Protein AF-A0A5J4XPC9-F1 (afdb_monomer_lite)

Foldseek 3Di:
DPPPPVVPLLVVLVVPQDQPAPVNVDPPVLVVVLVVLLVDDADDDAPVNLCVLLVDDDQVSLLVLLQCCLNRVLSLLSVLLVLLSPDPSNLSVFPLSVLLSVLSSVLSVLSVPQDRRDGSVSSVVSLVSLVVSLVSCPCNVVSSLVSVVVSQVSSPPPDDLVNVVVVLVSVLVNLLSVVVSNCSSQQSNQSVDPDDPQDRRQKRQWDQLQVLLVVLLVVLQVQLCVPLVHWAAAAEADDRRHTHIGRSVLSSLLSNLVNLVQRVLQCVQCVPPPDDGHYWYWYFDDDPWWTKTAIWHFSQWDDPVCVVVLLDFQDDPDDECVVVPPPDPDPPDDDHSTYSSCRNNSSQSSQPSNPWGWDAAIDHRTTQDDDDDGHGIGIRTGPPDDPPQDFLDDPVCLVCLLLVLLVVLLVLLVVLLVVLVVQDQADPDPQFDDDPNDTDGDDPVVNLVNLLSPLLVVLLVLLLVLLVVLLVVLVVVVVVVLVVVLVVLQCLQCPLVDNDQDWDQDPVRATDGHSNVLSNLLSVLLVLLQVLLSVLLVLQLVLLSVQQSSLLVLCVVPQQSSLLSLLSSLLSSLSNSLSSLSNSLVVSLVVLCVVNVLNLLSSLLSNLSSLLNLLLNLLLQLQLLLLQQLLLVLQQLCCAFPPLNHDRLAQLFLSNSSNLSSCSRFLGSSLSSLLSSLLSLLLSLLLNQCCQWCCNNVVVPLLSCLLSQLLSVLSVLLSVLSCCCNPPPDDRDLVCQLVSLLSSLVSSLVSSLVVLVVSLSRRGRQWTFRRQDPPRPDIAGSVLLSVLLNLLSVLLSVLLVLLLQLQAPVHDLLLVLLVLLVVFQVSSQVSLLVSLLVSLVSSVVSLVVSQVSQCVRRNLSSLSSSLSSLCSNSSSLSSLQSSQSSLVSSLSSCNHSVVDPSSNLSSLSSNLSNLSSNLSSLSSLLSSLLSSLVSLLSLLCVLLVPDPVLQDCPDPLLVLLLVLLLCLLVVLLVLSLVLSVVLSVVSNVQSVCQVVPPPCSSVVRDGTNNVVNSVSSSVSSSVSSVVSSCSLLVVLVVCLAAAASSSLSSNLNNLSVNLSSQLSSLQSSLSSLVNSLSLLQSCPDPSSVVLPHRSGSSNSSSSSSNSSSSSSNRNSNSSSSSSNNSSSSSSSSSSSSSSSRQRRGPNVVVVVVVD

Structure (mmCIF, N/CA/C/O backbone):
data_AF-A0A5J4XPC9-F1
#
_entry.id   AF-A0A5J4XPC9-F1
#
loop_
_atom_site.group_PDB
_atom_site.id
_atom_site.type_symbol
_atom_site.label_atom_id
_atom_site.label_alt_id
_atom_site.label_comp_id
_atom_site.label_asym_id
_atom_site.label_entity_id
_atom_site.label_seq_id
_atom_site.pdbx_PDB_ins_code
_atom_site.Cartn_x
_atom_site.Cartn_y
_atom_site.Cartn_z
_atom_site.occupancy
_atom_site.B_iso_or_equiv
_atom_site.auth_seq_id
_atom_site.auth_comp_id
_atom_site.auth_asym_id
_atom_site.auth_atom_id
_atom_site.pdbx_PDB_model_num
ATOM 1 N N . MET A 1 1 ? 5.469 26.107 -56.206 1.00 30.30 1 MET A N 1
ATOM 2 C CA . MET A 1 1 ? 5.425 25.628 -57.610 1.00 30.30 1 MET A CA 1
ATOM 3 C C . MET A 1 1 ? 6.570 24.671 -57.987 1.00 30.30 1 MET A C 1
ATOM 5 O O . MET A 1 1 ? 6.433 24.021 -59.012 1.00 30.30 1 MET A O 1
ATOM 9 N N . GLY A 1 2 ? 7.633 24.498 -57.180 1.00 29.05 2 GLY A N 1
ATOM 10 C CA . GLY A 1 2 ? 8.793 23.644 -57.525 1.00 29.05 2 GLY A CA 1
ATOM 11 C C . GLY A 1 2 ? 8.614 22.118 -57.419 1.00 29.05 2 GLY A C 1
ATOM 12 O O . GLY A 1 2 ? 9.349 21.379 -58.055 1.00 29.05 2 GLY A O 1
ATOM 13 N N . PHE A 1 3 ? 7.598 21.612 -56.710 1.00 32.50 3 PHE A N 1
ATOM 14 C CA . PHE A 1 3 ? 7.443 20.162 -56.472 1.00 32.50 3 PHE A CA 1
ATOM 15 C C . PHE A 1 3 ? 6.896 19.339 -57.656 1.00 32.50 3 PHE A C 1
ATOM 17 O O . PHE A 1 3 ? 6.858 18.114 -57.583 1.00 32.50 3 PHE A O 1
ATOM 24 N N . ARG A 1 4 ? 6.447 19.972 -58.752 1.00 35.47 4 ARG A N 1
ATOM 25 C CA . ARG A 1 4 ? 5.861 19.252 -59.904 1.00 35.47 4 ARG A CA 1
ATOM 26 C C . ARG A 1 4 ? 6.843 18.966 -61.046 1.00 35.47 4 ARG A C 1
ATOM 28 O O . ARG A 1 4 ? 6.556 18.074 -61.835 1.00 35.47 4 ARG A O 1
ATOM 35 N N . PHE A 1 5 ? 7.991 19.648 -61.116 1.00 38.00 5 PHE A N 1
ATOM 36 C CA . PHE A 1 5 ? 8.981 19.434 -62.186 1.00 38.00 5 PHE A CA 1
ATOM 37 C C . PHE A 1 5 ? 9.989 18.310 -61.874 1.00 38.00 5 PHE A C 1
ATOM 39 O O . PHE A 1 5 ? 10.302 17.526 -62.768 1.00 38.00 5 PHE A O 1
ATOM 46 N N . ALA A 1 6 ? 10.387 18.118 -60.608 1.00 40.66 6 ALA A N 1
ATOM 47 C CA . ALA A 1 6 ? 11.297 17.033 -60.202 1.00 40.66 6 ALA A CA 1
ATOM 48 C C . ALA A 1 6 ? 10.736 15.614 -60.477 1.00 40.66 6 ALA A C 1
ATOM 50 O O . ALA A 1 6 ? 11.480 14.668 -60.718 1.00 40.66 6 ALA A O 1
ATOM 51 N N . SER A 1 7 ? 9.407 15.461 -60.522 1.00 49.84 7 SER A N 1
ATOM 52 C CA . SER A 1 7 ? 8.720 14.171 -60.702 1.00 49.84 7 SER A CA 1
ATOM 53 C C . SER A 1 7 ? 8.913 13.529 -62.086 1.00 49.84 7 SER A C 1
ATOM 55 O O . SER A 1 7 ? 8.777 12.313 -62.201 1.00 49.84 7 SER A O 1
ATOM 57 N N . ALA A 1 8 ? 9.153 14.297 -63.152 1.00 46.81 8 ALA A N 1
ATOM 58 C CA . ALA A 1 8 ? 9.234 13.742 -64.511 1.00 46.81 8 ALA A CA 1
ATOM 59 C C . ALA A 1 8 ? 10.651 13.252 -64.857 1.00 46.81 8 ALA A C 1
ATOM 61 O O . ALA A 1 8 ? 10.808 12.149 -65.379 1.00 46.81 8 ALA A O 1
ATOM 62 N N . VAL A 1 9 ? 11.673 14.028 -64.484 1.00 50.25 9 VAL A N 1
ATOM 63 C CA . VAL A 1 9 ? 13.092 13.707 -64.715 1.00 50.25 9 VAL A CA 1
ATOM 64 C C . VAL A 1 9 ? 13.509 12.483 -63.896 1.00 50.25 9 VAL A C 1
ATOM 66 O O . VAL A 1 9 ? 14.031 11.521 -64.460 1.00 50.25 9 VAL A O 1
ATOM 69 N N . VAL A 1 10 ? 13.150 12.452 -62.605 1.00 50.88 10 VAL A N 1
ATOM 70 C CA . VAL A 1 10 ? 13.416 11.324 -61.692 1.00 50.88 10 VAL A CA 1
ATOM 71 C C . VAL A 1 10 ? 12.740 10.033 -62.170 1.00 50.88 10 VAL A C 1
ATOM 73 O O . VAL A 1 10 ? 13.354 8.969 -62.129 1.00 50.88 10 VAL A O 1
ATOM 76 N N . ARG A 1 11 ? 11.509 10.104 -62.703 1.00 50.91 11 ARG A N 1
ATOM 77 C CA . ARG A 1 11 ? 10.822 8.935 -63.290 1.00 50.91 11 ARG A CA 1
ATOM 78 C C . ARG A 1 11 ? 11.491 8.432 -64.570 1.00 50.91 11 ARG A C 1
ATOM 80 O O . ARG A 1 11 ? 11.499 7.226 -64.787 1.00 50.91 11 ARG A O 1
ATOM 87 N N . SER A 1 12 ? 12.048 9.319 -65.398 1.00 46.34 12 SER A N 1
ATOM 88 C CA . SER A 1 12 ? 12.767 8.911 -66.614 1.00 46.34 12 SER A CA 1
ATOM 89 C C . SER A 1 12 ? 14.125 8.267 -66.298 1.00 46.34 12 SER A C 1
ATOM 91 O O . SER A 1 12 ? 14.454 7.239 -66.885 1.00 46.34 12 SER A O 1
ATOM 93 N N . ALA A 1 13 ? 14.851 8.782 -65.296 1.00 48.72 13 ALA A N 1
ATOM 94 C CA . ALA A 1 13 ? 16.111 8.208 -64.818 1.00 48.72 13 ALA A CA 1
ATOM 95 C C . ALA A 1 13 ? 15.901 6.834 -64.148 1.00 48.72 13 ALA A C 1
ATOM 97 O O . ALA A 1 13 ? 16.634 5.886 -64.423 1.00 48.72 13 ALA A O 1
ATOM 98 N N . LEU A 1 14 ? 14.836 6.687 -63.346 1.00 49.56 14 LEU A N 1
ATOM 99 C CA . LEU A 1 14 ? 14.416 5.404 -62.762 1.00 49.56 14 LEU A CA 1
ATOM 100 C C . LEU A 1 14 ? 13.980 4.375 -63.818 1.00 49.56 14 LEU A C 1
ATOM 102 O O . LEU A 1 14 ? 14.185 3.182 -63.617 1.00 49.56 14 LEU A O 1
ATOM 106 N N . ALA A 1 15 ? 13.390 4.814 -64.935 1.00 46.81 15 ALA A N 1
ATOM 107 C CA . ALA A 1 15 ? 12.977 3.926 -66.024 1.00 46.81 15 ALA A CA 1
ATOM 108 C C . ALA A 1 15 ? 14.149 3.463 -66.915 1.00 46.81 15 ALA A C 1
ATOM 110 O O . ALA A 1 15 ? 14.027 2.437 -67.584 1.00 46.81 15 ALA A O 1
ATOM 111 N N . ALA A 1 16 ? 15.271 4.195 -66.927 1.00 45.06 16 ALA A N 1
ATOM 112 C CA . ALA A 1 16 ? 16.452 3.890 -67.739 1.00 45.06 16 ALA A CA 1
ATOM 113 C C . ALA A 1 16 ? 17.514 3.037 -67.011 1.00 45.06 16 ALA A C 1
ATOM 115 O O . ALA A 1 16 ? 18.307 2.356 -67.665 1.00 45.06 16 ALA A O 1
ATOM 116 N N . ALA A 1 17 ? 17.538 3.030 -65.674 1.00 50.34 17 ALA A N 1
ATOM 117 C CA . ALA A 1 17 ? 18.540 2.299 -64.900 1.00 50.34 17 ALA A CA 1
ATOM 118 C C . ALA A 1 17 ? 18.214 0.794 -64.800 1.00 50.34 17 ALA A C 1
ATOM 120 O O . ALA A 1 17 ? 17.386 0.359 -64.000 1.00 50.34 17 ALA A O 1
ATOM 121 N N . LYS A 1 18 ? 18.910 -0.035 -65.587 1.00 52.62 18 LYS A N 1
ATOM 122 C CA . LYS A 1 18 ? 18.965 -1.492 -65.375 1.00 52.62 18 LYS A CA 1
ATOM 123 C C . LYS A 1 18 ? 19.654 -1.751 -64.024 1.00 52.62 18 LYS A C 1
ATOM 125 O O . LYS A 1 18 ? 20.860 -1.551 -63.914 1.00 52.62 18 LYS A O 1
ATOM 130 N N . GLN A 1 19 ? 18.914 -2.168 -62.995 1.00 58.19 19 GLN A N 1
ATOM 131 C CA . GLN A 1 19 ? 19.521 -2.604 -61.730 1.00 58.19 19 GLN A CA 1
ATOM 132 C C . GLN A 1 19 ? 20.381 -3.848 -61.986 1.00 58.19 19 GLN A C 1
ATOM 134 O O . GLN A 1 19 ? 19.848 -4.898 -62.337 1.00 58.19 19 GLN A O 1
ATOM 139 N N . VAL A 1 20 ? 21.698 -3.722 -61.820 1.00 68.44 20 VAL A N 1
ATOM 140 C CA . VAL A 1 20 ? 22.626 -4.861 -61.809 1.00 68.44 20 VAL A CA 1
ATOM 141 C C . VAL A 1 20 ? 22.590 -5.460 -60.408 1.00 68.44 20 VAL A C 1
ATOM 143 O O . VAL A 1 20 ? 23.193 -4.908 -59.485 1.00 68.44 20 VAL A O 1
ATOM 146 N N . LYS A 1 21 ? 21.851 -6.558 -60.227 1.00 76.75 21 LYS A N 1
ATOM 147 C CA . LYS A 1 21 ? 21.706 -7.194 -58.911 1.00 76.75 21 LYS A CA 1
ATOM 148 C C . LYS A 1 21 ? 22.945 -8.018 -58.583 1.00 76.75 21 LYS A C 1
ATOM 150 O O . LYS A 1 21 ? 23.536 -8.626 -59.472 1.00 76.75 21 LYS A O 1
ATOM 155 N N . LEU A 1 22 ? 23.316 -8.113 -57.307 1.00 80.62 22 LEU A N 1
ATOM 156 C CA . LEU A 1 22 ? 24.416 -8.976 -56.856 1.00 80.62 22 LEU A CA 1
ATOM 157 C C . LEU A 1 22 ? 24.225 -10.444 -57.271 1.00 80.62 22 LEU A C 1
ATOM 159 O O . LEU A 1 22 ? 25.202 -11.130 -57.569 1.00 80.62 22 LEU A O 1
ATOM 163 N N . SER A 1 23 ? 22.971 -10.902 -57.374 1.00 77.56 23 SER A N 1
ATOM 164 C CA . SER A 1 23 ? 22.607 -12.233 -57.884 1.00 77.56 23 SER A CA 1
ATOM 165 C C . SER A 1 23 ? 23.070 -12.507 -59.315 1.00 77.56 23 SER A C 1
ATOM 167 O O . SER A 1 23 ? 23.122 -13.666 -59.719 1.00 77.56 23 SER A O 1
ATOM 169 N N . ASP A 1 24 ? 23.384 -11.462 -60.082 1.00 78.50 24 ASP A N 1
ATOM 170 C CA . ASP A 1 24 ? 23.772 -11.574 -61.486 1.00 78.50 24 ASP A CA 1
ATOM 171 C C . ASP A 1 24 ? 25.291 -11.776 -61.638 1.00 78.50 24 ASP A C 1
ATOM 173 O O . ASP A 1 24 ? 25.742 -12.284 -62.664 1.00 78.50 24 ASP A O 1
ATOM 177 N N . SER A 1 25 ? 26.087 -11.402 -60.625 1.00 74.12 25 SER A N 1
ATOM 178 C CA . SER A 1 25 ? 27.558 -11.441 -60.662 1.00 74.12 25 SER A CA 1
ATOM 179 C C . SER A 1 25 ? 28.198 -12.381 -59.633 1.00 74.12 25 SER A C 1
ATOM 181 O O . SER A 1 25 ? 29.401 -12.626 -59.710 1.00 74.12 25 SER A O 1
ATOM 183 N N . VAL A 1 26 ? 27.431 -12.913 -58.673 1.00 82.88 26 VAL A N 1
ATOM 184 C CA . VAL A 1 26 ? 27.939 -13.704 -57.537 1.00 82.88 26 VAL A CA 1
ATOM 185 C C . VAL A 1 26 ? 27.074 -14.959 -57.307 1.00 82.88 26 VAL A C 1
ATOM 187 O O . VAL A 1 26 ? 25.858 -14.894 -57.495 1.00 82.88 26 VAL A O 1
ATOM 190 N N . PRO A 1 27 ? 27.650 -16.115 -56.897 1.00 86.94 27 PRO A N 1
ATOM 191 C CA . PRO A 1 27 ? 26.878 -17.326 -56.610 1.00 86.94 27 PRO A CA 1
ATOM 192 C C . PRO A 1 27 ? 25.778 -17.104 -55.568 1.00 86.94 27 PRO A C 1
ATOM 194 O O . PRO A 1 27 ? 26.003 -16.462 -54.543 1.00 86.94 27 PRO A O 1
ATOM 197 N N . ARG A 1 28 ? 24.606 -17.706 -55.799 1.00 85.06 28 ARG A N 1
ATOM 198 C CA . ARG A 1 28 ? 23.407 -17.530 -54.962 1.00 85.06 28 ARG A CA 1
ATOM 199 C C . ARG A 1 28 ? 23.635 -17.856 -53.482 1.00 85.06 28 ARG A C 1
ATOM 201 O O . ARG A 1 28 ? 23.145 -17.130 -52.631 1.00 85.06 28 ARG A O 1
ATOM 208 N N . GLU A 1 29 ? 24.433 -18.880 -53.184 1.00 86.38 29 GLU A N 1
ATOM 209 C CA . GLU A 1 29 ? 24.781 -19.259 -51.805 1.00 86.38 29 GLU A CA 1
ATOM 210 C C . GLU A 1 29 ? 25.498 -18.130 -51.048 1.00 86.38 29 GLU A C 1
ATOM 212 O O . GLU A 1 29 ? 25.191 -17.865 -49.889 1.00 86.38 29 GLU A O 1
ATOM 217 N N . LEU A 1 30 ? 26.416 -17.421 -51.715 1.00 88.38 30 LEU A N 1
ATOM 218 C CA . LEU A 1 30 ? 27.144 -16.302 -51.115 1.00 88.38 30 LEU A CA 1
ATOM 219 C C . LEU A 1 30 ? 26.237 -15.074 -50.944 1.00 88.38 30 LEU A C 1
ATOM 221 O O . LEU A 1 30 ? 26.356 -14.357 -49.955 1.00 88.38 30 LEU A O 1
ATOM 225 N N . VAL A 1 31 ? 25.303 -14.852 -51.874 1.00 87.44 31 VAL A N 1
ATOM 226 C CA . VAL A 1 31 ? 24.293 -13.787 -51.764 1.00 87.44 31 VAL A CA 1
ATOM 227 C C . VAL A 1 31 ? 23.387 -14.021 -50.551 1.00 87.44 31 VAL A C 1
ATOM 229 O O . VAL A 1 31 ? 23.186 -13.104 -49.754 1.00 87.44 31 VAL A O 1
ATOM 232 N N . ASP A 1 32 ? 22.900 -15.248 -50.364 1.00 88.81 32 ASP A N 1
ATOM 233 C CA . ASP A 1 32 ? 22.047 -15.609 -49.227 1.00 88.81 32 ASP A CA 1
ATOM 234 C C . ASP A 1 32 ? 22.806 -15.486 -47.880 1.00 88.81 32 ASP A C 1
ATOM 236 O O . ASP A 1 32 ? 22.250 -14.995 -46.891 1.00 88.81 32 ASP A O 1
ATOM 240 N N . ASP A 1 33 ? 24.098 -15.844 -47.826 1.00 90.94 33 ASP A N 1
ATOM 241 C CA . ASP A 1 33 ? 24.944 -15.682 -46.625 1.00 90.94 33 ASP A CA 1
ATOM 242 C C . ASP A 1 33 ? 25.194 -14.202 -46.278 1.00 90.94 33 ASP A C 1
ATOM 244 O O . ASP A 1 33 ? 25.127 -13.803 -45.112 1.00 90.94 33 ASP A O 1
ATOM 248 N N . ILE A 1 34 ? 25.409 -13.352 -47.288 1.00 90.94 34 ILE A N 1
ATOM 249 C CA . ILE A 1 34 ? 25.548 -11.901 -47.102 1.00 90.94 34 ILE A CA 1
ATOM 250 C C . ILE A 1 34 ? 24.258 -11.319 -46.515 1.00 90.94 34 ILE A C 1
ATOM 252 O O . ILE A 1 34 ? 24.297 -10.669 -45.471 1.00 90.94 34 ILE A O 1
ATOM 256 N N . PHE A 1 35 ? 23.100 -11.564 -47.131 1.00 89.69 35 PHE A N 1
ATOM 257 C CA . PHE A 1 35 ? 21.851 -10.960 -46.661 1.00 89.69 35 PHE A CA 1
ATOM 258 C C . PHE A 1 35 ? 21.378 -11.522 -45.317 1.00 89.69 35 PHE A C 1
ATOM 260 O O . PHE A 1 35 ? 20.869 -10.764 -44.491 1.00 89.69 35 PHE A O 1
ATOM 267 N N . SER A 1 36 ? 21.609 -12.807 -45.035 1.00 89.56 36 SER A N 1
ATOM 268 C CA . SER A 1 36 ? 21.339 -13.370 -43.704 1.00 89.56 36 SER A CA 1
ATOM 269 C C . SER A 1 36 ? 22.257 -12.776 -42.627 1.00 89.56 36 SER A C 1
ATOM 271 O O . SER A 1 36 ? 21.800 -12.460 -41.525 1.00 89.56 36 SER A O 1
ATOM 273 N N . SER A 1 37 ? 23.530 -12.529 -42.950 1.00 88.75 37 SER A N 1
ATOM 274 C CA . SER A 1 37 ? 24.474 -11.851 -42.056 1.00 88.75 37 SER A CA 1
ATOM 275 C C . SER A 1 37 ? 24.112 -10.380 -41.824 1.00 88.75 37 SER A C 1
ATOM 277 O O . SER A 1 37 ? 24.285 -9.886 -40.711 1.00 88.75 37 SER A O 1
ATOM 279 N N . ALA A 1 38 ? 23.552 -9.693 -42.826 1.00 88.19 38 ALA A N 1
ATOM 280 C CA . ALA A 1 38 ? 23.110 -8.300 -42.726 1.00 88.19 38 ALA A CA 1
ATOM 281 C C . ALA A 1 38 ? 21.887 -8.096 -41.806 1.00 88.19 38 ALA A C 1
ATOM 283 O O . ALA A 1 38 ? 21.654 -6.989 -41.333 1.00 88.19 38 ALA A O 1
ATOM 284 N N . ILE A 1 39 ? 21.118 -9.145 -41.492 1.00 85.75 39 ILE A N 1
ATOM 285 C CA . ILE A 1 39 ? 19.994 -9.062 -40.535 1.00 85.75 39 ILE A CA 1
ATOM 286 C C . ILE A 1 39 ? 20.499 -9.037 -39.080 1.00 85.75 39 ILE A C 1
ATOM 288 O O . ILE A 1 39 ? 19.806 -8.579 -38.169 1.00 85.75 39 ILE A O 1
ATOM 292 N N . ARG A 1 40 ? 21.726 -9.509 -38.831 1.00 85.56 40 ARG A N 1
ATOM 293 C CA . ARG A 1 40 ? 22.297 -9.577 -37.482 1.00 85.56 40 ARG A CA 1
ATOM 294 C C . ARG A 1 40 ? 22.697 -8.185 -36.993 1.00 85.56 40 ARG A C 1
ATOM 296 O O . ARG A 1 40 ? 23.203 -7.356 -37.749 1.00 85.56 40 ARG A O 1
ATOM 303 N N . LYS A 1 41 ? 22.490 -7.936 -35.698 1.00 82.25 41 LYS A N 1
ATOM 304 C CA . LYS A 1 41 ? 22.864 -6.675 -35.046 1.00 82.25 41 LYS A CA 1
ATOM 305 C C . LYS A 1 41 ? 24.383 -6.599 -34.858 1.00 82.25 41 LYS A C 1
ATOM 307 O O . LYS A 1 41 ? 25.003 -7.588 -34.480 1.00 82.25 41 LYS A O 1
ATOM 312 N N . GLN A 1 42 ? 24.958 -5.424 -35.105 1.00 82.38 42 GLN A N 1
ATOM 313 C CA . GLN A 1 42 ? 26.381 -5.136 -34.888 1.00 82.38 42 GLN A CA 1
ATOM 314 C C . GLN A 1 42 ? 26.673 -4.897 -33.398 1.00 82.38 42 GLN A C 1
ATOM 316 O O . GLN A 1 42 ? 25.841 -4.329 -32.683 1.00 82.38 42 GLN A O 1
ATOM 321 N N . THR A 1 43 ? 27.862 -5.282 -32.938 1.00 83.88 43 THR A N 1
ATOM 322 C CA . THR A 1 43 ? 28.286 -5.132 -31.537 1.00 83.88 43 THR A CA 1
ATOM 323 C C . THR A 1 43 ? 28.952 -3.772 -31.312 1.00 83.88 43 THR A C 1
ATOM 325 O O . THR A 1 43 ? 29.940 -3.449 -31.963 1.00 83.88 43 THR A O 1
ATOM 328 N N . GLY A 1 44 ? 28.457 -2.944 -30.389 1.00 79.00 44 GLY A N 1
ATOM 329 C CA . GLY A 1 44 ? 29.121 -1.680 -30.037 1.00 79.00 44 GLY A CA 1
ATOM 330 C C . GLY A 1 44 ? 30.427 -1.918 -29.268 1.00 79.00 44 GLY A C 1
ATOM 331 O O . GLY A 1 44 ? 30.453 -2.744 -28.363 1.00 79.00 44 GLY A O 1
ATOM 332 N N . VAL A 1 45 ? 31.501 -1.194 -29.606 1.00 77.62 45 VAL A N 1
ATOM 333 C CA . VAL A 1 45 ? 32.798 -1.270 -28.906 1.00 77.62 45 VAL A CA 1
ATOM 334 C C . VAL A 1 45 ? 33.234 0.145 -28.522 1.00 77.62 45 VAL A C 1
ATOM 336 O O . VAL A 1 45 ? 33.386 0.988 -29.404 1.00 77.62 45 VAL A O 1
ATOM 339 N N . SER A 1 46 ? 33.405 0.412 -27.223 1.00 73.75 46 SER A N 1
ATOM 340 C CA . SER A 1 46 ? 33.841 1.720 -26.708 1.00 73.75 46 SER A CA 1
ATOM 341 C C . SER A 1 46 ? 35.363 1.884 -26.758 1.00 73.75 46 SER A C 1
ATOM 343 O O . SER A 1 46 ? 36.100 0.895 -26.756 1.00 73.75 46 SER A O 1
ATOM 345 N N . LEU A 1 47 ? 35.850 3.131 -26.761 1.00 70.56 47 LEU A N 1
ATOM 346 C CA . LEU A 1 47 ? 37.289 3.423 -26.734 1.00 70.56 47 LEU A CA 1
ATOM 347 C C . LEU A 1 47 ? 37.934 2.871 -25.453 1.00 70.56 47 LEU A C 1
ATOM 349 O O . LEU A 1 47 ? 38.985 2.235 -25.520 1.00 70.56 47 LEU A O 1
ATOM 353 N N . ARG A 1 48 ? 37.254 3.012 -24.308 1.00 68.12 48 ARG A N 1
ATOM 354 C CA . ARG A 1 48 ? 37.653 2.373 -23.046 1.00 68.12 48 ARG A CA 1
ATOM 355 C C . ARG A 1 48 ? 37.817 0.857 -23.157 1.00 68.12 48 ARG A C 1
ATOM 357 O O . ARG A 1 48 ? 38.829 0.336 -22.704 1.00 68.12 48 ARG A O 1
ATOM 364 N N . TYR A 1 49 ? 36.877 0.153 -23.792 1.00 74.69 49 TYR A N 1
ATOM 365 C CA . TYR A 1 49 ? 37.008 -1.293 -23.993 1.00 74.69 49 TYR A CA 1
ATOM 366 C C . TYR A 1 49 ? 38.264 -1.632 -24.809 1.00 74.69 49 TYR A C 1
ATOM 368 O O . TYR A 1 49 ? 38.977 -2.574 -24.479 1.00 74.69 49 TYR A O 1
ATOM 376 N N . MET A 1 50 ? 38.579 -0.841 -25.841 1.00 80.06 50 MET A N 1
ATOM 377 C CA . MET A 1 50 ? 39.786 -1.036 -26.655 1.00 80.06 50 MET A CA 1
ATOM 378 C C . MET A 1 50 ? 41.083 -0.765 -25.871 1.00 80.06 50 MET A C 1
ATOM 380 O O . MET A 1 50 ? 42.075 -1.461 -26.097 1.00 80.06 50 MET A O 1
ATOM 384 N N . LEU A 1 51 ? 41.073 0.206 -24.949 1.00 76.62 51 LEU A N 1
ATOM 385 C CA . LEU A 1 51 ? 42.188 0.512 -24.044 1.00 76.62 51 LEU A CA 1
ATOM 386 C C . LEU A 1 51 ? 42.393 -0.591 -23.000 1.00 76.62 51 LEU A C 1
ATOM 388 O O . LEU A 1 51 ? 43.492 -1.130 -22.897 1.00 76.62 51 LEU A O 1
ATOM 392 N N . ASP A 1 52 ? 41.335 -0.964 -22.276 1.00 74.06 52 ASP A N 1
ATOM 393 C CA . ASP A 1 52 ? 41.378 -1.981 -21.217 1.00 74.06 52 ASP A CA 1
ATOM 394 C C . ASP A 1 52 ? 41.789 -3.349 -21.784 1.00 74.06 52 ASP A C 1
ATOM 396 O O . ASP A 1 52 ? 42.584 -4.075 -21.184 1.00 74.06 52 ASP A O 1
ATOM 400 N N . PHE A 1 53 ? 41.296 -3.684 -22.980 1.00 78.12 53 PHE A N 1
ATOM 401 C CA . PHE A 1 53 ? 41.659 -4.913 -23.677 1.00 78.12 53 PHE A CA 1
ATOM 402 C C . PHE A 1 53 ? 43.105 -4.894 -24.198 1.00 78.12 53 PHE A C 1
ATOM 404 O O . PHE A 1 53 ? 43.784 -5.919 -24.161 1.00 78.12 53 PHE A O 1
ATOM 411 N N . GLY A 1 54 ? 43.579 -3.750 -24.701 1.00 71.38 54 GLY A N 1
ATOM 412 C CA . GLY A 1 54 ? 44.888 -3.623 -25.343 1.00 71.38 54 GLY A CA 1
ATOM 413 C C . GLY A 1 54 ? 46.059 -3.310 -24.404 1.00 71.38 54 GLY A C 1
ATOM 414 O O . GLY A 1 54 ? 47.199 -3.396 -24.844 1.00 71.38 54 GLY A O 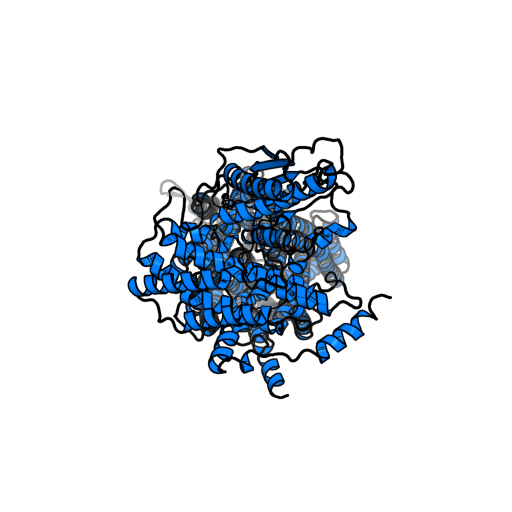1
ATOM 415 N N . ALA A 1 55 ? 45.815 -2.949 -23.139 1.00 71.56 55 ALA A N 1
ATOM 416 C CA . ALA A 1 55 ? 46.845 -2.438 -22.225 1.00 71.56 55 ALA A CA 1
ATOM 417 C C . ALA A 1 55 ? 47.971 -3.429 -21.873 1.00 71.56 55 ALA A C 1
ATOM 419 O O . ALA A 1 55 ? 49.048 -2.996 -21.479 1.00 71.56 55 ALA A O 1
ATOM 420 N N . ASN A 1 56 ? 47.737 -4.741 -21.981 1.00 67.06 56 ASN A N 1
ATOM 421 C CA . ASN A 1 56 ? 48.742 -5.782 -21.733 1.00 67.06 56 ASN A CA 1
ATOM 422 C C . ASN A 1 56 ? 48.464 -6.995 -22.632 1.00 67.06 56 ASN A C 1
ATOM 424 O O . ASN A 1 56 ? 47.922 -7.977 -22.122 1.00 67.06 56 ASN A O 1
ATOM 428 N N . PRO A 1 57 ? 48.789 -6.958 -23.938 1.00 65.56 57 PRO A N 1
ATOM 429 C CA . PRO A 1 57 ? 48.360 -7.978 -24.887 1.00 65.56 57 PRO A CA 1
ATOM 430 C C . PRO A 1 57 ? 49.048 -9.321 -24.602 1.00 65.56 57 PRO A C 1
ATOM 432 O O . PRO A 1 57 ? 50.116 -9.648 -25.119 1.00 65.56 57 PRO A O 1
ATOM 435 N N . ILE A 1 58 ? 48.425 -10.153 -23.769 1.00 77.75 58 ILE A N 1
ATOM 436 C CA . ILE A 1 58 ? 48.836 -11.550 -23.607 1.00 77.75 58 ILE A CA 1
ATOM 437 C C . ILE A 1 58 ? 48.455 -12.274 -24.903 1.00 77.75 58 ILE A C 1
ATOM 439 O O . ILE A 1 58 ? 47.382 -12.031 -25.446 1.00 77.75 58 ILE A O 1
ATOM 443 N N . ARG A 1 59 ? 49.263 -13.233 -25.378 1.00 78.62 59 ARG A N 1
ATOM 444 C CA . ARG A 1 59 ? 48.976 -14.014 -26.609 1.00 78.62 59 ARG A CA 1
ATOM 445 C C . ARG A 1 59 ? 47.526 -14.517 -26.706 1.00 78.62 59 ARG A C 1
ATOM 447 O O . ARG A 1 59 ? 46.914 -14.486 -27.763 1.00 78.62 59 ARG A O 1
ATOM 454 N N . ARG A 1 60 ? 46.938 -14.912 -25.571 1.00 80.88 60 ARG A N 1
ATOM 455 C CA . ARG A 1 60 ? 45.532 -15.331 -25.477 1.00 80.88 60 ARG A CA 1
ATOM 456 C C . ARG A 1 60 ? 44.531 -14.216 -25.816 1.00 80.88 60 ARG A C 1
ATOM 458 O O . ARG A 1 60 ? 43.489 -14.509 -26.386 1.00 80.88 60 ARG A O 1
ATOM 465 N N . GLN A 1 61 ? 44.813 -12.966 -25.460 1.00 82.38 61 GLN A N 1
ATOM 466 C CA . GLN A 1 61 ? 43.961 -11.821 -25.792 1.00 82.38 61 GLN A CA 1
ATOM 467 C C . GLN A 1 61 ? 44.009 -11.498 -27.286 1.00 82.38 61 GLN A C 1
ATOM 469 O O . GLN A 1 61 ? 42.966 -11.222 -27.862 1.00 82.38 61 GLN A O 1
ATOM 474 N N . LEU A 1 62 ? 45.161 -11.622 -27.950 1.00 86.12 62 LEU A N 1
ATOM 475 C CA . LEU A 1 62 ? 45.238 -11.444 -29.408 1.00 86.12 62 LEU A CA 1
ATOM 476 C C . LEU A 1 62 ? 44.355 -12.466 -30.142 1.00 86.12 62 LEU A C 1
ATOM 478 O O . LEU A 1 62 ? 43.555 -12.084 -30.994 1.00 86.12 62 LEU A O 1
ATOM 482 N N . VAL A 1 63 ? 44.367 -13.729 -29.697 1.00 87.88 63 VAL A N 1
ATOM 483 C CA . VAL A 1 63 ? 43.457 -14.772 -30.207 1.00 87.88 63 VAL A CA 1
ATOM 484 C C . VAL A 1 63 ? 41.984 -14.419 -29.959 1.00 87.88 63 VAL A C 1
ATOM 486 O O . VAL A 1 63 ? 41.167 -14.570 -30.862 1.00 87.88 63 VAL A O 1
ATOM 489 N N . LEU A 1 64 ? 41.625 -13.908 -28.774 1.00 86.38 64 LEU A N 1
ATOM 490 C CA . LEU A 1 64 ? 40.249 -13.473 -28.478 1.00 86.38 64 LEU A CA 1
ATOM 491 C C . LEU A 1 64 ? 39.812 -12.285 -29.349 1.00 86.38 64 LEU A C 1
ATOM 493 O O . LEU A 1 64 ? 38.673 -12.243 -29.808 1.00 86.38 64 LEU A O 1
ATOM 497 N N . SER A 1 65 ? 40.719 -11.341 -29.606 1.00 89.38 65 SER A N 1
ATOM 498 C CA . SER A 1 65 ? 40.476 -10.206 -30.500 1.00 89.38 65 SER A CA 1
ATOM 499 C C . SER A 1 65 ? 40.227 -10.681 -31.928 1.00 89.38 65 SER A C 1
ATOM 501 O O . SER A 1 65 ? 39.250 -10.279 -32.556 1.00 89.38 65 SER A O 1
ATOM 503 N N . ALA A 1 66 ? 41.057 -11.605 -32.412 1.00 91.62 66 ALA A N 1
ATOM 504 C CA . ALA A 1 66 ? 40.906 -12.195 -33.729 1.00 91.62 66 ALA A CA 1
ATOM 505 C C . ALA A 1 66 ? 39.599 -12.997 -33.844 1.00 91.62 66 ALA A C 1
ATOM 507 O O . ALA A 1 66 ? 38.879 -12.843 -34.825 1.00 91.62 66 ALA A O 1
ATOM 508 N N . GLN A 1 67 ? 39.226 -13.778 -32.823 1.00 93.00 67 GLN A N 1
ATOM 509 C CA . GLN A 1 67 ? 37.943 -14.494 -32.770 1.00 93.00 67 GLN A CA 1
ATOM 510 C C . GLN A 1 67 ? 36.738 -13.546 -32.777 1.00 93.00 67 GLN A C 1
ATOM 512 O O . GLN A 1 67 ? 35.740 -13.819 -33.446 1.00 93.00 67 GLN A O 1
ATOM 517 N N . PHE A 1 68 ? 36.816 -12.429 -32.053 1.00 92.69 68 PHE A N 1
ATOM 518 C CA . PHE A 1 68 ? 35.785 -11.397 -32.099 1.00 92.69 68 PHE A CA 1
ATOM 519 C C . PHE A 1 68 ? 35.655 -10.822 -33.516 1.00 92.69 68 PHE A C 1
ATOM 521 O O . PHE A 1 68 ? 34.562 -10.822 -34.079 1.00 92.69 68 PHE A O 1
ATOM 528 N N . LEU A 1 69 ? 36.767 -10.408 -34.131 1.00 94.44 69 LEU A N 1
ATOM 529 C CA . LEU A 1 69 ? 36.774 -9.837 -35.480 1.00 94.44 69 LEU A CA 1
ATOM 530 C C . LEU A 1 69 ? 36.339 -10.836 -36.560 1.00 94.44 69 LEU A C 1
ATOM 532 O O . LEU A 1 69 ? 35.633 -10.444 -37.487 1.00 94.44 69 LEU A O 1
ATOM 536 N N . HIS A 1 70 ? 36.696 -12.115 -36.424 1.00 94.94 70 HIS A N 1
ATOM 537 C CA . HIS A 1 70 ? 36.268 -13.201 -37.316 1.00 94.94 70 HIS A CA 1
ATOM 538 C C . HIS A 1 70 ? 34.741 -13.349 -37.355 1.00 94.94 70 HIS A C 1
ATOM 540 O O . HIS A 1 70 ? 34.177 -13.616 -38.412 1.00 94.94 70 HIS A O 1
ATOM 546 N N . ASN A 1 71 ? 34.060 -13.080 -36.237 1.00 92.12 71 ASN A N 1
ATOM 547 C CA . ASN A 1 71 ? 32.599 -13.127 -36.151 1.00 92.12 71 ASN A CA 1
ATOM 548 C C . ASN A 1 71 ? 31.918 -11.789 -36.484 1.00 92.12 71 ASN A C 1
ATOM 550 O O . ASN A 1 71 ? 30.851 -11.772 -37.098 1.00 92.12 71 ASN A O 1
ATOM 554 N N . GLU A 1 72 ? 32.516 -10.671 -36.075 1.00 94.06 72 GLU A N 1
ATOM 555 C CA . GLU A 1 72 ? 31.906 -9.340 -36.157 1.00 94.06 72 GLU A CA 1
ATOM 556 C C . GLU A 1 72 ? 32.094 -8.683 -37.536 1.00 94.06 72 GLU A C 1
ATOM 558 O O . GLU A 1 72 ? 31.171 -8.050 -38.056 1.00 94.06 72 GLU A O 1
ATOM 563 N N . LEU A 1 73 ? 33.270 -8.821 -38.163 1.00 95.19 73 LEU A N 1
ATOM 564 C CA . LEU A 1 73 ? 33.555 -8.163 -39.443 1.00 95.19 73 LEU A CA 1
ATOM 565 C C . LEU A 1 73 ? 32.651 -8.646 -40.588 1.00 95.19 73 LEU A C 1
ATOM 567 O O . LEU A 1 73 ? 32.161 -7.777 -41.312 1.00 95.19 73 LEU A O 1
ATOM 571 N N . PRO A 1 74 ? 32.340 -9.951 -40.753 1.00 95.56 74 PRO A N 1
ATOM 572 C CA . PRO A 1 74 ? 31.399 -10.392 -41.782 1.00 95.56 74 PRO A CA 1
ATOM 573 C C . PRO A 1 74 ? 30.033 -9.711 -41.664 1.00 95.56 74 PRO A C 1
ATOM 575 O O . PRO A 1 74 ? 29.496 -9.252 -42.667 1.00 95.56 74 PRO A O 1
ATOM 578 N N . VAL A 1 75 ? 29.505 -9.551 -40.445 1.00 93.81 75 VAL A N 1
ATOM 579 C CA . VAL A 1 75 ? 28.239 -8.836 -40.212 1.00 93.81 75 VAL A CA 1
ATOM 580 C C . VAL A 1 75 ? 28.362 -7.387 -40.688 1.00 93.81 75 VAL A C 1
ATOM 582 O O . VAL A 1 75 ? 27.555 -6.924 -41.491 1.00 93.81 75 VAL A O 1
ATOM 585 N N . ARG A 1 76 ? 29.408 -6.664 -40.273 1.00 94.38 76 ARG A N 1
ATOM 586 C CA . ARG A 1 76 ? 29.593 -5.254 -40.663 1.00 94.38 76 ARG A CA 1
ATOM 587 C C . ARG A 1 76 ? 29.768 -5.060 -42.168 1.00 94.38 76 ARG A C 1
ATOM 589 O O . ARG A 1 76 ? 29.203 -4.118 -42.722 1.00 94.38 76 ARG A O 1
ATOM 596 N N . LEU A 1 77 ? 30.520 -5.938 -42.832 1.00 95.00 77 LEU A N 1
ATOM 597 C CA . LEU A 1 77 ? 30.710 -5.885 -44.283 1.00 95.00 77 LEU A CA 1
ATOM 598 C C . LEU A 1 77 ? 29.422 -6.252 -45.030 1.00 95.00 77 LEU A C 1
ATOM 600 O O . LEU A 1 77 ? 29.079 -5.568 -45.989 1.00 95.00 77 LEU A O 1
ATOM 604 N N . ALA A 1 78 ? 28.669 -7.251 -44.561 1.00 92.75 78 ALA A N 1
ATOM 605 C CA . ALA A 1 78 ? 27.380 -7.627 -45.138 1.00 92.75 78 ALA A CA 1
ATOM 606 C C . ALA A 1 78 ? 26.371 -6.473 -45.114 1.00 92.75 78 ALA A C 1
ATOM 608 O O . ALA A 1 78 ? 25.724 -6.198 -46.122 1.00 92.75 78 ALA A O 1
ATOM 609 N N . HIS A 1 79 ? 26.307 -5.733 -44.001 1.00 91.50 79 HIS A N 1
ATOM 610 C CA . HIS A 1 79 ? 25.535 -4.490 -43.920 1.00 91.50 79 HIS A CA 1
ATOM 611 C C . HIS A 1 79 ? 25.956 -3.482 -45.003 1.00 91.50 79 HIS A C 1
ATOM 613 O O . HIS A 1 79 ? 25.094 -2.877 -45.626 1.00 91.50 79 HIS A O 1
ATOM 619 N N . ARG A 1 80 ? 27.262 -3.311 -45.280 1.00 93.06 80 ARG A N 1
ATOM 620 C CA . ARG A 1 80 ? 27.725 -2.393 -46.345 1.00 93.06 80 ARG A CA 1
ATOM 621 C C . ARG A 1 80 ? 27.299 -2.859 -47.735 1.00 93.06 80 ARG A C 1
ATOM 623 O O . ARG A 1 80 ? 26.863 -2.038 -48.534 1.00 93.06 80 ARG A O 1
ATOM 630 N N . VAL A 1 81 ? 27.407 -4.158 -48.019 1.00 91.50 81 VAL A N 1
ATOM 631 C CA . VAL A 1 81 ? 26.977 -4.727 -49.306 1.00 91.50 81 VAL A CA 1
ATOM 632 C C . VAL A 1 81 ? 25.473 -4.522 -49.506 1.00 91.50 81 VAL A C 1
ATOM 634 O O . VAL A 1 81 ? 25.063 -4.036 -50.558 1.00 91.50 81 VAL A O 1
ATOM 637 N N . ALA A 1 82 ? 24.665 -4.815 -48.481 1.00 88.31 82 ALA A N 1
ATOM 638 C CA . ALA A 1 82 ? 23.214 -4.649 -48.526 1.00 88.31 82 ALA A CA 1
ATOM 639 C C . ALA A 1 82 ? 22.787 -3.182 -48.706 1.00 88.31 82 ALA A C 1
ATOM 641 O O . ALA A 1 82 ? 21.843 -2.899 -49.442 1.00 88.31 82 ALA A O 1
ATOM 642 N N . GLU A 1 83 ? 23.478 -2.235 -48.069 1.00 87.94 83 GLU A N 1
ATOM 643 C CA . GLU A 1 83 ? 23.190 -0.811 -48.254 1.00 87.94 83 GLU A CA 1
ATOM 644 C C . GLU A 1 83 ? 23.583 -0.318 -49.660 1.00 87.94 83 GLU A C 1
ATOM 646 O O . GLU A 1 83 ? 22.827 0.439 -50.265 1.00 87.94 83 GLU A O 1
ATOM 651 N N . LEU A 1 84 ? 24.719 -0.770 -50.213 1.00 89.50 84 LEU A N 1
ATOM 652 C CA . LEU A 1 84 ? 25.176 -0.398 -51.564 1.00 89.50 84 LEU A CA 1
ATOM 653 C C . LEU A 1 84 ? 24.251 -0.930 -52.675 1.00 89.50 84 LEU A C 1
ATOM 655 O O . LEU A 1 84 ? 24.075 -0.264 -53.695 1.00 89.50 84 LEU A O 1
ATOM 659 N N . GLU A 1 85 ? 23.634 -2.099 -52.477 1.00 84.00 85 GLU A N 1
ATOM 660 C CA . GLU A 1 85 ? 22.632 -2.674 -53.391 1.00 84.00 85 GLU A CA 1
ATOM 661 C C . GLU A 1 85 ? 21.365 -1.812 -53.499 1.00 84.00 85 GLU A C 1
ATOM 663 O O . GLU A 1 85 ? 20.783 -1.672 -54.576 1.00 84.00 85 GLU A O 1
ATOM 668 N N . ASN A 1 86 ? 20.947 -1.212 -52.383 1.00 80.62 86 ASN A N 1
ATOM 669 C CA . ASN A 1 86 ? 19.658 -0.531 -52.252 1.00 80.62 86 ASN A CA 1
ATOM 670 C C . ASN A 1 86 ? 19.745 0.991 -52.450 1.00 80.62 86 ASN A C 1
ATOM 672 O O . ASN A 1 86 ? 18.843 1.728 -52.049 1.00 80.62 86 ASN A O 1
ATOM 676 N N . LEU A 1 87 ? 20.819 1.475 -53.078 1.00 83.44 87 LEU A N 1
ATOM 677 C CA . LEU A 1 87 ? 21.016 2.902 -53.302 1.00 83.44 87 LEU A CA 1
ATOM 678 C C . LEU A 1 87 ? 20.004 3.501 -54.299 1.00 83.44 87 LEU A C 1
ATOM 680 O O . LEU A 1 87 ? 19.787 2.933 -55.376 1.00 83.44 87 LEU A O 1
ATOM 684 N N . PRO A 1 88 ? 19.412 4.671 -53.985 1.00 78.19 88 PRO A N 1
ATOM 685 C CA . PRO A 1 88 ? 18.385 5.292 -54.815 1.00 78.19 88 PRO A CA 1
ATOM 686 C C . PRO A 1 88 ? 18.966 5.947 -56.083 1.00 78.19 88 PRO A C 1
ATOM 688 O O . PRO A 1 88 ? 20.179 6.061 -56.263 1.00 78.19 88 PRO A O 1
ATOM 691 N N . TYR A 1 89 ? 18.078 6.389 -56.982 1.00 78.06 89 TYR A N 1
ATOM 692 C CA . TYR A 1 89 ? 18.402 7.180 -58.186 1.00 78.06 89 TYR A CA 1
ATOM 693 C C . TYR A 1 89 ? 19.350 6.514 -59.197 1.00 78.06 89 TYR A C 1
ATOM 695 O O . TYR A 1 89 ? 19.958 7.192 -60.018 1.00 78.06 89 TYR A O 1
ATOM 703 N N . GLY A 1 90 ? 19.483 5.185 -59.154 1.00 77.44 90 GLY A N 1
ATOM 704 C CA . GLY A 1 90 ? 20.404 4.451 -60.026 1.00 77.44 90 GLY A CA 1
ATOM 705 C C . GLY A 1 90 ? 21.873 4.551 -59.601 1.00 77.44 90 GLY A C 1
ATOM 706 O O . GLY A 1 90 ? 22.743 4.081 -60.331 1.00 77.44 90 GLY A O 1
ATOM 707 N N . LEU A 1 91 ? 22.163 5.111 -58.417 1.00 84.19 91 LEU A N 1
ATOM 708 C CA . LEU A 1 91 ? 23.521 5.192 -57.875 1.00 84.19 91 LEU A CA 1
ATOM 709 C C . LEU A 1 91 ? 24.133 3.798 -57.650 1.00 84.19 91 LEU A C 1
ATOM 711 O O . LEU A 1 91 ? 25.320 3.615 -57.904 1.00 84.19 91 LEU A O 1
ATOM 715 N N . SER A 1 92 ? 23.327 2.805 -57.251 1.00 86.00 92 SER A N 1
ATOM 716 C CA . SER A 1 92 ? 23.762 1.404 -57.085 1.00 86.00 92 SER A CA 1
ATOM 717 C C . SER A 1 92 ? 24.311 0.776 -58.369 1.00 86.00 92 SER A C 1
ATOM 719 O O . SER A 1 92 ? 25.116 -0.147 -58.296 1.00 86.00 92 SER A O 1
ATOM 721 N N . ALA A 1 93 ? 23.910 1.273 -59.543 1.00 83.44 93 ALA A N 1
ATOM 722 C CA . ALA A 1 93 ? 24.333 0.746 -60.838 1.00 83.44 93 ALA A CA 1
ATOM 723 C C . ALA A 1 93 ? 25.591 1.434 -61.402 1.00 83.44 93 ALA A C 1
ATOM 725 O O . ALA A 1 93 ? 26.053 1.061 -62.481 1.00 83.44 93 ALA A O 1
ATOM 726 N N . LYS A 1 94 ? 26.153 2.439 -60.712 1.00 87.06 94 LYS A N 1
ATOM 727 C CA . LYS A 1 94 ? 27.343 3.157 -61.193 1.00 87.06 94 LYS A CA 1
ATOM 728 C C . LYS A 1 94 ? 28.588 2.267 -61.140 1.00 87.06 94 LYS A C 1
ATOM 730 O O . LYS A 1 94 ? 28.804 1.629 -60.107 1.00 87.06 94 LYS A O 1
ATOM 735 N N . PRO A 1 95 ? 29.449 2.251 -62.178 1.00 85.81 95 PRO A N 1
ATOM 736 C CA . PRO A 1 95 ? 30.644 1.398 -62.212 1.00 85.81 95 PRO A CA 1
ATOM 737 C C . PRO A 1 95 ? 31.541 1.532 -60.971 1.00 85.81 95 PRO A C 1
ATOM 739 O O . PRO A 1 95 ? 32.085 0.552 -60.470 1.00 85.81 95 PRO A O 1
ATOM 742 N N . GLN A 1 96 ? 31.656 2.745 -60.435 1.00 90.19 96 GLN A N 1
ATOM 743 C CA . GLN A 1 96 ? 32.446 3.075 -59.253 1.00 90.19 96 GLN A CA 1
ATOM 744 C C . GLN A 1 96 ? 31.810 2.503 -57.976 1.00 90.19 96 GLN A C 1
ATOM 746 O O . GLN A 1 96 ? 32.512 1.969 -57.121 1.00 90.19 96 GLN A O 1
ATOM 751 N N . VAL A 1 97 ? 30.481 2.570 -57.857 1.00 89.38 97 VAL A N 1
ATOM 752 C CA . VAL A 1 97 ? 29.727 2.037 -56.709 1.00 89.38 97 VAL A CA 1
ATOM 753 C C . VAL A 1 97 ? 29.720 0.511 -56.730 1.00 89.38 97 VAL A C 1
ATOM 755 O O . VAL A 1 97 ? 29.949 -0.113 -55.694 1.00 89.38 97 VAL A O 1
ATOM 758 N N . LEU A 1 98 ? 29.568 -0.091 -57.913 1.00 89.25 98 LEU A N 1
ATOM 759 C CA . LEU A 1 98 ? 29.717 -1.533 -58.120 1.00 89.25 98 LEU A CA 1
ATOM 760 C C . LEU A 1 98 ? 31.125 -1.999 -57.730 1.00 89.25 98 LEU A C 1
ATOM 762 O O . LEU A 1 98 ? 31.256 -2.952 -56.973 1.00 89.25 98 LEU A O 1
ATOM 766 N N . ARG A 1 99 ? 32.174 -1.266 -58.124 1.00 90.62 99 ARG A N 1
ATOM 767 C CA . ARG A 1 99 ? 33.555 -1.569 -57.717 1.00 90.62 99 ARG A CA 1
ATOM 768 C C . ARG A 1 99 ? 33.745 -1.538 -56.197 1.00 90.62 99 ARG A C 1
ATOM 770 O O . ARG A 1 99 ? 34.422 -2.403 -55.649 1.00 90.62 99 ARG A O 1
ATOM 777 N N . VAL A 1 100 ? 33.140 -0.568 -55.504 1.00 91.88 100 VAL A N 1
ATOM 778 C CA . VAL A 1 100 ? 33.164 -0.508 -54.031 1.00 91.88 100 VAL A CA 1
ATOM 779 C C . VAL A 1 100 ? 32.411 -1.692 -53.423 1.00 91.88 100 VAL A C 1
ATOM 781 O O . VAL A 1 100 ? 32.925 -2.321 -52.498 1.00 91.88 100 VAL A O 1
ATOM 784 N N . ARG A 1 101 ? 31.227 -2.027 -53.947 1.00 93.19 101 ARG A N 1
ATOM 785 C CA . ARG A 1 101 ? 30.445 -3.198 -53.524 1.00 93.19 101 ARG A CA 1
ATOM 786 C C . ARG A 1 101 ? 31.255 -4.482 -53.682 1.00 93.19 101 ARG A C 1
ATOM 788 O O . ARG A 1 101 ? 31.322 -5.267 -52.741 1.00 93.19 101 ARG A O 1
ATOM 795 N N . ASP A 1 102 ? 31.914 -4.659 -54.821 1.00 91.62 102 ASP A N 1
ATOM 796 C CA . ASP A 1 102 ? 32.688 -5.859 -55.130 1.00 91.62 102 ASP A CA 1
ATOM 797 C C . ASP A 1 102 ? 33.884 -6.014 -54.169 1.00 91.62 102 ASP A C 1
ATOM 799 O O . ASP A 1 102 ? 34.121 -7.110 -53.666 1.00 91.62 102 ASP A O 1
ATOM 803 N N . TRP A 1 103 ? 34.557 -4.924 -53.770 1.00 94.56 103 TRP A N 1
ATOM 804 C CA . TRP A 1 103 ? 35.590 -4.973 -52.721 1.00 94.56 103 TRP A CA 1
ATOM 805 C C . TRP A 1 103 ? 35.068 -5.439 -51.353 1.00 94.56 103 TRP A C 1
ATOM 807 O O . TRP A 1 103 ? 35.766 -6.170 -50.639 1.00 94.56 103 TRP A O 1
ATOM 817 N N . TYR A 1 104 ? 33.855 -5.025 -50.973 1.00 95.38 104 TYR A N 1
ATOM 818 C CA . TYR A 1 104 ? 33.218 -5.477 -49.733 1.00 95.38 104 TYR A CA 1
ATOM 819 C C . TYR A 1 104 ? 32.786 -6.945 -49.817 1.00 95.38 104 TYR A C 1
ATOM 821 O O . TYR A 1 104 ? 32.945 -7.671 -48.836 1.00 95.38 104 TYR A O 1
ATOM 829 N N . VAL A 1 105 ? 32.303 -7.394 -50.979 1.00 94.12 105 VAL A N 1
ATOM 830 C CA . VAL A 1 105 ? 31.942 -8.798 -51.241 1.00 94.12 105 VAL A CA 1
ATOM 831 C C . VAL A 1 105 ? 33.176 -9.698 -51.196 1.00 94.12 105 VAL A C 1
ATOM 833 O O . VAL A 1 105 ? 33.144 -10.727 -50.527 1.00 94.12 105 VAL A O 1
ATOM 836 N N . GLU A 1 106 ? 34.278 -9.301 -51.840 1.00 94.19 106 GLU A N 1
ATOM 837 C CA . GLU A 1 106 ? 35.556 -10.020 -51.770 1.00 94.19 106 GLU A CA 1
ATOM 838 C C . GLU A 1 106 ? 36.047 -10.134 -50.325 1.00 94.19 106 GLU A C 1
ATOM 840 O O . GLU A 1 106 ? 36.378 -11.221 -49.867 1.00 94.19 106 GLU A O 1
ATOM 845 N N . SER A 1 107 ? 36.019 -9.034 -49.566 1.00 96.00 107 SER A N 1
ATOM 846 C CA . SER A 1 107 ? 36.432 -9.043 -48.157 1.00 96.00 107 SER A CA 1
ATOM 847 C C . SER A 1 107 ? 35.516 -9.886 -47.268 1.00 96.00 107 SER A C 1
ATOM 849 O O . SER A 1 107 ? 35.990 -10.525 -46.333 1.00 96.00 107 SER A O 1
ATOM 851 N N . PHE A 1 108 ? 34.208 -9.899 -47.540 1.00 95.69 108 PHE A N 1
ATOM 852 C CA . PHE A 1 108 ? 33.263 -10.766 -46.840 1.00 95.69 108 PHE A CA 1
ATOM 853 C C . PHE A 1 108 ? 33.571 -12.237 -47.126 1.00 95.69 108 PHE A C 1
ATOM 855 O O . PHE A 1 108 ? 33.695 -13.028 -46.193 1.00 95.69 108 PHE A O 1
ATOM 862 N N . LYS A 1 109 ? 33.756 -12.589 -48.402 1.00 94.56 109 LYS A N 1
ATOM 863 C CA . LYS A 1 109 ? 34.102 -13.944 -48.834 1.00 94.56 109 LYS A CA 1
ATOM 864 C C . LYS A 1 109 ? 35.397 -14.424 -48.178 1.00 94.56 109 LYS A C 1
ATOM 866 O O . LYS A 1 109 ? 35.399 -15.482 -47.558 1.00 94.56 109 LYS A O 1
ATOM 871 N N . ASP A 1 110 ? 36.447 -13.609 -48.239 1.00 95.38 110 ASP A N 1
ATOM 872 C CA . ASP A 1 110 ? 37.745 -13.887 -47.626 1.00 95.38 110 ASP A CA 1
ATOM 873 C C . ASP A 1 110 ? 37.624 -14.229 -46.126 1.00 95.38 110 ASP A C 1
ATOM 875 O O . ASP A 1 110 ? 38.243 -15.177 -45.643 1.00 95.38 110 ASP A O 1
ATOM 879 N N . LEU A 1 111 ? 36.804 -13.480 -45.376 1.00 95.38 111 LEU A N 1
ATOM 880 C CA . LEU A 1 111 ? 36.589 -13.724 -43.945 1.00 95.38 111 LEU A CA 1
ATOM 881 C C . LEU A 1 111 ? 35.777 -14.994 -43.671 1.00 95.38 111 LEU A C 1
ATOM 883 O O . LEU A 1 111 ? 36.028 -15.673 -42.677 1.00 95.38 111 LEU A O 1
ATOM 887 N N . ARG A 1 112 ? 34.800 -15.315 -44.527 1.00 93.00 112 ARG A N 1
ATOM 888 C CA . ARG A 1 112 ? 33.953 -16.510 -44.385 1.00 93.00 112 ARG A CA 1
ATOM 889 C C . ARG A 1 112 ? 34.690 -17.795 -44.745 1.00 93.00 112 ARG A C 1
ATOM 891 O O . ARG A 1 112 ? 34.448 -18.821 -44.117 1.00 93.00 112 ARG A O 1
ATOM 898 N N . GLU A 1 113 ? 35.596 -17.733 -45.718 1.00 93.19 113 GLU A N 1
ATOM 899 C CA . GLU A 1 113 ? 36.455 -18.857 -46.107 1.00 93.19 113 GLU A CA 1
ATOM 900 C C . GLU A 1 113 ? 37.595 -19.098 -45.103 1.00 93.19 113 GLU A C 1
ATOM 902 O O . GLU A 1 113 ? 38.164 -20.193 -45.063 1.00 93.19 113 GLU A O 1
ATOM 907 N N . PHE A 1 114 ? 37.913 -18.113 -44.256 1.00 95.00 114 PHE A N 1
ATOM 908 C CA . PHE A 1 114 ? 38.941 -18.260 -43.234 1.00 95.00 114 PHE A CA 1
ATOM 909 C C . PHE A 1 114 ? 38.488 -19.224 -42.115 1.00 95.00 114 PHE A C 1
ATOM 911 O O . PHE A 1 114 ? 37.426 -19.018 -41.516 1.00 95.00 114 PHE A O 1
ATOM 918 N N . PRO A 1 115 ? 39.276 -20.267 -41.781 1.00 91.50 115 PRO A N 1
ATOM 919 C CA . PRO A 1 115 ? 38.898 -21.251 -40.768 1.00 91.50 115 PRO A CA 1
ATOM 920 C C . PRO A 1 115 ? 38.806 -20.639 -39.363 1.00 91.50 115 PRO A C 1
ATOM 922 O O . PRO A 1 115 ? 39.448 -19.640 -39.055 1.00 91.50 115 PRO A O 1
ATOM 925 N N . ALA A 1 116 ? 38.029 -21.266 -38.475 1.00 90.25 116 ALA A N 1
ATOM 926 C CA . ALA A 1 116 ? 37.889 -20.804 -37.094 1.00 90.25 116 ALA A CA 1
ATOM 927 C C . ALA A 1 116 ? 39.249 -20.721 -36.376 1.00 90.25 116 ALA A C 1
ATOM 929 O O . ALA A 1 116 ? 40.011 -21.689 -36.370 1.00 90.25 116 ALA A O 1
ATOM 930 N N . ILE A 1 117 ? 39.502 -19.585 -35.727 1.00 94.00 117 ILE A N 1
ATOM 931 C CA . ILE A 1 117 ? 40.782 -19.240 -35.099 1.00 94.00 117 ILE A CA 1
ATOM 932 C C . ILE A 1 117 ? 40.908 -19.953 -33.752 1.00 94.00 117 ILE A C 1
ATOM 934 O O . ILE A 1 117 ? 40.143 -19.665 -32.827 1.00 94.00 117 ILE A O 1
ATOM 938 N N . LYS A 1 118 ? 41.856 -20.889 -33.623 1.00 89.81 118 LYS A N 1
ATOM 939 C CA . LYS A 1 118 ? 42.014 -21.707 -32.402 1.00 89.81 118 LYS A CA 1
ATOM 940 C C . LYS A 1 118 ? 43.287 -21.407 -31.630 1.00 89.81 118 LYS A C 1
ATOM 942 O O . LYS A 1 118 ? 43.300 -21.544 -30.407 1.00 89.81 118 LYS A O 1
ATOM 947 N N . ASP A 1 119 ? 44.344 -21.024 -32.331 1.00 89.94 119 ASP A N 1
ATOM 948 C CA . ASP A 1 119 ? 45.660 -20.800 -31.752 1.00 89.94 119 ASP A CA 1
ATOM 949 C C . ASP A 1 119 ? 46.346 -19.550 -32.324 1.00 89.94 119 ASP A C 1
ATOM 951 O O . ASP A 1 119 ? 45.790 -18.818 -33.143 1.00 89.94 119 ASP A O 1
ATOM 955 N N . ASN A 1 120 ? 47.567 -19.290 -31.854 1.00 86.50 120 ASN A N 1
ATOM 956 C CA . ASN A 1 120 ? 48.339 -18.110 -32.249 1.00 86.50 120 ASN A CA 1
ATOM 957 C C . ASN A 1 120 ? 48.801 -18.151 -33.721 1.00 86.50 120 ASN A C 1
ATOM 959 O O . ASN A 1 120 ? 49.098 -17.113 -34.296 1.00 86.50 120 ASN A O 1
ATOM 963 N N . ASN A 1 121 ? 48.927 -19.334 -34.330 1.00 90.12 121 ASN A N 1
ATOM 964 C CA . ASN A 1 121 ? 49.344 -19.451 -35.729 1.00 90.12 121 ASN A CA 1
ATOM 965 C C . ASN A 1 121 ? 48.176 -19.135 -36.672 1.00 90.12 121 ASN A C 1
ATOM 967 O O . ASN A 1 121 ? 48.378 -18.513 -37.715 1.00 90.12 121 ASN A O 1
ATOM 971 N N . ASP A 1 122 ? 46.960 -19.536 -36.295 1.00 91.38 122 ASP A N 1
ATOM 972 C CA . ASP A 1 122 ? 45.736 -19.122 -36.983 1.00 91.38 122 ASP A CA 1
ATOM 973 C C . ASP A 1 122 ? 45.505 -17.612 -36.845 1.00 91.38 122 ASP A C 1
ATOM 975 O O . ASP A 1 122 ? 45.170 -16.949 -37.824 1.00 91.38 122 ASP A O 1
ATOM 979 N N . GLU A 1 123 ? 45.734 -17.066 -35.647 1.00 94.00 123 GLU A N 1
ATOM 980 C CA . GLU A 1 123 ? 45.637 -15.633 -35.357 1.00 94.00 123 GLU A CA 1
ATOM 981 C C . GLU A 1 123 ? 46.587 -14.816 -36.251 1.00 94.00 123 GLU A C 1
ATOM 983 O O . GLU A 1 123 ? 46.124 -13.939 -36.974 1.00 94.00 123 GLU A O 1
ATOM 988 N N . GLN A 1 124 ? 47.873 -15.173 -36.333 1.00 91.50 124 GLN A N 1
ATOM 989 C CA . GLN A 1 124 ? 48.840 -14.444 -37.164 1.00 91.50 124 GLN A CA 1
ATOM 990 C C . GLN A 1 124 ? 48.442 -14.410 -38.654 1.00 91.50 124 GLN A C 1
ATOM 992 O O . GLN A 1 124 ? 48.537 -13.368 -39.306 1.00 91.50 124 GLN A O 1
ATOM 997 N N . LYS A 1 125 ? 47.962 -15.540 -39.194 1.00 93.44 125 LYS A N 1
ATOM 998 C CA . LYS A 1 125 ? 47.460 -15.626 -40.579 1.00 93.44 125 LYS A CA 1
ATOM 999 C C . LYS A 1 125 ? 46.198 -14.791 -40.779 1.00 93.44 125 LYS A C 1
ATOM 1001 O O . LYS A 1 125 ? 46.006 -14.211 -41.847 1.00 93.44 125 LYS A O 1
ATOM 1006 N N . PHE A 1 126 ? 45.334 -14.738 -39.768 1.00 96.12 126 PHE A N 1
ATOM 1007 C CA . PHE A 1 126 ? 44.146 -13.897 -39.793 1.00 96.12 126 PHE A CA 1
ATOM 1008 C C . PHE A 1 126 ? 44.523 -12.414 -39.772 1.00 96.12 126 PHE A C 1
ATOM 1010 O O . PHE A 1 126 ? 43.978 -11.631 -40.546 1.00 96.12 126 PHE A O 1
ATOM 1017 N N . THR A 1 127 ? 45.521 -12.029 -38.979 1.00 95.06 127 THR A N 1
ATOM 1018 C CA . THR A 1 127 ? 46.075 -10.672 -38.964 1.00 95.06 127 THR A CA 1
ATOM 1019 C C . THR A 1 127 ? 46.632 -10.262 -40.334 1.00 95.06 127 THR A C 1
ATOM 1021 O O . THR A 1 127 ? 46.389 -9.139 -40.783 1.00 95.06 127 THR A O 1
ATOM 1024 N N . ASP A 1 128 ? 47.300 -11.165 -41.060 1.00 94.31 128 ASP A N 1
ATOM 1025 C CA . ASP A 1 128 ? 47.732 -10.908 -42.443 1.00 94.31 128 ASP A CA 1
ATOM 1026 C C . ASP A 1 128 ? 46.546 -10.700 -43.396 1.00 94.31 128 ASP A C 1
ATOM 1028 O O . ASP A 1 128 ? 46.555 -9.767 -44.206 1.00 94.31 128 ASP A O 1
ATOM 1032 N N . LEU A 1 129 ? 45.477 -11.491 -43.254 1.00 95.56 129 LEU A N 1
ATOM 1033 C CA . LEU A 1 129 ? 44.243 -11.279 -44.011 1.00 95.56 129 LEU A CA 1
ATOM 1034 C C . LEU A 1 129 ? 43.628 -9.899 -43.725 1.00 95.56 129 LEU A C 1
ATOM 1036 O O . LEU A 1 129 ? 43.236 -9.178 -44.647 1.00 95.56 129 LEU A O 1
ATOM 1040 N N . LEU A 1 130 ? 43.585 -9.498 -42.454 1.00 96.06 130 LEU A N 1
ATOM 1041 C CA . LEU A 1 130 ? 43.080 -8.191 -42.044 1.00 96.06 130 LEU A CA 1
ATOM 1042 C C . LEU A 1 130 ? 43.899 -7.038 -42.639 1.00 96.06 130 LEU A C 1
ATOM 1044 O O . LEU A 1 130 ? 43.307 -6.031 -43.036 1.00 96.06 130 LEU A O 1
ATOM 1048 N N . ARG A 1 131 ? 45.227 -7.181 -42.781 1.00 94.62 131 ARG A N 1
ATOM 1049 C CA . ARG A 1 131 ? 46.068 -6.200 -43.496 1.00 94.62 131 ARG A CA 1
ATOM 1050 C C . ARG A 1 131 ? 45.640 -6.063 -44.954 1.00 94.62 131 ARG A C 1
ATOM 1052 O O . ARG A 1 131 ? 45.446 -4.941 -45.428 1.00 94.62 131 ARG A O 1
ATOM 1059 N N . HIS A 1 132 ? 45.423 -7.177 -45.654 1.00 94.50 132 HIS A N 1
ATOM 1060 C CA . HIS A 1 132 ? 44.941 -7.153 -47.038 1.00 94.50 132 HIS A CA 1
ATOM 1061 C C . HIS A 1 132 ? 43.579 -6.453 -47.165 1.00 94.50 132 HIS A C 1
ATOM 1063 O O . HIS A 1 132 ? 43.425 -5.573 -48.015 1.00 94.50 132 HIS A O 1
ATOM 1069 N N . ILE A 1 133 ? 42.626 -6.753 -46.276 1.00 94.19 133 ILE A N 1
ATOM 1070 C CA . ILE A 1 133 ? 41.304 -6.101 -46.248 1.00 94.19 133 ILE A CA 1
ATOM 1071 C C . ILE A 1 133 ? 41.431 -4.596 -45.948 1.00 94.19 133 ILE A C 1
ATOM 1073 O O . ILE A 1 133 ? 40.789 -3.764 -46.599 1.00 94.19 133 ILE A O 1
ATOM 1077 N N . TYR A 1 134 ? 42.286 -4.213 -44.994 1.00 91.69 134 TYR A N 1
ATOM 1078 C CA . TYR A 1 134 ? 42.523 -2.813 -44.632 1.00 91.69 134 TYR A CA 1
ATOM 1079 C C . TYR A 1 134 ? 43.051 -1.982 -45.814 1.00 91.69 134 TYR A C 1
ATOM 1081 O O . TYR A 1 134 ? 42.617 -0.835 -46.002 1.00 91.69 134 TYR A O 1
ATOM 1089 N N . HIS A 1 135 ? 43.945 -2.570 -46.622 1.00 90.06 135 HIS A N 1
ATOM 1090 C CA . HIS A 1 135 ? 44.490 -1.969 -47.842 1.00 90.06 135 HIS A CA 1
ATOM 1091 C C . HIS A 1 135 ? 43.481 -1.944 -48.997 1.00 90.06 135 HIS A C 1
ATOM 1093 O O . HIS A 1 135 ? 43.338 -0.896 -49.630 1.00 90.06 135 HIS A O 1
ATOM 1099 N N . ARG A 1 136 ? 42.726 -3.030 -49.230 1.00 92.12 136 ARG A N 1
ATOM 1100 C CA . ARG A 1 136 ? 41.678 -3.099 -50.271 1.00 92.12 136 ARG A CA 1
ATOM 1101 C C . ARG A 1 136 ? 40.677 -1.949 -50.137 1.00 92.12 136 ARG A C 1
ATOM 1103 O O . ARG A 1 136 ? 40.318 -1.306 -51.117 1.00 92.12 136 ARG A O 1
ATOM 1110 N N . HIS A 1 137 ? 40.287 -1.612 -48.906 1.00 91.62 137 HIS A N 1
ATOM 1111 C CA . HIS A 1 137 ? 39.320 -0.544 -48.633 1.00 91.62 137 HIS A CA 1
ATOM 1112 C C . HIS A 1 137 ? 39.909 0.883 -48.582 1.00 91.62 137 HIS A C 1
ATOM 1114 O O . HIS A 1 137 ? 39.188 1.829 -48.228 1.00 91.62 137 HIS A O 1
ATOM 1120 N N . ARG A 1 138 ? 41.198 1.086 -48.906 1.00 84.75 138 ARG A N 1
ATOM 1121 C CA . ARG A 1 138 ? 41.862 2.406 -48.845 1.00 84.75 138 ARG A CA 1
ATOM 1122 C C . ARG A 1 138 ? 41.172 3.441 -49.739 1.00 84.75 138 ARG A C 1
ATOM 1124 O O . ARG A 1 138 ? 40.897 4.543 -49.271 1.00 84.75 138 ARG A O 1
ATOM 1131 N N . HIS A 1 139 ? 40.809 3.058 -50.963 1.00 84.00 139 HIS A N 1
ATOM 1132 C CA . HIS A 1 139 ? 40.281 3.966 -51.992 1.00 84.00 139 HIS A CA 1
ATOM 1133 C C . HIS A 1 139 ? 38.744 4.051 -52.045 1.00 84.00 139 HIS A C 1
ATOM 1135 O O . HIS A 1 139 ? 38.191 4.612 -52.983 1.00 84.00 139 HIS A O 1
ATOM 1141 N N . VAL A 1 140 ? 38.029 3.550 -51.031 1.00 88.00 140 VAL A N 1
ATOM 1142 C CA . VAL A 1 140 ? 36.551 3.578 -51.008 1.00 88.00 140 VAL A CA 1
ATOM 1143 C C . VAL A 1 140 ? 35.986 5.003 -51.087 1.00 88.00 140 VAL A C 1
ATOM 1145 O O . VAL A 1 140 ? 35.072 5.240 -51.863 1.00 88.00 140 VAL A O 1
ATOM 1148 N N . VAL A 1 141 ? 36.534 5.956 -50.324 1.00 85.81 141 VAL A N 1
ATOM 1149 C CA . VAL A 1 141 ? 36.053 7.354 -50.308 1.00 85.81 141 VAL A CA 1
ATOM 1150 C C . VAL A 1 141 ? 36.194 8.038 -51.681 1.00 85.81 141 VAL A C 1
ATOM 1152 O O . VAL A 1 141 ? 35.179 8.515 -52.185 1.00 85.81 141 VAL A O 1
ATOM 1155 N N . PRO A 1 142 ? 37.383 8.078 -52.325 1.00 81.50 142 PRO A N 1
ATOM 1156 C CA . PRO A 1 142 ? 37.522 8.734 -53.628 1.00 81.50 142 PRO A CA 1
ATOM 1157 C C . PRO A 1 142 ? 36.716 8.037 -54.731 1.00 81.50 142 PRO A C 1
ATOM 1159 O O . PRO A 1 142 ? 36.096 8.711 -55.547 1.00 81.50 142 PRO A O 1
ATOM 1162 N N . VA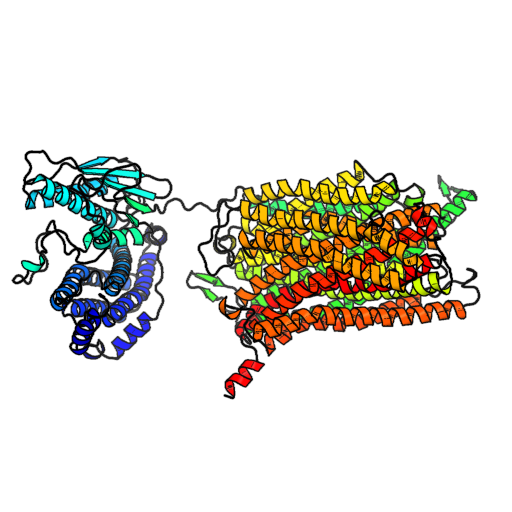L A 1 143 ? 36.643 6.700 -54.734 1.00 84.19 143 VAL A N 1
ATOM 1163 C CA . VAL A 1 143 ? 35.851 5.964 -55.735 1.00 84.19 143 VAL A CA 1
ATOM 1164 C C . VAL A 1 143 ? 34.353 6.207 -55.557 1.00 84.19 143 VAL A C 1
ATOM 1166 O O . VAL A 1 143 ? 33.654 6.465 -56.535 1.00 84.19 143 VAL A O 1
ATOM 1169 N N . MET A 1 144 ? 33.857 6.216 -54.319 1.00 86.94 144 MET A N 1
ATOM 1170 C CA . MET A 1 144 ? 32.462 6.561 -54.050 1.00 86.94 144 MET A CA 1
ATOM 1171 C C . MET A 1 144 ? 32.154 8.011 -54.455 1.00 86.94 144 MET A C 1
ATOM 1173 O O . MET A 1 144 ? 31.111 8.261 -55.055 1.00 86.94 144 MET A O 1
ATOM 1177 N N . ALA A 1 145 ? 33.065 8.957 -54.193 1.00 83.06 145 ALA A N 1
ATOM 1178 C CA . ALA A 1 145 ? 32.910 10.353 -54.606 1.00 83.06 145 ALA A CA 1
ATOM 1179 C C . ALA A 1 145 ? 32.789 10.502 -56.133 1.00 83.06 145 ALA A C 1
ATOM 1181 O O . ALA A 1 145 ? 31.916 11.236 -56.596 1.00 83.06 145 ALA A O 1
ATOM 1182 N N . MET A 1 146 ? 33.584 9.757 -56.912 1.00 82.88 146 MET A N 1
ATOM 1183 C CA . MET A 1 146 ? 33.456 9.713 -58.375 1.00 82.88 146 MET A CA 1
ATOM 1184 C C . MET A 1 146 ? 32.080 9.195 -58.821 1.00 82.88 146 MET A C 1
ATOM 1186 O O . MET A 1 146 ? 31.458 9.796 -59.692 1.00 82.88 146 MET A O 1
ATOM 1190 N N . GLY A 1 147 ? 31.560 8.137 -58.187 1.00 84.25 147 GLY A N 1
ATOM 1191 C CA . GLY A 1 147 ? 30.235 7.592 -58.513 1.00 84.25 147 GLY A CA 1
ATOM 1192 C C . GLY A 1 147 ? 29.085 8.569 -58.238 1.00 84.25 147 GLY A C 1
ATOM 1193 O O . GLY A 1 147 ? 28.176 8.713 -59.056 1.00 84.25 147 GLY A O 1
ATOM 1194 N N . VAL A 1 148 ? 29.134 9.292 -57.112 1.00 83.69 148 VAL A N 1
ATOM 1195 C CA . VAL A 1 148 ? 28.130 10.328 -56.799 1.00 83.69 148 VAL A CA 1
ATOM 1196 C C . VAL A 1 148 ? 28.283 11.536 -57.737 1.00 83.69 148 VAL A C 1
ATOM 1198 O O . VAL A 1 148 ? 27.284 12.143 -58.125 1.00 83.69 148 VAL A O 1
ATOM 1201 N N . ALA A 1 149 ? 29.510 11.881 -58.145 1.00 78.75 149 ALA A N 1
ATOM 1202 C CA . ALA A 1 149 ? 29.757 12.977 -59.080 1.00 78.75 149 ALA A CA 1
ATOM 1203 C C . ALA A 1 149 ? 29.242 12.670 -60.493 1.00 78.75 149 ALA A C 1
ATOM 1205 O O . ALA A 1 149 ? 28.669 13.544 -61.138 1.00 78.75 149 ALA A O 1
ATOM 1206 N N . GLU A 1 150 ? 29.378 11.428 -60.953 1.00 80.44 150 GLU A N 1
ATOM 1207 C CA . GLU A 1 150 ? 28.815 10.976 -62.226 1.00 80.44 150 GLU A CA 1
ATOM 1208 C C . GLU A 1 150 ? 27.282 11.015 -62.211 1.00 80.44 150 GLU A C 1
ATOM 1210 O O . GLU A 1 150 ? 26.668 11.556 -63.129 1.00 80.44 150 GLU A O 1
ATOM 1215 N N . LEU A 1 151 ? 26.652 10.562 -61.119 1.00 81.12 151 LEU A N 1
ATOM 1216 C CA . LEU A 1 151 ? 25.206 10.714 -60.937 1.00 81.12 151 LEU A CA 1
ATOM 1217 C C . LEU A 1 151 ? 24.779 12.191 -60.984 1.00 81.12 151 LEU A C 1
ATOM 1219 O O . LEU A 1 151 ? 23.777 12.532 -61.610 1.00 81.12 151 LEU A O 1
ATOM 1223 N N . LYS A 1 152 ? 25.550 13.084 -60.353 1.00 75.19 152 LYS A N 1
ATOM 1224 C CA . LYS A 1 152 ? 25.301 14.532 -60.391 1.00 75.19 152 LYS A CA 1
ATOM 1225 C C . LYS A 1 152 ? 25.370 15.091 -61.817 1.00 75.19 152 LYS A C 1
ATOM 1227 O O . LYS A 1 152 ? 24.560 15.956 -62.142 1.00 75.19 152 LYS A O 1
ATOM 1232 N N . LYS A 1 153 ? 26.309 14.619 -62.650 1.00 74.69 153 LYS A N 1
ATOM 1233 C CA . LYS A 1 153 ? 26.422 15.013 -64.068 1.00 74.69 153 LYS A CA 1
ATOM 1234 C C . LYS A 1 153 ? 25.197 14.555 -64.874 1.00 74.69 153 LYS A C 1
ATOM 1236 O O . LYS A 1 153 ? 24.682 15.327 -65.670 1.00 74.69 153 LYS A O 1
ATOM 1241 N N . GLU A 1 154 ? 24.674 13.355 -64.627 1.00 74.50 154 GLU A N 1
ATOM 1242 C CA . GLU A 1 154 ? 23.500 12.831 -65.348 1.00 74.50 154 GLU A CA 1
ATOM 1243 C C . GLU A 1 154 ? 22.169 13.506 -64.986 1.00 74.50 154 GLU A C 1
ATOM 1245 O O . GLU A 1 154 ? 21.257 13.562 -65.808 1.00 74.50 154 GLU A O 1
ATOM 1250 N N . LEU A 1 155 ? 22.041 14.044 -63.772 1.00 71.12 155 LEU A N 1
ATOM 1251 C CA . LEU A 1 155 ? 20.817 14.700 -63.293 1.00 71.12 155 LEU A CA 1
ATOM 1252 C C . LEU A 1 155 ? 20.634 16.151 -63.808 1.00 71.12 155 LEU A C 1
ATOM 1254 O O . LEU A 1 155 ? 19.701 16.834 -63.385 1.00 71.12 155 LEU A O 1
ATOM 1258 N N . GLN A 1 156 ? 21.500 16.639 -64.708 1.00 54.53 156 GLN A N 1
ATOM 1259 C CA . GLN A 1 156 ? 21.705 18.062 -65.044 1.00 54.53 156 GLN A CA 1
ATOM 1260 C C . GLN A 1 156 ? 20.573 18.840 -65.756 1.00 54.53 156 GLN A C 1
ATOM 1262 O O . GLN A 1 156 ? 20.796 19.985 -66.143 1.00 54.53 156 GLN A O 1
ATOM 1267 N N . GLU A 1 157 ? 19.334 18.354 -65.825 1.00 50.38 157 GLU A N 1
ATOM 1268 C CA . GLU A 1 157 ? 18.186 19.202 -66.197 1.00 50.38 157 GLU A CA 1
ATOM 1269 C C . GLU A 1 157 ? 17.247 19.433 -64.999 1.00 50.38 157 GLU A C 1
ATOM 1271 O O . GLU A 1 157 ? 16.117 18.953 -64.944 1.00 50.38 157 GLU A O 1
ATOM 1276 N N . GLY A 1 158 ? 17.726 20.215 -64.021 1.00 51.03 158 GLY A N 1
ATOM 1277 C CA . GLY A 1 158 ? 16.854 20.974 -63.113 1.00 51.03 158 GLY A CA 1
ATOM 1278 C C . GLY A 1 158 ? 16.762 20.546 -61.643 1.00 51.03 158 GLY A C 1
ATOM 1279 O O . GLY A 1 158 ? 15.976 21.161 -60.926 1.00 51.03 158 GLY A O 1
ATOM 1280 N N . VAL A 1 159 ? 17.539 19.563 -61.166 1.00 54.94 159 VAL A N 1
ATOM 1281 C CA . VAL A 1 159 ? 17.547 19.147 -59.744 1.00 54.94 159 VAL A CA 1
ATOM 1282 C C . VAL A 1 159 ? 18.947 19.325 -59.150 1.00 54.94 159 VAL A C 1
ATOM 1284 O O . VAL A 1 159 ? 19.915 18.724 -59.611 1.00 54.94 159 VAL A O 1
ATOM 1287 N N . GLY A 1 160 ? 19.079 20.173 -58.128 1.00 57.34 160 GLY A N 1
ATOM 1288 C CA . GLY A 1 160 ? 20.342 20.343 -57.402 1.00 57.34 160 GLY A CA 1
ATOM 1289 C C . GLY A 1 160 ? 20.571 19.198 -56.410 1.00 57.34 160 GLY A C 1
ATOM 1290 O O . GLY A 1 160 ? 19.627 18.746 -55.777 1.00 57.34 160 GLY A O 1
ATOM 1291 N N . LEU A 1 161 ? 21.821 18.763 -56.196 1.00 54.44 161 LEU A N 1
ATOM 1292 C CA . LEU A 1 161 ? 22.151 17.680 -55.241 1.00 54.44 161 LEU A CA 1
ATOM 1293 C C . LEU A 1 161 ? 21.652 17.952 -53.802 1.00 54.44 161 LEU A C 1
ATOM 1295 O O . LEU A 1 161 ? 21.369 17.027 -53.052 1.00 54.44 161 LEU A O 1
ATOM 1299 N N . LEU A 1 162 ? 21.483 19.233 -53.454 1.00 55.47 162 LEU A N 1
ATOM 1300 C CA . LEU A 1 162 ? 20.861 19.722 -52.215 1.00 55.47 162 LEU A CA 1
ATOM 1301 C C . LEU A 1 162 ? 19.419 19.243 -51.998 1.00 55.47 162 LEU A C 1
ATOM 1303 O O . LEU A 1 162 ? 18.911 19.331 -50.884 1.00 55.47 162 LEU A O 1
ATOM 1307 N N . GLU A 1 163 ? 18.766 18.754 -53.048 1.00 58.25 163 GLU A N 1
ATOM 1308 C CA . GLU A 1 163 ? 17.395 18.250 -53.033 1.00 58.25 163 GLU A CA 1
ATOM 1309 C C . GLU A 1 163 ? 17.337 16.712 -52.914 1.00 58.25 163 GLU A C 1
ATOM 1311 O O . GLU A 1 163 ? 16.252 16.142 -53.006 1.00 58.25 163 GLU A O 1
ATOM 1316 N N . LEU A 1 164 ? 18.476 16.034 -52.671 1.00 70.75 164 LEU A N 1
ATOM 1317 C CA . LEU A 1 164 ? 18.590 14.570 -52.526 1.00 70.75 164 LEU A CA 1
ATOM 1318 C C . LEU A 1 164 ? 19.043 14.152 -51.104 1.00 70.75 164 LEU A C 1
ATOM 1320 O O . LEU A 1 164 ? 20.123 13.572 -50.938 1.00 70.75 164 LEU A O 1
ATOM 1324 N N . PRO A 1 165 ? 18.240 14.417 -50.052 1.00 73.06 165 PRO A N 1
ATOM 1325 C CA . PRO A 1 165 ? 18.613 14.154 -48.654 1.00 73.06 165 PRO A CA 1
ATOM 1326 C C . PRO A 1 165 ? 18.928 12.677 -48.369 1.00 73.06 165 PRO A C 1
ATOM 1328 O O . PRO A 1 165 ? 19.756 12.371 -47.514 1.00 73.06 165 PRO A O 1
ATOM 1331 N N . GLU A 1 166 ? 18.321 11.764 -49.123 1.00 77.25 166 GLU A N 1
ATOM 1332 C CA . GLU A 1 166 ? 18.488 10.314 -48.979 1.00 77.25 166 GLU A CA 1
ATOM 1333 C C . GLU A 1 166 ? 19.920 9.855 -49.292 1.00 77.25 166 GLU A C 1
ATOM 1335 O O . GLU A 1 166 ? 20.442 8.967 -48.619 1.00 77.25 166 GLU A O 1
ATOM 1340 N N . ILE A 1 167 ? 20.593 10.491 -50.263 1.00 82.38 167 ILE A N 1
ATOM 1341 C CA . ILE A 1 167 ? 21.991 10.175 -50.592 1.00 82.38 167 ILE A CA 1
ATOM 1342 C C . ILE A 1 167 ? 22.906 10.613 -49.445 1.00 82.38 167 ILE A C 1
ATOM 1344 O O . ILE A 1 167 ? 23.813 9.877 -49.067 1.00 82.38 167 ILE A O 1
ATOM 1348 N N . HIS A 1 168 ? 22.670 11.790 -48.862 1.00 84.06 168 HIS A N 1
ATOM 1349 C CA . HIS A 1 168 ? 23.482 12.294 -47.754 1.00 84.06 168 HIS A CA 1
ATOM 1350 C C . HIS A 1 168 ? 23.298 11.465 -46.479 1.00 84.06 168 HIS A C 1
ATOM 1352 O O . HIS A 1 168 ? 24.290 11.093 -45.856 1.00 84.06 168 HIS A O 1
ATOM 1358 N N . GLN A 1 169 ? 22.058 11.096 -46.143 1.00 82.88 169 GLN A N 1
ATOM 1359 C CA . GLN A 1 169 ? 21.767 10.218 -45.008 1.00 82.88 169 GLN A CA 1
ATOM 1360 C C . GLN A 1 169 ? 22.416 8.837 -45.174 1.00 82.88 169 GLN A C 1
ATOM 1362 O O . GLN A 1 169 ? 22.988 8.306 -44.219 1.00 82.88 169 GLN A O 1
ATOM 1367 N N . PHE A 1 170 ? 22.375 8.273 -46.388 1.00 87.38 170 PHE A N 1
ATOM 1368 C CA . PHE A 1 170 ? 23.102 7.046 -46.699 1.00 87.38 170 PHE A CA 1
ATOM 1369 C C . PHE A 1 170 ? 24.610 7.228 -46.507 1.00 87.38 170 PHE A C 1
ATOM 1371 O O . PHE A 1 170 ? 25.225 6.417 -45.824 1.00 87.38 170 PHE A O 1
ATOM 1378 N N . LEU A 1 171 ? 25.214 8.270 -47.093 1.00 88.00 171 LEU A N 1
ATOM 1379 C CA . LEU A 1 171 ? 26.665 8.468 -47.044 1.00 88.00 171 LEU A CA 1
ATOM 1380 C C . LEU A 1 171 ? 27.153 8.644 -45.601 1.00 88.00 171 LEU A C 1
ATOM 1382 O O . LEU A 1 171 ? 28.193 8.089 -45.248 1.00 88.00 171 LEU A O 1
ATOM 1386 N N . ASP A 1 172 ? 26.380 9.323 -44.751 1.00 88.31 172 ASP A N 1
ATOM 1387 C CA . ASP A 1 172 ? 26.686 9.452 -43.325 1.00 88.31 172 ASP A CA 1
ATOM 1388 C C . ASP A 1 172 ? 26.708 8.096 -42.612 1.00 88.31 172 ASP A C 1
ATOM 1390 O O . ASP A 1 172 ? 27.699 7.755 -41.958 1.00 88.31 172 ASP A O 1
ATOM 1394 N N . GLY A 1 173 ? 25.662 7.280 -42.785 1.00 87.75 173 GLY A N 1
ATOM 1395 C CA . GLY A 1 173 ? 25.622 5.921 -42.238 1.00 87.75 173 GLY A CA 1
ATOM 1396 C C . GLY A 1 173 ? 26.730 5.028 -42.808 1.00 87.75 173 GLY A C 1
ATOM 1397 O O . GLY A 1 173 ? 27.397 4.296 -42.069 1.00 87.75 173 GLY A O 1
ATOM 1398 N N . PHE A 1 174 ? 26.978 5.137 -44.115 1.00 90.38 174 PHE A N 1
ATOM 1399 C CA . PHE A 1 174 ? 28.003 4.407 -44.851 1.00 90.38 174 PHE A CA 1
ATOM 1400 C C . PHE A 1 174 ? 29.404 4.669 -44.289 1.00 90.38 174 PHE A C 1
ATOM 1402 O O . PHE A 1 174 ? 30.118 3.729 -43.918 1.00 90.38 174 PHE A O 1
ATOM 1409 N N . TYR A 1 175 ? 29.787 5.944 -44.179 1.00 91.50 175 TYR A N 1
ATOM 1410 C CA . TYR A 1 175 ? 31.111 6.336 -43.714 1.00 91.50 175 TYR A CA 1
ATOM 1411 C C . TYR A 1 175 ? 31.300 6.160 -42.214 1.00 91.50 175 TYR A C 1
ATOM 1413 O O . TYR A 1 175 ? 32.390 5.754 -41.813 1.00 91.50 175 TYR A O 1
ATOM 1421 N N . LEU A 1 176 ? 30.269 6.366 -41.391 1.00 88.25 176 LEU A N 1
ATOM 1422 C CA . LEU A 1 176 ? 30.369 6.122 -39.952 1.00 88.25 176 LEU A CA 1
ATOM 1423 C C . LEU A 1 176 ? 30.669 4.642 -39.654 1.00 88.25 176 LEU A C 1
ATOM 1425 O O . LEU A 1 176 ? 31.566 4.328 -38.870 1.00 88.25 176 LEU A O 1
ATOM 1429 N N . SER A 1 177 ? 30.000 3.717 -40.348 1.00 88.38 177 SER A N 1
ATOM 1430 C CA . SER A 1 177 ? 30.302 2.285 -40.227 1.00 88.38 177 SER A CA 1
ATOM 1431 C C . SER A 1 177 ? 31.689 1.937 -40.776 1.00 88.38 177 SER A C 1
ATOM 1433 O O . SER A 1 177 ? 32.419 1.155 -40.163 1.00 88.38 177 SER A O 1
ATOM 1435 N N . ARG A 1 178 ? 32.109 2.556 -41.892 1.00 90.25 178 ARG A N 1
ATOM 1436 C CA . ARG A 1 178 ? 33.469 2.389 -42.432 1.00 90.25 178 ARG A CA 1
ATOM 1437 C C . ARG A 1 178 ? 34.531 2.823 -41.423 1.00 90.25 178 ARG A C 1
ATOM 1439 O O . ARG A 1 178 ? 35.531 2.119 -41.281 1.00 90.25 178 ARG A O 1
ATOM 1446 N N . ILE A 1 179 ? 34.333 3.951 -40.739 1.00 90.00 179 ILE A N 1
ATOM 1447 C CA . ILE A 1 179 ? 35.219 4.421 -39.666 1.00 90.00 179 ILE A CA 1
ATOM 1448 C C . ILE A 1 179 ? 35.322 3.336 -38.586 1.00 90.00 179 ILE A C 1
ATOM 1450 O O . ILE A 1 179 ? 36.431 2.919 -38.256 1.00 90.00 179 ILE A O 1
ATOM 1454 N N . GLY A 1 180 ? 34.192 2.778 -38.142 1.00 90.56 180 GLY A N 1
ATOM 1455 C CA . GLY A 1 180 ? 34.183 1.703 -37.147 1.00 90.56 180 GLY A CA 1
ATOM 1456 C C . GLY A 1 180 ? 34.890 0.418 -37.587 1.00 90.56 180 GLY A C 1
ATOM 1457 O O . GLY A 1 180 ? 35.671 -0.144 -36.822 1.00 90.56 180 GLY A O 1
ATOM 1458 N N . ILE A 1 181 ? 34.687 -0.033 -38.829 1.00 92.31 181 ILE A N 1
ATOM 1459 C CA . ILE A 1 181 ? 35.398 -1.198 -39.392 1.00 92.31 181 ILE A CA 1
ATOM 1460 C C . ILE A 1 181 ? 36.913 -0.950 -39.400 1.00 92.31 181 ILE A C 1
ATOM 1462 O O . ILE A 1 181 ? 37.691 -1.822 -39.012 1.00 92.31 181 ILE A O 1
ATOM 1466 N N . ARG A 1 182 ? 37.346 0.246 -39.818 1.00 92.06 182 ARG A N 1
ATOM 1467 C CA . ARG A 1 182 ? 38.772 0.598 -39.881 1.00 92.06 182 ARG A CA 1
ATOM 1468 C C . ARG A 1 182 ? 39.412 0.715 -38.504 1.00 92.06 182 ARG A C 1
ATOM 1470 O O . ARG A 1 182 ? 40.565 0.328 -38.381 1.00 92.06 182 ARG A O 1
ATOM 1477 N N . ILE A 1 183 ? 38.687 1.200 -37.497 1.00 90.88 183 ILE A N 1
ATOM 1478 C CA . ILE A 1 183 ? 39.168 1.276 -36.110 1.00 90.88 183 ILE A CA 1
ATOM 1479 C C . ILE A 1 183 ? 39.372 -0.120 -35.526 1.00 90.88 183 ILE A C 1
ATOM 1481 O O . ILE A 1 183 ? 40.413 -0.390 -34.938 1.00 90.88 183 ILE A O 1
ATOM 1485 N N . LEU A 1 184 ? 38.415 -1.028 -35.729 1.00 92.62 184 LEU A N 1
ATOM 1486 C CA . LEU A 1 184 ? 38.521 -2.406 -35.247 1.00 92.62 184 LEU A CA 1
ATOM 1487 C C . LEU A 1 184 ? 39.706 -3.151 -35.873 1.00 92.62 184 LEU A C 1
ATOM 1489 O O . LEU A 1 184 ? 40.518 -3.740 -35.161 1.00 92.62 184 LEU A O 1
ATOM 1493 N N . ILE A 1 185 ? 39.823 -3.088 -37.203 1.00 93.88 185 ILE A N 1
ATOM 1494 C CA . ILE A 1 185 ? 40.925 -3.723 -37.932 1.00 93.88 185 ILE A CA 1
ATOM 1495 C C . ILE A 1 185 ? 42.259 -3.047 -37.588 1.00 93.88 185 ILE A C 1
ATOM 1497 O O . ILE A 1 185 ? 43.242 -3.726 -37.306 1.00 93.88 185 ILE A O 1
ATOM 1501 N N . GLY A 1 186 ? 42.290 -1.714 -37.585 1.00 91.75 186 GLY A N 1
ATOM 1502 C CA . GLY A 1 186 ? 43.487 -0.922 -37.317 1.00 91.75 186 GLY A CA 1
ATOM 1503 C C . GLY A 1 186 ? 44.036 -1.145 -35.913 1.00 91.75 186 GLY A C 1
ATOM 1504 O O . GLY A 1 186 ? 45.238 -1.344 -35.771 1.00 91.75 186 GLY A O 1
ATOM 1505 N N . GLN A 1 187 ? 43.172 -1.202 -34.894 1.00 90.81 187 GLN A N 1
ATOM 1506 C CA . GLN A 1 187 ? 43.594 -1.495 -33.525 1.00 90.81 187 GLN A CA 1
ATOM 1507 C C . GLN A 1 187 ? 44.212 -2.886 -33.429 1.00 90.81 187 GLN A C 1
ATOM 1509 O O . GLN A 1 187 ? 45.276 -3.038 -32.841 1.00 90.81 187 GLN A O 1
ATOM 1514 N N . HIS A 1 188 ? 43.580 -3.892 -34.033 1.00 91.31 188 HIS A N 1
ATOM 1515 C CA . HIS A 1 188 ? 44.098 -5.255 -34.006 1.00 91.31 188 HIS A CA 1
ATOM 1516 C C . HIS A 1 188 ? 45.446 -5.378 -34.723 1.00 91.31 188 HIS A C 1
ATOM 1518 O O . HIS A 1 188 ? 46.372 -5.969 -34.179 1.00 91.31 188 HIS A O 1
ATOM 1524 N N . ILE A 1 189 ? 45.602 -4.764 -35.901 1.00 92.12 189 ILE A N 1
ATOM 1525 C CA . ILE A 1 189 ? 46.885 -4.748 -36.622 1.00 92.12 189 ILE A CA 1
ATOM 1526 C C . ILE A 1 189 ? 47.961 -4.024 -35.803 1.00 92.12 189 ILE A C 1
ATOM 1528 O O . ILE A 1 189 ? 49.073 -4.533 -35.687 1.00 92.12 189 ILE A O 1
ATOM 1532 N N . ALA A 1 190 ? 47.634 -2.871 -35.212 1.00 89.44 190 ALA A N 1
ATOM 1533 C CA . ALA A 1 190 ? 48.585 -2.064 -34.452 1.00 89.44 190 ALA A CA 1
ATOM 1534 C C . ALA A 1 190 ? 49.068 -2.756 -33.167 1.00 89.44 190 ALA A C 1
ATOM 1536 O O . ALA A 1 190 ? 50.199 -2.535 -32.751 1.00 89.44 190 ALA A O 1
ATOM 1537 N N . LEU A 1 191 ? 48.259 -3.635 -32.564 1.00 88.44 191 LEU A N 1
ATOM 1538 C CA . LEU A 1 191 ? 48.682 -4.471 -31.430 1.00 88.44 191 LEU A CA 1
ATOM 1539 C C . LEU A 1 191 ? 49.740 -5.530 -31.808 1.00 88.44 191 LEU A C 1
ATOM 1541 O O . LEU A 1 191 ? 50.353 -6.111 -30.917 1.00 88.44 191 LEU A O 1
ATOM 1545 N N . HIS A 1 192 ? 49.967 -5.769 -33.105 1.00 87.00 192 HIS A N 1
ATOM 1546 C CA . HIS A 1 192 ? 51.008 -6.664 -33.629 1.00 87.00 192 HIS A CA 1
ATOM 1547 C C . HIS A 1 192 ? 52.245 -5.918 -34.151 1.00 87.00 192 HIS A C 1
ATOM 1549 O O . HIS A 1 192 ? 53.182 -6.545 -34.653 1.00 87.00 192 HIS A O 1
ATOM 1555 N N . GLU A 1 193 ? 52.250 -4.586 -34.078 1.00 84.50 193 GLU A N 1
ATOM 1556 C CA . GLU A 1 193 ? 53.430 -3.767 -34.346 1.00 84.50 193 GLU A CA 1
ATOM 1557 C C . GLU A 1 193 ? 54.308 -3.665 -33.084 1.00 84.50 193 GLU A C 1
ATOM 1559 O O . GLU A 1 193 ? 53.822 -3.904 -31.977 1.00 84.50 193 GLU A O 1
ATOM 1564 N N . PRO A 1 194 ? 55.605 -3.322 -33.211 1.00 78.38 194 PRO A N 1
ATOM 1565 C CA . PRO A 1 194 ? 56.458 -3.083 -32.049 1.00 78.38 194 PRO A CA 1
ATOM 1566 C C . PRO A 1 194 ? 55.839 -2.038 -31.111 1.00 78.38 194 PRO A C 1
ATOM 1568 O O . PRO A 1 194 ? 55.375 -0.996 -31.583 1.00 78.38 194 PRO A O 1
ATOM 1571 N N . GLU A 1 195 ? 55.856 -2.307 -29.801 1.00 70.56 195 GLU A N 1
ATOM 1572 C CA . GLU A 1 195 ? 55.316 -1.395 -28.787 1.00 70.56 195 GLU A CA 1
ATOM 1573 C C . GLU A 1 195 ? 55.931 0.005 -28.931 1.00 70.56 195 GLU A C 1
ATOM 1575 O O . GLU A 1 195 ? 57.152 0.176 -28.973 1.00 70.56 195 GLU A O 1
ATOM 1580 N N . LYS A 1 196 ? 55.060 1.013 -29.025 1.00 79.44 196 LYS A N 1
ATOM 1581 C CA . LYS A 1 196 ? 55.422 2.432 -29.022 1.00 79.44 196 LYS A CA 1
ATOM 1582 C C . LYS A 1 196 ? 55.086 3.004 -27.649 1.00 79.44 196 LYS A C 1
ATOM 1584 O O . LYS A 1 196 ? 53.979 2.800 -27.150 1.00 79.44 196 LYS A O 1
ATOM 1589 N N . ASP A 1 197 ? 56.013 3.751 -27.056 1.00 73.69 197 ASP A N 1
ATOM 1590 C CA . ASP A 1 197 ? 55.794 4.387 -25.755 1.00 73.69 197 ASP A CA 1
ATOM 1591 C C . ASP A 1 197 ? 54.551 5.291 -25.776 1.00 73.69 197 ASP A C 1
ATOM 1593 O O . ASP A 1 197 ? 54.411 6.157 -26.639 1.00 73.69 197 ASP A O 1
ATOM 1597 N N . ASN A 1 198 ? 53.669 5.120 -24.786 1.00 80.75 198 ASN A N 1
ATOM 1598 C CA . ASN A 1 198 ? 52.374 5.809 -24.657 1.00 80.75 198 ASN A CA 1
ATOM 1599 C C . ASN A 1 198 ? 51.338 5.480 -25.752 1.00 80.75 198 ASN A C 1
ATOM 1601 O O . ASN A 1 198 ? 50.426 6.276 -25.983 1.00 80.75 198 ASN A O 1
ATOM 1605 N N . TYR A 1 199 ? 51.432 4.313 -26.394 1.00 86.31 199 TYR A N 1
ATOM 1606 C CA . TYR A 1 199 ? 50.412 3.809 -27.316 1.00 86.31 199 TYR A CA 1
ATOM 1607 C C . TYR A 1 199 ? 49.874 2.446 -26.878 1.00 86.31 199 TYR A C 1
ATOM 1609 O O . TYR A 1 199 ? 50.618 1.577 -26.435 1.00 86.31 199 TYR A O 1
ATOM 1617 N N . ILE A 1 200 ? 48.568 2.253 -27.057 1.00 85.56 200 ILE A N 1
ATOM 1618 C CA . ILE A 1 200 ? 47.895 0.955 -27.003 1.00 85.56 200 ILE A CA 1
ATOM 1619 C C . ILE A 1 200 ? 47.252 0.734 -28.371 1.00 85.56 200 ILE A C 1
ATOM 1621 O O . ILE A 1 200 ? 46.203 1.305 -28.687 1.00 85.56 200 ILE A O 1
ATOM 1625 N N . GLY A 1 201 ? 47.908 -0.068 -29.211 1.00 86.44 201 GLY A N 1
ATOM 1626 C CA . GLY A 1 201 ? 47.548 -0.192 -30.622 1.00 86.44 201 GLY A CA 1
ATOM 1627 C C . GLY A 1 201 ? 47.629 1.165 -31.332 1.00 86.44 201 GLY A C 1
ATOM 1628 O O . GLY A 1 201 ? 48.677 1.807 -31.338 1.00 86.44 201 GLY A O 1
ATOM 1629 N N . MET A 1 202 ? 46.523 1.619 -31.925 1.00 86.75 202 MET A N 1
ATOM 1630 C CA . MET A 1 202 ? 46.442 2.913 -32.622 1.00 86.75 202 MET A CA 1
ATOM 1631 C C . MET A 1 202 ? 46.027 4.087 -31.716 1.00 86.75 202 MET A C 1
ATOM 1633 O O . MET A 1 202 ? 45.926 5.219 -32.193 1.00 86.75 202 MET A O 1
ATOM 1637 N N . ILE A 1 203 ? 45.778 3.837 -30.426 1.00 88.94 203 ILE A N 1
ATOM 1638 C CA . ILE A 1 203 ? 45.332 4.843 -29.456 1.00 88.94 203 ILE A CA 1
ATOM 1639 C C . ILE A 1 203 ? 46.544 5.348 -28.671 1.00 88.94 203 ILE A C 1
ATOM 1641 O O . ILE A 1 203 ? 47.223 4.565 -28.008 1.00 88.94 203 ILE A O 1
ATOM 1645 N N . ALA A 1 204 ? 46.803 6.655 -28.708 1.00 87.44 204 ALA A N 1
ATOM 1646 C CA . ALA A 1 204 ? 47.796 7.284 -27.847 1.00 87.44 204 ALA A CA 1
ATOM 1647 C C . ALA A 1 204 ? 47.173 7.520 -26.468 1.00 87.44 204 ALA A C 1
ATOM 1649 O O . ALA A 1 204 ? 46.186 8.243 -26.354 1.00 87.44 204 ALA A O 1
ATOM 1650 N N . THR A 1 205 ? 47.742 6.932 -25.416 1.00 84.31 205 THR A N 1
ATOM 1651 C CA . THR A 1 205 ? 47.245 7.070 -24.034 1.00 84.31 205 THR A CA 1
ATOM 1652 C C . THR A 1 205 ? 47.494 8.464 -23.463 1.00 84.31 205 THR A C 1
ATOM 1654 O O . THR A 1 205 ? 46.781 8.901 -22.564 1.00 84.31 205 THR A O 1
ATOM 1657 N N . LYS A 1 206 ? 48.484 9.172 -24.015 1.00 84.69 206 LYS A N 1
ATOM 1658 C CA . LYS A 1 206 ? 48.814 10.570 -23.720 1.00 84.69 206 LYS A CA 1
ATOM 1659 C C . LYS A 1 206 ? 48.892 11.381 -25.015 1.00 84.69 206 LYS A C 1
ATOM 1661 O O . LYS A 1 206 ? 49.946 11.905 -25.366 1.00 84.69 206 LYS A O 1
ATOM 1666 N N . CYS A 1 207 ? 47.794 11.443 -25.767 1.00 87.69 207 CYS A N 1
ATOM 1667 C CA . CYS A 1 207 ? 47.712 12.270 -26.969 1.00 87.69 207 CYS A CA 1
ATOM 1668 C C . CYS A 1 207 ? 47.785 13.751 -26.574 1.00 87.69 207 CYS A C 1
ATOM 1670 O O . CYS A 1 207 ? 46.905 14.220 -25.858 1.00 87.69 207 CYS A O 1
ATOM 1672 N N . CYS A 1 208 ? 48.799 14.483 -27.043 1.00 90.00 208 CYS A N 1
ATOM 1673 C CA . CYS A 1 208 ? 48.876 15.941 -26.911 1.00 90.00 208 CYS A CA 1
ATOM 1674 C C . CYS A 1 208 ? 48.144 16.590 -28.099 1.00 90.00 208 CYS A C 1
ATOM 1676 O O . CYS A 1 208 ? 48.658 16.529 -29.222 1.00 90.00 208 CYS A O 1
ATOM 1678 N N . PRO A 1 209 ? 46.957 17.205 -27.911 1.00 89.62 209 PRO A N 1
ATOM 1679 C CA . PRO A 1 209 ? 46.233 17.798 -29.029 1.00 89.62 209 PRO A CA 1
ATOM 1680 C C . PRO A 1 209 ? 47.006 18.960 -29.662 1.00 89.62 209 PRO A C 1
ATOM 1682 O O . PRO A 1 209 ? 47.026 19.064 -30.883 1.00 89.62 209 PRO A O 1
ATOM 1685 N N . SER A 1 210 ? 47.706 19.777 -28.868 1.00 88.19 210 SER A N 1
ATOM 1686 C CA . SER A 1 210 ? 48.511 20.908 -29.358 1.00 88.19 210 SER A CA 1
ATOM 1687 C C . SER A 1 210 ? 49.605 20.471 -30.343 1.00 88.19 210 SER A C 1
ATOM 1689 O O . SER A 1 210 ? 49.826 21.138 -31.352 1.00 88.19 210 SER A O 1
ATOM 1691 N N . GLN A 1 211 ? 50.248 19.324 -30.094 1.00 90.62 211 GLN A N 1
ATOM 1692 C CA . GLN A 1 211 ? 51.248 18.756 -31.001 1.00 90.62 211 GLN A CA 1
ATOM 1693 C C . GLN A 1 211 ? 50.609 18.246 -32.299 1.00 90.62 211 GLN A C 1
ATOM 1695 O O . GLN A 1 211 ? 51.047 18.615 -33.384 1.00 90.62 211 GLN A O 1
ATOM 1700 N N . VAL A 1 212 ? 49.534 17.456 -32.193 1.00 90.81 212 VAL A N 1
ATOM 1701 C CA . VAL A 1 212 ? 48.840 16.882 -33.361 1.00 90.81 212 VAL A CA 1
ATOM 1702 C C . VAL A 1 212 ? 48.247 17.971 -34.263 1.00 90.81 212 VAL A C 1
ATOM 1704 O O . VAL A 1 212 ? 48.273 17.856 -35.488 1.00 90.81 212 VAL A O 1
ATOM 1707 N N . VAL A 1 213 ? 47.731 19.045 -33.661 1.00 90.88 213 VAL A N 1
ATOM 1708 C CA . VAL A 1 213 ? 47.268 20.244 -34.369 1.00 90.88 213 VAL A CA 1
ATOM 1709 C C . VAL A 1 213 ? 48.430 20.931 -35.088 1.00 90.88 213 VAL A C 1
ATOM 1711 O O . VAL A 1 213 ? 48.275 21.311 -36.245 1.00 90.88 213 VAL A O 1
ATOM 1714 N N . GLY A 1 214 ? 49.590 21.061 -34.439 1.00 92.12 214 GLY A N 1
ATOM 1715 C CA . GLY A 1 214 ? 50.799 21.620 -35.049 1.00 92.12 214 GLY A CA 1
ATOM 1716 C C . GLY A 1 214 ? 51.241 20.859 -36.299 1.00 92.12 214 GLY A C 1
ATOM 1717 O O . GLY A 1 214 ? 51.458 21.477 -37.342 1.00 92.12 214 GLY A O 1
ATOM 1718 N N . ASP A 1 215 ? 51.282 19.528 -36.223 1.00 91.75 215 ASP A N 1
ATOM 1719 C CA . ASP A 1 215 ? 51.631 18.665 -37.357 1.00 91.75 215 ASP A CA 1
ATOM 1720 C C . ASP A 1 215 ? 50.636 18.845 -38.521 1.00 91.75 215 ASP A C 1
ATOM 1722 O O . ASP A 1 215 ? 51.029 19.056 -39.669 1.00 91.75 215 ASP A O 1
ATOM 1726 N N . ALA A 1 216 ? 49.331 18.865 -38.221 1.00 90.81 216 ALA A N 1
ATOM 1727 C CA . ALA A 1 216 ? 48.283 19.090 -39.218 1.00 90.81 216 ALA A CA 1
ATOM 1728 C C . ALA A 1 216 ? 48.380 20.472 -39.893 1.00 90.81 216 ALA A C 1
ATOM 1730 O O . ALA A 1 216 ? 48.142 20.596 -41.098 1.00 90.81 216 ALA A O 1
ATOM 1731 N N . VAL A 1 217 ? 48.744 21.513 -39.136 1.00 91.88 217 VAL A N 1
ATOM 1732 C CA . VAL A 1 217 ? 48.965 22.870 -39.657 1.00 91.88 217 VAL A CA 1
ATOM 1733 C C . VAL A 1 217 ? 50.171 22.908 -40.591 1.00 91.88 217 VAL A C 1
ATOM 1735 O O . VAL A 1 217 ? 50.082 23.506 -41.663 1.00 91.88 217 VAL A O 1
ATOM 1738 N N . MET A 1 218 ? 51.285 22.271 -40.218 1.00 91.75 218 MET A N 1
ATOM 1739 C CA . MET A 1 218 ? 52.481 22.205 -41.064 1.00 91.75 218 MET A CA 1
ATOM 1740 C C . MET A 1 218 ? 52.182 21.532 -42.404 1.00 91.75 218 MET A C 1
ATOM 1742 O O . MET A 1 218 ? 52.520 22.080 -43.458 1.00 91.75 218 MET A O 1
ATOM 1746 N N . ASP A 1 219 ? 51.486 20.395 -42.369 1.00 89.94 219 ASP A N 1
ATOM 1747 C CA . ASP A 1 219 ? 51.082 19.671 -43.571 1.00 89.94 219 ASP A CA 1
ATOM 1748 C C . ASP A 1 219 ? 50.171 20.535 -44.455 1.00 89.94 219 ASP A C 1
ATOM 1750 O O . ASP A 1 219 ? 50.433 20.688 -45.650 1.00 89.94 219 ASP A O 1
ATOM 1754 N N . ALA A 1 220 ? 49.144 21.170 -43.882 1.00 88.25 220 ALA A N 1
ATOM 1755 C CA . ALA A 1 220 ? 48.216 22.020 -44.629 1.00 88.25 220 ALA A CA 1
ATOM 1756 C C . ALA A 1 220 ? 48.904 23.259 -45.238 1.00 88.25 220 ALA A C 1
ATOM 1758 O O . ALA A 1 220 ? 48.678 23.574 -46.410 1.00 88.25 220 ALA A O 1
ATOM 1759 N N . ARG A 1 221 ? 49.798 23.929 -44.491 1.00 89.88 221 ARG A N 1
ATOM 1760 C CA . ARG A 1 221 ? 50.589 25.070 -44.994 1.00 89.88 221 ARG A CA 1
ATOM 1761 C C . ARG A 1 221 ? 51.529 24.661 -46.122 1.00 89.88 221 ARG A C 1
ATOM 1763 O O . ARG A 1 221 ? 51.688 25.425 -47.069 1.00 89.88 221 ARG A O 1
ATOM 1770 N N . SER A 1 222 ? 52.124 23.467 -46.054 1.00 87.44 222 SER A N 1
ATOM 1771 C CA . SER A 1 222 ? 53.010 22.965 -47.113 1.00 87.44 222 SER A CA 1
ATOM 1772 C C . SER A 1 222 ? 52.280 22.788 -48.451 1.00 87.44 222 SER A C 1
ATOM 1774 O O . SER A 1 222 ? 52.830 23.107 -49.505 1.00 87.44 222 SER A O 1
ATOM 1776 N N . ILE A 1 223 ? 51.019 22.342 -48.410 1.00 84.69 223 ILE A N 1
ATOM 1777 C CA . ILE A 1 223 ? 50.170 22.204 -49.599 1.00 84.69 223 ILE A CA 1
ATOM 1778 C C . ILE A 1 223 ? 49.747 23.589 -50.101 1.00 84.69 223 ILE A C 1
ATOM 1780 O O . ILE A 1 223 ? 49.832 23.840 -51.298 1.00 84.69 223 ILE A O 1
ATOM 1784 N N . CYS A 1 224 ? 49.378 24.506 -49.198 1.00 83.94 224 CYS A N 1
ATOM 1785 C CA . CYS A 1 224 ? 49.018 25.886 -49.549 1.00 83.94 224 CYS A CA 1
ATOM 1786 C C . CYS A 1 224 ? 50.171 26.615 -50.254 1.00 83.94 224 CYS A C 1
ATOM 1788 O O . CYS A 1 224 ? 49.981 27.143 -51.345 1.00 83.94 224 CYS A O 1
ATOM 1790 N N . MET A 1 225 ? 51.387 26.535 -49.700 1.00 84.38 225 MET A N 1
ATOM 1791 C CA . MET A 1 225 ? 52.602 27.099 -50.303 1.00 84.38 225 MET A CA 1
ATOM 1792 C C . MET A 1 225 ? 52.888 26.536 -51.696 1.00 84.38 225 MET A C 1
ATOM 1794 O O . MET A 1 225 ? 53.397 27.248 -52.556 1.00 84.38 225 MET A O 1
ATOM 1798 N N . ARG A 1 226 ? 52.589 25.254 -51.932 1.00 83.12 226 ARG A N 1
ATOM 1799 C CA . ARG A 1 226 ? 52.796 24.630 -53.243 1.00 83.12 226 ARG A CA 1
ATOM 1800 C C . ARG A 1 226 ? 51.815 25.150 -54.293 1.00 83.12 226 ARG A C 1
ATOM 1802 O O . ARG A 1 226 ? 52.205 25.254 -55.450 1.00 83.12 226 ARG A O 1
ATOM 1809 N N . GLU A 1 227 ? 50.572 25.430 -53.911 1.00 79.12 227 GLU A N 1
ATOM 1810 C CA . GLU A 1 227 ? 49.527 25.852 -54.853 1.00 79.12 227 GLU A CA 1
ATOM 1811 C C . GLU A 1 227 ? 49.488 27.362 -55.082 1.00 79.12 227 GLU A C 1
ATOM 1813 O O . GLU A 1 227 ? 49.384 27.791 -56.226 1.00 79.12 227 GLU A O 1
ATOM 1818 N N . TYR A 1 228 ? 49.636 28.159 -54.026 1.00 77.62 228 TYR A N 1
ATOM 1819 C CA . TYR A 1 228 ? 49.484 29.615 -54.082 1.00 77.62 228 TYR A CA 1
ATOM 1820 C C . TYR A 1 228 ? 50.817 30.376 -53.989 1.00 77.62 228 TYR A C 1
ATOM 1822 O O . TYR A 1 228 ? 50.831 31.601 -53.985 1.00 77.62 228 TYR A O 1
ATOM 1830 N N . ALA A 1 229 ? 51.955 29.672 -53.883 1.00 80.12 229 ALA A N 1
ATOM 1831 C CA . ALA A 1 229 ? 53.292 30.241 -53.638 1.00 80.12 229 ALA A CA 1
ATOM 1832 C C . ALA A 1 229 ? 53.434 31.063 -52.333 1.00 80.12 229 ALA A C 1
ATOM 1834 O O . ALA A 1 229 ? 54.521 31.557 -52.026 1.00 80.12 229 ALA A O 1
ATOM 1835 N N . SER A 1 230 ? 52.365 31.162 -51.543 1.00 82.81 230 SER A N 1
ATOM 1836 C CA . SER A 1 230 ? 52.278 31.798 -50.234 1.00 82.81 230 SER A CA 1
ATOM 1837 C C . SER A 1 230 ? 51.347 30.979 -49.320 1.00 82.81 230 SER A C 1
ATOM 1839 O O . SER A 1 230 ? 50.568 30.135 -49.773 1.00 82.81 230 SER A O 1
ATOM 1841 N N . ALA A 1 231 ? 51.465 31.164 -48.004 1.00 86.00 231 ALA A N 1
ATOM 1842 C CA . ALA A 1 231 ? 50.528 30.595 -47.038 1.00 86.00 231 ALA A CA 1
ATOM 1843 C C . ALA A 1 231 ? 50.436 31.503 -45.804 1.00 86.00 231 ALA A C 1
ATOM 1845 O O . ALA A 1 231 ? 51.486 31.791 -45.210 1.00 86.00 231 ALA A O 1
ATOM 1846 N N . PRO A 1 232 ? 49.219 31.896 -45.380 1.00 87.56 232 PRO A N 1
ATOM 1847 C CA . PRO A 1 232 ? 49.012 32.691 -44.176 1.00 87.56 232 PRO A CA 1
ATOM 1848 C C . PRO A 1 232 ? 49.719 32.111 -42.942 1.00 87.56 232 PRO A C 1
ATOM 1850 O O . PRO A 1 232 ? 49.900 30.893 -42.805 1.00 87.56 232 PRO A O 1
ATOM 1853 N N . GLU A 1 233 ? 50.127 32.994 -42.031 1.00 88.88 233 GLU A N 1
ATOM 1854 C CA . GLU A 1 233 ? 50.610 32.596 -40.708 1.00 88.88 233 GLU A CA 1
ATOM 1855 C C . GLU A 1 233 ? 49.482 31.928 -39.906 1.00 88.88 233 GLU A C 1
ATOM 1857 O O . GLU A 1 233 ? 48.312 32.295 -40.025 1.00 88.88 233 GLU A O 1
ATOM 1862 N N . VAL A 1 234 ? 49.826 30.933 -39.083 1.00 91.19 234 VAL A N 1
ATOM 1863 C CA . VAL A 1 234 ? 48.858 30.200 -38.253 1.00 91.19 234 VAL A CA 1
ATOM 1864 C C . VAL A 1 234 ? 49.352 30.180 -36.812 1.00 91.19 234 VAL A C 1
ATOM 1866 O O . VAL A 1 234 ? 50.360 29.547 -36.501 1.00 91.19 234 VAL A O 1
ATOM 1869 N N . ASN A 1 235 ? 48.621 30.851 -35.925 1.00 91.50 235 ASN A N 1
ATOM 1870 C CA . ASN A 1 235 ? 48.958 30.973 -34.510 1.00 91.50 235 ASN A CA 1
ATOM 1871 C C . ASN A 1 235 ? 48.170 29.953 -33.683 1.00 91.50 235 ASN A C 1
ATOM 1873 O O . ASN A 1 235 ? 46.940 30.012 -33.645 1.00 91.50 235 ASN A O 1
ATOM 1877 N N . ILE A 1 236 ? 48.873 29.053 -32.991 1.00 89.75 236 ILE A N 1
ATOM 1878 C CA . ILE A 1 236 ? 48.281 28.018 -32.131 1.00 89.75 236 ILE A CA 1
ATOM 1879 C C . ILE A 1 236 ? 48.377 28.457 -30.663 1.00 89.75 236 ILE A C 1
ATOM 1881 O O . ILE A 1 236 ? 49.456 28.782 -30.172 1.00 89.75 236 ILE A O 1
ATOM 1885 N N . TYR A 1 237 ? 47.251 28.432 -29.955 1.00 87.12 237 TYR A N 1
ATOM 1886 C CA . TYR A 1 237 ? 47.115 28.765 -28.539 1.00 87.12 237 TYR A CA 1
ATOM 1887 C C . TYR A 1 237 ? 46.559 27.553 -27.787 1.00 87.12 237 TYR A C 1
ATOM 1889 O O . TYR A 1 237 ? 45.469 27.090 -28.100 1.00 87.12 237 TYR A O 1
ATOM 1897 N N . GLY A 1 238 ? 47.273 27.041 -26.792 1.00 83.06 238 GLY A N 1
ATOM 1898 C CA . GLY A 1 238 ? 46.847 25.892 -25.989 1.00 83.06 238 GLY A CA 1
ATOM 1899 C C . GLY A 1 238 ? 47.968 25.430 -25.065 1.00 83.06 238 GLY A C 1
ATOM 1900 O O . GLY A 1 238 ? 49.122 25.816 -25.264 1.00 83.06 238 GLY A O 1
ATOM 1901 N N . ASP A 1 239 ? 47.650 24.630 -24.047 1.00 82.94 239 ASP A N 1
ATOM 1902 C CA . ASP A 1 239 ? 48.675 24.054 -23.171 1.00 82.94 239 ASP A CA 1
ATOM 1903 C C . ASP A 1 239 ? 49.430 22.934 -23.921 1.00 82.94 239 ASP A C 1
ATOM 1905 O O . ASP A 1 239 ? 48.803 21.968 -24.371 1.00 82.94 239 ASP A O 1
ATOM 1909 N N . PRO A 1 240 ? 50.762 23.028 -24.104 1.00 82.62 240 PRO A N 1
ATOM 1910 C CA . PRO A 1 240 ? 51.549 21.960 -24.721 1.00 82.62 240 PRO A CA 1
ATOM 1911 C C . PRO A 1 240 ? 51.691 20.716 -23.827 1.00 82.62 240 PRO A C 1
ATOM 1913 O O . PRO A 1 240 ? 52.058 19.655 -24.329 1.00 82.62 240 PRO A O 1
ATOM 1916 N N . ASN A 1 241 ? 51.411 20.822 -22.523 1.00 83.00 241 ASN A N 1
ATOM 1917 C CA . ASN A 1 241 ? 51.525 19.715 -21.569 1.00 83.00 241 ASN A CA 1
ATOM 1918 C C . ASN A 1 241 ? 50.215 18.942 -21.372 1.00 83.00 241 ASN A C 1
ATOM 1920 O O . ASN A 1 241 ? 50.230 17.860 -20.781 1.00 83.00 241 ASN A O 1
ATOM 1924 N N . PHE A 1 242 ? 49.092 19.478 -21.853 1.00 85.25 242 PHE A N 1
ATOM 1925 C CA . PHE A 1 242 ? 47.802 18.812 -21.759 1.00 85.25 242 PHE A CA 1
ATOM 1926 C C . PHE A 1 242 ? 47.780 17.554 -22.638 1.00 85.25 242 PHE A C 1
ATOM 1928 O O . PHE A 1 242 ? 48.138 17.587 -23.819 1.00 85.25 242 PHE A O 1
ATOM 1935 N N . THR A 1 243 ? 47.361 16.426 -22.059 1.00 85.19 243 THR A N 1
ATOM 1936 C CA . THR A 1 243 ? 47.286 15.138 -22.760 1.00 85.19 243 THR A CA 1
ATOM 1937 C C . THR A 1 243 ? 46.038 14.359 -22.367 1.00 85.19 243 THR A C 1
ATOM 1939 O O . THR A 1 243 ? 45.600 14.421 -21.222 1.00 85.19 243 THR A O 1
ATOM 1942 N N . PHE A 1 244 ? 45.489 13.584 -23.304 1.00 83.25 244 PHE A N 1
ATOM 1943 C CA . PHE A 1 244 ? 44.337 12.711 -23.066 1.00 83.25 244 PHE A CA 1
ATOM 1944 C C . PHE A 1 244 ? 44.392 11.455 -23.955 1.00 83.25 244 PHE A C 1
ATOM 1946 O O . PHE A 1 244 ? 45.077 11.471 -24.979 1.00 83.25 244 PHE A O 1
ATOM 1953 N N . PRO A 1 245 ? 43.699 10.356 -23.613 1.00 83.25 245 PRO A N 1
ATOM 1954 C CA . PRO A 1 245 ? 43.641 9.182 -24.479 1.00 83.25 245 PRO A CA 1
ATOM 1955 C C . PRO A 1 245 ? 42.819 9.448 -25.751 1.00 83.25 245 PRO A C 1
ATOM 1957 O O . PRO A 1 245 ? 41.622 9.717 -25.671 1.00 83.25 245 PRO A O 1
ATOM 1960 N N . TYR A 1 246 ? 43.433 9.350 -26.935 1.00 87.88 246 TYR A N 1
ATOM 1961 C CA . TYR A 1 246 ? 42.731 9.524 -28.217 1.00 87.88 246 TYR A CA 1
ATOM 1962 C C . TYR A 1 246 ? 43.470 8.875 -29.392 1.00 87.88 246 TYR A C 1
ATOM 1964 O O . TYR A 1 246 ? 44.596 8.405 -29.246 1.00 87.88 246 TYR A O 1
ATOM 1972 N N . VAL A 1 247 ? 42.847 8.856 -30.575 1.00 89.00 247 VAL A N 1
ATOM 1973 C CA . VAL A 1 247 ? 43.458 8.385 -31.830 1.00 89.00 247 VAL A CA 1
ATOM 1974 C C . VAL A 1 247 ? 44.087 9.579 -32.573 1.00 89.00 247 VAL A C 1
ATOM 1976 O O . VAL A 1 247 ? 43.345 10.360 -33.180 1.00 89.00 247 VAL A O 1
ATOM 1979 N N . PRO A 1 248 ? 45.429 9.741 -32.589 1.00 89.62 248 PRO A N 1
ATOM 1980 C CA . PRO A 1 248 ? 46.069 10.938 -33.151 1.00 89.62 248 PRO A CA 1
ATOM 1981 C C . PRO A 1 248 ? 45.774 11.152 -34.637 1.00 89.62 248 PRO A C 1
ATOM 1983 O O . PRO A 1 248 ? 45.567 12.279 -35.070 1.00 89.62 248 PRO A O 1
ATOM 1986 N N . SER A 1 249 ? 45.678 10.074 -35.421 1.00 87.31 249 SER A N 1
ATOM 1987 C CA . SER A 1 249 ? 45.399 10.158 -36.861 1.00 87.31 249 SER A CA 1
ATOM 1988 C C . SER A 1 249 ? 44.003 10.702 -37.182 1.00 87.31 249 SER A C 1
ATOM 1990 O O . SER A 1 249 ? 43.825 11.351 -38.210 1.00 87.31 249 SER A O 1
ATOM 1992 N N . HIS A 1 250 ? 43.010 10.486 -36.311 1.00 88.88 250 HIS A N 1
ATOM 1993 C CA . HIS A 1 250 ? 41.677 11.075 -36.483 1.00 88.88 250 HIS A CA 1
ATOM 1994 C C . HIS A 1 250 ? 41.701 12.570 -36.186 1.00 88.88 250 HIS A C 1
ATOM 1996 O O . HIS A 1 250 ? 41.139 13.362 -36.940 1.00 88.88 250 HIS A O 1
ATOM 2002 N N . LEU A 1 251 ? 42.374 12.946 -35.097 1.00 88.12 251 LEU A N 1
ATOM 2003 C CA . LEU A 1 251 ? 42.526 14.336 -34.694 1.00 88.12 251 LEU A CA 1
ATOM 2004 C C . LEU A 1 251 ? 43.292 15.152 -35.742 1.00 88.12 251 LEU A C 1
ATOM 2006 O O . LEU A 1 251 ? 42.857 16.247 -36.106 1.00 88.12 251 LEU A O 1
ATOM 2010 N N . HIS A 1 252 ? 44.383 14.586 -36.266 1.00 90.75 252 HIS A N 1
ATOM 2011 C CA . HIS A 1 252 ? 45.144 15.145 -37.382 1.00 90.75 252 HIS A CA 1
ATOM 2012 C C . HIS A 1 252 ? 44.249 15.342 -38.603 1.00 90.75 252 HIS A C 1
ATOM 2014 O O . HIS A 1 252 ? 44.141 16.464 -39.077 1.00 90.75 252 HIS A O 1
ATOM 2020 N N . HIS A 1 253 ? 43.521 14.311 -39.048 1.00 86.56 253 HIS A N 1
ATOM 2021 C CA . HIS A 1 253 ? 42.661 14.407 -40.232 1.00 86.56 253 HIS A CA 1
ATOM 2022 C C . HIS A 1 253 ? 41.587 15.500 -40.112 1.00 86.56 253 HIS A C 1
ATOM 2024 O O . HIS A 1 253 ? 41.398 16.281 -41.044 1.00 86.56 253 HIS A O 1
ATOM 2030 N N . MET A 1 254 ? 40.895 15.582 -38.969 1.00 88.06 254 MET A N 1
ATOM 2031 C CA . MET A 1 254 ? 39.880 16.618 -38.737 1.00 88.06 254 MET A CA 1
ATOM 2032 C C . MET A 1 254 ? 40.491 18.021 -38.758 1.00 88.06 254 MET A C 1
ATOM 2034 O O . MET A 1 254 ? 39.963 18.912 -39.418 1.00 88.06 254 MET A O 1
ATOM 2038 N N . THR A 1 255 ? 41.616 18.207 -38.067 1.00 87.94 255 THR A N 1
ATOM 2039 C CA . THR A 1 255 ? 42.279 19.513 -37.966 1.00 87.94 255 THR A CA 1
ATOM 2040 C C . THR A 1 255 ? 42.882 19.930 -39.305 1.00 87.94 255 THR A C 1
ATOM 2042 O O . THR A 1 255 ? 42.712 21.070 -39.726 1.00 87.94 255 THR A O 1
ATOM 2045 N N . PHE A 1 256 ? 43.528 19.000 -40.007 1.00 88.00 256 PHE A N 1
ATOM 2046 C CA . PHE A 1 256 ? 44.114 19.202 -41.328 1.00 88.00 256 PHE A CA 1
ATOM 2047 C C . PHE A 1 256 ? 43.066 19.694 -42.330 1.00 88.00 256 PHE A C 1
ATOM 2049 O O . PHE A 1 256 ? 43.292 20.693 -43.007 1.00 88.00 256 PHE A O 1
ATOM 2056 N N . GLU A 1 257 ? 41.892 19.056 -42.393 1.00 85.19 257 GLU A N 1
ATOM 2057 C CA . GLU A 1 257 ? 40.820 19.487 -43.295 1.00 85.19 257 GLU A CA 1
ATOM 2058 C C . GLU A 1 257 ? 40.258 20.869 -42.926 1.00 85.19 257 GLU A C 1
ATOM 2060 O O . GLU A 1 257 ? 39.986 21.668 -43.824 1.00 85.19 257 GLU A O 1
ATOM 2065 N N . LEU A 1 258 ? 40.111 21.189 -41.635 1.00 85.31 258 LEU A N 1
ATOM 2066 C CA . LEU A 1 258 ? 39.651 22.512 -41.191 1.00 85.31 258 LEU A CA 1
ATOM 2067 C C . LEU A 1 258 ? 40.653 23.612 -41.560 1.00 85.31 258 LEU A C 1
ATOM 2069 O O . LEU A 1 258 ? 40.286 24.588 -42.211 1.00 85.31 258 LEU A O 1
ATOM 2073 N N . VAL A 1 259 ? 41.928 23.420 -41.216 1.00 87.94 259 VAL A N 1
ATOM 2074 C CA . VAL A 1 259 ? 42.999 24.394 -41.476 1.00 87.94 259 VAL A CA 1
ATOM 2075 C C . VAL A 1 259 ? 43.225 24.585 -42.968 1.00 87.94 259 VAL A C 1
ATOM 2077 O O . VAL A 1 259 ? 43.376 25.715 -43.420 1.00 87.94 259 VAL A O 1
ATOM 2080 N N . LYS A 1 260 ? 43.194 23.504 -43.753 1.00 85.50 260 LYS A N 1
ATOM 2081 C CA . LYS A 1 260 ? 43.305 23.571 -45.213 1.00 85.50 260 LYS A CA 1
ATOM 2082 C C . LYS A 1 260 ? 42.203 24.444 -45.829 1.00 85.50 260 LYS A C 1
ATOM 2084 O O . LYS A 1 260 ? 42.494 25.238 -46.719 1.00 85.50 260 LYS A O 1
ATOM 2089 N N . ASN A 1 261 ? 40.961 24.342 -45.341 1.00 83.56 261 ASN A N 1
ATOM 2090 C CA . ASN A 1 261 ? 39.858 25.191 -45.812 1.00 83.56 261 ASN A CA 1
ATOM 2091 C C . ASN A 1 261 ? 40.037 26.663 -45.406 1.00 83.56 261 ASN A C 1
ATOM 2093 O O . ASN A 1 261 ? 39.806 27.536 -46.241 1.00 83.56 261 ASN A O 1
ATOM 2097 N N . SER A 1 262 ? 40.477 26.939 -44.174 1.00 85.69 262 SER A N 1
ATOM 2098 C CA . SER A 1 262 ? 40.740 28.309 -43.706 1.00 85.69 262 SER A CA 1
ATOM 2099 C C . SER A 1 262 ? 41.917 28.966 -44.437 1.00 85.69 262 SER A C 1
ATOM 2101 O O . SER A 1 262 ? 41.809 30.120 -44.839 1.00 85.69 262 SER A O 1
ATOM 2103 N N . LEU A 1 263 ? 43.014 28.233 -44.676 1.00 86.56 263 LEU A N 1
ATOM 2104 C CA . LEU A 1 263 ? 44.164 28.715 -45.457 1.00 86.56 263 LEU A CA 1
ATOM 2105 C C . LEU A 1 263 ? 43.740 29.129 -46.864 1.00 86.56 263 LEU A C 1
ATOM 2107 O O . LEU A 1 263 ? 44.066 30.232 -47.294 1.00 86.56 263 LEU A O 1
ATOM 2111 N N . ARG A 1 264 ? 42.958 28.281 -47.543 1.00 84.88 264 ARG A N 1
ATOM 2112 C CA . ARG A 1 264 ? 42.419 28.596 -48.868 1.00 84.88 264 ARG A CA 1
ATOM 2113 C C . ARG A 1 264 ? 41.525 29.835 -48.835 1.00 84.88 264 ARG A C 1
ATOM 2115 O O . ARG A 1 264 ? 41.700 30.717 -49.657 1.00 84.88 264 ARG A O 1
ATOM 2122 N N . ALA A 1 265 ? 40.589 29.916 -47.887 1.00 82.25 265 ALA A N 1
ATOM 2123 C CA . ALA A 1 265 ? 39.642 31.029 -47.810 1.00 82.25 265 ALA A CA 1
ATOM 2124 C C . ALA A 1 265 ? 40.332 32.383 -47.578 1.00 82.25 265 ALA A C 1
ATOM 2126 O O . ALA A 1 265 ? 39.950 33.382 -48.183 1.00 82.25 265 ALA A O 1
ATOM 2127 N N . VAL A 1 266 ? 41.357 32.422 -46.720 1.00 85.25 266 VAL A N 1
ATOM 2128 C CA . VAL A 1 266 ? 42.172 33.629 -46.527 1.00 85.25 266 VAL A CA 1
ATOM 2129 C C . VAL A 1 266 ? 42.968 33.932 -47.790 1.00 85.25 266 VAL A C 1
ATOM 2131 O O . VAL A 1 266 ? 42.964 35.072 -48.234 1.00 85.25 266 VAL A O 1
ATOM 2134 N N . ASN A 1 267 ? 43.598 32.938 -48.415 1.00 86.12 267 ASN A N 1
ATOM 2135 C CA . ASN A 1 267 ? 44.385 33.203 -49.612 1.00 86.12 267 ASN A CA 1
ATOM 2136 C C .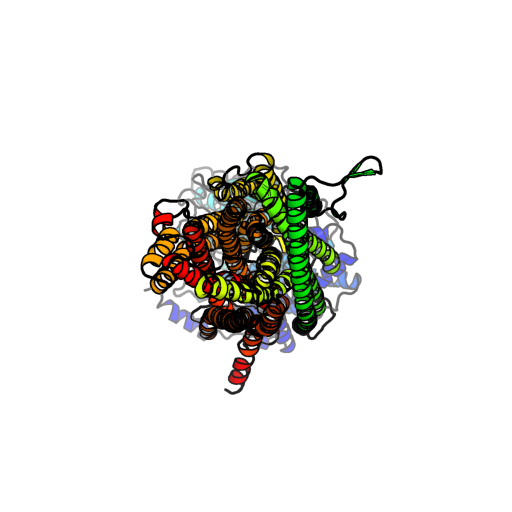 ASN A 1 267 ? 43.515 33.708 -50.773 1.00 86.12 267 ASN A C 1
ATOM 2138 O O . ASN A 1 267 ? 43.799 34.768 -51.305 1.00 86.12 267 ASN A O 1
ATOM 2142 N N . ASP A 1 268 ? 42.397 33.041 -51.076 1.00 81.69 268 ASP A N 1
ATOM 2143 C CA . ASP A 1 268 ? 41.458 33.436 -52.138 1.00 81.69 268 ASP A CA 1
ATOM 2144 C C . ASP A 1 268 ? 40.906 34.866 -51.948 1.00 81.69 268 ASP A C 1
ATOM 2146 O O . ASP A 1 268 ? 40.603 35.550 -52.923 1.00 81.69 268 ASP A O 1
ATOM 2150 N N . LYS A 1 269 ? 40.745 35.336 -50.701 1.00 82.12 269 LYS A N 1
ATOM 2151 C CA . LYS A 1 269 ? 40.246 36.691 -50.410 1.00 82.12 269 LYS A CA 1
ATOM 2152 C C . LYS A 1 269 ? 41.312 37.774 -50.596 1.00 82.12 269 LYS A C 1
ATOM 2154 O O . LYS A 1 269 ? 40.960 38.890 -50.975 1.00 82.12 269 LYS A O 1
ATOM 2159 N N . TYR A 1 270 ? 42.567 37.465 -50.279 1.00 81.50 270 TYR A N 1
ATOM 2160 C CA . TYR A 1 270 ? 43.665 38.436 -50.261 1.00 81.50 270 TYR A CA 1
ATOM 2161 C C . TYR A 1 270 ? 44.606 38.318 -51.475 1.00 81.50 270 TYR A C 1
ATOM 2163 O O . TYR A 1 270 ? 45.486 39.160 -51.616 1.00 81.50 270 TYR A O 1
ATOM 2171 N N . ASP A 1 271 ? 44.394 37.340 -52.368 1.00 75.62 271 ASP A N 1
ATOM 2172 C CA . ASP A 1 271 ? 45.223 37.070 -53.560 1.00 75.62 271 ASP A CA 1
ATOM 2173 C C . ASP A 1 271 ? 45.381 38.302 -54.472 1.00 75.62 271 ASP A C 1
ATOM 2175 O O . ASP A 1 271 ? 46.475 38.602 -54.943 1.00 75.62 271 ASP A O 1
ATOM 2179 N N . ASP A 1 272 ? 44.293 39.062 -54.650 1.00 67.12 272 ASP A N 1
ATOM 2180 C CA . ASP A 1 272 ? 44.226 40.275 -55.481 1.00 67.12 272 ASP A CA 1
ATOM 2181 C C . ASP A 1 272 ? 44.302 41.588 -54.662 1.00 67.12 272 ASP A C 1
ATOM 2183 O O . ASP A 1 272 ? 44.019 42.671 -55.186 1.00 67.12 272 ASP A O 1
ATOM 2187 N N . SER A 1 273 ? 44.627 41.522 -53.365 1.00 69.88 273 SER A N 1
ATOM 2188 C CA . SER A 1 273 ? 44.656 42.692 -52.471 1.00 69.88 273 SER A CA 1
ATOM 2189 C C . SER A 1 273 ? 46.083 43.158 -52.158 1.00 69.88 273 SER A C 1
ATOM 2191 O O . SER A 1 273 ? 46.987 42.341 -52.025 1.00 69.88 273 SER A O 1
ATOM 2193 N N . ASP A 1 274 ? 46.279 44.468 -51.973 1.00 71.56 274 ASP A N 1
ATOM 2194 C CA . ASP A 1 274 ? 47.559 45.036 -51.504 1.00 71.56 274 ASP A CA 1
ATOM 2195 C C . ASP A 1 274 ? 47.795 44.814 -49.986 1.00 71.56 274 ASP A C 1
ATOM 2197 O O . ASP A 1 274 ? 48.839 45.204 -49.456 1.00 71.56 274 ASP A O 1
ATOM 2201 N N . ASP A 1 275 ? 46.830 44.216 -49.275 1.00 74.81 275 ASP A N 1
ATOM 2202 C CA . ASP A 1 275 ? 46.866 43.983 -47.828 1.00 74.81 275 ASP A CA 1
ATOM 2203 C C . ASP A 1 275 ? 47.528 42.631 -47.491 1.00 74.81 275 ASP A C 1
ATOM 2205 O O . ASP A 1 275 ? 47.245 41.608 -48.115 1.00 74.81 275 ASP A O 1
ATOM 2209 N N . GLU A 1 276 ? 48.380 42.589 -46.457 1.00 77.50 276 GLU A N 1
ATOM 2210 C CA . GLU A 1 276 ? 48.938 41.321 -45.962 1.00 77.50 276 GLU A CA 1
ATOM 2211 C C . GLU A 1 276 ? 47.833 40.433 -45.348 1.00 77.50 276 GLU A C 1
ATOM 2213 O O . GLU A 1 276 ? 47.025 40.922 -44.548 1.00 77.50 276 GLU A O 1
ATOM 2218 N N . PRO A 1 277 ? 47.800 39.120 -45.659 1.00 82.56 277 PRO A N 1
ATOM 2219 C CA . PRO A 1 277 ? 46.761 38.231 -45.159 1.00 82.56 277 PRO A CA 1
ATOM 2220 C C . PRO A 1 277 ? 46.853 38.076 -43.629 1.00 82.56 277 PRO A C 1
ATOM 2222 O O . PRO A 1 277 ? 47.933 37.785 -43.099 1.00 82.56 277 PRO A O 1
ATOM 2225 N N . PRO A 1 278 ? 45.735 38.216 -42.891 1.00 84.19 278 PRO A N 1
ATOM 2226 C CA . PRO A 1 278 ? 45.728 38.092 -41.438 1.00 84.19 278 PRO A CA 1
ATOM 2227 C C . PRO A 1 278 ? 46.038 36.653 -40.988 1.00 84.19 278 PRO A C 1
ATOM 2229 O O . PRO A 1 278 ? 45.689 35.690 -41.681 1.00 84.19 278 PRO A O 1
ATOM 2232 N N . PRO A 1 279 ? 46.665 36.469 -39.809 1.00 87.44 279 PRO A N 1
ATOM 2233 C CA . PRO A 1 279 ? 46.996 35.142 -39.314 1.00 87.44 279 PRO A CA 1
ATOM 2234 C C . PRO A 1 279 ? 45.741 34.371 -38.888 1.00 87.44 279 PRO A C 1
ATOM 2236 O O . PRO A 1 279 ? 44.877 34.896 -38.183 1.00 87.44 279 PRO A O 1
ATOM 2239 N N . ILE A 1 280 ? 45.686 33.085 -39.231 1.00 88.62 280 ILE A N 1
ATOM 2240 C CA . ILE A 1 280 ? 44.636 32.169 -38.771 1.00 88.62 280 ILE A CA 1
ATOM 2241 C C . ILE A 1 280 ? 44.906 31.814 -37.309 1.00 88.62 280 ILE A C 1
ATOM 2243 O O . ILE A 1 280 ? 46.025 31.459 -36.931 1.00 88.62 280 ILE A O 1
ATOM 2247 N N . ARG A 1 281 ? 43.877 31.890 -36.466 1.00 87.06 281 ARG A N 1
ATOM 2248 C CA . ARG A 1 281 ? 43.971 31.607 -35.031 1.00 87.06 281 ARG A CA 1
ATOM 2249 C C . ARG A 1 281 ? 43.409 30.227 -34.711 1.00 87.06 281 ARG A C 1
ATOM 2251 O O . ARG A 1 281 ? 42.250 29.946 -34.990 1.00 87.06 281 ARG A O 1
ATOM 2258 N N . LEU A 1 282 ? 44.207 29.401 -34.046 1.00 86.62 282 LEU A N 1
ATOM 2259 C CA . LEU A 1 282 ? 43.833 28.080 -33.551 1.00 86.62 282 LEU A CA 1
ATOM 2260 C C . LEU A 1 282 ? 43.894 28.061 -32.026 1.00 86.62 282 LEU A C 1
ATOM 2262 O O . LEU A 1 282 ? 44.937 28.361 -31.458 1.00 86.62 282 LEU A O 1
ATOM 2266 N N . VAL A 1 283 ? 42.800 27.708 -31.354 1.00 85.38 283 VAL A N 1
ATOM 2267 C CA . VAL A 1 283 ? 42.739 27.607 -29.889 1.00 85.38 283 VAL A CA 1
ATOM 2268 C C . VAL A 1 283 ? 42.390 26.180 -29.491 1.00 85.38 283 VAL A C 1
ATOM 2270 O O . VAL A 1 283 ? 41.329 25.685 -29.853 1.00 85.38 283 VAL A O 1
ATOM 2273 N N . VAL A 1 284 ? 43.263 25.534 -28.727 1.00 86.00 284 VAL A N 1
ATOM 2274 C CA . VAL A 1 284 ? 43.024 24.248 -28.072 1.00 86.00 284 VAL A CA 1
ATOM 2275 C C . VAL A 1 284 ? 42.713 24.537 -26.606 1.00 86.00 284 VAL A C 1
ATOM 2277 O O . VAL A 1 284 ? 43.587 24.970 -25.856 1.00 86.00 284 VAL A O 1
ATOM 2280 N N . ALA A 1 285 ? 41.459 24.334 -26.212 1.00 81.56 285 ALA A N 1
ATOM 2281 C CA . ALA A 1 285 ? 40.975 24.553 -24.856 1.00 81.56 285 ALA A CA 1
ATOM 2282 C C . ALA A 1 285 ? 40.576 23.225 -24.204 1.00 81.56 285 ALA A C 1
ATOM 2284 O O . ALA A 1 285 ? 39.814 22.445 -24.779 1.00 81.56 285 ALA A O 1
ATOM 2285 N N . GLU A 1 286 ? 41.085 22.997 -22.998 1.00 80.75 286 GLU A N 1
ATOM 2286 C CA . GLU A 1 286 ? 40.660 21.921 -22.105 1.00 80.75 286 GLU A CA 1
ATOM 2287 C C . GLU A 1 286 ? 39.408 22.371 -21.339 1.00 80.75 286 GLU A C 1
ATOM 2289 O O . GLU A 1 286 ? 39.414 23.417 -20.686 1.00 80.75 286 GLU A O 1
ATOM 2294 N N . GLY A 1 287 ? 38.326 21.604 -21.450 1.00 66.38 287 GLY A N 1
ATOM 2295 C CA . GLY A 1 287 ? 37.133 21.709 -20.617 1.00 66.38 287 GLY A CA 1
ATOM 2296 C C . GLY A 1 287 ? 37.003 20.496 -19.693 1.00 66.38 287 GLY A C 1
ATOM 2297 O O . GLY A 1 287 ? 37.692 19.495 -19.861 1.00 66.38 287 GLY A O 1
ATOM 2298 N N . GLU A 1 288 ? 36.096 20.570 -18.715 1.00 59.03 288 GLU A N 1
ATOM 2299 C CA . GLU A 1 288 ? 35.863 19.465 -17.766 1.00 59.03 288 GLU A CA 1
ATOM 2300 C C . GLU A 1 288 ? 35.254 18.215 -18.436 1.00 59.03 288 GLU A C 1
ATOM 2302 O O . GLU A 1 288 ? 35.469 17.099 -17.970 1.00 59.03 288 GLU A O 1
ATOM 2307 N N . GLU A 1 289 ? 34.513 18.390 -19.539 1.00 52.94 289 GLU A N 1
ATOM 2308 C CA . GLU A 1 289 ? 33.799 17.309 -20.244 1.00 52.94 289 GLU A CA 1
ATOM 2309 C C . GLU A 1 289 ? 34.262 17.103 -21.700 1.00 52.94 289 GLU A C 1
ATOM 2311 O O . GLU A 1 289 ? 34.085 16.024 -22.281 1.00 52.94 289 GLU A O 1
ATOM 2316 N N . ASP A 1 290 ? 34.837 18.133 -22.322 1.00 69.94 290 ASP A N 1
ATOM 2317 C CA . ASP A 1 290 ? 35.266 18.123 -23.714 1.00 69.94 290 ASP A CA 1
ATOM 2318 C C . ASP A 1 290 ? 36.560 18.917 -23.935 1.00 69.94 290 ASP A C 1
ATOM 2320 O O . ASP A 1 290 ? 36.951 19.789 -23.167 1.00 69.94 290 ASP A O 1
ATOM 2324 N N . ILE A 1 291 ? 37.249 18.581 -25.020 1.00 79.75 291 ILE A N 1
ATOM 2325 C CA . ILE A 1 291 ? 38.329 19.372 -25.593 1.00 79.75 291 ILE A CA 1
ATOM 2326 C C . ILE A 1 291 ? 37.741 20.123 -26.765 1.00 79.75 291 ILE A C 1
ATOM 2328 O O . ILE A 1 291 ? 37.139 19.537 -27.668 1.00 79.75 291 ILE A O 1
ATOM 2332 N N . THR A 1 292 ? 37.963 21.425 -26.773 1.00 82.56 292 THR A N 1
ATOM 2333 C CA . THR A 1 292 ? 37.529 22.287 -27.857 1.00 82.56 292 THR A CA 1
ATOM 2334 C C . THR A 1 292 ? 38.734 22.716 -28.679 1.00 82.56 292 THR A C 1
ATOM 2336 O O . THR A 1 292 ? 39.642 23.364 -28.166 1.00 82.56 292 THR A O 1
ATOM 2339 N N . ILE A 1 293 ? 38.725 22.390 -29.972 1.00 84.12 293 ILE A N 1
ATOM 2340 C CA . ILE A 1 293 ? 39.653 22.953 -30.954 1.00 84.12 293 ILE A CA 1
ATOM 2341 C C . ILE A 1 293 ? 38.876 23.964 -31.786 1.00 84.12 293 ILE A C 1
ATOM 2343 O O . ILE A 1 293 ? 37.981 23.603 -32.554 1.00 84.12 293 ILE A O 1
ATOM 2347 N N . LYS A 1 294 ? 39.214 25.238 -31.604 1.00 83.12 294 LYS A N 1
ATOM 2348 C CA . LYS A 1 294 ? 38.621 26.360 -32.321 1.00 83.12 294 LYS A CA 1
ATOM 2349 C C . LYS A 1 294 ? 39.556 26.853 -33.420 1.00 83.12 294 LYS A C 1
ATOM 2351 O O . LYS A 1 294 ? 40.723 27.109 -33.146 1.00 83.12 294 LYS A O 1
ATOM 2356 N N . VAL A 1 295 ? 39.037 27.013 -34.636 1.00 84.12 295 VAL A N 1
ATOM 2357 C CA . VAL A 1 295 ? 39.746 27.607 -35.787 1.00 84.12 295 VAL A CA 1
ATOM 2358 C C . VAL A 1 295 ? 39.061 28.925 -36.148 1.00 84.12 295 VAL A C 1
ATOM 2360 O O . VAL A 1 295 ? 37.843 28.980 -36.256 1.00 84.12 295 VAL A O 1
ATOM 2363 N N . SER A 1 296 ? 39.810 30.006 -36.318 1.00 83.06 296 SER A N 1
ATOM 2364 C CA . SER A 1 296 ? 39.262 31.320 -36.662 1.00 83.06 296 SER A CA 1
ATOM 2365 C C . SER A 1 296 ? 40.069 31.942 -37.791 1.00 83.06 296 SER A C 1
ATOM 2367 O O . SER A 1 296 ? 41.285 32.093 -37.670 1.00 83.06 296 SER A O 1
ATOM 2369 N N . ASP A 1 297 ? 39.382 32.306 -38.872 1.00 84.38 297 ASP A N 1
ATOM 2370 C CA . ASP A 1 297 ? 39.955 32.949 -40.050 1.00 84.38 297 ASP A CA 1
ATOM 2371 C C . ASP A 1 297 ? 39.150 34.182 -40.483 1.00 84.38 297 ASP A C 1
ATOM 2373 O O . ASP A 1 297 ? 37.972 34.339 -40.147 1.00 84.38 297 ASP A O 1
ATOM 2377 N N . GLU A 1 298 ? 39.803 35.050 -41.256 1.00 84.88 298 GLU A N 1
ATOM 2378 C CA . GLU A 1 298 ? 39.203 36.248 -41.849 1.00 84.88 298 GLU A CA 1
ATOM 2379 C C . GLU A 1 298 ? 39.061 36.106 -43.375 1.00 84.88 298 GLU A C 1
ATOM 2381 O O . GLU A 1 298 ? 39.209 37.073 -44.122 1.00 84.88 298 GLU A O 1
ATOM 2386 N N . GLY A 1 299 ? 38.763 34.895 -43.863 1.00 78.94 299 GLY A N 1
ATOM 2387 C CA . GLY A 1 299 ? 38.658 34.552 -45.286 1.00 78.94 299 GLY A CA 1
ATOM 2388 C C . GLY A 1 299 ? 37.354 34.976 -45.974 1.00 78.94 299 GLY A C 1
ATOM 2389 O O . GLY A 1 299 ? 36.960 34.387 -46.974 1.00 78.94 299 GLY A O 1
ATOM 2390 N N . GLY A 1 300 ? 36.625 35.961 -45.435 1.00 75.38 300 GLY A N 1
ATOM 2391 C CA . GLY A 1 300 ? 35.412 36.527 -46.053 1.00 75.38 300 GLY A CA 1
ATOM 2392 C C . GLY A 1 300 ? 34.096 35.866 -45.642 1.00 75.38 300 GLY A C 1
ATOM 2393 O O . GLY A 1 300 ? 33.042 36.477 -45.799 1.00 75.38 300 GLY A O 1
ATOM 2394 N N . GLY A 1 301 ? 34.148 34.675 -45.043 1.00 76.81 301 GLY A N 1
ATOM 2395 C CA . GLY A 1 301 ? 32.988 33.995 -44.471 1.00 76.81 301 GLY A CA 1
ATOM 2396 C C . GLY A 1 301 ? 32.046 33.377 -45.515 1.00 76.81 301 GLY A C 1
ATOM 2397 O O . GLY A 1 301 ? 31.959 33.770 -46.672 1.00 76.81 301 GLY A O 1
ATOM 2398 N N . ILE A 1 302 ? 31.308 32.365 -45.083 1.00 81.38 302 ILE A N 1
ATOM 2399 C CA . ILE A 1 302 ? 30.252 31.658 -45.811 1.00 81.38 302 ILE A CA 1
ATOM 2400 C C . ILE A 1 302 ? 28.906 32.403 -45.661 1.00 81.38 302 ILE A C 1
ATOM 2402 O O . ILE A 1 302 ? 28.459 32.621 -44.526 1.00 81.38 302 ILE A O 1
ATOM 2406 N N . PRO A 1 303 ? 28.200 32.715 -46.766 1.00 77.62 303 PRO A N 1
ATOM 2407 C CA . PRO A 1 303 ? 26.843 33.257 -46.736 1.00 77.62 303 PRO A CA 1
ATOM 2408 C C . PRO A 1 303 ? 25.848 32.376 -45.980 1.00 77.62 303 PRO A C 1
ATOM 2410 O O . PRO A 1 303 ? 25.930 31.144 -46.022 1.00 77.62 303 PRO A O 1
ATOM 2413 N N . ARG A 1 304 ? 24.816 32.976 -45.370 1.00 74.50 304 ARG A N 1
ATOM 2414 C CA . ARG A 1 304 ? 23.777 32.213 -44.634 1.00 74.50 304 ARG A CA 1
ATOM 2415 C C . ARG A 1 304 ? 23.079 31.156 -45.495 1.00 74.50 304 ARG A C 1
ATOM 2417 O O . ARG A 1 304 ? 22.719 30.092 -45.000 1.00 74.50 304 ARG A O 1
ATOM 2424 N N . SER A 1 305 ? 22.916 31.429 -46.789 1.00 72.75 305 SER A N 1
ATOM 2425 C CA . SER A 1 305 ? 22.352 30.489 -47.766 1.00 72.75 305 SER A CA 1
ATOM 2426 C C . SER A 1 305 ? 23.297 29.326 -48.113 1.00 72.75 305 SER A C 1
ATOM 2428 O O . SER A 1 305 ? 22.842 28.300 -48.621 1.00 72.75 305 SER A O 1
ATOM 2430 N N . GLY A 1 306 ? 24.599 29.473 -47.848 1.00 71.50 306 GLY A N 1
ATOM 2431 C CA . GLY A 1 306 ? 25.645 28.474 -48.070 1.00 71.50 306 GLY A CA 1
ATOM 2432 C C . GLY A 1 306 ? 25.917 27.568 -46.867 1.00 71.50 306 GLY A C 1
ATOM 2433 O O . GLY A 1 306 ? 26.350 26.437 -47.061 1.00 71.50 306 GLY A O 1
ATOM 2434 N N . LEU A 1 307 ? 25.613 28.012 -45.641 1.00 74.00 307 LEU A N 1
ATOM 2435 C CA . LEU A 1 307 ? 25.910 27.271 -44.404 1.00 74.00 307 LEU A CA 1
ATOM 2436 C C . LEU A 1 307 ? 25.307 25.855 -44.336 1.00 74.00 307 LEU A C 1
ATOM 2438 O O . LEU A 1 307 ? 26.027 24.934 -43.967 1.00 74.00 307 LEU A O 1
ATOM 2442 N N . PRO A 1 308 ? 24.043 25.601 -44.725 1.00 75.19 308 PRO A N 1
ATOM 2443 C CA . PRO A 1 308 ? 23.523 24.231 -44.752 1.00 75.19 308 PRO A CA 1
ATOM 2444 C C . PRO A 1 308 ? 24.221 23.343 -45.793 1.00 75.19 308 PRO A C 1
ATOM 2446 O O . PRO A 1 308 ? 24.252 22.124 -45.648 1.00 75.19 308 PRO A O 1
ATOM 2449 N N . LYS A 1 309 ? 24.793 23.950 -46.842 1.00 76.81 309 LYS A N 1
ATOM 2450 C CA . LYS A 1 309 ? 25.371 23.248 -47.994 1.00 76.81 309 LYS A CA 1
ATOM 2451 C C . LYS A 1 309 ? 26.753 22.667 -47.695 1.00 76.81 309 LYS A C 1
ATOM 2453 O O . LYS A 1 309 ? 27.122 21.667 -48.295 1.00 76.81 309 LYS A O 1
ATOM 2458 N N . ILE A 1 310 ? 27.494 23.224 -46.736 1.00 80.00 310 ILE A N 1
ATOM 2459 C CA . ILE A 1 310 ? 28.850 22.754 -46.384 1.00 80.00 310 ILE A CA 1
ATOM 2460 C C . ILE A 1 310 ? 28.874 21.334 -45.805 1.00 80.00 310 ILE A C 1
ATOM 2462 O O . ILE A 1 310 ? 29.901 20.663 -45.844 1.00 80.00 310 ILE A O 1
ATOM 2466 N N . TRP A 1 311 ? 27.734 20.873 -45.286 1.00 83.50 311 TRP A N 1
ATOM 2467 C CA . TRP A 1 311 ? 27.553 19.516 -44.773 1.00 83.50 311 TRP A CA 1
ATOM 2468 C C . TRP A 1 311 ? 27.104 18.524 -45.848 1.00 83.50 311 TRP A C 1
ATOM 2470 O O . TRP A 1 311 ? 26.967 17.338 -45.564 1.00 83.50 311 TRP A O 1
ATOM 2480 N N . THR A 1 312 ? 26.872 18.992 -47.075 1.00 81.81 312 THR A N 1
ATOM 2481 C CA . THR A 1 312 ? 26.489 18.134 -48.196 1.00 81.81 312 THR A CA 1
ATOM 2482 C C . THR A 1 312 ? 27.723 17.646 -48.945 1.00 81.81 312 THR A C 1
ATOM 2484 O O . THR A 1 312 ? 28.654 18.401 -49.218 1.00 81.81 312 THR A O 1
ATOM 2487 N N . TYR A 1 313 ? 27.730 16.361 -49.287 1.00 83.56 313 TYR A N 1
ATOM 2488 C CA . TYR A 1 313 ? 28.788 15.754 -50.093 1.00 83.56 313 TYR A CA 1
ATOM 2489 C C . TYR A 1 313 ? 28.801 16.343 -51.516 1.00 83.56 313 TYR A C 1
ATOM 2491 O O . TYR A 1 313 ? 27.740 16.620 -52.074 1.00 83.56 313 TYR A O 1
ATOM 2499 N N . LEU A 1 314 ? 29.988 16.508 -52.115 1.00 73.69 314 LEU A N 1
ATOM 2500 C CA . LEU A 1 314 ? 30.216 17.169 -53.421 1.00 73.69 314 LEU A CA 1
ATOM 2501 C C . LEU A 1 314 ? 29.901 18.673 -53.471 1.00 73.69 314 LEU A C 1
ATOM 2503 O O . LEU A 1 314 ? 29.835 19.253 -54.564 1.00 73.69 314 LEU A O 1
ATOM 2507 N N . TYR A 1 315 ? 29.709 19.314 -52.319 1.00 74.81 315 TYR A N 1
ATOM 2508 C CA . TYR A 1 315 ? 29.693 20.768 -52.227 1.00 74.81 315 TYR A CA 1
ATOM 2509 C C . TYR A 1 315 ? 31.116 21.286 -52.001 1.00 74.81 315 TYR A C 1
ATOM 2511 O O . TYR A 1 315 ? 31.774 20.944 -51.021 1.00 74.81 315 TYR A O 1
ATOM 2519 N N . SER A 1 316 ? 31.598 22.112 -52.925 1.00 70.44 316 SER A N 1
ATOM 2520 C CA . SER A 1 316 ? 32.873 22.822 -52.832 1.00 70.44 316 SER A CA 1
ATOM 2521 C C . SER A 1 316 ? 32.704 24.194 -53.474 1.00 70.44 316 SER A C 1
ATOM 2523 O O . SER A 1 316 ? 31.988 24.327 -54.467 1.00 70.44 316 SER A O 1
ATOM 2525 N N . THR A 1 317 ? 33.349 25.206 -52.901 1.00 64.38 317 THR A N 1
ATOM 2526 C CA . THR A 1 317 ? 33.452 26.552 -53.484 1.00 64.38 317 THR A CA 1
ATOM 2527 C C . THR A 1 317 ? 34.636 26.684 -54.446 1.00 64.38 317 THR A C 1
ATOM 2529 O O . THR A 1 317 ? 34.729 27.688 -55.139 1.00 64.38 317 THR A O 1
ATOM 2532 N N . ALA A 1 318 ? 35.510 25.674 -54.513 1.00 61.50 318 ALA A N 1
ATOM 2533 C CA . ALA A 1 318 ? 36.631 25.601 -55.448 1.00 61.50 318 ALA A CA 1
ATOM 2534 C C . ALA A 1 318 ? 36.311 24.706 -56.655 1.00 61.50 318 ALA A C 1
ATOM 2536 O O . ALA A 1 318 ? 35.470 23.804 -56.552 1.00 61.50 318 ALA A O 1
ATOM 2537 N N . LEU A 1 319 ? 37.019 24.941 -57.768 1.00 56.91 319 LEU A N 1
ATOM 2538 C CA . LEU A 1 319 ? 36.974 24.109 -58.976 1.00 56.91 319 LEU A CA 1
ATOM 2539 C C . LEU A 1 319 ? 37.237 22.637 -58.619 1.00 56.91 319 LEU A C 1
ATOM 2541 O O . LEU A 1 319 ? 38.075 22.326 -57.772 1.00 56.91 319 LEU A O 1
ATOM 2545 N N . SER A 1 320 ? 36.457 21.729 -59.208 1.00 54.03 320 SER A N 1
ATOM 2546 C CA . SER A 1 320 ? 36.549 20.308 -58.882 1.00 54.03 320 SER A CA 1
ATOM 2547 C C . SER A 1 320 ? 37.750 19.684 -59.601 1.00 54.03 320 SER A C 1
ATOM 2549 O O . SER A 1 320 ? 37.825 19.805 -60.819 1.00 54.03 320 SER A O 1
ATOM 2551 N N . PRO A 1 321 ? 38.617 18.912 -58.916 1.00 54.53 321 PRO A N 1
ATOM 2552 C CA . PRO A 1 321 ? 39.689 18.147 -59.571 1.00 54.53 321 PRO A CA 1
ATOM 2553 C C . PRO A 1 321 ? 39.183 17.111 -60.592 1.00 54.53 321 PRO A C 1
ATOM 2555 O O . PRO A 1 321 ? 39.965 16.512 -61.321 1.00 54.53 321 PRO A O 1
ATOM 2558 N N . LEU A 1 322 ? 37.869 16.856 -60.618 1.00 52.19 322 LEU A N 1
ATOM 2559 C CA . LEU A 1 322 ? 37.212 15.916 -61.524 1.00 52.19 322 LEU A CA 1
ATOM 2560 C C . LEU A 1 322 ? 37.139 16.407 -62.975 1.00 52.19 322 LEU A C 1
ATOM 2562 O O . LEU A 1 322 ? 36.811 15.600 -63.842 1.00 52.19 322 LEU A O 1
ATOM 2566 N N . ASP A 1 323 ? 37.418 17.687 -63.234 1.00 50.50 323 ASP A N 1
ATOM 2567 C CA . ASP A 1 323 ? 37.462 18.226 -64.597 1.00 50.50 323 ASP A CA 1
ATOM 2568 C C . ASP A 1 323 ? 38.833 17.995 -65.275 1.00 50.50 323 ASP A C 1
ATOM 2570 O O . ASP A 1 323 ? 38.909 18.037 -66.499 1.00 50.50 323 ASP A O 1
ATOM 2574 N N . ASP A 1 324 ? 39.879 17.634 -64.510 1.00 45.75 324 ASP A N 1
ATOM 2575 C CA . ASP A 1 324 ? 41.240 17.352 -65.012 1.00 45.75 324 ASP A CA 1
ATOM 2576 C C . ASP A 1 324 ? 41.617 15.848 -65.010 1.00 45.75 324 ASP A C 1
ATOM 2578 O O . ASP A 1 324 ? 42.668 15.461 -65.523 1.00 45.75 324 ASP A O 1
ATOM 2582 N N . MET A 1 325 ? 40.777 14.968 -64.447 1.00 46.72 325 MET A N 1
ATOM 2583 C CA . MET A 1 325 ? 41.032 13.516 -64.328 1.00 46.72 325 MET A CA 1
ATOM 2584 C C . MET A 1 325 ? 40.459 12.673 -65.487 1.00 46.72 325 MET A C 1
ATOM 2586 O O . MET A 1 325 ? 40.108 11.510 -65.289 1.00 46.72 325 MET A O 1
ATOM 2590 N N . GLU A 1 326 ? 40.349 13.213 -66.703 1.00 41.81 326 GLU A N 1
ATOM 2591 C CA . GLU A 1 326 ? 39.906 12.407 -67.856 1.00 41.81 326 GLU A CA 1
ATOM 2592 C C . GLU A 1 326 ? 41.010 11.520 -68.470 1.00 41.81 326 GLU A C 1
ATOM 2594 O O . GLU A 1 326 ? 40.674 10.664 -69.283 1.00 41.81 326 GLU A O 1
ATOM 2599 N N . ASP A 1 327 ? 42.289 11.624 -68.061 1.00 37.38 327 ASP A N 1
ATOM 2600 C CA . ASP A 1 327 ? 43.376 10.956 -68.814 1.00 37.38 327 ASP A CA 1
ATOM 2601 C C . ASP A 1 327 ? 44.497 10.262 -68.004 1.00 37.38 327 ASP A C 1
ATOM 2603 O O . ASP A 1 327 ? 45.536 9.897 -68.555 1.00 37.38 327 ASP A O 1
ATOM 2607 N N . SER A 1 328 ? 44.328 10.008 -66.701 1.00 35.56 328 SER A N 1
ATOM 2608 C CA . SER A 1 328 ? 45.312 9.222 -65.934 1.00 35.56 328 SER A CA 1
ATOM 2609 C C . SER A 1 328 ? 44.649 8.172 -65.042 1.00 35.56 328 SER A C 1
ATOM 2611 O O . SER A 1 328 ? 44.029 8.455 -64.024 1.00 35.56 328 SER A O 1
ATOM 2613 N N . GLY A 1 329 ? 44.793 6.902 -65.426 1.00 37.97 329 GLY A N 1
ATOM 2614 C CA . GLY A 1 329 ? 44.286 5.739 -64.687 1.00 37.97 329 GLY A CA 1
ATOM 2615 C C . GLY A 1 329 ? 45.008 5.438 -63.365 1.00 37.97 329 GLY A C 1
ATOM 2616 O O . GLY A 1 329 ? 44.997 4.285 -62.938 1.00 37.97 329 GLY A O 1
ATOM 2617 N N . ASP A 1 330 ? 45.628 6.435 -62.729 1.00 34.59 330 ASP A N 1
ATOM 2618 C CA . ASP A 1 330 ? 46.390 6.298 -61.488 1.00 34.59 330 ASP A CA 1
ATOM 2619 C C . ASP A 1 330 ? 45.739 7.136 -60.375 1.00 34.59 330 ASP A C 1
ATOM 2621 O O . ASP A 1 330 ? 45.698 8.363 -60.421 1.00 34.59 330 ASP A O 1
ATOM 2625 N N . ALA A 1 331 ? 45.206 6.467 -59.350 1.00 38.50 331 ALA A N 1
ATOM 2626 C CA . ALA A 1 331 ? 44.475 7.096 -58.243 1.00 38.50 331 ALA A CA 1
ATOM 2627 C C . ALA A 1 331 ? 45.386 7.748 -57.176 1.00 38.50 331 ALA A C 1
ATOM 2629 O O . ALA A 1 331 ? 44.901 8.092 -56.096 1.00 38.50 331 ALA A O 1
ATOM 2630 N N . ASP A 1 332 ? 46.684 7.888 -57.460 1.00 37.88 332 ASP A N 1
ATOM 2631 C CA . ASP A 1 332 ? 47.724 8.394 -56.546 1.00 37.88 332 ASP A CA 1
ATOM 2632 C C . ASP A 1 332 ? 48.216 9.803 -56.949 1.00 37.88 332 ASP A C 1
ATOM 2634 O O . ASP A 1 332 ? 49.372 10.175 -56.742 1.00 37.88 332 ASP A O 1
ATOM 2638 N N . GLY A 1 333 ? 47.328 10.607 -57.547 1.00 41.34 333 GLY A N 1
ATOM 2639 C CA . GLY A 1 333 ? 47.604 12.007 -57.876 1.00 41.34 333 GLY A CA 1
ATOM 2640 C C . GLY A 1 333 ? 47.980 12.852 -56.643 1.00 41.34 333 GLY A C 1
ATOM 2641 O O . GLY A 1 333 ? 47.566 12.538 -55.521 1.00 41.34 333 GLY A O 1
ATOM 2642 N N . PRO A 1 334 ? 48.766 13.934 -56.820 1.00 40.94 334 PRO A N 1
ATOM 2643 C CA . PRO A 1 334 ? 49.215 14.781 -55.717 1.00 40.94 334 PRO A CA 1
ATOM 2644 C C . PRO A 1 334 ? 48.025 15.367 -54.944 1.00 40.94 334 PRO A C 1
ATOM 2646 O O . PRO A 1 334 ? 47.024 15.767 -55.533 1.00 40.94 334 PRO A O 1
ATOM 2649 N N . ALA A 1 335 ? 48.132 15.429 -53.612 1.00 47.31 335 ALA A N 1
ATOM 2650 C CA . ALA A 1 335 ? 47.103 16.020 -52.758 1.00 47.31 335 ALA A CA 1
ATOM 2651 C C . ALA A 1 335 ? 46.850 17.488 -53.151 1.00 47.31 335 ALA A C 1
ATOM 2653 O O . ALA A 1 335 ? 47.751 18.319 -53.021 1.00 47.31 335 ALA A O 1
ATOM 2654 N N . VAL A 1 336 ? 45.638 17.783 -53.622 1.00 52.25 336 VAL A N 1
ATOM 2655 C CA . VAL A 1 336 ? 45.187 19.125 -54.029 1.00 52.25 336 VAL A CA 1
ATOM 2656 C C . VAL A 1 336 ? 44.559 19.853 -52.825 1.00 52.25 336 VAL A C 1
ATOM 2658 O O . VAL A 1 336 ? 43.924 19.206 -51.981 1.00 52.25 336 VAL A O 1
ATOM 2661 N N . LEU A 1 337 ? 44.703 21.179 -52.710 1.00 50.34 337 LEU A N 1
ATOM 2662 C CA . LEU A 1 337 ? 44.166 21.991 -51.605 1.00 50.34 337 LEU A CA 1
ATOM 2663 C C . LEU A 1 337 ? 42.625 21.994 -51.607 1.00 50.34 337 LEU A C 1
ATOM 2665 O O . LEU A 1 337 ? 41.996 22.072 -50.549 1.00 50.34 337 LEU A O 1
ATOM 2669 N N . ALA A 1 338 ? 42.005 21.811 -52.779 1.00 54.97 338 ALA A N 1
ATOM 2670 C CA . ALA A 1 338 ? 40.567 21.615 -52.957 1.00 54.97 338 ALA A CA 1
ATOM 2671 C C . ALA A 1 338 ? 40.204 20.133 -53.194 1.00 54.97 338 ALA A C 1
ATOM 2673 O O . ALA A 1 338 ? 40.620 19.516 -54.169 1.00 54.97 338 ALA A O 1
ATOM 2674 N N . GLY A 1 339 ? 39.399 19.548 -52.297 1.00 60.19 339 GLY A N 1
ATOM 2675 C CA . GLY A 1 339 ? 38.941 18.153 -52.396 1.00 60.19 339 GLY A CA 1
ATOM 2676 C C . GLY A 1 339 ? 37.595 17.971 -53.114 1.00 60.19 339 GLY A C 1
ATOM 2677 O O . GLY A 1 339 ? 36.944 18.927 -53.524 1.00 60.19 339 GLY A O 1
ATOM 2678 N N . TYR A 1 340 ? 37.103 16.728 -53.160 1.00 65.88 340 TYR A N 1
ATOM 2679 C CA . TYR A 1 340 ? 35.806 16.337 -53.744 1.00 65.88 340 TYR A CA 1
ATOM 2680 C C . TYR A 1 340 ? 34.559 16.892 -53.018 1.00 65.88 340 TYR A C 1
ATOM 2682 O O . TYR A 1 340 ? 33.459 16.419 -53.263 1.00 65.88 340 TYR A O 1
ATOM 2690 N N . GLY A 1 341 ? 34.684 17.820 -52.063 1.00 73.31 341 GLY A N 1
ATOM 2691 C CA . GLY A 1 341 ? 33.564 18.238 -51.202 1.00 73.31 341 GLY A CA 1
ATOM 2692 C C . GLY A 1 341 ? 33.138 17.177 -50.174 1.00 73.31 341 GLY A C 1
ATOM 2693 O O . GLY A 1 341 ? 31.962 17.075 -49.845 1.00 73.31 341 GLY A O 1
ATOM 2694 N N . TYR A 1 342 ? 34.080 16.343 -49.711 1.00 83.06 342 TYR A N 1
ATOM 2695 C CA . TYR A 1 342 ? 33.865 15.299 -48.686 1.00 83.06 342 TYR A CA 1
ATOM 2696 C C . TYR A 1 342 ? 34.535 15.615 -47.340 1.00 83.06 342 TYR A C 1
ATOM 2698 O O . TYR A 1 342 ? 34.200 14.979 -46.346 1.00 83.06 342 TYR A O 1
ATOM 2706 N N . GLY A 1 343 ? 35.464 16.578 -47.301 1.00 81.88 343 GLY A N 1
ATOM 2707 C CA . GLY A 1 343 ? 36.301 16.863 -46.129 1.00 81.88 343 GLY A CA 1
ATOM 2708 C C . GLY A 1 343 ? 35.486 17.201 -44.881 1.00 81.88 343 GLY A C 1
ATOM 2709 O O . GLY A 1 343 ? 35.485 16.430 -43.929 1.00 81.88 343 GLY A O 1
ATOM 2710 N N . LEU A 1 344 ? 34.720 18.300 -44.908 1.00 83.44 344 LEU A N 1
ATOM 2711 C CA . LEU A 1 344 ? 33.947 18.760 -43.744 1.00 83.44 344 LEU A CA 1
ATOM 2712 C C . LEU A 1 344 ? 32.884 17.751 -43.255 1.00 83.44 344 LEU A C 1
ATOM 2714 O O . LEU A 1 344 ? 32.847 17.495 -42.047 1.00 83.44 344 LEU A O 1
ATOM 2718 N N . PRO A 1 345 ? 32.053 17.130 -44.125 1.00 86.00 345 PRO A N 1
ATOM 2719 C CA . PRO A 1 345 ? 31.126 16.083 -43.691 1.00 86.00 345 PRO A CA 1
ATOM 2720 C C . PRO A 1 345 ? 31.839 14.904 -43.017 1.00 86.00 345 PRO A C 1
ATOM 2722 O O . PRO A 1 345 ? 31.418 14.451 -41.953 1.00 86.00 345 PRO A O 1
ATOM 2725 N N . LEU A 1 346 ? 32.965 14.445 -43.577 1.00 86.62 346 LEU A N 1
ATOM 2726 C CA . LEU A 1 346 ? 33.705 13.310 -43.033 1.00 86.62 346 LEU A CA 1
ATOM 2727 C C . LEU A 1 346 ? 34.391 13.654 -41.702 1.00 86.62 346 LEU A C 1
ATOM 2729 O O . LEU A 1 346 ? 34.321 12.857 -40.766 1.00 86.62 346 LEU A O 1
ATOM 2733 N N . SER A 1 347 ? 34.984 14.846 -41.571 1.00 87.31 347 SER A N 1
ATOM 2734 C CA . SER A 1 347 ? 35.547 15.333 -40.304 1.00 87.31 347 SER A CA 1
ATOM 2735 C C . SER A 1 347 ? 34.491 15.370 -39.195 1.00 87.31 347 SER A C 1
ATOM 2737 O O . SER A 1 347 ? 34.768 14.970 -38.065 1.00 87.31 347 SER A O 1
ATOM 2739 N N . ARG A 1 348 ? 33.247 15.754 -39.514 1.00 85.94 348 ARG A N 1
ATOM 2740 C CA . ARG A 1 348 ? 32.132 15.716 -38.556 1.00 85.94 348 ARG A CA 1
ATOM 2741 C C . ARG A 1 348 ? 31.784 14.295 -38.110 1.00 85.94 348 ARG A C 1
ATOM 2743 O O . ARG A 1 348 ? 31.497 14.083 -36.933 1.00 85.94 348 ARG A O 1
ATOM 2750 N N . LEU A 1 349 ? 31.821 13.314 -39.012 1.00 87.12 349 LEU A N 1
ATOM 2751 C CA . LEU A 1 349 ? 31.592 11.908 -38.653 1.00 87.12 349 LEU A CA 1
ATOM 2752 C C . LEU A 1 349 ? 32.713 11.344 -37.774 1.00 87.12 349 LEU A C 1
ATOM 2754 O O . LEU A 1 349 ? 32.420 10.617 -36.828 1.00 87.12 349 LEU A O 1
ATOM 2758 N N . TYR A 1 350 ? 33.973 11.706 -38.038 1.00 86.38 350 TYR A N 1
ATOM 2759 C CA . TYR A 1 350 ? 35.099 11.346 -37.169 1.00 86.38 350 TYR A CA 1
ATOM 2760 C C . TYR A 1 350 ? 34.931 11.901 -35.747 1.00 86.38 350 TYR A C 1
ATOM 2762 O O . TYR A 1 350 ? 35.172 11.168 -34.788 1.00 86.38 350 TYR A O 1
ATOM 2770 N N . ALA A 1 351 ? 34.447 13.141 -35.601 1.00 83.12 351 ALA A N 1
ATOM 2771 C CA . ALA A 1 351 ? 34.139 13.726 -34.295 1.00 83.12 351 ALA A CA 1
ATOM 2772 C C . ALA A 1 351 ? 33.000 12.970 -33.585 1.00 83.12 351 ALA A C 1
ATOM 2774 O O . ALA A 1 351 ? 33.121 12.590 -32.419 1.00 83.12 351 ALA A O 1
ATOM 2775 N N . ARG A 1 352 ? 31.912 12.686 -34.312 1.00 83.12 352 ARG A N 1
ATOM 2776 C CA . ARG A 1 352 ? 30.720 11.998 -33.788 1.00 83.12 352 ARG A CA 1
ATOM 2777 C C . ARG A 1 352 ? 30.951 10.543 -33.413 1.00 83.12 352 ARG A C 1
ATOM 2779 O O . ARG A 1 352 ? 30.259 10.043 -32.531 1.00 83.12 352 ARG A O 1
ATOM 2786 N N . TYR A 1 353 ? 31.913 9.867 -34.043 1.00 83.12 353 TYR A N 1
ATOM 2787 C CA . TYR A 1 353 ? 32.194 8.456 -33.773 1.00 83.12 353 TYR A CA 1
ATOM 2788 C C . TYR A 1 353 ? 32.518 8.189 -32.290 1.00 83.12 353 TYR A C 1
ATOM 2790 O O . TYR A 1 353 ? 32.087 7.175 -31.750 1.00 83.12 353 TYR A O 1
ATOM 2798 N N . PHE A 1 354 ? 33.203 9.122 -31.618 1.00 76.12 354 PHE A N 1
ATOM 2799 C CA . PHE A 1 354 ? 33.475 9.072 -30.173 1.00 76.12 354 PHE A CA 1
ATOM 2800 C C . PHE A 1 354 ? 32.639 10.086 -29.366 1.00 76.12 354 PHE A C 1
ATOM 2802 O O . PHE A 1 354 ? 33.042 10.519 -28.291 1.00 76.12 354 PHE A O 1
ATOM 2809 N N . GLY A 1 355 ? 31.465 10.482 -29.874 1.00 71.31 355 GLY A N 1
ATOM 2810 C CA . GLY A 1 355 ? 30.508 11.319 -29.140 1.00 71.31 355 GLY A CA 1
ATOM 2811 C C . GLY A 1 355 ? 30.803 12.825 -29.115 1.00 71.31 355 GLY A C 1
ATOM 2812 O O . GLY A 1 355 ? 30.207 13.527 -28.301 1.00 71.31 355 GLY A O 1
ATOM 2813 N N . GLY A 1 356 ? 31.698 13.323 -29.975 1.00 79.50 356 GLY A N 1
ATOM 2814 C CA . GLY A 1 356 ? 31.911 14.755 -30.226 1.00 79.50 356 GLY A CA 1
ATOM 2815 C C . GLY A 1 356 ? 31.010 15.326 -31.334 1.00 79.50 356 GLY A C 1
ATOM 2816 O O . GLY A 1 356 ? 30.148 14.633 -31.874 1.00 79.50 356 GLY A O 1
ATOM 2817 N N . ASP A 1 357 ? 31.221 16.587 -31.718 1.00 81.38 357 ASP A N 1
ATOM 2818 C CA . ASP A 1 357 ? 30.596 17.194 -32.908 1.00 81.38 357 ASP A CA 1
ATOM 2819 C C . ASP A 1 357 ? 31.492 18.292 -33.501 1.00 81.38 357 ASP A C 1
ATOM 2821 O O . ASP A 1 357 ? 32.406 18.802 -32.849 1.00 81.38 357 ASP A O 1
ATOM 2825 N N . LEU A 1 358 ? 31.211 18.665 -34.750 1.00 81.06 358 LEU A N 1
ATOM 2826 C CA . LEU A 1 358 ? 31.851 19.785 -35.434 1.00 81.06 358 LEU A CA 1
ATOM 2827 C C . LEU A 1 358 ? 30.801 20.852 -35.751 1.00 81.06 358 LEU A C 1
ATOM 2829 O O . LEU A 1 358 ? 29.822 20.578 -36.450 1.00 81.06 358 LEU A O 1
ATOM 2833 N N . GLN A 1 359 ? 31.019 22.067 -35.252 1.00 76.62 359 GLN A N 1
ATOM 2834 C CA . GLN A 1 359 ? 30.149 23.221 -35.483 1.00 76.62 359 GLN A CA 1
ATOM 2835 C C . GLN A 1 359 ? 30.867 24.281 -36.316 1.00 76.62 359 GLN A C 1
ATOM 2837 O O . GLN A 1 359 ? 32.078 24.436 -36.201 1.00 76.62 359 GLN A O 1
ATOM 2842 N N . ILE A 1 360 ? 30.112 24.988 -37.163 1.00 75.75 360 ILE A N 1
ATOM 2843 C CA . ILE A 1 360 ? 30.608 26.061 -38.033 1.00 75.75 360 ILE A CA 1
ATOM 2844 C C . ILE A 1 360 ? 29.714 27.281 -37.830 1.00 75.75 360 ILE A C 1
ATOM 2846 O O . ILE A 1 360 ? 28.506 27.201 -38.063 1.00 75.75 360 ILE A O 1
ATOM 2850 N N . ILE A 1 361 ? 30.314 28.405 -37.445 1.00 73.00 361 ILE A N 1
ATOM 2851 C CA . ILE A 1 361 ? 29.673 29.722 -37.472 1.00 73.00 361 ILE A CA 1
ATOM 2852 C C . ILE A 1 361 ? 30.429 30.579 -38.472 1.00 73.00 361 ILE A C 1
ATOM 2854 O O . ILE A 1 361 ? 31.646 30.490 -38.592 1.00 73.00 361 ILE A O 1
ATOM 2858 N N . SER A 1 362 ? 29.688 31.380 -39.227 1.00 76.44 362 SER A N 1
ATOM 2859 C CA . SER A 1 362 ? 30.239 32.195 -40.291 1.00 76.44 362 SER A CA 1
ATOM 2860 C C . SER A 1 362 ? 29.629 33.589 -40.297 1.00 76.44 362 SER A C 1
ATOM 2862 O O . SER A 1 362 ? 28.413 33.738 -40.141 1.00 76.44 362 SER A O 1
ATOM 2864 N N . MET A 1 363 ? 30.468 34.588 -40.559 1.00 73.81 363 MET A N 1
ATOM 2865 C CA . MET A 1 363 ? 30.084 35.972 -40.783 1.00 73.81 363 MET A CA 1
ATOM 2866 C C . MET A 1 363 ? 30.445 36.423 -42.195 1.00 73.81 363 MET A C 1
ATOM 2868 O O . MET A 1 363 ? 31.564 36.836 -42.495 1.00 73.81 363 MET A O 1
ATOM 2872 N N . GLU A 1 364 ? 29.438 36.356 -43.063 1.00 77.19 364 GLU A N 1
ATOM 2873 C CA . GLU A 1 364 ? 29.507 36.802 -44.453 1.00 77.19 364 GLU A CA 1
ATOM 2874 C C . GLU A 1 364 ? 30.069 38.230 -44.572 1.00 77.19 364 GLU A C 1
ATOM 2876 O O . GLU A 1 364 ? 29.589 39.157 -43.920 1.00 77.19 364 GLU A O 1
ATOM 2881 N N . GLY A 1 365 ? 31.091 38.391 -45.412 1.00 68.38 365 GLY A N 1
ATOM 2882 C CA . GLY A 1 365 ? 31.817 39.640 -45.648 1.00 68.38 365 GLY A CA 1
ATOM 2883 C C . GLY A 1 365 ? 33.058 39.839 -44.772 1.00 68.38 365 GLY A C 1
ATOM 2884 O O . GLY A 1 365 ? 33.897 40.668 -45.114 1.00 68.38 365 GLY A O 1
ATOM 2885 N N . TYR A 1 366 ? 33.218 39.085 -43.681 1.00 72.62 366 TYR A N 1
ATOM 2886 C CA . TYR A 1 366 ? 34.377 39.202 -42.791 1.00 72.62 366 TYR A CA 1
ATOM 2887 C C . TYR A 1 366 ? 35.224 37.932 -42.816 1.00 72.62 366 TYR A C 1
ATOM 2889 O O . TYR A 1 366 ? 36.368 37.944 -43.266 1.00 72.62 366 TYR A O 1
ATOM 2897 N N . GLY A 1 367 ? 34.634 36.816 -42.414 1.00 66.12 367 GLY A N 1
ATOM 2898 C CA . GLY A 1 367 ? 35.341 35.595 -42.061 1.00 66.12 367 GLY A CA 1
ATOM 2899 C C . GLY A 1 367 ? 34.438 34.740 -41.196 1.00 66.12 367 GLY A C 1
ATOM 2900 O O . GLY A 1 367 ? 33.224 34.925 -41.155 1.00 66.12 367 GLY A O 1
ATOM 2901 N N . THR A 1 368 ? 35.007 33.825 -40.442 1.00 60.91 368 THR A N 1
ATOM 2902 C CA . THR A 1 368 ? 34.245 33.030 -39.470 1.00 60.91 368 THR A CA 1
ATOM 2903 C C . THR A 1 368 ? 34.444 33.526 -38.048 1.00 60.91 368 THR A C 1
ATOM 2905 O O . THR A 1 368 ? 34.622 32.733 -37.127 1.00 60.91 368 THR A O 1
ATOM 2908 N N . ASP A 1 369 ? 34.421 34.849 -37.885 1.00 46.97 369 ASP A N 1
ATOM 2909 C CA . ASP A 1 369 ? 34.554 35.528 -36.600 1.00 46.97 369 ASP A CA 1
ATOM 2910 C C . ASP A 1 369 ? 33.727 36.826 -36.602 1.00 46.97 369 ASP A C 1
ATOM 2912 O O . ASP A 1 369 ? 34.026 37.754 -37.349 1.00 46.97 369 ASP A O 1
ATOM 2916 N N . ALA A 1 370 ? 32.660 36.880 -35.802 1.00 30.97 370 ALA A N 1
ATOM 2917 C CA . ALA A 1 370 ? 32.464 37.995 -34.874 1.00 30.97 370 ALA A CA 1
ATOM 2918 C C . ALA A 1 370 ? 31.381 37.660 -33.830 1.00 30.97 370 ALA A C 1
ATOM 2920 O O . ALA A 1 370 ? 30.262 37.248 -34.138 1.00 30.97 370 ALA A O 1
ATOM 2921 N N . THR A 1 371 ? 31.707 38.020 -32.588 1.00 28.75 371 THR A N 1
ATOM 2922 C CA . THR A 1 371 ? 30.887 38.090 -31.361 1.00 28.75 371 THR A CA 1
ATOM 2923 C C . THR A 1 371 ? 30.899 36.873 -30.428 1.00 28.75 371 THR A C 1
ATOM 2925 O O . THR A 1 371 ? 31.077 35.735 -30.829 1.00 28.75 371 THR A O 1
ATOM 2928 N N . GLN A 1 372 ? 30.767 37.169 -29.126 1.00 31.91 372 GLN A N 1
ATOM 2929 C CA . GLN A 1 372 ? 30.820 36.257 -27.976 1.00 31.91 372 GLN A CA 1
ATOM 2930 C C . GLN A 1 372 ? 29.768 35.126 -28.052 1.00 31.91 372 GLN A C 1
ATOM 2932 O O . GLN A 1 372 ? 28.757 35.199 -27.362 1.00 31.91 372 GLN A O 1
ATOM 2937 N N . GLN A 1 373 ? 29.986 34.093 -28.872 1.00 28.03 373 GLN A N 1
ATOM 2938 C CA . GLN A 1 373 ? 29.355 32.758 -28.840 1.00 28.03 373 GLN A CA 1
ATOM 2939 C C . GLN A 1 373 ? 30.054 31.841 -29.881 1.00 28.03 373 GLN A C 1
ATOM 2941 O O . GLN A 1 373 ? 30.665 32.360 -30.803 1.00 28.03 373 GLN A O 1
ATOM 2946 N N . PRO A 1 374 ? 30.088 30.501 -29.713 1.00 35.59 374 PRO A N 1
ATOM 2947 C CA . PRO A 1 374 ? 31.233 29.692 -30.172 1.00 35.59 374 PRO A CA 1
ATOM 2948 C C . PRO A 1 374 ? 31.273 29.361 -31.679 1.00 35.59 374 PRO A C 1
ATOM 2950 O O . PRO A 1 374 ? 30.410 28.634 -32.158 1.00 35.59 374 PRO A O 1
ATOM 2953 N N . ASP A 1 375 ? 32.334 29.840 -32.354 1.00 44.12 375 ASP A N 1
ATOM 2954 C CA . ASP A 1 375 ? 32.668 29.744 -33.797 1.00 44.12 375 ASP A CA 1
ATOM 2955 C C . ASP A 1 375 ? 33.049 28.333 -34.301 1.00 44.12 375 ASP A C 1
ATOM 2957 O O . ASP A 1 375 ? 32.527 27.374 -33.746 1.00 44.12 375 ASP A O 1
ATOM 2961 N N . TYR A 1 376 ? 33.891 28.136 -35.344 1.00 43.59 376 TYR A N 1
ATOM 2962 C CA . TYR A 1 376 ? 34.313 26.773 -35.748 1.00 43.59 376 TYR A CA 1
ATOM 2963 C C . TYR A 1 376 ? 34.820 26.016 -34.526 1.00 43.59 376 TYR A C 1
ATOM 2965 O O . TYR A 1 376 ? 35.907 26.297 -34.034 1.00 43.59 376 TYR A O 1
ATOM 2973 N N . THR A 1 377 ? 34.031 25.080 -34.025 1.00 50.94 377 THR A N 1
ATOM 2974 C CA . THR A 1 377 ? 34.290 24.437 -32.743 1.00 50.94 377 THR A CA 1
ATOM 2975 C C . THR A 1 377 ? 34.234 22.949 -33.004 1.00 50.94 377 THR A C 1
ATOM 2977 O O . THR A 1 377 ? 33.156 22.365 -33.146 1.00 50.94 377 THR A O 1
ATOM 2980 N N . LEU A 1 378 ? 35.410 22.337 -33.114 1.00 43.84 378 LEU A N 1
ATOM 2981 C CA . LEU A 1 378 ? 35.536 20.896 -33.002 1.00 43.84 378 LEU A CA 1
ATOM 2982 C C . LEU A 1 378 ? 35.490 20.569 -31.511 1.00 43.84 378 LEU A C 1
ATOM 2984 O O . LEU A 1 378 ? 36.439 20.860 -30.784 1.00 43.84 378 LEU A O 1
ATOM 2988 N N . ARG A 1 379 ? 34.375 19.994 -31.058 1.00 49.09 379 ARG A N 1
ATOM 2989 C CA . ARG A 1 379 ? 34.239 19.479 -29.695 1.00 49.09 379 ARG A CA 1
ATOM 2990 C C . ARG A 1 379 ? 34.542 17.996 -29.705 1.00 49.09 379 ARG A C 1
ATOM 2992 O O . ARG A 1 379 ? 33.823 17.211 -30.324 1.00 49.09 379 ARG A O 1
ATOM 2999 N N . ILE A 1 380 ? 35.604 17.616 -29.017 1.00 51.03 380 ILE A N 1
ATOM 3000 C CA . ILE A 1 380 ? 36.007 16.231 -28.817 1.00 51.03 380 ILE A CA 1
ATOM 3001 C C . ILE A 1 380 ? 35.683 15.893 -27.375 1.00 51.03 380 ILE A C 1
ATOM 3003 O O . ILE A 1 380 ? 36.301 16.428 -26.463 1.00 51.03 380 ILE A O 1
ATOM 3007 N N . LYS A 1 381 ? 34.714 15.009 -27.154 1.00 44.47 381 LYS A N 1
ATOM 3008 C CA . LYS A 1 381 ? 34.376 14.578 -25.799 1.00 44.47 381 LYS A CA 1
ATOM 3009 C C . LYS A 1 381 ? 35.566 13.836 -25.180 1.00 44.47 381 LYS A C 1
ATOM 3011 O O . LYS A 1 381 ? 36.120 12.935 -25.813 1.00 44.47 381 LYS A O 1
ATOM 3016 N N . MET A 1 382 ? 35.958 14.197 -23.958 1.00 37.31 382 MET A N 1
ATOM 3017 C CA . MET A 1 382 ? 36.959 13.434 -23.211 1.00 37.31 382 MET A CA 1
ATOM 3018 C C . MET A 1 382 ? 36.284 12.201 -22.604 1.00 37.31 382 MET A C 1
ATOM 3020 O O . MET A 1 382 ? 35.457 12.319 -21.705 1.00 37.31 382 MET A O 1
ATOM 3024 N N . GLU A 1 383 ? 36.657 10.990 -23.026 1.00 41.00 383 GLU A N 1
ATOM 3025 C CA . GLU A 1 383 ? 36.390 9.783 -22.225 1.00 41.00 383 GLU A CA 1
ATOM 3026 C C . GLU A 1 383 ? 37.420 9.686 -21.081 1.00 41.00 383 GLU A C 1
ATOM 3028 O O . GLU A 1 383 ? 38.240 8.775 -21.038 1.00 41.00 383 GLU A O 1
ATOM 3033 N N . ALA A 1 384 ? 37.416 10.654 -20.157 1.00 32.47 384 ALA A N 1
ATOM 3034 C CA . ALA A 1 384 ? 38.183 10.573 -18.908 1.00 32.47 384 ALA A CA 1
ATOM 3035 C C . ALA A 1 384 ? 37.658 11.515 -17.809 1.00 32.47 384 ALA A C 1
ATOM 3037 O O . ALA A 1 384 ? 38.415 12.250 -17.198 1.00 32.47 384 ALA A O 1
ATOM 3038 N N . HIS A 1 385 ? 36.358 11.459 -17.546 1.00 29.22 385 HIS A N 1
ATOM 3039 C CA . HIS A 1 385 ? 35.788 11.376 -16.202 1.00 29.22 385 HIS A CA 1
ATOM 3040 C C . HIS A 1 385 ? 34.313 11.030 -16.411 1.00 29.22 385 HIS A C 1
ATOM 3042 O O . HIS A 1 385 ? 33.455 11.898 -16.531 1.00 29.22 385 HIS A O 1
ATOM 3048 N N . LEU A 1 386 ? 33.994 9.726 -16.459 1.00 33.03 386 LEU A N 1
ATOM 3049 C CA . LEU A 1 386 ? 32.685 9.335 -15.947 1.00 33.03 386 LEU A CA 1
ATOM 3050 C C . LEU A 1 386 ? 32.603 10.004 -14.578 1.00 33.03 386 LEU A C 1
ATOM 3052 O O . LEU A 1 386 ? 33.517 9.815 -13.766 1.00 33.03 386 LEU A O 1
ATOM 3056 N N . HIS A 1 387 ? 31.531 10.757 -14.325 1.00 33.53 387 HIS A N 1
ATOM 3057 C CA . HIS A 1 387 ? 31.017 10.823 -12.975 1.00 33.53 387 HIS A CA 1
ATOM 3058 C C . HIS A 1 387 ? 30.996 9.376 -12.506 1.00 33.53 387 HIS A C 1
ATOM 3060 O O . HIS A 1 387 ? 30.150 8.573 -12.888 1.00 33.53 387 HIS A O 1
ATOM 3066 N N . SER A 1 388 ? 31.986 9.019 -11.704 1.00 33.88 388 SER A N 1
ATOM 3067 C CA . SER A 1 388 ? 31.767 8.064 -10.659 1.00 33.88 388 SER A CA 1
ATOM 3068 C C . SER A 1 388 ? 30.408 8.429 -10.086 1.00 33.88 388 SER A C 1
ATOM 3070 O O . SER A 1 388 ? 30.231 9.564 -9.625 1.00 33.88 388 SER A O 1
ATOM 3072 N N . VAL A 1 389 ? 29.438 7.530 -10.210 1.00 49.16 389 VAL A N 1
ATOM 3073 C CA . VAL A 1 389 ? 28.135 7.659 -9.568 1.00 49.16 389 VAL A CA 1
ATOM 3074 C C . VAL A 1 389 ? 28.403 7.516 -8.068 1.00 49.16 389 VAL A C 1
ATOM 3076 O O . VAL A 1 389 ? 28.194 6.482 -7.443 1.00 49.16 389 VAL A O 1
ATOM 3079 N N . HIS A 1 390 ? 29.055 8.535 -7.512 1.00 52.97 390 HIS A N 1
ATOM 3080 C CA . HIS A 1 390 ? 29.526 8.608 -6.151 1.00 52.97 390 HIS A CA 1
ATOM 3081 C C . HIS A 1 390 ? 28.393 9.233 -5.365 1.00 52.97 390 HIS A C 1
ATOM 3083 O O . HIS A 1 390 ? 28.110 10.427 -5.449 1.00 52.97 390 HIS A O 1
ATOM 3089 N N . THR A 1 391 ? 27.720 8.381 -4.607 1.00 74.19 391 THR A N 1
ATOM 3090 C CA . THR A 1 391 ? 26.901 8.807 -3.485 1.00 74.19 391 THR A CA 1
ATOM 3091 C C . THR A 1 391 ? 27.825 9.351 -2.398 1.00 74.19 391 THR A C 1
ATOM 3093 O O . THR A 1 391 ? 28.929 8.840 -2.201 1.00 74.19 391 THR A O 1
ATOM 3096 N N . VAL A 1 392 ? 27.384 10.369 -1.659 1.00 84.88 392 VAL A N 1
ATOM 3097 C CA . VAL A 1 392 ? 28.151 10.897 -0.514 1.00 84.88 392 VAL A CA 1
ATOM 3098 C C . VAL A 1 392 ? 28.311 9.818 0.560 1.00 84.88 392 VAL A C 1
ATOM 3100 O O . VAL A 1 392 ? 29.348 9.721 1.214 1.00 84.88 392 VAL A O 1
ATOM 3103 N N . PHE A 1 393 ? 27.289 8.977 0.741 1.00 86.56 393 PHE A N 1
ATOM 3104 C CA . PHE A 1 393 ? 27.371 7.835 1.640 1.00 86.56 393 PHE A CA 1
ATOM 3105 C C . PHE A 1 393 ? 28.231 6.705 1.059 1.00 86.56 393 PHE A C 1
ATOM 3107 O O . PHE A 1 393 ? 27.985 6.271 -0.069 1.00 86.56 393 PHE A O 1
ATOM 3114 N N . PRO A 1 394 ? 29.182 6.154 1.839 1.00 87.12 394 PRO A N 1
ATOM 3115 C CA . PRO A 1 394 ? 29.853 4.913 1.481 1.00 87.12 394 PRO A CA 1
ATOM 3116 C C . PRO A 1 394 ? 28.909 3.716 1.666 1.00 87.12 394 PRO A C 1
ATOM 3118 O O . PRO A 1 394 ? 27.986 3.753 2.481 1.00 87.12 394 PRO A O 1
ATOM 3121 N N . SER A 1 395 ? 29.192 2.602 0.986 1.00 85.69 395 SER A N 1
ATOM 3122 C CA . SER A 1 395 ? 28.406 1.352 1.055 1.00 85.69 395 SER A CA 1
ATOM 3123 C C . SER A 1 395 ? 28.263 0.759 2.466 1.00 85.69 395 SER A C 1
ATOM 3125 O O . SER A 1 395 ? 27.315 0.016 2.742 1.00 85.69 395 SER A O 1
ATOM 3127 N N . ALA A 1 396 ? 29.162 1.117 3.386 1.00 88.25 396 ALA A N 1
ATOM 3128 C CA . ALA A 1 396 ? 29.073 0.751 4.795 1.00 88.25 396 ALA A CA 1
ATOM 3129 C C . ALA A 1 396 ? 27.861 1.384 5.503 1.00 88.25 396 ALA A C 1
ATOM 3131 O O . ALA A 1 396 ? 27.273 0.743 6.371 1.00 88.25 396 ALA A O 1
ATOM 3132 N N . VAL A 1 397 ? 27.451 2.603 5.122 1.00 91.81 397 VAL A N 1
ATOM 3133 C CA . VAL A 1 397 ? 26.340 3.318 5.773 1.00 91.81 397 VAL A CA 1
ATOM 3134 C C . VAL A 1 397 ? 25.022 2.550 5.673 1.00 91.81 397 VAL A C 1
ATOM 3136 O O . VAL A 1 397 ? 24.497 2.216 6.730 1.00 91.81 397 VAL A O 1
ATOM 3139 N N . PRO A 1 398 ? 24.480 2.199 4.487 1.00 91.25 398 PRO A N 1
ATOM 3140 C CA . PRO A 1 398 ? 23.228 1.442 4.419 1.00 91.25 398 PRO A CA 1
ATOM 3141 C C . PRO A 1 398 ? 23.343 0.065 5.078 1.00 91.25 398 PRO A C 1
ATOM 3143 O O . PRO A 1 398 ? 22.420 -0.365 5.764 1.00 91.25 398 PRO A O 1
ATOM 3146 N N . THR A 1 399 ? 24.500 -0.592 4.955 1.00 92.56 399 THR A N 1
ATOM 3147 C CA . THR A 1 399 ? 24.745 -1.919 5.544 1.00 92.56 399 THR A CA 1
ATOM 3148 C C . THR A 1 399 ? 24.696 -1.912 7.077 1.00 92.56 399 THR A C 1
ATOM 3150 O O . THR A 1 399 ? 24.376 -2.933 7.677 1.00 92.56 399 THR A O 1
ATOM 3153 N N . ILE A 1 400 ? 24.989 -0.774 7.716 1.00 94.56 400 ILE A N 1
ATOM 3154 C CA . ILE A 1 400 ? 24.956 -0.616 9.177 1.00 94.56 400 ILE A CA 1
ATOM 3155 C C . ILE A 1 400 ? 23.657 0.062 9.624 1.00 94.56 400 ILE A C 1
ATOM 3157 O O . ILE A 1 400 ? 22.975 -0.446 10.509 1.00 94.56 400 ILE A O 1
ATOM 3161 N N . LEU A 1 401 ? 23.299 1.197 9.020 1.00 96.38 401 LEU A N 1
ATOM 3162 C CA . LEU A 1 401 ? 22.192 2.043 9.463 1.00 96.38 401 LEU A CA 1
ATOM 3163 C C . LEU A 1 401 ? 20.846 1.318 9.390 1.00 96.38 401 LEU A C 1
ATOM 3165 O O . LEU A 1 401 ? 20.072 1.409 10.334 1.00 96.38 401 LEU A O 1
ATOM 3169 N N . ILE A 1 402 ? 20.579 0.570 8.315 1.00 97.69 402 ILE A N 1
ATOM 3170 C CA . ILE A 1 402 ? 19.302 -0.137 8.134 1.00 97.69 402 ILE A CA 1
ATOM 3171 C C . ILE A 1 402 ? 19.062 -1.168 9.253 1.00 97.69 402 ILE A C 1
ATOM 3173 O O . ILE A 1 402 ? 18.068 -1.031 9.974 1.00 97.69 402 ILE A O 1
ATOM 3177 N N . PRO A 1 403 ? 19.942 -2.172 9.468 1.00 97.44 403 PRO A N 1
ATOM 3178 C CA . PRO A 1 403 ? 19.722 -3.152 10.528 1.00 97.44 403 PRO A CA 1
ATOM 3179 C C . PRO A 1 403 ? 19.825 -2.536 11.927 1.00 97.44 403 PRO A C 1
ATOM 3181 O O . PRO A 1 403 ? 19.087 -2.954 12.815 1.00 97.44 403 PRO A O 1
ATOM 3184 N N . VAL A 1 404 ? 20.680 -1.527 12.147 1.00 97.81 404 VAL A N 1
ATOM 3185 C CA . VAL A 1 404 ? 20.767 -0.843 13.449 1.00 97.81 404 VAL A CA 1
ATOM 3186 C C . VAL A 1 404 ? 19.469 -0.105 13.768 1.00 97.81 404 VAL A C 1
ATOM 3188 O O . VAL A 1 404 ? 18.948 -0.283 14.865 1.00 97.81 404 VAL A O 1
ATOM 3191 N N . SER A 1 405 ? 18.903 0.663 12.832 1.00 97.81 405 SER A N 1
ATOM 3192 C CA . SER A 1 405 ? 17.605 1.321 13.028 1.00 97.81 405 SER A CA 1
ATOM 3193 C C . SER A 1 405 ? 16.496 0.309 13.310 1.00 97.81 405 SER A C 1
ATOM 3195 O O . SER A 1 405 ? 15.698 0.516 14.223 1.00 97.81 405 SER A O 1
ATOM 3197 N N . ALA A 1 406 ? 16.466 -0.811 12.585 1.00 97.62 406 ALA A N 1
ATOM 3198 C CA . ALA A 1 406 ? 15.481 -1.865 12.804 1.00 97.62 406 ALA A CA 1
ATOM 3199 C C . ALA A 1 406 ? 15.611 -2.521 14.194 1.00 97.62 406 ALA A C 1
ATOM 3201 O O . ALA A 1 406 ? 14.619 -2.682 14.904 1.00 97.62 406 ALA A O 1
ATOM 3202 N N . LEU A 1 407 ? 16.835 -2.842 14.627 1.00 97.88 407 LEU A N 1
ATOM 3203 C CA . LEU A 1 407 ? 17.095 -3.397 15.959 1.00 97.88 407 LEU A CA 1
ATOM 3204 C C . LEU A 1 407 ? 16.797 -2.389 17.075 1.00 97.88 407 LEU A C 1
ATOM 3206 O O . LEU A 1 407 ? 16.247 -2.774 18.105 1.00 97.88 407 LEU A O 1
ATOM 3210 N N . LEU A 1 408 ? 17.109 -1.105 16.869 1.00 97.62 408 LEU A N 1
ATOM 3211 C CA . LEU A 1 408 ? 16.742 -0.028 17.790 1.00 97.62 408 LEU A CA 1
ATOM 3212 C C . LEU A 1 408 ? 15.222 0.112 17.910 1.00 97.62 408 LEU A C 1
ATOM 3214 O O . LEU A 1 408 ? 14.728 0.270 19.021 1.00 97.62 408 LEU A O 1
ATOM 3218 N N . SER A 1 409 ? 14.486 -0.009 16.802 1.00 97.44 409 SER A N 1
AT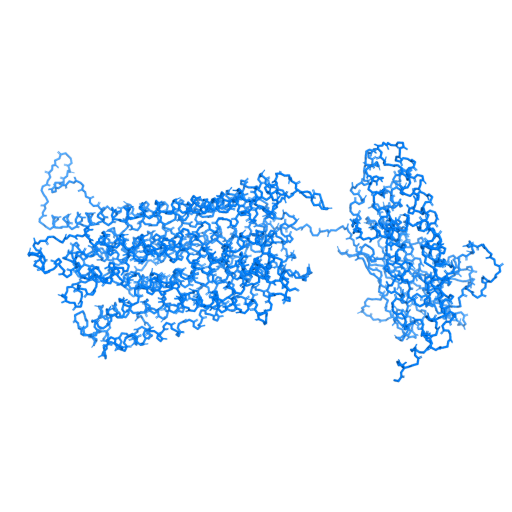OM 3219 C CA . SER A 1 409 ? 13.019 -0.047 16.787 1.00 97.44 409 SER A CA 1
ATOM 3220 C C . SER A 1 409 ? 12.486 -1.161 17.686 1.00 97.44 409 SER A C 1
ATOM 3222 O O . SER A 1 409 ? 11.694 -0.916 18.594 1.00 97.44 409 SER A O 1
ATOM 3224 N N . ILE A 1 410 ? 12.984 -2.387 17.493 1.00 97.19 410 ILE A N 1
ATOM 3225 C CA . ILE A 1 410 ? 12.564 -3.557 18.273 1.00 97.19 410 ILE A CA 1
ATOM 3226 C C . ILE A 1 410 ? 12.924 -3.380 19.754 1.00 97.19 410 ILE A C 1
ATOM 3228 O O . ILE A 1 410 ? 12.084 -3.598 20.625 1.00 97.19 410 ILE A O 1
ATOM 3232 N N . ALA A 1 411 ? 14.147 -2.934 20.053 1.00 97.62 411 ALA A N 1
ATOM 3233 C CA . ALA A 1 411 ? 14.592 -2.679 21.420 1.00 97.62 411 ALA A CA 1
ATOM 3234 C C . ALA A 1 411 ? 13.752 -1.592 22.109 1.00 97.62 411 ALA A C 1
ATOM 3236 O O . ALA A 1 411 ? 13.398 -1.738 23.279 1.00 97.62 411 ALA A O 1
ATOM 3237 N N . PHE A 1 412 ? 13.395 -0.527 21.388 1.00 97.31 412 PHE A N 1
ATOM 3238 C CA . PHE A 1 412 ? 12.542 0.541 21.898 1.00 97.31 412 PHE A CA 1
ATOM 3239 C C . PHE A 1 412 ? 11.112 0.052 22.155 1.00 97.31 412 PHE A C 1
ATOM 3241 O O . PHE A 1 412 ? 10.565 0.325 23.222 1.00 97.31 412 PHE A O 1
ATOM 3248 N N . GLY A 1 413 ? 10.541 -0.749 21.250 1.00 96.81 413 GLY A N 1
ATOM 3249 C CA . GLY A 1 413 ? 9.256 -1.418 21.466 1.00 96.81 413 GLY A CA 1
ATOM 3250 C C . GLY A 1 413 ? 9.267 -2.310 22.713 1.00 96.81 413 GLY A C 1
ATOM 3251 O O . GLY A 1 413 ? 8.397 -2.190 23.571 1.00 96.81 413 GLY A O 1
ATOM 3252 N N . ILE A 1 414 ? 10.299 -3.138 22.896 1.00 96.44 414 ILE A N 1
ATOM 3253 C CA . ILE A 1 414 ? 10.452 -3.970 24.104 1.00 96.44 414 ILE A CA 1
ATOM 3254 C C . ILE A 1 414 ? 10.592 -3.104 25.366 1.00 96.44 414 ILE A C 1
ATOM 3256 O O . ILE A 1 414 ? 10.005 -3.420 26.402 1.00 96.44 414 ILE A O 1
ATOM 3260 N N . TRP A 1 415 ? 11.334 -1.997 25.296 1.00 96.38 415 TRP A N 1
ATOM 3261 C CA . TRP A 1 415 ? 11.471 -1.062 26.414 1.00 96.38 415 TRP A CA 1
ATOM 3262 C C . TRP A 1 415 ? 10.132 -0.412 26.794 1.00 96.38 415 TRP A C 1
ATOM 3264 O O . TRP A 1 415 ? 9.803 -0.339 27.980 1.00 96.38 415 TRP A O 1
ATOM 3274 N N . LEU A 1 416 ? 9.327 0.005 25.814 1.00 95.94 416 LEU A N 1
ATOM 3275 C CA . LEU A 1 416 ? 7.978 0.525 26.049 1.00 95.94 416 LEU A CA 1
ATOM 3276 C C . LEU A 1 416 ? 7.070 -0.535 26.680 1.00 95.94 416 LEU A C 1
ATOM 3278 O O . LEU A 1 416 ? 6.381 -0.242 27.658 1.00 95.94 416 LEU A O 1
ATOM 3282 N N . TRP A 1 417 ? 7.126 -1.778 26.199 1.00 96.56 417 TRP A N 1
ATOM 3283 C CA . TRP A 1 417 ? 6.372 -2.882 26.791 1.00 96.56 417 TRP A CA 1
ATOM 3284 C C . TRP A 1 417 ? 6.784 -3.140 28.245 1.00 96.56 417 TRP A C 1
ATOM 3286 O O . TRP A 1 417 ? 5.929 -3.263 29.124 1.00 96.56 417 TRP A O 1
ATOM 3296 N N . TYR A 1 418 ? 8.087 -3.116 28.539 1.00 95.94 418 TYR A N 1
ATOM 3297 C CA . TYR A 1 418 ? 8.593 -3.209 29.908 1.00 95.94 418 TYR A CA 1
ATOM 3298 C C . TYR A 1 418 ? 8.045 -2.080 30.798 1.00 95.94 418 TYR A C 1
ATOM 3300 O O . TYR A 1 418 ? 7.635 -2.332 31.932 1.00 95.94 418 TYR A O 1
ATOM 3308 N N . ARG A 1 419 ? 7.949 -0.846 30.287 1.00 93.88 419 ARG A N 1
ATOM 3309 C CA . ARG A 1 419 ? 7.337 0.281 31.016 1.00 93.88 419 ARG A CA 1
ATOM 3310 C C . ARG A 1 419 ? 5.853 0.051 31.302 1.00 93.88 419 ARG A C 1
ATOM 3312 O O . ARG A 1 419 ? 5.409 0.385 32.396 1.00 93.88 419 ARG A O 1
ATOM 3319 N N . VAL A 1 420 ? 5.107 -0.541 30.371 1.00 95.12 420 VAL A N 1
ATOM 3320 C CA . VAL A 1 420 ? 3.699 -0.928 30.577 1.00 95.12 420 VAL A CA 1
ATOM 3321 C C . VAL A 1 420 ? 3.588 -2.077 31.592 1.00 95.12 420 VAL A C 1
ATOM 3323 O O . VAL A 1 420 ? 2.686 -2.081 32.424 1.00 95.12 420 VAL A O 1
ATOM 3326 N N . SER A 1 421 ? 4.551 -3.007 31.623 1.00 94.12 421 SER A N 1
ATOM 3327 C CA . SER A 1 421 ? 4.585 -4.131 32.581 1.00 94.12 421 SER A CA 1
ATOM 3328 C C . SER A 1 421 ? 4.778 -3.738 34.052 1.00 94.12 421 SER A C 1
ATOM 3330 O O . SER A 1 421 ? 4.539 -4.551 34.954 1.00 94.12 421 SER A O 1
ATOM 3332 N N . ALA A 1 422 ? 5.192 -2.493 34.305 1.00 91.88 422 ALA A N 1
ATOM 3333 C CA . ALA A 1 422 ? 5.245 -1.932 35.649 1.00 91.88 422 ALA A CA 1
ATOM 3334 C C . ALA A 1 422 ? 3.842 -1.795 36.271 1.00 91.88 422 ALA A C 1
ATOM 3336 O O . ALA A 1 422 ? 3.720 -1.839 37.494 1.00 91.88 422 ALA A O 1
ATOM 3337 N N . ILE A 1 423 ? 2.795 -1.685 35.444 1.00 91.50 423 ILE A N 1
ATOM 3338 C CA . ILE A 1 423 ? 1.396 -1.701 35.879 1.00 91.50 423 ILE A CA 1
ATOM 3339 C C . ILE A 1 423 ? 1.006 -3.162 36.134 1.00 91.50 423 ILE A C 1
ATOM 3341 O O . ILE A 1 423 ? 0.980 -3.991 35.215 1.00 91.50 423 ILE A O 1
ATOM 3345 N N . LYS A 1 424 ? 0.764 -3.493 37.405 1.00 89.00 424 LYS A N 1
ATOM 3346 C CA . LYS A 1 424 ? 0.373 -4.838 37.839 1.00 89.00 424 LYS A CA 1
ATOM 3347 C C . LYS A 1 424 ? -1.135 -5.023 37.694 1.00 89.00 424 LYS A C 1
ATOM 3349 O O . LYS A 1 424 ? -1.899 -4.144 38.071 1.00 89.00 424 LYS A O 1
ATOM 3354 N N . VAL A 1 425 ? -1.522 -6.173 37.147 1.00 82.44 425 VAL A N 1
ATOM 3355 C CA . VAL A 1 425 ? -2.909 -6.622 36.999 1.00 82.44 425 VAL A CA 1
ATOM 3356 C C . VAL A 1 425 ? -2.998 -7.933 37.777 1.00 82.44 425 VAL A C 1
ATOM 3358 O O . VAL A 1 425 ? -2.325 -8.892 37.405 1.00 82.44 425 VAL A O 1
ATOM 3361 N N . GLY A 1 426 ? -3.721 -7.923 38.900 1.00 69.00 426 GLY A N 1
ATOM 3362 C CA . GLY A 1 426 ? -3.861 -9.059 39.820 1.00 69.00 426 GLY A CA 1
ATOM 3363 C C . GLY A 1 426 ? -2.655 -9.329 40.740 1.00 69.00 426 GLY A C 1
ATOM 3364 O O . GLY A 1 426 ? -1.494 -9.201 40.351 1.00 69.00 426 GLY A O 1
ATOM 3365 N N . ASN A 1 427 ? -2.945 -9.749 41.975 1.00 50.88 427 ASN A N 1
ATOM 3366 C CA . ASN A 1 427 ? -2.012 -10.410 42.892 1.00 50.88 427 ASN A CA 1
ATOM 3367 C C . ASN A 1 427 ? -2.614 -11.781 43.215 1.00 50.88 427 ASN A C 1
ATOM 3369 O O . ASN A 1 427 ? -3.733 -11.854 43.707 1.00 50.88 427 ASN A O 1
ATOM 3373 N N . GLY A 1 428 ? -1.886 -12.871 42.974 1.00 44.38 428 GLY A N 1
ATOM 3374 C CA . GLY A 1 428 ? -2.379 -14.241 43.171 1.00 44.38 428 GLY A CA 1
ATOM 3375 C C . GLY A 1 428 ? -2.653 -14.672 44.622 1.00 44.38 428 GLY A C 1
ATOM 3376 O O . GLY A 1 428 ? -2.547 -15.862 44.908 1.00 44.38 428 GLY A O 1
ATOM 3377 N N . HIS A 1 429 ? -2.970 -13.765 45.552 1.00 40.44 429 HIS A N 1
ATOM 3378 C CA . HIS A 1 429 ? -3.294 -14.079 46.946 1.00 40.44 429 HIS A CA 1
ATOM 3379 C C . HIS A 1 429 ? -4.584 -13.383 47.385 1.00 40.44 429 HIS A C 1
ATOM 3381 O O . HIS A 1 429 ? -4.630 -12.174 47.588 1.00 40.44 429 HIS A O 1
ATOM 3387 N N . HIS A 1 430 ? -5.634 -14.187 47.558 1.00 41.94 430 HIS A N 1
ATOM 3388 C CA . HIS A 1 430 ? -6.899 -13.766 48.144 1.00 41.94 430 HIS A CA 1
ATOM 3389 C C . HIS A 1 430 ? -6.701 -13.224 49.566 1.00 41.94 430 HIS A C 1
ATOM 3391 O O . HIS A 1 430 ? -6.356 -13.975 50.476 1.00 41.94 430 HIS A O 1
ATOM 3397 N N . GLY A 1 431 ? -6.999 -11.938 49.764 1.00 46.47 431 GLY A N 1
ATOM 3398 C CA . GLY A 1 431 ? -7.387 -11.375 51.063 1.00 46.47 431 GLY A CA 1
ATOM 3399 C C . GLY A 1 431 ? -6.311 -11.323 52.151 1.00 46.47 431 GLY A C 1
ATOM 3400 O O . GLY A 1 431 ? -6.651 -11.043 53.301 1.00 46.47 431 GLY A O 1
ATOM 3401 N N . LEU A 1 432 ? -5.048 -11.609 51.819 1.00 42.41 432 LEU A N 1
ATOM 3402 C CA . LEU A 1 432 ? -3.955 -11.721 52.783 1.00 42.41 432 LEU A CA 1
ATOM 3403 C C . LEU A 1 432 ? -2.738 -10.937 52.291 1.00 42.41 432 LEU A C 1
ATOM 3405 O O . LEU A 1 432 ? -2.111 -11.273 51.287 1.00 42.41 432 LEU A O 1
ATOM 3409 N N . ARG A 1 433 ? -2.380 -9.885 53.030 1.00 41.59 433 ARG A N 1
ATOM 3410 C CA . ARG A 1 433 ? -1.134 -9.141 52.817 1.00 41.59 433 ARG A CA 1
ATOM 3411 C C . ARG A 1 433 ? -0.012 -9.829 53.595 1.00 41.59 433 ARG A C 1
ATOM 3413 O O . ARG A 1 433 ? -0.067 -9.876 54.821 1.00 41.59 433 ARG A O 1
ATOM 3420 N N . THR A 1 434 ? 1.002 -10.352 52.904 1.00 40.31 434 THR A N 1
ATOM 3421 C CA . THR A 1 434 ? 2.206 -10.929 53.532 1.00 40.31 434 THR A CA 1
ATOM 3422 C C . THR A 1 434 ? 3.254 -9.855 53.811 1.00 40.31 434 THR A C 1
ATOM 3424 O O . THR A 1 434 ? 3.902 -9.357 52.894 1.00 40.31 434 THR A O 1
ATOM 3427 N N . GLU A 1 435 ? 3.476 -9.543 55.087 1.00 40.94 435 GLU A N 1
ATOM 3428 C CA . GLU A 1 435 ? 4.601 -8.724 55.557 1.00 40.94 435 GLU A CA 1
ATOM 3429 C C . GLU A 1 435 ? 5.409 -9.531 56.583 1.00 40.94 435 GLU A C 1
ATOM 3431 O O . GLU A 1 435 ? 4.856 -10.054 57.550 1.00 40.94 435 GLU A O 1
ATOM 3436 N N . ASN A 1 436 ? 6.722 -9.680 56.369 1.00 39.03 436 ASN A N 1
ATOM 3437 C CA . ASN A 1 436 ? 7.624 -10.443 57.250 1.00 39.03 436 ASN A CA 1
ATOM 3438 C C . ASN A 1 436 ? 7.146 -11.878 57.587 1.00 39.03 436 ASN A C 1
ATOM 3440 O O . ASN A 1 436 ? 7.337 -12.356 58.705 1.00 39.03 436 ASN A O 1
ATOM 3444 N N . GLY A 1 437 ? 6.516 -12.573 56.632 1.00 42.72 437 GLY A N 1
ATOM 3445 C CA . GLY A 1 437 ? 6.038 -13.950 56.819 1.00 42.72 437 GLY A CA 1
ATOM 3446 C C . GLY A 1 437 ? 4.772 -14.086 57.676 1.00 42.72 437 GLY A C 1
ATOM 3447 O O . GLY A 1 437 ? 4.477 -15.186 58.137 1.00 42.72 437 GLY A O 1
ATOM 3448 N N . ARG A 1 438 ? 4.028 -12.994 57.904 1.00 37.88 438 ARG A N 1
ATOM 3449 C CA . ARG A 1 438 ? 2.699 -13.006 58.532 1.00 37.88 438 ARG A CA 1
ATOM 3450 C C . ARG A 1 438 ? 1.651 -12.447 57.578 1.00 37.88 438 ARG A C 1
ATOM 3452 O O . ARG A 1 438 ? 1.899 -11.448 56.908 1.00 37.88 438 ARG A O 1
ATOM 3459 N N . GLU A 1 439 ? 0.503 -13.110 57.540 1.00 44.00 439 GLU A N 1
ATOM 3460 C CA . GLU A 1 439 ? -0.656 -12.723 56.742 1.00 44.00 439 GLU A CA 1
ATOM 3461 C C . GLU A 1 439 ? -1.594 -11.812 57.551 1.00 44.00 439 GLU A C 1
ATOM 3463 O O . GLU A 1 439 ? -1.934 -12.119 58.696 1.00 44.00 439 GLU A O 1
ATOM 3468 N N . TYR A 1 440 ? -2.008 -10.693 56.953 1.00 51.88 440 TYR A N 1
ATOM 3469 C CA . TYR A 1 440 ? -2.938 -9.719 57.533 1.00 51.88 440 TYR A CA 1
ATOM 3470 C C . TYR A 1 440 ? -4.234 -9.642 56.715 1.00 51.88 440 TYR A C 1
ATOM 3472 O O . TYR A 1 440 ? -4.178 -9.652 55.486 1.00 51.88 440 TYR A O 1
ATOM 3480 N N . LEU A 1 441 ? -5.379 -9.523 57.401 1.00 47.62 441 LEU A N 1
ATOM 3481 C CA . LEU A 1 441 ? -6.691 -9.264 56.795 1.00 47.62 441 LEU A CA 1
ATOM 3482 C C . LEU A 1 441 ? -6.778 -7.805 56.320 1.00 47.62 441 LEU A C 1
ATOM 3484 O O . LEU A 1 441 ? -6.432 -6.894 57.071 1.00 47.62 441 LEU A O 1
ATOM 3488 N N . LEU A 1 442 ? -7.244 -7.602 55.088 1.00 52.81 442 LEU A N 1
ATOM 3489 C CA . LEU A 1 442 ? -7.437 -6.282 54.478 1.00 52.81 442 LEU A CA 1
ATOM 3490 C C . LEU A 1 442 ? -8.703 -5.584 55.011 1.00 52.81 442 LEU A C 1
ATOM 3492 O O . LEU A 1 442 ? -9.701 -6.243 55.309 1.00 52.81 442 LEU A O 1
ATOM 3496 N N . GLU A 1 443 ? -8.661 -4.252 55.114 1.00 52.56 443 GLU A N 1
ATOM 3497 C CA . GLU A 1 443 ? -9.817 -3.400 55.449 1.00 52.56 443 GLU A CA 1
ATOM 3498 C C . GLU A 1 443 ? -10.878 -3.423 54.319 1.00 52.56 443 GLU A C 1
ATOM 3500 O O . GLU A 1 443 ? -10.544 -3.694 53.166 1.00 52.56 443 GLU A O 1
ATOM 3505 N N . GLU A 1 444 ? -12.160 -3.151 54.618 1.00 50.88 444 GLU A N 1
ATOM 3506 C CA . GLU A 1 444 ? -13.279 -3.291 53.654 1.00 50.88 444 GLU A CA 1
ATOM 3507 C C . GLU A 1 444 ? -13.115 -2.458 52.365 1.00 50.88 444 GLU A C 1
ATOM 3509 O O . GLU A 1 444 ? -13.407 -2.968 51.284 1.00 50.88 444 GLU A O 1
ATOM 3514 N N . GLU A 1 445 ? -12.588 -1.228 52.440 1.00 52.56 445 GLU A N 1
ATOM 3515 C CA . GLU A 1 445 ? -12.287 -0.401 51.252 1.00 52.56 445 GLU A CA 1
ATOM 3516 C C . GLU A 1 445 ? -11.179 -1.014 50.378 1.00 52.56 445 GLU A C 1
ATOM 3518 O O . GLU A 1 445 ? -11.306 -1.065 49.155 1.00 52.56 445 GLU A O 1
ATOM 3523 N N . GLN A 1 446 ? -10.117 -1.548 50.992 1.00 54.28 446 GLN A N 1
ATOM 3524 C CA . GLN A 1 446 ? -9.018 -2.208 50.272 1.00 54.28 446 GLN A CA 1
ATOM 3525 C C . GLN A 1 446 ? -9.461 -3.534 49.646 1.00 54.28 446 GLN A C 1
ATOM 3527 O O . GLN A 1 446 ? -9.001 -3.902 48.568 1.00 54.28 446 GLN A O 1
ATOM 3532 N N . ARG A 1 447 ? -10.394 -4.236 50.296 1.00 56.47 447 ARG A N 1
ATOM 3533 C CA . ARG A 1 447 ? -10.975 -5.482 49.792 1.00 56.47 447 ARG A CA 1
ATOM 3534 C C . ARG A 1 447 ? -11.815 -5.260 48.530 1.00 56.47 447 ARG A C 1
ATOM 3536 O O . ARG A 1 447 ? -11.719 -6.062 47.606 1.00 56.47 447 ARG A O 1
ATOM 3543 N N . GLY A 1 448 ? -12.580 -4.166 48.468 1.00 61.81 448 GLY A N 1
ATOM 3544 C CA . GLY A 1 448 ? -13.328 -3.775 47.268 1.00 61.81 448 GLY A CA 1
ATOM 3545 C C . GLY A 1 448 ? -12.422 -3.382 46.094 1.00 61.81 448 GLY A C 1
ATOM 3546 O O . GLY A 1 448 ? -12.687 -3.763 44.954 1.00 61.81 448 GLY A O 1
ATOM 3547 N N . GLU A 1 449 ? -11.313 -2.681 46.355 1.00 66.56 449 GLU A N 1
ATOM 3548 C CA . GLU A 1 449 ? -10.334 -2.352 45.308 1.00 66.56 449 GLU A CA 1
ATOM 3549 C C . GLU A 1 449 ? -9.610 -3.590 44.755 1.00 66.56 449 GLU A C 1
ATOM 3551 O O . GLU A 1 449 ? -9.416 -3.683 43.539 1.00 66.56 449 GLU A O 1
ATOM 3556 N N . ASP A 1 450 ? -9.240 -4.545 45.613 1.00 74.50 450 ASP A N 1
ATOM 3557 C CA . ASP A 1 450 ? -8.606 -5.800 45.190 1.00 74.50 450 ASP A CA 1
ATOM 3558 C C . ASP A 1 450 ? -9.566 -6.687 44.375 1.00 74.50 450 ASP A C 1
ATOM 3560 O O . ASP A 1 450 ? -9.144 -7.323 43.406 1.00 74.50 450 ASP A O 1
ATOM 3564 N N . GLU A 1 451 ? -10.866 -6.686 44.697 1.00 81.75 451 GLU A N 1
ATOM 3565 C CA . GLU A 1 451 ? -11.894 -7.380 43.908 1.00 81.75 451 GLU A CA 1
ATOM 3566 C C . GLU A 1 451 ? -12.058 -6.779 42.502 1.00 81.75 451 GLU A C 1
ATOM 3568 O O . GLU A 1 451 ? -12.122 -7.530 41.527 1.00 81.75 451 GLU A O 1
ATOM 3573 N N . ILE A 1 452 ? -12.059 -5.447 42.362 1.00 85.25 452 ILE A N 1
ATOM 3574 C CA . ILE A 1 452 ? -12.125 -4.773 41.051 1.00 85.25 452 ILE A CA 1
ATOM 3575 C C . ILE A 1 452 ? -10.888 -5.098 40.205 1.00 85.25 452 ILE A C 1
ATOM 3577 O O . ILE A 1 452 ? -11.007 -5.402 39.017 1.00 85.25 452 ILE A O 1
ATOM 3581 N N . VAL A 1 453 ? -9.696 -5.056 40.809 1.00 87.38 453 VAL A N 1
ATOM 3582 C CA . VAL A 1 453 ? -8.439 -5.377 40.114 1.00 87.38 453 VAL A CA 1
ATOM 3583 C C . VAL A 1 453 ? -8.429 -6.830 39.643 1.00 87.38 453 VAL A C 1
ATOM 3585 O O . VAL A 1 453 ? -8.005 -7.094 38.517 1.00 87.38 453 VAL A O 1
ATOM 3588 N N . GLN A 1 454 ? -8.912 -7.763 40.467 1.00 88.81 454 GLN A N 1
ATOM 3589 C CA . GLN A 1 454 ? -9.014 -9.167 40.080 1.00 88.81 454 GLN A CA 1
ATOM 3590 C C . GLN A 1 454 ? -10.056 -9.376 38.977 1.00 88.81 454 GLN A C 1
ATOM 3592 O O . GLN A 1 454 ? -9.782 -10.075 38.009 1.00 88.81 454 GLN A O 1
ATOM 3597 N N . LYS A 1 455 ? -11.216 -8.716 39.057 1.00 89.62 455 LYS A N 1
ATOM 3598 C CA . LYS A 1 455 ? -12.254 -8.808 38.023 1.00 89.62 455 LYS A CA 1
ATOM 3599 C C . LYS A 1 455 ? -11.766 -8.283 36.670 1.00 89.62 455 LYS A C 1
ATOM 3601 O O . LYS A 1 455 ? -12.019 -8.911 35.647 1.00 89.62 455 LYS A O 1
ATOM 3606 N N . ALA A 1 456 ? -11.025 -7.173 36.660 1.00 91.75 456 ALA A N 1
ATOM 3607 C CA . ALA A 1 456 ? -10.383 -6.661 35.450 1.00 91.75 456 ALA A CA 1
ATOM 3608 C C . ALA A 1 456 ? -9.341 -7.645 34.879 1.00 91.75 456 ALA A C 1
ATOM 3610 O O . ALA A 1 456 ? -9.227 -7.768 33.661 1.00 91.75 456 ALA A O 1
ATOM 3611 N N . ALA A 1 457 ? -8.612 -8.366 35.742 1.00 91.31 457 ALA A N 1
ATOM 3612 C CA . ALA A 1 457 ? -7.678 -9.416 35.331 1.00 91.31 457 ALA A CA 1
ATOM 3613 C C . ALA A 1 457 ? -8.404 -10.605 34.680 1.00 91.31 457 ALA A C 1
ATOM 3615 O O . ALA A 1 457 ? -8.034 -11.027 33.589 1.00 91.31 457 ALA A O 1
ATOM 3616 N N . ASP A 1 458 ? -9.477 -11.089 35.308 1.00 90.12 458 ASP A N 1
ATOM 3617 C CA . ASP A 1 458 ? -10.265 -12.216 34.802 1.00 90.12 458 ASP A CA 1
ATOM 3618 C C . ASP A 1 458 ? -10.899 -11.891 33.432 1.00 90.12 458 ASP A C 1
ATOM 3620 O O . ASP A 1 458 ? -10.939 -12.738 32.537 1.00 90.12 458 ASP A O 1
ATOM 3624 N N . LEU A 1 459 ? -11.368 -10.650 33.242 1.00 92.75 459 LEU A N 1
ATOM 3625 C CA . LEU A 1 459 ? -11.892 -10.165 31.958 1.00 92.75 459 LEU A CA 1
ATOM 3626 C C . LEU A 1 459 ? -10.796 -10.067 30.892 1.00 92.75 459 LEU A C 1
ATOM 3628 O O . LEU A 1 459 ? -11.001 -10.506 29.761 1.00 92.75 459 LEU A O 1
ATOM 3632 N N . GLN A 1 460 ? -9.623 -9.541 31.254 1.00 94.81 460 GLN A N 1
ATOM 3633 C CA . GLN A 1 460 ? -8.458 -9.525 30.369 1.00 94.81 460 GLN A CA 1
ATOM 3634 C C . GLN A 1 460 ? -8.085 -10.937 29.907 1.00 94.81 460 GLN A C 1
ATOM 3636 O O . GLN A 1 460 ? -7.824 -11.134 28.720 1.00 94.81 460 GLN A O 1
ATOM 3641 N N . ASP A 1 461 ? -8.079 -11.915 30.813 1.00 92.25 461 ASP A N 1
ATOM 3642 C CA . ASP A 1 461 ? -7.767 -13.305 30.481 1.00 92.25 461 ASP A CA 1
ATOM 3643 C C . ASP A 1 461 ? -8.814 -13.906 29.532 1.00 92.25 461 ASP A C 1
ATOM 3645 O O . ASP A 1 461 ? -8.439 -14.534 28.539 1.00 92.25 461 ASP A O 1
ATOM 3649 N N . ALA A 1 462 ? -10.106 -13.641 29.757 1.00 90.50 462 ALA A N 1
ATOM 3650 C CA . ALA A 1 462 ? -11.181 -14.089 28.869 1.00 90.50 462 ALA A CA 1
ATOM 3651 C C . ALA A 1 462 ? -11.054 -13.505 27.448 1.00 90.50 462 ALA A C 1
ATOM 3653 O O . ALA A 1 462 ? -11.151 -14.239 26.460 1.00 90.50 462 ALA A O 1
ATOM 3654 N N . ILE A 1 463 ? -10.783 -12.199 27.337 1.00 94.44 463 ILE A N 1
ATOM 3655 C CA . ILE A 1 463 ? -10.571 -11.523 26.048 1.00 94.44 463 ILE A CA 1
ATOM 3656 C C . ILE A 1 463 ? -9.303 -12.064 25.366 1.00 94.44 463 ILE A C 1
ATOM 3658 O O . ILE A 1 463 ? -9.307 -12.388 24.178 1.00 94.44 463 ILE A O 1
ATOM 3662 N N . SER A 1 464 ? -8.214 -12.226 26.120 1.00 93.94 464 SER A N 1
ATOM 3663 C CA . SER A 1 464 ? -6.936 -12.751 25.625 1.00 93.94 464 SER A CA 1
ATOM 3664 C C . SER A 1 464 ? -7.058 -14.183 25.095 1.00 93.94 464 SER A C 1
ATOM 3666 O O . SER A 1 464 ? -6.515 -14.500 24.028 1.00 93.94 464 SER A O 1
ATOM 3668 N N . GLU A 1 465 ? -7.785 -15.054 25.801 1.00 90.31 465 GLU A N 1
ATOM 3669 C CA . GLU A 1 465 ? -8.044 -16.431 25.377 1.00 90.31 465 GLU A CA 1
ATOM 3670 C C . GLU A 1 465 ? -8.902 -16.466 24.106 1.00 90.31 465 GLU A C 1
ATOM 3672 O O . GLU A 1 465 ? -8.531 -17.146 23.143 1.00 90.31 465 GLU A O 1
ATOM 3677 N N . GLY A 1 466 ? -9.983 -15.678 24.059 1.00 91.12 466 GLY A N 1
ATOM 3678 C CA . GLY A 1 466 ? -10.851 -15.554 22.887 1.00 91.12 466 GLY A CA 1
ATOM 3679 C C . GLY A 1 466 ? -10.093 -15.085 21.643 1.00 91.12 466 GLY A C 1
ATOM 3680 O O . GLY A 1 466 ? -10.104 -15.768 20.615 1.00 91.12 466 GLY A O 1
ATOM 3681 N N . ALA A 1 467 ? -9.350 -13.981 21.757 1.00 94.19 467 ALA A N 1
ATOM 3682 C CA . ALA A 1 467 ? -8.573 -13.415 20.653 1.00 94.19 467 ALA A CA 1
ATOM 3683 C C . ALA A 1 467 ? -7.480 -14.376 20.165 1.00 94.19 467 ALA A C 1
ATOM 3685 O O . ALA A 1 467 ? -7.281 -14.567 18.963 1.00 94.19 467 ALA A O 1
ATOM 3686 N N . THR A 1 468 ? -6.789 -15.042 21.095 1.00 92.94 468 THR A N 1
ATOM 3687 C CA . THR A 1 468 ? -5.754 -16.027 20.752 1.00 92.94 468 THR A CA 1
ATOM 3688 C C . THR A 1 468 ? -6.353 -17.251 20.056 1.00 92.94 468 THR A C 1
ATOM 3690 O O . THR A 1 468 ? -5.788 -17.730 19.072 1.00 92.94 468 THR A O 1
ATOM 3693 N N . SER A 1 469 ? -7.490 -17.758 20.537 1.00 91.06 469 SER A N 1
ATOM 3694 C CA . SER A 1 469 ? -8.178 -18.919 19.960 1.00 91.06 469 SER A CA 1
ATOM 3695 C C . SER A 1 469 ? -8.664 -18.647 18.533 1.00 91.06 469 SER A C 1
ATOM 3697 O O . SER A 1 469 ? -8.443 -19.468 17.631 1.00 91.06 469 SER A O 1
ATOM 3699 N N . PHE A 1 470 ? -9.251 -17.466 18.308 1.00 93.50 470 PHE A N 1
ATOM 3700 C CA . PHE A 1 470 ? -9.683 -17.029 16.985 1.00 93.50 470 PHE A CA 1
ATOM 3701 C C . PHE A 1 470 ? -8.505 -16.943 16.009 1.00 93.50 470 PHE A C 1
ATOM 3703 O O . PHE A 1 470 ? -8.513 -17.648 14.998 1.00 93.50 470 PHE A O 1
ATOM 3710 N N . LEU A 1 471 ? -7.450 -16.181 16.337 1.00 93.50 471 LEU A N 1
ATOM 3711 C CA . LEU A 1 471 ? -6.305 -16.006 15.434 1.00 93.50 471 LEU A CA 1
ATOM 3712 C C . LEU A 1 471 ? -5.579 -17.322 15.144 1.00 93.50 471 LEU A C 1
ATOM 3714 O O . LEU A 1 471 ? -5.195 -17.572 14.008 1.00 93.50 471 LEU A O 1
ATOM 3718 N N . ILE A 1 472 ? -5.425 -18.217 16.127 1.00 92.25 472 ILE A N 1
ATOM 3719 C CA . ILE A 1 472 ? -4.851 -19.550 15.872 1.00 92.25 472 ILE A CA 1
ATOM 3720 C C . ILE A 1 472 ? -5.694 -20.320 14.850 1.00 92.25 472 ILE A C 1
ATOM 3722 O O . ILE A 1 472 ? -5.149 -21.061 14.030 1.00 92.25 472 ILE A O 1
ATOM 3726 N N . THR A 1 473 ? -7.018 -20.188 14.911 1.00 92.44 473 THR A N 1
ATOM 3727 C CA . THR A 1 473 ? -7.918 -20.869 13.981 1.00 92.44 473 THR A CA 1
ATOM 3728 C C . THR A 1 473 ? -7.854 -20.233 12.598 1.00 92.44 473 THR A C 1
ATOM 3730 O O . THR A 1 473 ? -7.624 -20.951 11.628 1.00 92.44 473 THR A O 1
ATOM 3733 N N . GLU A 1 474 ? -7.955 -18.909 12.502 1.00 94.25 474 GLU A N 1
ATOM 3734 C CA . GLU A 1 474 ? -7.801 -18.157 11.254 1.00 94.25 474 GLU A CA 1
ATOM 3735 C C . GLU A 1 474 ? -6.461 -18.477 10.567 1.00 94.25 474 GLU A C 1
ATOM 3737 O O . GLU A 1 474 ? -6.422 -18.858 9.394 1.00 94.25 474 GLU A O 1
ATOM 3742 N N . TYR A 1 475 ? -5.360 -18.466 11.322 1.00 93.81 475 TYR A N 1
ATOM 3743 C CA . TYR A 1 475 ? -4.020 -18.731 10.797 1.00 93.81 475 TYR A CA 1
ATOM 3744 C C . TYR A 1 475 ? -3.818 -20.178 10.341 1.00 93.81 475 TYR A C 1
ATOM 3746 O O . TYR A 1 475 ? -2.989 -20.429 9.466 1.00 93.81 475 TYR A O 1
ATOM 3754 N N . LYS A 1 476 ? -4.593 -21.148 10.849 1.00 94.12 476 LYS A N 1
ATOM 3755 C CA . LYS A 1 476 ? -4.597 -22.512 10.288 1.00 94.12 476 LYS A CA 1
ATOM 3756 C C . LYS A 1 476 ? -5.173 -22.532 8.873 1.00 94.12 476 LYS A C 1
ATOM 3758 O O . LYS A 1 476 ? -4.587 -23.178 8.005 1.00 94.12 476 LYS A O 1
ATOM 3763 N N . TYR A 1 477 ? -6.276 -21.820 8.625 1.00 93.25 477 TYR A N 1
ATOM 3764 C CA . TYR A 1 477 ? -6.846 -21.694 7.276 1.00 93.25 477 TYR A CA 1
ATOM 3765 C C . TYR A 1 477 ? -5.888 -20.949 6.346 1.00 93.25 477 TYR A C 1
ATOM 3767 O O . TYR A 1 477 ? -5.624 -21.412 5.235 1.00 93.25 477 TYR A O 1
ATOM 3775 N N . MET A 1 478 ? -5.292 -19.857 6.829 1.00 92.31 478 MET A N 1
ATOM 3776 C CA . MET A 1 478 ? -4.270 -19.130 6.078 1.00 92.31 478 MET A CA 1
ATOM 3777 C C . MET A 1 478 ? -3.052 -20.003 5.765 1.00 92.31 478 MET A C 1
ATOM 3779 O O . MET A 1 478 ? -2.547 -19.941 4.654 1.00 92.31 478 MET A O 1
ATOM 3783 N N . GLY A 1 479 ? -2.608 -20.870 6.682 1.00 94.31 479 GLY A N 1
ATOM 3784 C CA . GLY A 1 479 ? -1.499 -21.796 6.436 1.00 94.31 479 GLY A CA 1
ATOM 3785 C C . GLY A 1 479 ? -1.773 -22.772 5.284 1.00 94.31 479 GLY A C 1
ATOM 3786 O O . GLY A 1 479 ? -0.885 -23.035 4.471 1.00 94.31 479 GLY A O 1
ATOM 3787 N N . VAL A 1 480 ? -3.012 -23.264 5.161 1.00 95.06 480 VAL A N 1
ATOM 3788 C CA . VAL A 1 480 ? -3.436 -24.088 4.013 1.00 95.06 480 VAL A CA 1
ATOM 3789 C C . VAL A 1 480 ? -3.424 -23.266 2.725 1.00 95.06 480 VAL A C 1
ATOM 3791 O O . VAL A 1 480 ? -2.864 -23.705 1.721 1.00 95.06 480 VAL A O 1
ATOM 3794 N N . PHE A 1 481 ? -3.987 -22.057 2.755 1.00 94.81 481 PHE A N 1
ATOM 3795 C CA . PHE A 1 481 ? -3.967 -21.137 1.617 1.00 94.81 481 PHE A CA 1
ATOM 3796 C C . PHE A 1 481 ? -2.534 -20.801 1.171 1.00 94.81 481 PHE A C 1
ATOM 3798 O O . PHE A 1 481 ? -2.229 -20.889 -0.016 1.00 94.81 481 PHE A O 1
ATOM 3805 N N . MET A 1 482 ? -1.633 -20.499 2.108 1.00 95.62 482 MET A N 1
ATOM 3806 C CA . MET A 1 482 ? -0.224 -20.211 1.837 1.00 95.62 482 MET A CA 1
ATOM 3807 C C . MET A 1 482 ? 0.455 -21.373 1.115 1.00 95.62 482 MET A C 1
ATOM 3809 O O . MET A 1 482 ? 1.192 -21.142 0.158 1.00 95.62 482 MET A O 1
ATOM 3813 N N . ALA A 1 483 ? 0.203 -22.615 1.542 1.00 96.25 483 ALA A N 1
ATOM 3814 C CA . ALA A 1 483 ? 0.759 -23.799 0.889 1.00 96.25 483 ALA A CA 1
ATOM 3815 C C . ALA A 1 483 ? 0.246 -23.954 -0.553 1.00 96.25 483 ALA A C 1
ATOM 3817 O O . ALA A 1 483 ? 1.036 -24.222 -1.459 1.00 96.25 483 ALA A O 1
ATOM 3818 N N . LEU A 1 484 ? -1.055 -23.735 -0.779 1.00 95.56 484 LEU A N 1
ATOM 3819 C CA . LEU A 1 484 ? -1.658 -23.791 -2.114 1.00 95.56 484 LEU A CA 1
ATOM 3820 C C . LEU A 1 484 ? -1.113 -22.686 -3.028 1.00 95.56 484 LEU A C 1
ATOM 3822 O O . LEU A 1 484 ? -0.630 -22.981 -4.121 1.00 95.56 484 LEU A O 1
ATOM 3826 N N . MET A 1 485 ? -1.116 -21.434 -2.566 1.00 94.81 485 MET A N 1
ATOM 3827 C CA . MET A 1 485 ? -0.603 -20.298 -3.337 1.00 94.81 485 MET A CA 1
ATOM 3828 C C . MET A 1 485 ? 0.894 -20.397 -3.604 1.00 94.81 485 MET A C 1
ATOM 3830 O O . MET A 1 485 ? 1.325 -20.055 -4.697 1.00 94.81 485 MET A O 1
ATOM 3834 N N . SER A 1 486 ? 1.686 -20.932 -2.672 1.00 97.00 486 SER A N 1
ATOM 3835 C CA . SER A 1 486 ? 3.108 -21.207 -2.923 1.00 97.00 486 SER A CA 1
ATOM 3836 C C . SER A 1 486 ? 3.297 -22.163 -4.100 1.00 97.00 486 SER A C 1
ATOM 3838 O O . SER A 1 486 ? 4.168 -21.948 -4.937 1.00 97.00 486 SER A O 1
ATOM 3840 N N . GLY A 1 487 ? 2.452 -23.196 -4.194 1.00 96.19 487 GLY A N 1
ATOM 3841 C CA . GLY A 1 487 ? 2.442 -24.106 -5.337 1.00 96.19 487 GLY A CA 1
ATOM 3842 C C . GLY A 1 487 ? 2.081 -23.397 -6.644 1.00 96.19 487 GLY A C 1
ATOM 3843 O O . GLY A 1 487 ? 2.756 -23.604 -7.650 1.00 96.19 487 GLY A O 1
ATOM 3844 N N . VAL A 1 488 ? 1.066 -22.526 -6.622 1.00 95.19 488 VAL A N 1
ATOM 3845 C CA . VAL A 1 488 ? 0.654 -21.726 -7.789 1.00 95.19 488 VAL A CA 1
ATOM 3846 C C . VAL A 1 488 ? 1.775 -20.785 -8.235 1.00 95.19 488 VAL A C 1
ATOM 3848 O O . VAL A 1 488 ? 2.159 -20.821 -9.401 1.00 95.19 488 VAL A O 1
ATOM 3851 N N . ILE A 1 489 ? 2.348 -19.999 -7.319 1.00 96.25 489 ILE A N 1
ATOM 3852 C CA . ILE A 1 489 ? 3.449 -19.066 -7.604 1.00 96.25 489 ILE A CA 1
ATOM 3853 C C . ILE A 1 489 ? 4.638 -19.817 -8.198 1.00 96.25 489 ILE A C 1
ATOM 3855 O O . ILE A 1 489 ? 5.117 -19.463 -9.274 1.00 96.25 489 ILE A O 1
ATOM 3859 N N . PHE A 1 490 ? 5.073 -20.895 -7.543 1.00 96.75 490 PHE A N 1
ATOM 3860 C CA . PHE A 1 490 ? 6.201 -21.684 -8.017 1.00 96.75 490 PHE A CA 1
ATOM 3861 C C . PHE A 1 490 ? 5.964 -22.230 -9.428 1.00 96.75 490 PHE A C 1
ATOM 3863 O O . PHE A 1 490 ? 6.827 -22.075 -10.291 1.00 96.75 490 PHE A O 1
ATOM 3870 N N . VAL A 1 491 ? 4.805 -22.847 -9.683 1.00 95.56 491 VAL A N 1
ATOM 3871 C CA . VAL A 1 491 ? 4.499 -23.471 -10.978 1.00 95.56 491 VAL A CA 1
ATOM 3872 C C . VAL A 1 491 ? 4.363 -22.428 -12.083 1.00 95.56 491 VAL A C 1
ATOM 3874 O O . VAL A 1 491 ? 5.003 -22.575 -13.123 1.00 95.56 491 VAL A O 1
ATOM 3877 N N . LEU A 1 492 ? 3.565 -21.377 -11.874 1.00 94.56 492 LEU A N 1
ATOM 3878 C CA . LEU A 1 492 ? 3.308 -20.379 -12.913 1.00 94.56 492 LEU A CA 1
ATOM 3879 C C . LEU A 1 492 ? 4.589 -19.626 -13.284 1.00 94.56 492 LEU A C 1
ATOM 3881 O O . LEU A 1 492 ? 4.896 -19.502 -14.469 1.00 94.56 492 LEU A O 1
ATOM 3885 N N . LEU A 1 493 ? 5.393 -19.208 -12.304 1.00 93.69 493 LEU A N 1
ATOM 3886 C CA . LEU A 1 493 ? 6.639 -18.492 -12.588 1.00 93.69 493 LEU A CA 1
ATOM 3887 C C . LEU A 1 493 ? 7.729 -19.395 -13.167 1.00 93.69 493 LEU A C 1
ATOM 3889 O O . LEU A 1 493 ? 8.416 -18.989 -14.096 1.00 93.69 493 LEU A O 1
ATOM 3893 N N . SER A 1 494 ? 7.855 -20.638 -12.696 1.00 93.69 494 SER A N 1
ATOM 3894 C CA . SER A 1 494 ? 8.870 -21.560 -13.232 1.00 93.69 494 SER A CA 1
ATOM 3895 C C . SER A 1 494 ? 8.543 -22.065 -14.641 1.00 93.69 494 SER A C 1
ATOM 3897 O O . SER A 1 494 ? 9.426 -22.565 -15.330 1.00 93.69 494 SER A O 1
ATOM 3899 N N . SER A 1 495 ? 7.285 -21.965 -15.080 1.00 92.31 495 SER A N 1
ATOM 3900 C CA . SER A 1 495 ? 6.859 -22.461 -16.395 1.00 92.31 495 SER A CA 1
ATOM 3901 C C . SER A 1 495 ? 7.311 -21.595 -17.577 1.00 92.31 495 SER A C 1
ATOM 3903 O O . SER A 1 495 ? 7.271 -22.070 -18.708 1.00 92.31 495 SER A O 1
ATOM 3905 N N . GLN A 1 496 ? 7.760 -20.356 -17.336 1.00 86.38 496 GLN A N 1
ATOM 3906 C CA . GLN A 1 496 ? 8.058 -19.347 -18.370 1.00 86.38 496 GLN A CA 1
ATOM 3907 C C . GLN A 1 496 ? 9.047 -19.823 -19.444 1.00 86.38 496 GLN A C 1
ATOM 3909 O O . GLN A 1 496 ? 8.888 -19.492 -20.615 1.00 86.38 496 GLN A O 1
ATOM 3914 N N . ASP A 1 497 ? 10.046 -20.611 -19.051 1.00 84.88 497 ASP A N 1
ATOM 3915 C CA . ASP A 1 497 ? 11.074 -21.182 -19.925 1.00 84.88 497 ASP A CA 1
ATOM 3916 C C . ASP A 1 497 ? 10.987 -22.719 -20.007 1.00 84.88 497 ASP A C 1
ATOM 3918 O O . ASP A 1 497 ? 11.959 -23.395 -20.349 1.00 84.88 497 ASP A O 1
ATOM 3922 N N . GLY A 1 498 ? 9.821 -23.290 -19.676 1.00 83.75 498 GLY A N 1
ATOM 3923 C CA . GLY A 1 498 ? 9.615 -24.737 -19.649 1.00 83.75 498 GLY A CA 1
ATOM 3924 C C . GLY A 1 498 ? 10.334 -25.447 -18.497 1.00 83.75 498 GLY A C 1
ATOM 3925 O O . GLY A 1 498 ? 10.695 -26.614 -18.646 1.00 83.75 498 GLY A O 1
ATOM 3926 N N . PHE A 1 499 ? 10.516 -24.776 -17.351 1.00 89.62 499 PHE A N 1
ATOM 3927 C CA . PHE A 1 499 ? 11.261 -25.272 -16.184 1.00 89.62 499 PHE A CA 1
ATOM 3928 C C . PHE A 1 499 ? 12.754 -25.493 -16.467 1.00 89.62 499 PHE A C 1
ATOM 3930 O O . PHE A 1 499 ? 13.367 -26.433 -15.938 1.00 89.62 499 PHE A O 1
ATOM 3937 N N . SER A 1 500 ? 13.348 -24.630 -17.295 1.00 86.81 500 SER A N 1
ATOM 3938 C CA . SER A 1 500 ? 14.778 -24.686 -17.584 1.00 86.81 500 SER A CA 1
ATOM 3939 C C . SER A 1 500 ? 15.602 -24.407 -16.324 1.00 86.81 500 SER A C 1
ATOM 3941 O O . SER A 1 500 ? 15.197 -23.683 -15.414 1.00 86.81 500 SER A O 1
ATOM 3943 N N . ARG A 1 501 ? 16.787 -25.020 -16.251 1.00 85.81 501 ARG A N 1
ATOM 3944 C CA . ARG A 1 501 ? 17.772 -24.793 -15.177 1.00 85.81 501 ARG A CA 1
ATOM 3945 C C . ARG A 1 501 ? 19.018 -24.069 -15.672 1.00 85.81 501 ARG A C 1
ATOM 3947 O O . ARG A 1 501 ? 19.932 -23.825 -14.883 1.00 85.81 501 ARG A O 1
ATOM 3954 N N . ASP A 1 502 ? 19.060 -23.759 -16.960 1.00 83.56 502 ASP A N 1
ATOM 3955 C CA . ASP A 1 502 ? 20.234 -23.199 -17.600 1.00 83.56 502 ASP A CA 1
ATOM 3956 C C . ASP A 1 502 ? 20.253 -21.682 -17.430 1.00 83.56 502 ASP A C 1
ATOM 3958 O O . ASP A 1 502 ? 19.285 -20.987 -17.730 1.00 83.56 502 ASP A O 1
ATOM 3962 N N . TRP A 1 503 ? 21.377 -21.168 -16.938 1.00 81.81 503 TRP A N 1
ATOM 3963 C CA . TRP A 1 503 ? 21.600 -19.731 -16.822 1.00 81.81 503 TRP A CA 1
ATOM 3964 C C . TRP A 1 503 ? 21.754 -19.121 -18.211 1.00 81.81 503 TRP A C 1
ATOM 3966 O O . TRP A 1 503 ? 22.561 -19.593 -19.017 1.00 81.81 503 TRP A O 1
ATOM 3976 N N . ILE A 1 504 ? 21.017 -18.045 -18.469 1.00 74.88 504 ILE A N 1
ATOM 3977 C CA . ILE A 1 504 ? 21.063 -17.339 -19.747 1.00 74.88 504 ILE A CA 1
ATOM 3978 C C . ILE A 1 504 ? 22.125 -16.249 -19.638 1.00 74.88 504 ILE A C 1
ATOM 3980 O O . ILE A 1 504 ? 22.153 -15.497 -18.668 1.00 74.88 504 ILE A O 1
ATOM 3984 N N . VAL A 1 505 ? 23.025 -16.169 -20.615 1.00 72.31 505 VAL A N 1
ATOM 3985 C CA . VAL A 1 505 ? 24.009 -15.083 -20.695 1.00 72.31 505 VAL A CA 1
ATOM 3986 C C . VAL A 1 505 ? 23.552 -14.118 -21.775 1.00 72.31 505 VAL A C 1
ATOM 3988 O O . VAL A 1 505 ? 23.366 -14.528 -22.922 1.00 72.31 505 VAL A O 1
ATOM 3991 N N . ASP A 1 506 ? 23.335 -12.856 -21.412 1.00 60.28 506 ASP A N 1
ATOM 3992 C CA . ASP A 1 506 ? 22.925 -11.838 -22.376 1.00 60.28 506 ASP A CA 1
ATOM 3993 C C . ASP A 1 506 ? 24.082 -11.406 -23.296 1.00 60.28 506 ASP A C 1
ATOM 3995 O O . ASP A 1 506 ? 25.246 -11.773 -23.119 1.00 60.28 506 ASP A O 1
ATOM 3999 N N . SER A 1 507 ? 23.765 -10.588 -24.304 1.00 40.94 507 SER A N 1
ATOM 4000 C CA . SER A 1 507 ? 24.742 -10.060 -25.267 1.00 40.94 507 SER A CA 1
ATOM 4001 C C . SER A 1 507 ? 25.838 -9.177 -24.648 1.00 40.94 507 SER A C 1
ATOM 4003 O O . SER A 1 507 ? 26.777 -8.812 -25.351 1.00 40.94 507 SER A O 1
ATOM 4005 N N . GLN A 1 508 ? 25.709 -8.798 -23.372 1.00 44.88 508 GLN A N 1
ATOM 4006 C CA . GLN A 1 508 ? 26.678 -8.004 -22.612 1.00 44.88 508 GLN A CA 1
ATOM 4007 C C . GLN A 1 508 ? 27.515 -8.871 -21.653 1.00 44.88 508 GLN A C 1
ATOM 4009 O O . GLN A 1 508 ? 28.424 -8.361 -21.004 1.00 44.88 508 GLN A O 1
ATOM 4014 N N . GLY A 1 509 ? 27.270 -10.186 -21.609 1.00 53.25 509 GLY A N 1
ATOM 4015 C CA . GLY A 1 509 ? 27.991 -11.128 -20.758 1.00 53.25 509 GLY A CA 1
ATOM 4016 C C . GLY A 1 509 ? 27.415 -11.268 -19.347 1.00 53.25 509 GLY A C 1
ATOM 4017 O O . GLY A 1 509 ? 28.011 -11.981 -18.535 1.00 53.25 509 GLY A O 1
ATOM 4018 N N . HIS A 1 510 ? 26.273 -10.642 -19.041 1.00 64.81 510 HIS A N 1
ATOM 4019 C CA . HIS A 1 510 ? 25.625 -10.787 -17.740 1.00 64.81 510 HIS A CA 1
ATOM 4020 C C . HIS A 1 510 ? 24.856 -12.105 -17.667 1.00 64.81 510 HIS A C 1
ATOM 4022 O O . HIS A 1 510 ? 24.180 -12.509 -18.615 1.00 64.81 510 HIS A O 1
ATOM 4028 N N . ARG A 1 511 ? 24.973 -12.787 -16.526 1.00 75.25 511 ARG A N 1
ATOM 4029 C CA . ARG A 1 511 ? 24.240 -14.020 -16.229 1.00 75.25 511 ARG A CA 1
ATOM 4030 C C . ARG A 1 511 ? 22.884 -13.668 -15.632 1.00 75.25 511 ARG A C 1
ATOM 4032 O O . ARG A 1 511 ? 22.851 -13.042 -14.583 1.00 75.25 511 ARG A O 1
ATOM 4039 N N . HIS A 1 512 ? 21.815 -14.137 -16.259 1.00 80.00 512 HIS A N 1
ATOM 4040 C CA . HIS A 1 512 ? 20.436 -14.027 -15.788 1.00 80.00 512 HIS A CA 1
ATOM 4041 C C . HIS A 1 512 ? 19.990 -15.357 -15.188 1.00 80.00 512 HIS A C 1
ATOM 4043 O O . HIS A 1 512 ? 20.264 -16.427 -15.754 1.00 80.00 512 HIS A O 1
ATOM 4049 N N . ALA A 1 513 ? 19.334 -15.293 -14.032 1.00 83.19 513 ALA A N 1
ATOM 4050 C CA . ALA A 1 513 ? 18.816 -16.475 -13.360 1.00 83.19 513 ALA A CA 1
ATOM 4051 C C . ALA A 1 513 ? 17.705 -17.142 -14.199 1.00 83.19 513 ALA A C 1
ATOM 4053 O O . ALA A 1 513 ? 16.875 -16.444 -14.783 1.00 83.19 513 ALA A O 1
ATOM 4054 N N . PRO A 1 514 ? 17.653 -18.488 -14.269 1.00 87.44 514 PRO A N 1
ATOM 4055 C CA . PRO A 1 514 ? 16.569 -19.174 -14.968 1.00 87.44 514 PRO A CA 1
ATOM 4056 C C . PRO A 1 514 ? 15.229 -18.976 -14.250 1.00 87.44 514 PRO A C 1
ATOM 4058 O O . PRO A 1 514 ? 15.195 -18.749 -13.034 1.00 87.44 514 PRO A O 1
ATOM 4061 N N . ALA A 1 515 ? 14.111 -19.145 -14.962 1.00 87.69 515 ALA A N 1
ATOM 4062 C CA . ALA A 1 515 ? 12.787 -18.846 -14.412 1.00 87.69 515 ALA A CA 1
ATOM 4063 C C . ALA A 1 515 ? 12.444 -19.700 -13.180 1.00 87.69 515 ALA A C 1
ATOM 4065 O O . ALA A 1 515 ? 11.752 -19.237 -12.276 1.00 87.69 515 ALA A O 1
ATOM 4066 N N . ILE A 1 516 ? 12.989 -20.919 -13.077 1.00 92.19 516 ILE A N 1
ATOM 4067 C CA . ILE A 1 516 ? 12.830 -21.771 -11.888 1.00 92.19 516 ILE A CA 1
ATOM 4068 C C . ILE A 1 516 ? 13.446 -21.160 -10.618 1.00 92.19 516 ILE A C 1
ATOM 4070 O O . ILE A 1 516 ? 12.936 -21.380 -9.518 1.00 92.19 516 ILE A O 1
ATOM 4074 N N . TYR A 1 517 ? 14.528 -20.381 -10.747 1.00 90.88 517 TYR A N 1
ATOM 4075 C CA . TYR A 1 517 ? 15.108 -19.650 -9.621 1.00 90.88 517 TYR A CA 1
ATOM 4076 C C . TYR A 1 517 ? 14.195 -18.490 -9.243 1.00 90.88 517 TYR A C 1
ATOM 4078 O O . TYR A 1 517 ? 13.821 -18.393 -8.078 1.00 90.88 517 TYR A O 1
ATOM 4086 N N . ASN A 1 518 ? 13.748 -17.680 -10.205 1.00 88.62 518 ASN A N 1
ATOM 4087 C CA . ASN A 1 518 ? 12.779 -16.619 -9.922 1.00 88.62 518 ASN A CA 1
ATOM 4088 C C . ASN A 1 518 ? 11.510 -17.183 -9.268 1.00 88.62 518 ASN A C 1
ATOM 4090 O O . ASN A 1 518 ? 11.102 -16.698 -8.219 1.00 88.62 518 ASN A O 1
ATOM 4094 N N . GLY A 1 519 ? 10.950 -18.283 -9.775 1.00 93.94 519 GLY A N 1
ATOM 4095 C CA . GLY A 1 519 ? 9.795 -18.948 -9.168 1.00 93.94 519 GLY A CA 1
ATOM 4096 C C . GLY A 1 519 ? 10.048 -19.444 -7.741 1.00 93.94 519 GLY A C 1
ATOM 4097 O O . GLY A 1 519 ? 9.223 -19.216 -6.852 1.00 93.94 519 GLY A O 1
ATOM 4098 N N . ALA A 1 520 ? 11.193 -20.080 -7.479 1.00 95.81 520 ALA A N 1
ATOM 4099 C CA . ALA A 1 520 ? 11.549 -20.552 -6.140 1.00 95.81 520 ALA A CA 1
ATOM 4100 C C . ALA A 1 520 ? 11.762 -19.398 -5.148 1.00 95.81 520 ALA A C 1
ATOM 4102 O O . ALA A 1 520 ? 11.224 -19.423 -4.040 1.00 95.81 520 ALA A O 1
ATOM 4103 N N . PHE A 1 521 ? 12.522 -18.375 -5.540 1.00 96.56 521 PHE A N 1
ATOM 4104 C CA . PHE A 1 521 ? 12.847 -17.242 -4.679 1.00 96.56 521 PHE A CA 1
ATOM 4105 C C . PHE A 1 521 ? 11.634 -16.320 -4.472 1.00 96.56 521 PHE A C 1
ATOM 4107 O O . PHE A 1 521 ? 11.389 -15.926 -3.337 1.00 96.56 521 PHE A O 1
ATOM 4114 N N . SER A 1 522 ? 10.781 -16.098 -5.478 1.00 96.94 522 SER A N 1
ATOM 4115 C CA . SER A 1 522 ? 9.483 -15.425 -5.291 1.00 96.94 522 SER A CA 1
ATOM 4116 C C . SER A 1 522 ? 8.581 -16.169 -4.307 1.00 96.94 522 SER A C 1
ATOM 4118 O O . SER A 1 522 ? 7.928 -15.546 -3.472 1.00 96.94 522 SER A O 1
ATOM 4120 N N . THR A 1 523 ? 8.576 -17.506 -4.344 1.00 98.00 523 THR A N 1
ATOM 4121 C CA . THR A 1 523 ? 7.800 -18.331 -3.401 1.00 98.00 523 THR A CA 1
ATOM 4122 C C . THR A 1 523 ? 8.337 -18.221 -1.970 1.00 98.00 523 THR A C 1
ATOM 4124 O O . THR A 1 523 ? 7.568 -18.107 -1.016 1.00 98.00 523 THR A O 1
ATOM 4127 N N . ILE A 1 524 ? 9.663 -18.216 -1.798 1.00 97.94 524 ILE A N 1
ATOM 4128 C CA . ILE A 1 524 ? 10.288 -18.010 -0.484 1.00 97.94 524 ILE A CA 1
ATOM 4129 C C . ILE A 1 524 ? 9.983 -16.599 0.032 1.00 97.94 524 ILE A C 1
ATOM 4131 O O . ILE A 1 524 ? 9.607 -16.453 1.194 1.00 97.94 524 ILE A O 1
ATOM 4135 N N . ALA A 1 525 ? 10.104 -15.572 -0.812 1.00 98.06 525 ALA A N 1
ATOM 4136 C CA . ALA A 1 525 ? 9.772 -14.197 -0.457 1.00 98.06 525 ALA A CA 1
ATOM 4137 C C . ALA A 1 525 ? 8.293 -14.062 -0.061 1.00 98.06 525 ALA A C 1
ATOM 4139 O O . ALA A 1 525 ? 8.001 -13.454 0.966 1.00 98.06 525 ALA A O 1
ATOM 4140 N N . PHE A 1 526 ? 7.378 -14.709 -0.794 1.00 98.50 526 PHE A N 1
ATOM 4141 C CA . PHE A 1 526 ? 5.957 -14.815 -0.446 1.00 98.50 526 PHE A CA 1
ATOM 4142 C C . PHE A 1 526 ? 5.736 -15.408 0.944 1.00 98.50 526 PHE A C 1
ATOM 4144 O O . PHE A 1 526 ? 5.053 -14.803 1.769 1.00 98.50 526 PHE A O 1
ATOM 4151 N N . LEU A 1 527 ? 6.356 -16.549 1.252 1.00 98.31 527 LEU A N 1
ATOM 4152 C CA . LEU A 1 527 ? 6.237 -17.164 2.574 1.00 98.31 527 LEU A CA 1
ATOM 4153 C C . LEU A 1 527 ? 6.816 -16.270 3.678 1.00 98.31 527 LEU A C 1
ATOM 4155 O O . LEU A 1 527 ? 6.213 -16.153 4.743 1.00 98.31 527 LEU A O 1
ATOM 4159 N N . LEU A 1 528 ? 7.950 -15.607 3.431 1.00 98.06 528 LEU A N 1
ATOM 4160 C CA . LEU A 1 528 ? 8.546 -14.662 4.379 1.00 98.06 528 LEU A CA 1
ATOM 4161 C C . LEU A 1 528 ? 7.634 -13.457 4.627 1.00 98.06 528 LEU A C 1
ATOM 4163 O O . LEU A 1 528 ? 7.448 -13.067 5.779 1.00 98.06 528 LEU A O 1
ATOM 4167 N N . GLY A 1 529 ? 7.029 -12.901 3.576 1.00 97.94 529 GLY A N 1
ATOM 4168 C CA . GLY A 1 529 ? 6.057 -11.815 3.681 1.00 97.94 529 GLY A CA 1
ATOM 4169 C C . GLY A 1 529 ? 4.829 -12.242 4.474 1.00 97.94 529 GLY A C 1
ATOM 4170 O O . GLY A 1 529 ? 4.449 -11.583 5.438 1.00 97.94 529 GLY A O 1
ATOM 4171 N N . ALA A 1 530 ? 4.268 -13.404 4.143 1.00 97.94 530 ALA A N 1
ATOM 4172 C CA . ALA A 1 530 ? 3.103 -13.962 4.816 1.00 97.94 530 ALA A CA 1
ATOM 4173 C C . ALA A 1 530 ? 3.357 -14.228 6.310 1.00 97.94 530 ALA A C 1
ATOM 4175 O O . ALA A 1 530 ? 2.582 -13.789 7.157 1.00 97.94 530 ALA A O 1
ATOM 4176 N N . VAL A 1 531 ? 4.475 -14.872 6.663 1.00 97.75 531 VAL A N 1
ATOM 4177 C CA . VAL A 1 531 ? 4.849 -15.119 8.068 1.00 97.75 531 VAL A CA 1
ATOM 4178 C C . VAL A 1 531 ? 5.095 -13.809 8.813 1.00 97.75 531 VAL A C 1
ATOM 4180 O O . VAL A 1 531 ? 4.703 -13.683 9.972 1.00 97.75 531 VAL A O 1
ATOM 4183 N N . THR A 1 532 ? 5.705 -12.818 8.159 1.00 97.75 532 THR A N 1
ATOM 4184 C CA . THR A 1 532 ? 5.919 -11.501 8.770 1.00 97.75 532 THR A CA 1
ATOM 4185 C C . THR A 1 532 ? 4.593 -10.776 9.000 1.00 97.75 532 THR A C 1
ATOM 4187 O O . THR A 1 532 ? 4.426 -10.169 10.051 1.00 97.75 532 THR A O 1
ATOM 4190 N N . SER A 1 533 ? 3.623 -10.901 8.091 1.00 97.38 533 SER A N 1
ATOM 4191 C CA . SER A 1 533 ? 2.262 -10.360 8.239 1.00 97.38 533 SER A CA 1
ATOM 4192 C C . SER A 1 533 ? 1.487 -11.018 9.387 1.00 97.38 533 SER A C 1
ATOM 4194 O O . SER A 1 533 ? 0.909 -10.328 10.225 1.00 97.38 533 SER A O 1
ATOM 4196 N N . ILE A 1 534 ? 1.575 -12.349 9.509 1.00 97.00 534 ILE A N 1
ATOM 4197 C CA . ILE A 1 534 ? 1.027 -13.108 10.646 1.00 97.00 534 ILE A CA 1
ATOM 4198 C C . ILE A 1 534 ? 1.657 -12.635 11.963 1.00 97.00 534 ILE A C 1
ATOM 4200 O O . ILE A 1 534 ? 0.951 -12.347 12.928 1.00 97.00 534 ILE A O 1
ATOM 4204 N N . ALA A 1 535 ? 2.988 -12.528 12.014 1.00 96.00 535 ALA A N 1
ATOM 4205 C CA . ALA A 1 535 ? 3.702 -12.070 13.205 1.00 96.00 535 ALA A CA 1
ATOM 4206 C C . ALA A 1 535 ? 3.318 -10.630 13.580 1.00 96.00 535 ALA A C 1
ATOM 4208 O O . ALA A 1 535 ? 3.116 -10.327 14.753 1.00 96.00 535 ALA A O 1
ATOM 4209 N N . SER A 1 536 ? 3.176 -9.766 12.577 1.00 95.12 536 SER A N 1
ATOM 4210 C CA . SER A 1 536 ? 2.736 -8.379 12.697 1.00 95.12 536 SER A CA 1
ATOM 4211 C C . SER A 1 536 ? 1.366 -8.256 13.373 1.00 95.12 536 SER A C 1
ATOM 4213 O O . SER A 1 536 ? 1.246 -7.563 14.386 1.00 95.12 536 SER A O 1
ATOM 4215 N N . GLY A 1 537 ? 0.358 -8.986 12.883 1.00 95.00 537 GLY A N 1
ATOM 4216 C CA . GLY A 1 537 ? -0.971 -9.006 13.499 1.00 95.00 537 GLY A CA 1
ATOM 4217 C C . GLY A 1 537 ? -0.971 -9.644 14.893 1.00 95.00 537 GLY A C 1
ATOM 4218 O O . GLY A 1 537 ? -1.538 -9.096 15.837 1.00 95.00 537 GLY A O 1
ATOM 4219 N N . PHE A 1 538 ? -0.263 -10.764 15.061 1.00 95.62 538 PHE A N 1
ATOM 4220 C CA . PHE A 1 538 ? -0.205 -11.486 16.332 1.00 95.62 538 PHE A CA 1
ATOM 4221 C C . PHE A 1 538 ? 0.469 -10.684 17.452 1.00 95.62 538 PHE A C 1
ATOM 4223 O O . PHE A 1 538 ? -0.043 -10.643 18.570 1.00 95.62 538 PHE A O 1
ATOM 4230 N N . PHE A 1 539 ? 1.611 -10.040 17.182 1.00 94.75 539 PHE A N 1
ATOM 4231 C CA . PHE A 1 539 ? 2.292 -9.212 18.181 1.00 94.75 539 PHE A CA 1
ATOM 4232 C C . PHE A 1 539 ? 1.476 -7.975 18.546 1.00 94.75 539 PHE A C 1
ATOM 4234 O O . PHE A 1 539 ? 1.434 -7.634 19.728 1.00 94.75 539 PHE A O 1
ATOM 4241 N N . GLY A 1 540 ? 0.797 -7.358 17.571 1.00 95.81 540 GLY A N 1
ATOM 4242 C CA . GLY A 1 540 ? -0.172 -6.291 17.818 1.00 95.81 540 GLY A CA 1
ATOM 4243 C C . GLY A 1 540 ? -1.268 -6.742 18.783 1.00 95.81 540 GLY A C 1
ATOM 4244 O O . GLY A 1 540 ? -1.444 -6.137 19.839 1.00 95.81 540 GLY A O 1
ATOM 4245 N N . MET A 1 541 ? -1.935 -7.862 18.481 1.00 96.81 541 MET A N 1
ATOM 4246 C CA . MET A 1 541 ? -2.988 -8.409 19.343 1.00 96.81 541 MET A CA 1
ATOM 4247 C C . MET A 1 541 ? -2.461 -8.680 20.751 1.00 96.81 541 MET A C 1
ATOM 4249 O O . MET A 1 541 ? -3.071 -8.259 21.729 1.00 96.81 541 MET A O 1
ATOM 4253 N N . LYS A 1 542 ? -1.287 -9.318 20.873 1.00 97.19 542 LYS A N 1
ATOM 4254 C CA . LYS A 1 542 ? -0.700 -9.651 22.177 1.00 97.19 542 LYS A CA 1
ATOM 4255 C C . LYS A 1 542 ? -0.412 -8.431 23.040 1.00 97.19 542 LYS A C 1
ATOM 4257 O O . LYS A 1 542 ? -0.602 -8.524 24.251 1.00 97.19 542 LYS A O 1
ATOM 4262 N N . ILE A 1 543 ? 0.045 -7.316 22.467 1.00 97.75 543 ILE A N 1
ATOM 4263 C CA . ILE A 1 543 ? 0.227 -6.096 23.259 1.00 97.75 543 ILE A CA 1
ATOM 4264 C C . ILE A 1 543 ? -1.109 -5.429 23.595 1.00 97.75 543 ILE A C 1
ATOM 4266 O O . ILE A 1 543 ? -1.258 -4.950 24.717 1.00 97.75 543 ILE A O 1
ATOM 4270 N N . ALA A 1 544 ? -2.084 -5.439 22.684 1.00 97.56 544 ALA A N 1
ATOM 4271 C CA . ALA A 1 544 ? -3.385 -4.819 22.915 1.00 97.56 544 ALA A CA 1
ATOM 4272 C C . ALA A 1 544 ? -4.160 -5.512 24.049 1.00 97.56 544 ALA A C 1
ATOM 4274 O O . ALA A 1 544 ? -4.476 -4.868 25.054 1.00 97.56 544 ALA A O 1
ATOM 4275 N N . VAL A 1 545 ? -4.303 -6.843 23.985 1.00 96.88 545 VAL A N 1
ATOM 4276 C CA . VAL A 1 545 ? -4.932 -7.631 25.063 1.00 96.88 545 VAL A CA 1
ATOM 4277 C C . VAL A 1 545 ? -4.132 -7.596 26.361 1.00 96.88 545 VAL A C 1
ATOM 4279 O O . VAL A 1 545 ? -4.668 -7.898 27.414 1.00 96.88 545 VAL A O 1
ATOM 4282 N N . TYR A 1 546 ? -2.841 -7.259 26.321 1.00 97.25 546 TYR A N 1
ATOM 4283 C CA . TYR A 1 546 ? -2.031 -7.066 27.524 1.00 97.25 546 TYR A CA 1
ATOM 4284 C C . TYR A 1 546 ? -2.245 -5.674 28.140 1.00 97.25 546 TYR A C 1
ATOM 4286 O O . TYR A 1 546 ? -2.154 -5.501 29.359 1.00 97.25 546 TYR A O 1
ATOM 4294 N N . ALA A 1 547 ? -2.509 -4.661 27.322 1.00 97.62 547 ALA A N 1
ATOM 4295 C CA . ALA A 1 547 ? -2.595 -3.269 27.743 1.00 97.62 547 ALA A CA 1
ATOM 4296 C C . ALA A 1 547 ? -4.008 -2.807 28.117 1.00 97.62 547 ALA A C 1
ATOM 4298 O O . ALA A 1 547 ? -4.126 -1.844 28.874 1.00 97.62 547 ALA A O 1
ATOM 4299 N N . ASN A 1 548 ? -5.057 -3.478 27.642 1.00 96.75 548 ASN A N 1
ATOM 4300 C CA . ASN A 1 548 ? -6.454 -3.104 27.882 1.00 96.75 548 ASN A CA 1
ATOM 4301 C C . ASN A 1 548 ? -6.806 -2.929 29.377 1.00 96.75 548 ASN A C 1
ATOM 4303 O O . ASN A 1 548 ? -7.059 -1.808 29.821 1.00 96.75 548 ASN A O 1
ATOM 4307 N N . ALA A 1 549 ? -6.708 -3.977 30.204 1.00 96.56 549 ALA A N 1
ATOM 4308 C CA . ALA A 1 549 ? -6.997 -3.880 31.639 1.00 96.56 549 ALA A CA 1
ATOM 4309 C C . ALA A 1 549 ? -6.038 -2.929 32.365 1.00 96.56 549 ALA A C 1
ATOM 4311 O O . ALA A 1 549 ? -6.427 -2.250 33.311 1.00 96.56 549 ALA A O 1
ATOM 4312 N N . ARG A 1 550 ? -4.780 -2.826 31.915 1.00 97.38 550 ARG A N 1
ATOM 4313 C CA . ARG A 1 550 ? -3.811 -1.870 32.482 1.00 97.38 550 ARG A CA 1
ATOM 4314 C C . ARG A 1 550 ? -4.257 -0.433 32.251 1.00 97.38 550 ARG A C 1
ATOM 4316 O O . ARG A 1 550 ? -4.143 0.385 33.157 1.00 97.38 550 ARG A O 1
ATOM 4323 N N . THR A 1 551 ? -4.794 -0.147 31.073 1.00 97.44 551 THR A N 1
ATOM 4324 C CA . THR A 1 551 ? -5.338 1.165 30.721 1.00 97.44 551 THR A CA 1
ATOM 4325 C C . THR A 1 551 ? -6.574 1.477 31.567 1.00 97.44 551 THR A C 1
ATOM 4327 O O . THR A 1 551 ? -6.634 2.559 32.149 1.00 97.44 551 THR A O 1
ATOM 4330 N N . ALA A 1 552 ? -7.487 0.514 31.746 1.00 96.31 552 ALA A N 1
ATOM 4331 C CA . ALA A 1 552 ? -8.658 0.663 32.619 1.00 96.31 552 ALA A CA 1
ATOM 4332 C C . ALA A 1 552 ? -8.262 0.940 34.084 1.00 96.31 552 ALA A C 1
ATOM 4334 O O . ALA A 1 552 ? -8.783 1.846 34.735 1.00 96.31 552 ALA A O 1
ATOM 4335 N N . LEU A 1 553 ? -7.270 0.213 34.608 1.00 95.19 553 LEU A N 1
ATOM 4336 C CA . LEU A 1 553 ? -6.758 0.425 35.964 1.00 95.19 553 LEU A CA 1
ATOM 4337 C C . LEU A 1 553 ? -6.050 1.776 36.123 1.00 95.19 553 LEU A C 1
ATOM 4339 O O . LEU A 1 553 ? -6.219 2.437 37.148 1.00 95.19 553 LEU A O 1
ATOM 4343 N N . GLU A 1 554 ? -5.283 2.219 35.127 1.00 95.69 554 GLU A N 1
ATOM 4344 C CA . GLU A 1 554 ? -4.645 3.538 35.155 1.00 95.69 554 GLU A CA 1
ATOM 4345 C C . GLU A 1 554 ? -5.659 4.683 35.024 1.00 95.69 554 GLU A C 1
ATOM 4347 O O . GLU A 1 554 ? -5.419 5.757 35.580 1.00 95.69 554 GLU A O 1
ATOM 4352 N N . ALA A 1 555 ? -6.818 4.460 34.395 1.00 95.50 555 ALA A N 1
ATOM 4353 C CA . ALA A 1 555 ? -7.889 5.455 34.319 1.00 95.50 555 ALA A CA 1
ATOM 4354 C C . ALA A 1 555 ? -8.424 5.855 35.702 1.00 95.50 555 ALA A C 1
ATOM 4356 O O . ALA A 1 555 ? -8.859 6.996 35.871 1.00 95.50 555 ALA A O 1
ATOM 4357 N N . ARG A 1 556 ? -8.261 5.013 36.738 1.00 93.00 556 ARG A N 1
ATOM 4358 C CA . ARG A 1 556 ? -8.526 5.373 38.150 1.00 93.00 556 ARG A CA 1
ATOM 4359 C C . ARG A 1 556 ? -7.687 6.555 38.630 1.00 93.00 556 ARG A C 1
ATOM 4361 O O . ARG A 1 556 ? -8.159 7.364 39.424 1.00 93.00 556 ARG A O 1
ATOM 4368 N N . LYS A 1 557 ? -6.467 6.698 38.106 1.00 92.06 557 LYS A N 1
ATOM 4369 C CA . LYS A 1 557 ? -5.518 7.767 38.455 1.00 92.06 557 LYS A CA 1
ATOM 4370 C C . LYS A 1 557 ? -5.703 9.036 37.612 1.00 92.06 557 LYS A C 1
ATOM 4372 O O . LYS A 1 557 ? -5.072 10.049 37.905 1.00 92.06 557 LYS A O 1
ATOM 4377 N N . GLY A 1 558 ? -6.547 8.990 36.579 1.00 92.06 558 GLY A N 1
ATOM 4378 C CA . GLY A 1 558 ? -6.877 10.112 35.696 1.00 92.06 558 GLY A CA 1
ATOM 4379 C C . GLY A 1 558 ? -6.575 9.839 34.218 1.00 92.06 558 GLY A C 1
ATOM 4380 O O . GLY A 1 558 ? -6.130 8.756 33.845 1.00 92.06 558 GLY A O 1
ATOM 4381 N N . ILE A 1 559 ? -6.790 10.853 33.373 1.00 92.88 559 ILE A N 1
ATOM 4382 C CA . ILE A 1 559 ? -6.601 10.761 31.913 1.00 92.88 559 ILE A CA 1
ATOM 4383 C C . ILE A 1 559 ? -5.136 10.541 31.534 1.00 92.88 559 ILE A C 1
ATOM 4385 O O . ILE A 1 559 ? -4.845 9.684 30.706 1.00 92.88 559 ILE A O 1
ATOM 4389 N N . ALA A 1 560 ? -4.204 11.287 32.138 1.00 92.00 560 ALA A N 1
ATOM 4390 C CA . ALA A 1 560 ? -2.803 11.229 31.721 1.00 92.00 560 ALA A CA 1
ATOM 4391 C C . ALA A 1 560 ? -2.186 9.827 31.882 1.00 92.00 560 ALA A C 1
ATOM 4393 O O . ALA A 1 560 ? -1.570 9.353 30.928 1.00 92.00 560 ALA A O 1
ATOM 4394 N N . PRO A 1 561 ? -2.347 9.120 33.020 1.00 93.69 561 PRO A N 1
ATOM 4395 C CA . PRO A 1 561 ? -1.817 7.764 33.163 1.00 93.69 561 PRO A CA 1
ATOM 4396 C C . PRO A 1 561 ? -2.456 6.752 32.199 1.00 93.69 561 PRO A C 1
ATOM 4398 O O . PRO A 1 561 ? -1.730 5.952 31.605 1.00 93.69 561 PRO A O 1
ATOM 4401 N N . ALA A 1 562 ? -3.774 6.826 31.981 1.00 95.12 562 ALA A N 1
ATOM 4402 C CA . ALA A 1 562 ? -4.481 5.957 31.036 1.00 95.12 562 ALA A CA 1
ATOM 4403 C C . ALA A 1 562 ? -4.029 6.190 29.589 1.00 95.12 562 ALA A C 1
ATOM 4405 O O . ALA A 1 562 ? -3.592 5.252 28.922 1.00 95.12 562 ALA A O 1
ATOM 4406 N N . PHE A 1 563 ? -4.011 7.450 29.141 1.00 95.19 563 PHE A N 1
ATOM 4407 C CA . PHE A 1 563 ? -3.500 7.842 27.826 1.00 95.19 563 PHE A CA 1
ATOM 4408 C C . PHE A 1 563 ? -2.075 7.330 27.604 1.00 95.19 563 PHE A C 1
ATOM 4410 O O . PHE A 1 563 ? -1.756 6.754 26.568 1.00 95.19 563 PHE A O 1
ATOM 4417 N N . MET A 1 564 ? -1.214 7.494 28.607 1.00 93.38 564 MET A N 1
ATOM 4418 C CA . MET A 1 564 ? 0.173 7.047 28.556 1.00 93.38 564 MET A CA 1
ATOM 4419 C C . MET A 1 564 ? 0.318 5.529 28.463 1.00 93.38 564 MET A C 1
ATOM 4421 O O . MET A 1 564 ? 1.243 5.055 27.802 1.00 93.38 564 MET A O 1
ATOM 4425 N N . CYS A 1 565 ? -0.552 4.768 29.127 1.00 95.75 565 CYS A N 1
ATOM 4426 C CA . CYS A 1 565 ? -0.576 3.313 29.026 1.00 95.75 565 CYS A CA 1
ATOM 4427 C C . CYS A 1 565 ? -0.980 2.874 27.613 1.00 95.75 565 CYS A C 1
ATOM 4429 O O . CYS A 1 565 ? -0.224 2.143 26.964 1.00 95.75 565 CYS A O 1
ATOM 4431 N N . ALA A 1 566 ? -2.103 3.391 27.112 1.00 96.56 566 ALA A N 1
ATOM 4432 C CA . ALA A 1 566 ? -2.625 3.055 25.794 1.00 96.56 566 ALA A CA 1
ATOM 4433 C C . ALA A 1 566 ? -1.663 3.481 24.672 1.00 96.56 566 ALA A C 1
ATOM 4435 O O . ALA A 1 566 ? -1.287 2.662 23.838 1.00 96.56 566 ALA A O 1
ATOM 4436 N N . PHE A 1 567 ? -1.158 4.720 24.695 1.00 96.25 567 PHE A N 1
ATOM 4437 C CA . PHE A 1 567 ? -0.275 5.239 23.645 1.00 96.25 567 PHE A CA 1
ATOM 4438 C C . PHE A 1 567 ? 1.082 4.526 23.617 1.00 96.25 567 PHE A C 1
ATOM 4440 O O . PHE A 1 567 ? 1.579 4.181 22.545 1.00 96.25 567 PHE A O 1
ATOM 4447 N N . ARG A 1 568 ? 1.687 4.241 24.784 1.00 96.31 568 ARG A N 1
ATOM 4448 C CA . ARG A 1 568 ? 2.925 3.440 24.831 1.00 96.31 568 ARG A CA 1
ATOM 4449 C C . ARG A 1 568 ? 2.695 2.046 24.259 1.00 96.31 568 ARG A C 1
ATOM 4451 O O . ARG A 1 568 ? 3.566 1.549 23.557 1.00 96.31 568 ARG A O 1
ATOM 4458 N N . SER A 1 569 ? 1.546 1.441 24.539 1.00 97.38 569 SER A N 1
ATOM 4459 C CA . SER A 1 569 ? 1.192 0.106 24.051 1.00 97.38 569 SER A CA 1
ATOM 4460 C C . SER A 1 569 ? 0.939 0.092 22.541 1.00 97.38 569 SER A C 1
ATOM 4462 O O . SER A 1 569 ? 1.467 -0.778 21.853 1.00 97.38 569 SER A O 1
ATOM 4464 N N . GLY A 1 570 ? 0.260 1.105 21.997 1.00 96.88 570 GLY A N 1
ATOM 4465 C CA . GLY A 1 570 ? 0.162 1.295 20.549 1.00 96.88 570 GLY A CA 1
ATOM 4466 C C . GLY A 1 570 ? 1.539 1.489 19.901 1.00 96.88 570 GLY A C 1
ATOM 4467 O O . GLY A 1 570 ? 1.854 0.879 18.880 1.00 96.88 570 GLY A O 1
ATOM 4468 N N . ALA A 1 571 ? 2.425 2.266 20.531 1.00 97.25 571 ALA A N 1
ATOM 4469 C CA . ALA A 1 571 ? 3.791 2.448 20.047 1.00 97.25 571 ALA A CA 1
ATOM 4470 C C . ALA A 1 571 ? 4.606 1.141 20.040 1.00 97.25 571 ALA A C 1
ATOM 4472 O O . ALA A 1 571 ? 5.364 0.916 19.099 1.00 97.25 571 ALA A O 1
ATOM 4473 N N . VAL A 1 572 ? 4.426 0.238 21.015 1.00 97.94 572 VAL A N 1
ATOM 4474 C CA . VAL A 1 572 ? 5.042 -1.105 20.973 1.00 97.94 572 VAL A CA 1
ATOM 4475 C C . VAL A 1 572 ? 4.692 -1.809 19.661 1.00 97.94 572 VAL A C 1
ATOM 4477 O O . VAL A 1 572 ? 5.600 -2.282 18.978 1.00 97.94 572 VAL A O 1
ATOM 4480 N N . MET A 1 573 ? 3.411 -1.830 19.277 1.00 96.38 573 MET A N 1
ATOM 4481 C CA . MET A 1 573 ? 2.978 -2.409 18.003 1.00 96.38 573 MET A CA 1
ATOM 4482 C C . MET A 1 573 ? 3.664 -1.708 16.825 1.00 96.38 573 MET A C 1
ATOM 4484 O O . MET A 1 573 ? 4.322 -2.372 16.026 1.00 96.38 573 MET A O 1
ATOM 4488 N N . GLY A 1 574 ? 3.600 -0.376 16.751 1.00 95.81 574 GLY A N 1
ATOM 4489 C CA . GLY A 1 574 ? 4.165 0.393 15.637 1.00 95.81 574 GLY A CA 1
ATOM 4490 C C . GLY A 1 574 ? 5.675 0.222 15.423 1.00 95.81 574 GLY A C 1
ATOM 4491 O O . GLY A 1 574 ? 6.138 0.134 14.281 1.00 95.81 574 GLY A O 1
ATOM 4492 N N . PHE A 1 575 ? 6.462 0.142 16.499 1.00 97.88 575 PHE A N 1
ATOM 4493 C CA . PHE A 1 575 ? 7.913 -0.055 16.406 1.00 97.88 575 PHE A CA 1
ATOM 4494 C C . PHE A 1 575 ? 8.305 -1.512 16.139 1.00 97.88 575 PHE A C 1
ATOM 4496 O O . PHE A 1 575 ? 9.254 -1.750 15.384 1.00 97.88 575 PHE A O 1
ATOM 4503 N N . LEU A 1 576 ? 7.593 -2.491 16.711 1.00 96.88 576 LEU A N 1
ATOM 4504 C CA . LEU A 1 576 ? 7.840 -3.905 16.414 1.00 96.88 576 LEU A CA 1
ATOM 4505 C C . LEU A 1 576 ? 7.514 -4.224 14.950 1.00 96.88 576 LEU A C 1
ATOM 4507 O O . LEU A 1 576 ? 8.322 -4.872 14.288 1.00 96.88 576 LEU A O 1
ATOM 4511 N N . LEU A 1 577 ? 6.392 -3.718 14.429 1.00 96.12 577 LEU A N 1
ATOM 4512 C CA . LEU A 1 577 ? 5.954 -3.938 13.047 1.00 96.12 577 LEU A CA 1
ATOM 4513 C C . LEU A 1 577 ? 6.958 -3.369 12.036 1.00 96.12 577 LEU A C 1
ATOM 4515 O O . LEU A 1 577 ? 7.481 -4.097 11.193 1.00 96.12 577 LEU A O 1
ATOM 4519 N N . ALA A 1 578 ? 7.274 -2.074 12.156 1.00 95.69 578 ALA A N 1
ATOM 4520 C CA . ALA A 1 578 ? 8.175 -1.388 11.231 1.00 95.69 578 ALA A CA 1
ATOM 4521 C C . ALA A 1 578 ? 9.610 -1.926 11.326 1.00 95.69 578 ALA A C 1
ATOM 4523 O O . ALA A 1 578 ? 10.264 -2.148 10.306 1.00 95.69 578 ALA A O 1
ATOM 4524 N N . GLY A 1 579 ? 10.090 -2.184 12.548 1.00 96.75 579 GLY A N 1
ATOM 4525 C CA . GLY A 1 579 ? 11.418 -2.745 12.786 1.00 96.75 579 GLY A CA 1
ATOM 4526 C C . GLY A 1 579 ? 11.563 -4.151 12.209 1.00 96.75 579 GLY A C 1
ATOM 4527 O O . GLY A 1 579 ? 12.518 -4.421 11.484 1.00 96.75 579 GLY A O 1
ATOM 4528 N N . ASN A 1 580 ? 10.599 -5.035 12.480 1.00 97.06 580 ASN A N 1
ATOM 4529 C CA . ASN A 1 580 ? 10.624 -6.401 11.964 1.00 97.06 580 ASN A CA 1
ATOM 4530 C C . ASN A 1 580 ? 10.474 -6.428 10.436 1.00 97.06 580 ASN A C 1
ATOM 4532 O O . ASN A 1 580 ? 11.271 -7.068 9.753 1.00 97.06 580 ASN A O 1
ATOM 4536 N N . GLY A 1 581 ? 9.521 -5.667 9.888 1.00 96.38 581 GLY A N 1
ATOM 4537 C CA . GLY A 1 581 ? 9.296 -5.585 8.446 1.00 96.38 581 GLY A CA 1
ATOM 4538 C C . GLY A 1 581 ? 10.530 -5.109 7.675 1.00 96.38 581 GLY A C 1
ATOM 4539 O O . GLY A 1 581 ? 10.868 -5.698 6.645 1.00 96.38 581 GLY A O 1
ATOM 4540 N N . LEU A 1 582 ? 11.233 -4.092 8.193 1.00 97.75 582 LEU A N 1
ATOM 4541 C CA . LEU A 1 582 ? 12.475 -3.576 7.609 1.00 97.75 582 LEU A CA 1
ATOM 4542 C C . LEU A 1 582 ? 13.638 -4.572 7.740 1.00 97.75 582 LEU A C 1
ATOM 4544 O O . LEU A 1 582 ? 14.408 -4.753 6.796 1.00 97.75 582 LEU A O 1
ATOM 4548 N N . LEU A 1 583 ? 13.775 -5.227 8.897 1.00 97.75 583 LEU A N 1
ATOM 4549 C CA . LEU A 1 583 ? 14.853 -6.186 9.133 1.00 97.75 583 LEU A CA 1
ATOM 4550 C C . LEU A 1 583 ? 14.721 -7.410 8.222 1.00 97.75 583 LEU A C 1
ATOM 4552 O O . LEU A 1 583 ? 15.704 -7.817 7.603 1.00 97.75 583 LEU A O 1
ATOM 4556 N N . VAL A 1 584 ? 13.517 -7.977 8.114 1.00 98.06 584 VAL A N 1
ATOM 4557 C CA . VAL A 1 584 ? 13.265 -9.171 7.298 1.00 98.06 584 VAL A CA 1
ATOM 4558 C C . VAL A 1 584 ? 13.536 -8.885 5.823 1.00 98.06 584 VAL A C 1
ATOM 4560 O O . VAL 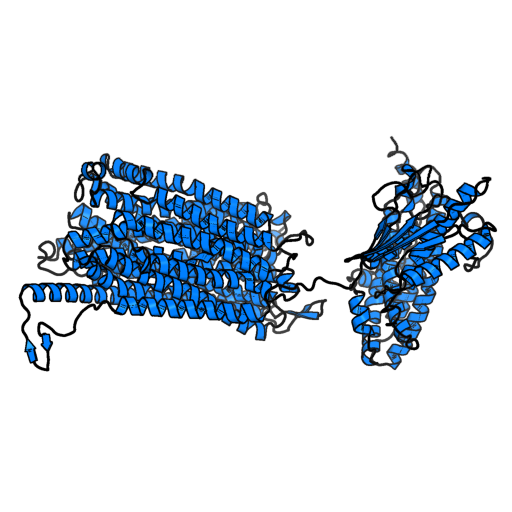A 1 584 ? 14.278 -9.646 5.195 1.00 98.06 584 VAL A O 1
ATOM 4563 N N . VAL A 1 585 ? 13.025 -7.779 5.266 1.00 97.12 585 VAL A N 1
ATOM 4564 C CA . VAL A 1 585 ? 13.270 -7.455 3.848 1.00 97.12 585 VAL A CA 1
ATOM 4565 C C . VAL A 1 585 ? 14.756 -7.195 3.580 1.00 97.12 585 VAL A C 1
ATOM 4567 O O . VAL A 1 585 ? 15.302 -7.707 2.604 1.00 97.12 585 VAL A O 1
ATOM 4570 N N . PHE A 1 586 ? 15.455 -6.498 4.484 1.00 97.38 586 PHE A N 1
ATOM 4571 C CA . PHE A 1 586 ? 16.892 -6.250 4.357 1.00 97.38 586 PHE A CA 1
ATOM 4572 C C . PHE A 1 586 ? 17.710 -7.549 4.377 1.00 97.38 586 PHE A C 1
ATOM 4574 O O . PHE A 1 586 ? 18.547 -7.771 3.500 1.00 97.38 586 PHE A O 1
ATOM 4581 N N . LEU A 1 587 ? 17.456 -8.436 5.344 1.00 96.88 587 LEU A N 1
ATOM 4582 C CA . LEU A 1 587 ? 18.145 -9.726 5.435 1.00 96.88 587 LEU A CA 1
ATOM 4583 C C . LEU A 1 587 ? 17.853 -10.615 4.222 1.00 96.88 587 LEU A C 1
ATOM 4585 O O . LEU A 1 587 ? 18.757 -11.303 3.743 1.00 96.88 587 LEU A O 1
ATOM 4589 N N . THR A 1 588 ? 16.629 -10.563 3.693 1.00 96.81 588 THR A N 1
ATOM 4590 C CA . THR A 1 588 ? 16.237 -11.307 2.488 1.00 96.81 588 THR A CA 1
ATOM 4591 C C . THR A 1 588 ? 17.007 -10.810 1.266 1.00 96.81 588 THR A C 1
ATOM 4593 O O . THR A 1 588 ? 17.621 -11.619 0.573 1.00 96.81 588 THR A O 1
ATOM 4596 N N . ILE A 1 589 ? 17.093 -9.490 1.057 1.00 96.12 589 ILE A N 1
ATOM 4597 C CA . ILE A 1 589 ? 17.904 -8.887 -0.016 1.00 96.12 589 ILE A CA 1
ATOM 4598 C C . ILE A 1 589 ? 19.372 -9.317 0.109 1.00 96.12 589 ILE A C 1
ATOM 4600 O O . ILE A 1 589 ? 19.985 -9.748 -0.868 1.00 96.12 589 ILE A O 1
ATOM 4604 N N . MET A 1 590 ? 19.940 -9.262 1.319 1.00 94.81 590 MET A N 1
ATOM 4605 C CA . MET A 1 590 ? 21.331 -9.661 1.562 1.00 94.81 590 MET A CA 1
ATOM 4606 C C . MET A 1 590 ? 21.580 -11.153 1.309 1.00 94.81 590 MET A C 1
ATOM 4608 O O . MET A 1 590 ? 22.661 -11.526 0.849 1.00 94.81 590 MET A O 1
ATOM 4612 N N . ALA A 1 591 ? 20.603 -12.014 1.600 1.00 95.94 591 ALA A N 1
ATOM 4613 C CA . ALA A 1 591 ? 20.676 -13.438 1.298 1.00 95.94 591 ALA A CA 1
ATOM 4614 C C . ALA A 1 591 ? 20.569 -13.698 -0.212 1.00 95.94 591 ALA A C 1
ATOM 4616 O O . ALA A 1 591 ? 21.383 -14.443 -0.758 1.00 95.94 591 ALA A O 1
ATOM 4617 N N . TYR A 1 592 ? 19.622 -13.051 -0.895 1.00 95.44 592 TYR A N 1
ATOM 4618 C CA . TYR A 1 592 ? 19.365 -13.260 -2.322 1.00 95.44 592 TYR A CA 1
ATOM 4619 C C . TYR A 1 592 ? 20.518 -12.734 -3.175 1.00 95.44 592 TYR A C 1
ATOM 4621 O O . TYR A 1 592 ? 20.924 -13.397 -4.127 1.00 95.44 592 TYR A O 1
ATOM 4629 N N . LYS A 1 593 ? 21.151 -11.627 -2.770 1.00 92.19 593 LYS A N 1
ATOM 4630 C CA . LYS A 1 593 ? 22.350 -11.089 -3.428 1.00 92.19 593 LYS A CA 1
ATOM 4631 C C . LYS A 1 593 ? 23.490 -12.106 -3.534 1.00 92.19 593 LYS A C 1
ATOM 4633 O O . LYS A 1 593 ? 24.236 -12.080 -4.505 1.00 92.19 593 LYS A O 1
ATOM 4638 N N . LYS A 1 594 ? 23.620 -13.038 -2.580 1.00 91.75 594 LYS A N 1
ATOM 4639 C CA . LYS A 1 594 ? 24.639 -14.106 -2.643 1.00 91.75 594 LYS A CA 1
ATOM 4640 C C . LYS A 1 594 ? 24.361 -15.146 -3.731 1.00 91.75 594 LYS A C 1
ATOM 4642 O O . LYS A 1 594 ? 25.287 -15.848 -4.122 1.00 91.75 594 LYS A O 1
ATOM 4647 N N . VAL A 1 595 ? 23.108 -15.271 -4.167 1.00 90.69 595 VAL A N 1
ATOM 4648 C CA . VAL A 1 595 ? 22.670 -16.252 -5.168 1.00 90.69 595 VAL A CA 1
ATOM 4649 C C . VAL A 1 595 ? 22.573 -15.613 -6.550 1.00 90.69 595 VAL A C 1
ATOM 4651 O O . VAL A 1 595 ? 23.137 -16.149 -7.497 1.00 90.69 595 VAL A O 1
ATOM 4654 N N . PHE A 1 596 ? 21.903 -14.463 -6.653 1.00 89.44 596 PHE A N 1
ATOM 4655 C CA . PHE A 1 596 ? 21.700 -13.741 -7.912 1.00 89.44 596 PHE A CA 1
ATOM 4656 C C . PHE A 1 596 ? 22.947 -12.970 -8.380 1.00 89.44 596 PHE A C 1
ATOM 4658 O O . PHE A 1 596 ? 23.106 -12.722 -9.571 1.00 89.44 596 PHE A O 1
ATOM 4665 N N . GLY A 1 597 ? 23.870 -12.623 -7.474 1.00 87.88 597 GLY A N 1
ATOM 4666 C CA . GLY A 1 597 ? 25.102 -11.913 -7.823 1.00 87.88 597 GLY A CA 1
ATOM 4667 C C . GLY A 1 597 ? 24.819 -10.543 -8.443 1.00 87.88 597 GLY A C 1
ATOM 4668 O O . GLY A 1 597 ? 24.293 -9.654 -7.768 1.00 87.88 597 GLY A O 1
ATOM 4669 N N . ASP A 1 598 ? 25.175 -10.394 -9.718 1.00 86.44 598 ASP A N 1
ATOM 4670 C CA . ASP A 1 598 ? 24.998 -9.161 -10.493 1.00 86.44 598 ASP A CA 1
ATOM 4671 C C . ASP A 1 598 ? 23.630 -9.092 -11.203 1.00 86.44 598 ASP A C 1
ATOM 4673 O O . ASP A 1 598 ? 23.285 -8.054 -11.765 1.00 86.44 598 ASP A O 1
ATOM 4677 N N . ASP A 1 599 ? 22.804 -10.143 -11.132 1.00 88.44 599 ASP A N 1
ATOM 4678 C CA . ASP A 1 599 ? 21.420 -10.125 -11.628 1.00 88.44 599 ASP A CA 1
ATOM 4679 C C . ASP A 1 599 ? 20.484 -9.422 -10.631 1.00 88.44 599 ASP A C 1
ATOM 4681 O O . ASP A 1 599 ? 19.708 -10.035 -9.893 1.00 88.44 599 ASP A O 1
ATOM 4685 N N . TRP A 1 600 ? 20.604 -8.096 -10.547 1.00 89.75 600 TRP A N 1
ATOM 4686 C CA . TRP A 1 600 ? 19.787 -7.302 -9.628 1.00 89.75 600 TRP A CA 1
ATOM 4687 C C . TRP A 1 600 ? 18.330 -7.232 -10.075 1.00 89.75 600 TRP A C 1
ATOM 4689 O O . TRP A 1 600 ? 17.449 -7.143 -9.223 1.00 89.75 600 TRP A O 1
ATOM 4699 N N . HIS A 1 601 ? 18.063 -7.319 -11.378 1.00 88.25 601 HIS A N 1
ATOM 4700 C CA . HIS A 1 601 ? 16.698 -7.346 -11.882 1.00 88.25 601 HIS A CA 1
ATOM 4701 C C . HIS A 1 601 ? 15.948 -8.582 -11.371 1.00 88.25 601 HIS A C 1
ATOM 4703 O O . HIS A 1 601 ? 14.946 -8.419 -10.674 1.00 88.25 601 HIS A O 1
ATOM 4709 N N . GLY A 1 602 ? 16.487 -9.788 -11.595 1.00 89.50 602 GLY A N 1
ATOM 4710 C CA . GLY A 1 602 ? 15.891 -11.032 -11.099 1.00 89.50 602 GLY A CA 1
ATOM 4711 C C . GLY A 1 602 ? 15.804 -11.082 -9.570 1.00 89.50 602 GLY A C 1
ATOM 4712 O O . GLY A 1 602 ? 14.797 -11.521 -9.013 1.00 89.50 602 GLY A O 1
ATOM 4713 N N . LEU A 1 603 ? 16.807 -10.541 -8.865 1.00 94.00 603 LEU A N 1
ATOM 4714 C CA . LEU A 1 603 ? 16.780 -10.427 -7.404 1.00 94.00 603 LEU A CA 1
ATOM 4715 C C . LEU A 1 603 ? 15.580 -9.611 -6.916 1.00 94.00 603 LEU A C 1
ATOM 4717 O O . LEU A 1 603 ? 14.835 -10.071 -6.046 1.00 94.00 603 LEU A O 1
ATOM 4721 N N . TYR A 1 604 ? 15.424 -8.380 -7.411 1.00 93.62 604 TYR A N 1
ATOM 4722 C CA . TYR A 1 604 ? 14.385 -7.474 -6.921 1.00 93.62 604 TYR A CA 1
ATOM 4723 C C . TYR A 1 604 ? 13.001 -7.841 -7.458 1.00 93.62 604 TYR A C 1
ATOM 4725 O O . TYR A 1 604 ? 12.021 -7.617 -6.750 1.00 93.62 604 TYR A O 1
ATOM 4733 N N . GLU A 1 605 ? 12.920 -8.484 -8.626 1.00 92.00 605 GLU A N 1
ATOM 4734 C CA . GLU A 1 605 ? 11.713 -9.164 -9.098 1.00 92.00 605 GLU A CA 1
ATOM 4735 C C . GLU A 1 605 ? 11.296 -10.264 -8.113 1.00 92.00 605 GLU A C 1
ATOM 4737 O O . GLU A 1 605 ? 10.160 -10.256 -7.645 1.00 92.00 605 GLU A O 1
ATOM 4742 N N . ALA A 1 606 ? 12.212 -11.139 -7.685 1.00 94.88 606 ALA A N 1
ATOM 4743 C CA . ALA A 1 606 ? 11.898 -12.185 -6.712 1.00 94.88 606 ALA A CA 1
ATOM 4744 C C . ALA A 1 606 ? 11.474 -11.629 -5.339 1.00 94.88 606 ALA A C 1
ATOM 4746 O O . ALA A 1 606 ? 10.593 -12.177 -4.674 1.00 94.88 606 ALA A O 1
ATOM 4747 N N . ILE A 1 607 ? 12.059 -10.505 -4.912 1.00 96.38 607 ILE A N 1
ATOM 4748 C CA . ILE A 1 607 ? 11.687 -9.824 -3.661 1.00 96.38 607 ILE A CA 1
ATOM 4749 C C . ILE A 1 607 ? 10.243 -9.306 -3.684 1.00 96.38 607 ILE A C 1
ATOM 4751 O O . ILE A 1 607 ? 9.637 -9.224 -2.616 1.00 96.38 607 ILE A O 1
ATOM 4755 N N . THR A 1 608 ? 9.645 -9.021 -4.849 1.00 95.00 608 THR A N 1
ATOM 4756 C CA . THR A 1 608 ? 8.240 -8.563 -4.921 1.00 95.00 608 THR A CA 1
ATOM 4757 C C . THR A 1 608 ? 7.247 -9.553 -4.307 1.00 95.00 608 THR A C 1
ATOM 4759 O O . THR A 1 608 ? 6.222 -9.131 -3.764 1.00 95.00 608 THR A O 1
ATOM 4762 N N . GLY A 1 609 ? 7.598 -10.846 -4.258 1.00 97.00 609 GLY A N 1
ATOM 4763 C CA . GLY A 1 609 ? 6.837 -11.863 -3.534 1.00 97.00 609 GLY A CA 1
ATOM 4764 C C . GLY A 1 609 ? 6.616 -11.518 -2.055 1.00 97.00 609 GLY A C 1
ATOM 4765 O O . GLY A 1 609 ? 5.577 -11.862 -1.502 1.00 97.00 609 GLY A O 1
ATOM 4766 N N . TYR A 1 610 ? 7.526 -10.774 -1.417 1.00 98.12 610 TYR A N 1
ATOM 4767 C CA . TYR A 1 610 ? 7.393 -10.332 -0.025 1.00 98.12 610 TYR A CA 1
ATOM 4768 C C . TYR A 1 610 ? 6.168 -9.434 0.199 1.00 98.12 610 TYR A C 1
ATOM 4770 O O . TYR A 1 610 ? 5.421 -9.643 1.156 1.00 98.12 610 TYR A O 1
ATOM 4778 N N . GLY A 1 611 ? 5.926 -8.480 -0.708 1.00 96.62 611 GLY A N 1
ATOM 4779 C CA . GLY A 1 611 ? 4.720 -7.647 -0.692 1.00 96.62 611 GLY A CA 1
ATOM 4780 C C . GLY A 1 611 ? 3.454 -8.476 -0.914 1.00 96.62 611 GLY A C 1
ATOM 4781 O O . GLY A 1 611 ? 2.538 -8.424 -0.094 1.00 96.62 611 GLY A O 1
ATOM 4782 N N . LEU A 1 612 ? 3.467 -9.338 -1.942 1.00 97.62 612 LEU A N 1
ATOM 4783 C CA . LEU A 1 612 ? 2.358 -10.247 -2.262 1.00 97.62 612 LEU A CA 1
ATOM 4784 C C . LEU A 1 612 ? 1.956 -11.110 -1.058 1.00 97.62 612 LEU A C 1
ATOM 4786 O O . LEU A 1 612 ? 0.775 -11.203 -0.723 1.00 97.62 612 LEU A O 1
ATOM 4790 N N . GLY A 1 613 ? 2.929 -11.721 -0.377 1.00 97.50 613 GLY A N 1
ATOM 4791 C CA . GLY A 1 613 ? 2.680 -12.526 0.818 1.00 97.50 613 GLY A CA 1
ATOM 4792 C C . GLY A 1 613 ? 2.107 -11.708 1.968 1.00 97.50 613 GLY A C 1
ATOM 4793 O O . GLY A 1 613 ? 1.172 -12.150 2.636 1.00 97.50 613 GLY A O 1
ATOM 4794 N N . GLY A 1 614 ? 2.630 -10.495 2.167 1.00 96.69 614 GLY A N 1
ATOM 4795 C CA . GLY A 1 614 ? 2.163 -9.589 3.206 1.00 96.69 614 GLY A CA 1
ATOM 4796 C C . GLY A 1 614 ? 0.686 -9.237 3.069 1.00 96.69 614 GLY A C 1
ATOM 4797 O O . GLY A 1 614 ? -0.086 -9.430 4.015 1.00 96.69 614 GLY A O 1
ATOM 4798 N N . SER A 1 615 ? 0.285 -8.791 1.879 1.00 96.75 615 SER A N 1
ATOM 4799 C CA . SER A 1 615 ? -1.086 -8.363 1.607 1.00 96.75 615 SER A CA 1
ATOM 4800 C C . SER A 1 615 ? -2.071 -9.504 1.382 1.00 96.75 615 SER A C 1
ATOM 4802 O O . SER A 1 615 ? -3.239 -9.349 1.732 1.00 96.75 615 SER A O 1
ATOM 4804 N N . SER A 1 616 ? -1.614 -10.674 0.922 1.00 96.69 616 SER A N 1
ATOM 4805 C CA . SER A 1 616 ? -2.466 -11.871 0.851 1.00 96.69 616 SER A CA 1
ATOM 4806 C C . SER A 1 616 ? -2.993 -12.262 2.234 1.00 96.69 616 SER A C 1
ATOM 4808 O O . SER A 1 616 ? -4.184 -12.503 2.403 1.00 96.69 616 SER A O 1
ATOM 4810 N N . ILE A 1 617 ? -2.119 -12.284 3.245 1.00 96.00 617 ILE A N 1
ATOM 4811 C CA . ILE A 1 617 ? -2.516 -12.564 4.633 1.00 96.00 617 ILE A CA 1
ATOM 4812 C C . ILE A 1 617 ? -3.354 -11.429 5.208 1.00 96.00 617 ILE A C 1
ATOM 4814 O O . ILE A 1 617 ? -4.362 -11.686 5.865 1.00 96.00 617 ILE A O 1
ATOM 4818 N N . ALA A 1 618 ? -2.971 -10.182 4.932 1.00 96.62 618 ALA A N 1
ATOM 4819 C CA . ALA A 1 618 ? -3.717 -9.028 5.407 1.00 96.62 618 ALA A CA 1
ATOM 4820 C C . ALA A 1 618 ? -5.173 -9.037 4.928 1.00 96.62 618 ALA A C 1
ATOM 4822 O O . ALA A 1 618 ? -6.056 -8.679 5.700 1.00 96.62 618 ALA A O 1
ATOM 4823 N N . LEU A 1 619 ? -5.438 -9.481 3.692 1.00 97.25 619 LEU A N 1
ATOM 4824 C CA . LEU A 1 619 ? -6.797 -9.557 3.156 1.00 97.25 619 LEU A CA 1
ATOM 4825 C C . LEU A 1 619 ? -7.681 -10.458 4.018 1.00 97.25 619 LEU A C 1
ATOM 4827 O O . LEU A 1 619 ? -8.750 -10.040 4.457 1.00 97.25 619 LEU A O 1
ATOM 4831 N N . PHE A 1 620 ? -7.223 -11.682 4.283 1.00 95.69 620 PHE A N 1
ATOM 4832 C CA . PHE A 1 620 ? -7.980 -12.616 5.110 1.00 95.69 620 PHE A CA 1
ATOM 4833 C C . PHE A 1 620 ? -8.085 -12.129 6.555 1.00 95.69 620 PHE A C 1
ATOM 4835 O O . PHE A 1 620 ? -9.162 -12.242 7.119 1.00 95.69 620 PHE A O 1
ATOM 4842 N N . GLY A 1 621 ? -7.034 -11.526 7.121 1.00 95.12 621 GLY A N 1
ATOM 4843 C CA . GLY A 1 621 ? -7.065 -11.020 8.497 1.00 95.12 621 GLY A CA 1
ATOM 4844 C C . GLY A 1 621 ? -8.012 -9.831 8.673 1.00 95.12 621 GLY A C 1
ATOM 4845 O O . GLY A 1 621 ? -8.738 -9.752 9.660 1.00 95.12 621 GLY A O 1
ATOM 4846 N N . ARG A 1 622 ? -8.063 -8.911 7.700 1.00 96.06 622 ARG A N 1
ATOM 4847 C CA . ARG A 1 622 ? -8.957 -7.744 7.754 1.00 96.06 622 ARG A CA 1
ATOM 4848 C C . ARG A 1 622 ? -10.412 -8.126 7.489 1.00 96.06 622 ARG A C 1
ATOM 4850 O O . ARG A 1 622 ? -11.298 -7.621 8.166 1.00 96.06 622 ARG A O 1
ATOM 4857 N N . VAL A 1 623 ? -10.666 -9.046 6.555 1.00 97.19 623 VAL A N 1
ATOM 4858 C CA . VAL A 1 623 ? -12.026 -9.529 6.267 1.00 97.19 623 VAL A CA 1
ATOM 4859 C C . VAL A 1 623 ? -12.525 -10.475 7.360 1.00 97.19 623 VAL A C 1
ATOM 4861 O O . VAL A 1 623 ? -13.634 -10.294 7.851 1.00 97.19 623 VAL A O 1
ATOM 4864 N N . GLY A 1 624 ? -11.730 -11.471 7.750 1.00 96.00 624 GLY A N 1
ATOM 4865 C CA . GLY A 1 624 ? -12.069 -12.449 8.784 1.00 96.00 624 GLY A CA 1
ATOM 4866 C C . GLY A 1 624 ? -12.259 -11.784 10.142 1.00 96.00 624 GLY A C 1
ATOM 4867 O O . GLY A 1 624 ? -13.351 -11.853 10.709 1.00 96.00 624 GLY A O 1
ATOM 4868 N N . GLY A 1 625 ? -11.241 -11.061 10.612 1.00 95.19 625 GLY A N 1
ATOM 4869 C CA . GLY A 1 625 ? -11.318 -10.259 11.831 1.00 95.19 625 GLY A CA 1
ATOM 4870 C C . GLY A 1 625 ? -12.439 -9.217 11.788 1.00 95.19 625 GLY A C 1
ATOM 4871 O O . GLY A 1 625 ? -13.187 -9.110 12.753 1.00 95.19 625 GLY A O 1
ATOM 4872 N N . GLY A 1 626 ? -12.625 -8.524 10.656 1.00 96.06 626 GLY A N 1
ATOM 4873 C CA . GLY A 1 626 ? -13.693 -7.536 10.451 1.00 96.06 626 GLY A CA 1
ATOM 4874 C C . GLY A 1 626 ? -15.103 -8.123 10.570 1.00 96.06 626 GLY A C 1
ATOM 4875 O O . GLY A 1 626 ? -15.944 -7.583 11.287 1.00 96.06 626 GLY A O 1
ATOM 4876 N N . ILE A 1 627 ? -15.357 -9.270 9.924 1.00 97.75 627 ILE A N 1
ATOM 4877 C CA . ILE A 1 627 ? -16.643 -9.977 10.037 1.00 97.75 627 ILE A CA 1
ATOM 4878 C C . ILE A 1 627 ? -16.872 -10.450 11.471 1.00 97.75 627 ILE A C 1
ATOM 4880 O O . ILE A 1 627 ? -18.000 -10.385 11.954 1.00 97.75 627 ILE A O 1
ATOM 4884 N N . TYR A 1 628 ? -15.823 -10.931 12.144 1.00 97.31 628 TYR A N 1
ATOM 4885 C CA . TYR A 1 628 ? -15.919 -11.377 13.528 1.00 97.31 628 TYR A CA 1
ATOM 4886 C C . TYR A 1 628 ? -16.344 -10.227 14.447 1.00 97.31 628 TYR A C 1
ATOM 4888 O O . TYR A 1 628 ? -17.342 -10.369 15.155 1.00 97.31 628 TYR A O 1
ATOM 4896 N N . THR A 1 629 ? -15.607 -9.108 14.416 1.00 95.19 629 THR A N 1
ATOM 4897 C CA . THR A 1 629 ? -15.834 -7.977 15.328 1.00 95.19 629 THR A CA 1
ATOM 4898 C C . THR A 1 629 ? -17.193 -7.337 15.083 1.00 95.19 629 THR A C 1
ATOM 4900 O O . THR A 1 629 ? -18.051 -7.353 15.960 1.00 95.19 629 THR A O 1
ATOM 4903 N N . LYS A 1 630 ? -17.489 -6.935 13.843 1.00 95.69 630 LYS A N 1
ATOM 4904 C CA . LYS A 1 630 ? -18.718 -6.184 13.562 1.00 95.69 630 LYS A CA 1
ATOM 4905 C C . LYS A 1 630 ? -19.993 -7.028 13.644 1.00 95.69 630 LYS A C 1
ATOM 4907 O O . LYS A 1 630 ? -21.084 -6.484 13.767 1.00 95.69 630 LYS A O 1
ATOM 4912 N N . ALA A 1 631 ? -19.894 -8.359 13.594 1.00 95.12 631 ALA A N 1
ATOM 4913 C CA . ALA A 1 631 ? -21.034 -9.219 13.912 1.00 95.12 631 ALA A CA 1
ATOM 4914 C C . ALA A 1 631 ? -21.376 -9.209 15.409 1.00 95.12 631 ALA A C 1
ATOM 4916 O O . ALA A 1 631 ? -22.553 -9.314 15.760 1.00 95.12 631 ALA A O 1
ATOM 4917 N N . ALA A 1 632 ? -20.357 -9.137 16.270 1.00 95.50 632 ALA A N 1
ATOM 4918 C CA . ALA A 1 632 ? -20.526 -9.066 17.713 1.00 95.50 632 ALA A CA 1
ATOM 4919 C C . ALA A 1 632 ? -20.999 -7.674 18.144 1.00 95.50 632 ALA A C 1
ATOM 4921 O O . ALA A 1 632 ? -22.029 -7.600 18.808 1.00 95.50 632 ALA A O 1
ATOM 4922 N N . ASP A 1 633 ? -20.328 -6.627 17.665 1.00 94.44 633 ASP A N 1
ATOM 4923 C CA . ASP A 1 633 ? -20.608 -5.206 17.912 1.00 94.44 633 ASP A CA 1
ATOM 4924 C C . ASP A 1 633 ? -22.077 -4.849 17.605 1.00 94.44 633 ASP A C 1
ATOM 4926 O O . ASP A 1 633 ? -22.893 -4.626 18.501 1.00 94.44 633 ASP A O 1
ATOM 4930 N N . VAL A 1 634 ? -22.505 -5.021 16.345 1.00 95.75 634 VAL A N 1
ATOM 4931 C CA . VAL A 1 634 ? -23.894 -4.756 15.919 1.00 95.75 634 VAL A CA 1
ATOM 4932 C C . VAL A 1 634 ? -24.911 -5.586 16.713 1.00 95.75 634 VAL A C 1
ATOM 4934 O O . VAL A 1 634 ? -26.015 -5.124 17.011 1.00 95.75 634 VAL A O 1
ATOM 4937 N N . GLY A 1 635 ? -24.572 -6.831 17.059 1.00 95.00 635 GLY A N 1
ATOM 4938 C CA . GLY A 1 635 ? -25.439 -7.687 17.865 1.00 95.00 635 GLY A CA 1
ATOM 4939 C C . GLY A 1 635 ? -25.581 -7.210 19.310 1.00 95.00 635 GLY A C 1
ATOM 4940 O O . GLY A 1 635 ? -26.688 -7.242 19.861 1.00 95.00 635 GLY A O 1
ATOM 4941 N N . ALA A 1 636 ? -24.474 -6.769 19.908 1.00 95.25 636 ALA A N 1
ATOM 4942 C CA . ALA A 1 636 ? -24.409 -6.256 21.265 1.00 95.25 636 ALA A CA 1
ATOM 4943 C C . ALA A 1 636 ? -25.164 -4.928 21.379 1.00 95.25 636 ALA A C 1
ATOM 4945 O O . ALA A 1 636 ? -26.057 -4.817 22.226 1.00 95.25 636 ALA A O 1
ATOM 4946 N N . ASP A 1 637 ? -24.882 -3.980 20.487 1.00 94.56 637 ASP A N 1
ATOM 4947 C CA . ASP A 1 637 ? -25.398 -2.614 20.548 1.00 94.56 637 ASP A CA 1
ATOM 4948 C C . ASP A 1 637 ? -26.886 -2.526 20.206 1.00 94.56 637 ASP A C 1
ATOM 4950 O O . ASP A 1 637 ? -27.654 -1.870 20.920 1.00 94.56 637 ASP A O 1
ATOM 4954 N N . LEU A 1 638 ? -27.353 -3.249 19.180 1.00 94.69 638 LEU A N 1
ATOM 4955 C CA . LEU A 1 638 ? -28.775 -3.236 18.829 1.00 94.69 638 LEU A CA 1
ATOM 4956 C C . LEU A 1 638 ? -29.641 -3.811 19.953 1.00 94.69 638 LEU A C 1
ATOM 4958 O O . LEU A 1 638 ? -30.630 -3.198 20.357 1.00 94.69 638 LEU A O 1
ATOM 4962 N N . VAL A 1 639 ? -29.293 -4.979 20.496 1.00 96.44 639 VAL A N 1
ATOM 4963 C CA . VAL A 1 639 ? -30.141 -5.588 21.529 1.00 96.44 639 VAL A CA 1
ATOM 4964 C C . VAL A 1 639 ? -29.939 -4.905 22.878 1.00 96.44 639 VAL A C 1
ATOM 4966 O O . VAL A 1 639 ? -30.917 -4.647 23.578 1.00 96.44 639 VAL A O 1
ATOM 4969 N N . GLY A 1 640 ? -28.701 -4.576 23.242 1.00 94.44 640 GLY A N 1
ATOM 4970 C CA . GLY A 1 640 ? -28.389 -3.910 24.501 1.00 94.44 640 GLY A CA 1
ATOM 4971 C C . GLY A 1 640 ? -28.996 -2.510 24.574 1.00 94.44 640 GLY A C 1
ATOM 4972 O O . GLY A 1 640 ? -29.891 -2.258 25.385 1.00 94.44 640 GLY A O 1
ATOM 4973 N N . LYS A 1 641 ? -28.562 -1.613 23.686 1.00 92.75 641 LYS A N 1
ATOM 4974 C CA . LYS A 1 641 ? -28.844 -0.173 23.786 1.00 92.75 641 LYS A CA 1
ATOM 4975 C C . LYS A 1 641 ? -30.219 0.199 23.233 1.00 92.75 641 LYS A C 1
ATOM 4977 O O . LYS A 1 641 ? -30.900 1.044 23.809 1.00 92.75 641 LYS A O 1
ATOM 4982 N N . ILE A 1 642 ? -30.665 -0.422 22.135 1.00 93.31 642 ILE A N 1
ATOM 4983 C CA . ILE A 1 642 ? -31.957 -0.070 21.511 1.00 93.31 642 ILE A CA 1
ATOM 4984 C C . ILE A 1 642 ? -33.127 -0.814 22.159 1.00 93.31 642 ILE A C 1
ATOM 4986 O O . ILE A 1 642 ? -34.144 -0.192 22.487 1.00 93.31 642 ILE A O 1
ATOM 4990 N N . GLU A 1 643 ? -33.013 -2.137 22.319 1.00 95.06 643 GLU A N 1
ATOM 4991 C CA . GLU A 1 643 ? -34.138 -2.984 22.745 1.00 95.06 643 GLU A CA 1
ATOM 4992 C C . GLU A 1 643 ? -34.269 -3.138 24.258 1.00 95.06 643 GLU A C 1
ATOM 4994 O O . GLU A 1 643 ? -35.392 -3.251 24.760 1.00 95.06 643 GLU A O 1
ATOM 4999 N N . LYS A 1 644 ? -33.143 -3.219 24.976 1.00 93.88 644 LYS A N 1
ATOM 5000 C CA . LYS A 1 644 ? -33.116 -3.498 26.419 1.00 93.88 644 LYS A CA 1
ATOM 5001 C C . LYS A 1 644 ? -32.771 -2.298 27.287 1.00 93.88 644 LYS A C 1
ATOM 5003 O O . LYS A 1 644 ? -33.004 -2.389 28.489 1.00 93.88 644 LYS A O 1
ATOM 5008 N N . ASP A 1 645 ? -32.306 -1.204 26.687 1.00 91.88 645 ASP A N 1
ATOM 5009 C CA . ASP A 1 645 ? -31.944 0.038 27.380 1.00 91.88 645 ASP A CA 1
ATOM 5010 C C . ASP A 1 645 ? -30.924 -0.209 28.510 1.00 91.88 645 ASP A C 1
ATOM 5012 O O . ASP A 1 645 ? -31.030 0.324 29.614 1.00 91.88 645 ASP A O 1
ATOM 5016 N N . ILE A 1 646 ? -29.957 -1.093 28.241 1.00 93.62 646 ILE A N 1
ATOM 5017 C CA . ILE A 1 646 ? -28.800 -1.333 29.110 1.00 93.62 646 ILE A CA 1
ATOM 5018 C C . ILE A 1 646 ? -27.572 -0.591 28.557 1.00 93.62 646 ILE A C 1
ATOM 5020 O O . ILE A 1 646 ? -27.534 -0.319 27.352 1.00 93.62 646 ILE A O 1
ATOM 5024 N N . PRO A 1 647 ? -26.585 -0.247 29.406 1.00 92.50 647 PRO A N 1
ATOM 5025 C CA . PRO A 1 647 ? -25.339 0.374 28.960 1.00 92.50 647 PRO A CA 1
ATOM 5026 C C . PRO A 1 647 ? -24.614 -0.416 27.856 1.00 92.50 647 PRO A C 1
ATOM 5028 O O . PRO A 1 647 ? -24.748 -1.637 27.750 1.00 92.50 647 PRO A O 1
ATOM 5031 N N . GLU A 1 648 ? -23.830 0.301 27.047 1.00 91.00 648 GLU A N 1
ATOM 5032 C CA . GLU A 1 648 ? -22.800 -0.287 26.173 1.00 91.00 648 GLU A CA 1
ATOM 5033 C C . GLU A 1 648 ? -21.814 -1.092 27.028 1.00 91.00 648 GLU A C 1
ATOM 5035 O O . GLU A 1 648 ? -21.528 -0.679 28.146 1.00 91.00 648 GLU A O 1
ATOM 5040 N N . ASP A 1 649 ? -21.338 -2.238 26.537 1.00 93.81 649 ASP A N 1
ATOM 5041 C CA . ASP A 1 649 ? -20.456 -3.164 27.271 1.00 93.81 649 ASP A CA 1
ATOM 5042 C C . ASP A 1 649 ? -21.003 -3.751 28.587 1.00 93.81 649 ASP A C 1
ATOM 5044 O O . ASP A 1 649 ? -20.254 -4.316 29.392 1.00 93.81 649 ASP A O 1
ATOM 5048 N N . ASP A 1 650 ? -22.315 -3.683 28.828 1.00 94.44 650 ASP A N 1
ATOM 5049 C CA . ASP A 1 650 ? -22.888 -4.216 30.063 1.00 94.44 650 ASP A CA 1
ATOM 5050 C C . ASP A 1 650 ? -22.606 -5.730 30.217 1.00 94.44 650 ASP A C 1
ATOM 5052 O O . ASP A 1 650 ? -22.876 -6.521 29.302 1.00 94.44 650 ASP A O 1
ATOM 5056 N N . PRO A 1 651 ? -22.127 -6.193 31.389 1.00 92.50 651 PRO A N 1
ATOM 5057 C CA . PRO A 1 651 ? -21.745 -7.590 31.590 1.00 92.50 651 PRO A CA 1
ATOM 5058 C C . PRO A 1 651 ? -22.918 -8.577 31.477 1.00 92.50 651 PRO A C 1
ATOM 5060 O O . PRO A 1 651 ? -22.682 -9.779 31.368 1.00 92.50 651 PRO A O 1
ATOM 5063 N N . ARG A 1 652 ? -24.177 -8.121 31.505 1.00 93.81 652 ARG A N 1
ATOM 5064 C CA . ARG A 1 652 ? -25.368 -8.958 31.276 1.00 93.81 652 ARG A CA 1
ATOM 5065 C C . ARG A 1 652 ? -25.532 -9.339 29.807 1.00 93.81 652 ARG A C 1
ATOM 5067 O O . ARG A 1 652 ? -26.214 -10.320 29.515 1.00 93.81 652 ARG A O 1
ATOM 5074 N N . ASN A 1 653 ? -24.944 -8.580 28.888 1.00 96.25 653 ASN A N 1
ATOM 5075 C CA . ASN A 1 653 ? -25.050 -8.840 27.463 1.00 96.25 653 ASN A CA 1
ATOM 5076 C C . ASN A 1 653 ? -24.067 -9.954 27.044 1.00 96.25 653 ASN A C 1
ATOM 5078 O O . ASN A 1 653 ? -22.862 -9.803 27.215 1.00 96.25 653 ASN A O 1
ATOM 5082 N N . PRO A 1 654 ? -24.539 -11.087 26.491 1.00 94.38 654 PRO A N 1
ATOM 5083 C CA . PRO A 1 654 ? -23.674 -12.200 26.101 1.00 94.38 654 PRO A CA 1
ATOM 5084 C C . PRO A 1 654 ? -22.732 -11.896 24.928 1.00 94.38 654 PRO A C 1
ATOM 5086 O O . PRO A 1 654 ? -21.838 -12.701 24.671 1.00 94.38 654 PRO A O 1
ATOM 5089 N N . ALA A 1 655 ? -22.926 -10.802 24.189 1.00 96.31 655 ALA A N 1
ATOM 5090 C CA . ALA A 1 655 ? -22.094 -10.473 23.033 1.00 96.31 655 ALA A CA 1
ATOM 5091 C C . ALA A 1 655 ? -20.848 -9.633 23.378 1.00 96.31 655 ALA A C 1
ATOM 5093 O O . ALA A 1 655 ? -19.910 -9.628 22.590 1.00 96.31 655 ALA A O 1
ATOM 5094 N N . THR A 1 656 ? -20.770 -9.017 24.562 1.00 95.00 656 THR A N 1
ATOM 5095 C CA . THR A 1 656 ? -19.718 -8.032 24.906 1.00 95.00 656 THR A CA 1
ATOM 5096 C C . THR A 1 656 ? -18.308 -8.612 24.951 1.00 95.00 656 THR A C 1
ATOM 5098 O O . THR A 1 656 ? -17.353 -7.980 24.514 1.00 95.00 656 THR A O 1
ATOM 5101 N N . ILE A 1 657 ? -18.149 -9.864 25.390 1.00 94.25 657 ILE A N 1
ATOM 5102 C CA . ILE A 1 657 ? -16.849 -10.549 25.299 1.00 94.25 657 ILE A CA 1
ATOM 5103 C C . ILE A 1 657 ? -16.455 -10.792 23.839 1.00 94.25 657 ILE A C 1
ATOM 5105 O O . ILE A 1 657 ? -15.285 -10.656 23.497 1.00 94.25 657 ILE A O 1
ATOM 5109 N N . ALA A 1 658 ? -17.402 -11.166 22.973 1.00 95.19 658 ALA A N 1
ATOM 5110 C CA . ALA A 1 658 ? -17.104 -11.372 21.558 1.00 95.19 658 ALA A CA 1
ATOM 5111 C C . ALA A 1 658 ? -16.741 -10.048 20.872 1.00 95.19 658 ALA A C 1
ATOM 5113 O O . ALA A 1 658 ? -15.846 -10.046 20.036 1.00 95.19 658 ALA A O 1
ATOM 5114 N N . ASP A 1 659 ? -17.384 -8.959 21.277 1.00 95.81 659 ASP A N 1
ATOM 5115 C CA . ASP A 1 659 ? -17.127 -7.601 20.810 1.00 95.81 659 ASP A CA 1
ATOM 5116 C C . ASP A 1 659 ? -15.710 -7.135 21.174 1.00 95.81 659 ASP A C 1
ATOM 5118 O O . ASP A 1 659 ? -14.858 -6.980 20.305 1.00 95.81 659 ASP A O 1
ATOM 5122 N N . ASN A 1 660 ? -15.368 -7.168 22.467 1.00 96.00 660 ASN A N 1
ATOM 5123 C CA . ASN A 1 660 ? -14.034 -6.787 22.942 1.00 96.00 660 ASN A CA 1
ATOM 5124 C C . ASN A 1 660 ? -12.922 -7.712 22.392 1.00 96.00 660 ASN A C 1
ATOM 5126 O O . ASN A 1 660 ? -11.783 -7.290 22.176 1.00 96.00 660 ASN A O 1
ATOM 5130 N N . VAL A 1 661 ? -13.207 -9.000 22.152 1.00 97.06 661 VAL A N 1
ATOM 5131 C CA . VAL A 1 661 ? -12.290 -9.890 21.410 1.00 97.06 661 VAL A CA 1
ATOM 5132 C C . VAL A 1 661 ? -12.121 -9.409 19.967 1.00 97.06 661 VAL A C 1
ATOM 5134 O O . VAL A 1 661 ? -11.010 -9.446 19.433 1.00 97.06 661 VAL A O 1
ATOM 5137 N N . GLY A 1 662 ? -13.214 -8.962 19.358 1.00 94.69 662 GLY A N 1
ATOM 5138 C CA . GLY A 1 662 ? -13.308 -8.396 18.024 1.00 94.69 662 GLY A CA 1
ATOM 5139 C C . GLY A 1 662 ? -12.308 -7.280 17.763 1.00 94.69 662 GLY A C 1
ATOM 5140 O O . GLY A 1 662 ? -11.545 -7.387 16.802 1.00 94.69 662 GLY A O 1
ATOM 5141 N N . ASP A 1 663 ? -12.232 -6.278 18.631 1.00 95.19 663 ASP A N 1
ATOM 5142 C CA . ASP A 1 663 ? -11.333 -5.121 18.452 1.00 95.19 663 ASP A CA 1
ATOM 5143 C C . ASP A 1 663 ? -9.867 -5.553 18.335 1.00 95.19 663 ASP A C 1
ATOM 5145 O O . ASP A 1 663 ? -9.071 -5.025 17.556 1.00 95.19 663 ASP A O 1
ATOM 5149 N N . ASN A 1 664 ? -9.500 -6.604 19.067 1.00 96.81 664 ASN A N 1
ATOM 5150 C CA . ASN A 1 664 ? -8.146 -7.139 19.064 1.00 96.81 664 ASN A CA 1
ATOM 5151 C C . ASN A 1 664 ? -7.834 -7.976 17.809 1.00 96.81 664 ASN A C 1
ATOM 5153 O O . ASN A 1 664 ? -6.688 -7.997 17.346 1.00 96.81 664 ASN A O 1
ATOM 5157 N N . VAL A 1 665 ? -8.817 -8.687 17.250 1.00 95.25 665 VAL A N 1
ATOM 5158 C CA . VAL A 1 665 ? -8.607 -9.564 16.082 1.00 95.25 665 VAL A CA 1
ATOM 5159 C C . VAL A 1 665 ? -8.835 -8.844 14.751 1.00 95.25 665 VAL A C 1
ATOM 5161 O O . VAL A 1 665 ? -8.125 -9.107 13.784 1.00 95.25 665 VAL A O 1
ATOM 5164 N N . GLY A 1 666 ? -9.770 -7.899 14.699 1.00 92.12 666 GLY A N 1
ATOM 5165 C CA . GLY A 1 666 ? -10.045 -7.064 13.534 1.00 92.12 666 GLY A CA 1
ATOM 5166 C C . GLY A 1 666 ? -9.179 -5.811 13.519 1.00 92.12 666 GLY A C 1
ATOM 5167 O O . GLY A 1 666 ? -8.319 -5.657 12.642 1.00 92.12 666 GLY A O 1
ATOM 5168 N N . ASP A 1 667 ? -9.385 -4.936 14.502 1.00 93.31 667 ASP A N 1
ATOM 5169 C CA . ASP A 1 667 ? -8.871 -3.559 14.502 1.00 93.31 667 ASP A CA 1
ATOM 5170 C C . ASP A 1 667 ? -7.433 -3.413 14.968 1.00 93.31 667 ASP A C 1
ATOM 5172 O O . ASP A 1 667 ? -6.780 -2.420 14.657 1.00 93.31 667 ASP A O 1
ATOM 5176 N N . ILE A 1 668 ? -6.884 -4.461 15.575 1.00 95.75 668 ILE A N 1
ATOM 5177 C CA . ILE A 1 668 ? -5.454 -4.576 15.846 1.00 95.75 668 ILE A CA 1
ATOM 5178 C C . ILE A 1 668 ? -4.784 -5.570 14.897 1.00 95.75 668 ILE A C 1
ATOM 5180 O O . ILE A 1 668 ? -3.915 -5.173 14.119 1.00 95.75 668 ILE A O 1
ATOM 5184 N N . ALA A 1 669 ? -5.145 -6.859 14.932 1.00 96.69 669 ALA A N 1
ATOM 5185 C CA . ALA A 1 669 ? -4.397 -7.863 14.171 1.00 96.69 669 ALA A CA 1
ATOM 5186 C C . ALA A 1 669 ? -4.539 -7.676 12.651 1.00 96.69 669 ALA A C 1
ATOM 5188 O O . ALA A 1 669 ? -3.530 -7.642 11.939 1.00 96.69 669 ALA A O 1
ATOM 5189 N N . GLY A 1 670 ? -5.771 -7.495 12.162 1.00 94.81 670 GLY A N 1
ATOM 5190 C CA . GLY A 1 670 ? -6.040 -7.205 10.754 1.00 94.81 670 GLY A CA 1
ATOM 5191 C C . GLY A 1 670 ? -5.403 -5.890 10.295 1.00 94.81 670 GLY A C 1
ATOM 5192 O O . GLY A 1 670 ? -4.751 -5.858 9.252 1.00 94.81 670 GLY A O 1
ATOM 5193 N N . MET A 1 671 ? -5.531 -4.819 11.086 1.00 94.94 671 MET A N 1
ATOM 5194 C CA . MET A 1 671 ? -4.919 -3.511 10.795 1.00 94.94 671 MET A CA 1
ATOM 5195 C C . MET A 1 671 ? -3.383 -3.576 10.740 1.00 94.94 671 MET A C 1
ATOM 5197 O O . MET A 1 671 ? -2.765 -3.039 9.818 1.00 94.94 671 MET A O 1
ATOM 5201 N N . GLY A 1 672 ? -2.753 -4.290 11.676 1.00 94.06 672 GLY A N 1
ATOM 5202 C CA . GLY A 1 672 ? -1.304 -4.483 11.691 1.00 94.06 672 GLY A CA 1
ATOM 5203 C C . GLY A 1 672 ? -0.798 -5.223 10.453 1.00 94.06 672 GLY A C 1
ATOM 5204 O O . GLY A 1 672 ? 0.198 -4.816 9.852 1.00 94.06 672 GLY A O 1
ATOM 5205 N N . ALA A 1 673 ? -1.497 -6.281 10.038 1.00 95.50 673 ALA A N 1
ATOM 5206 C CA . ALA A 1 673 ? -1.186 -7.006 8.807 1.00 95.50 673 ALA A CA 1
ATOM 5207 C C . ALA A 1 673 ? -1.371 -6.122 7.556 1.00 95.50 673 ALA A C 1
ATOM 5209 O O . ALA A 1 673 ? -0.524 -6.128 6.660 1.00 95.50 673 ALA A O 1
ATOM 5210 N N . ASP A 1 674 ? -2.438 -5.320 7.516 1.00 94.94 674 ASP A N 1
ATOM 5211 C CA . ASP A 1 674 ? -2.753 -4.390 6.425 1.00 94.94 674 ASP A CA 1
ATOM 5212 C C . ASP A 1 674 ? -1.637 -3.362 6.189 1.00 94.94 674 ASP A C 1
ATOM 5214 O O . ASP A 1 674 ? -1.082 -3.262 5.086 1.00 94.94 674 ASP A O 1
ATOM 5218 N N . LEU A 1 675 ? -1.246 -2.650 7.246 1.00 93.94 675 LEU A N 1
ATOM 5219 C CA . LEU A 1 675 ? -0.210 -1.625 7.169 1.00 93.94 675 LEU A CA 1
ATOM 5220 C C . LEU A 1 675 ? 1.191 -2.210 6.942 1.00 93.94 675 LEU A C 1
ATOM 5222 O O . LEU A 1 675 ? 2.006 -1.585 6.256 1.00 93.94 675 LEU A O 1
ATOM 5226 N N . PHE A 1 676 ? 1.464 -3.425 7.432 1.00 96.06 676 PHE A N 1
ATOM 5227 C CA . PHE A 1 676 ? 2.658 -4.170 7.030 1.00 96.06 676 PHE A CA 1
ATOM 5228 C C . PHE A 1 676 ? 2.663 -4.446 5.519 1.00 96.06 676 PHE A C 1
ATOM 5230 O O . PHE A 1 676 ? 3.679 -4.207 4.864 1.00 96.06 676 PHE A O 1
ATOM 5237 N N . GLY A 1 677 ? 1.538 -4.897 4.956 1.00 95.12 677 GLY A N 1
ATOM 5238 C CA . GLY A 1 677 ? 1.386 -5.108 3.517 1.00 95.12 677 GLY A CA 1
ATOM 5239 C C . GLY A 1 677 ? 1.678 -3.836 2.715 1.00 95.12 677 GLY A C 1
ATOM 5240 O O . GLY A 1 677 ? 2.518 -3.857 1.817 1.00 95.12 677 GLY A O 1
ATOM 5241 N N . SER A 1 678 ? 1.095 -2.696 3.112 1.00 94.38 678 SER A N 1
ATOM 5242 C CA . SER A 1 678 ? 1.368 -1.395 2.471 1.00 94.38 678 SER A CA 1
ATOM 5243 C C . SER A 1 678 ? 2.854 -1.017 2.507 1.00 94.38 678 SER A C 1
ATOM 5245 O O . SER A 1 678 ? 3.400 -0.532 1.513 1.00 94.38 678 SER A O 1
ATOM 5247 N N . PHE A 1 679 ? 3.526 -1.250 3.639 1.00 95.38 679 PHE A N 1
ATOM 5248 C CA . PHE A 1 679 ? 4.961 -1.004 3.798 1.00 95.38 679 PHE A CA 1
ATOM 5249 C C . PHE A 1 679 ? 5.813 -1.902 2.890 1.00 95.38 679 PHE A C 1
ATOM 5251 O O . PHE A 1 679 ? 6.713 -1.416 2.193 1.00 95.38 679 PHE A O 1
ATOM 5258 N N . ALA A 1 680 ? 5.526 -3.206 2.902 1.00 96.44 680 ALA A N 1
ATOM 5259 C CA . ALA A 1 680 ? 6.242 -4.210 2.131 1.00 96.44 680 ALA A CA 1
ATOM 5260 C C . ALA A 1 680 ? 6.100 -3.952 0.627 1.00 96.44 680 ALA A C 1
ATOM 5262 O O . ALA A 1 680 ? 7.109 -3.883 -0.073 1.00 96.44 680 ALA A O 1
ATOM 5263 N N . GLU A 1 681 ? 4.879 -3.730 0.140 1.00 95.56 681 GLU A N 1
ATOM 5264 C CA . GLU A 1 681 ? 4.621 -3.446 -1.271 1.00 95.56 681 GLU A CA 1
ATOM 5265 C C . GLU A 1 681 ? 5.231 -2.120 -1.720 1.00 95.56 681 GLU A C 1
ATOM 5267 O O . GLU A 1 681 ? 5.869 -2.086 -2.767 1.00 95.56 681 GLU A O 1
ATOM 5272 N N . SER A 1 682 ? 5.126 -1.046 -0.926 1.00 94.62 682 SER A N 1
ATOM 5273 C CA . SER A 1 682 ? 5.716 0.255 -1.293 1.00 94.62 682 SER A CA 1
ATOM 5274 C C . SER A 1 682 ? 7.234 0.162 -1.438 1.00 94.62 682 SER A C 1
ATOM 5276 O O . SER A 1 682 ? 7.821 0.725 -2.365 1.00 94.62 682 SER A O 1
ATOM 5278 N N . THR A 1 683 ? 7.874 -0.598 -0.547 1.00 95.88 683 THR A N 1
ATOM 5279 C CA . THR A 1 683 ? 9.315 -0.845 -0.597 1.00 95.88 683 THR A CA 1
ATOM 5280 C C . THR A 1 683 ? 9.676 -1.734 -1.790 1.00 95.88 683 THR A C 1
ATOM 5282 O O . THR A 1 683 ? 10.587 -1.395 -2.542 1.00 95.88 683 THR A O 1
ATOM 5285 N N . CYS A 1 684 ? 8.953 -2.835 -2.015 1.00 94.56 684 CYS A N 1
ATOM 5286 C CA . CYS A 1 684 ? 9.212 -3.746 -3.134 1.00 94.56 684 CYS A CA 1
ATOM 5287 C C . CYS A 1 684 ? 8.979 -3.078 -4.494 1.00 94.56 684 CYS A C 1
ATOM 5289 O O . CYS A 1 684 ? 9.799 -3.247 -5.391 1.00 94.56 684 CYS A O 1
ATOM 5291 N N . ALA A 1 685 ? 7.918 -2.277 -4.632 1.00 92.62 685 ALA A N 1
ATOM 5292 C CA . ALA A 1 685 ? 7.625 -1.507 -5.835 1.00 92.62 685 ALA A CA 1
ATOM 5293 C C . ALA A 1 685 ? 8.782 -0.558 -6.166 1.00 92.62 685 ALA A C 1
ATOM 5295 O O . ALA A 1 685 ? 9.279 -0.557 -7.289 1.00 92.62 685 ALA A O 1
ATOM 5296 N N . ALA A 1 686 ? 9.273 0.199 -5.179 1.00 93.62 686 ALA A N 1
ATOM 5297 C CA . ALA A 1 686 ? 10.403 1.095 -5.389 1.00 93.62 686 ALA A CA 1
ATOM 5298 C C . ALA A 1 686 ? 11.677 0.334 -5.800 1.00 93.62 686 ALA A C 1
ATOM 5300 O O . ALA A 1 686 ? 12.383 0.795 -6.692 1.00 93.62 686 ALA A O 1
ATOM 5301 N N . LEU A 1 687 ? 11.942 -0.832 -5.197 1.00 94.12 687 LEU A N 1
ATOM 5302 C CA . LEU A 1 687 ? 13.114 -1.666 -5.489 1.00 94.12 687 LEU A CA 1
ATOM 5303 C C . LEU A 1 687 ? 13.080 -2.302 -6.883 1.00 94.12 687 LEU A C 1
ATOM 5305 O O . LEU A 1 687 ? 14.076 -2.247 -7.602 1.00 94.12 687 LEU A O 1
ATOM 5309 N N . VAL A 1 688 ? 11.957 -2.908 -7.282 1.00 90.69 688 VAL A N 1
ATOM 5310 C CA . VAL A 1 688 ? 11.844 -3.534 -8.610 1.00 90.69 688 VAL A CA 1
ATOM 5311 C C . VAL A 1 688 ? 11.923 -2.473 -9.704 1.00 90.69 688 VAL A C 1
ATOM 5313 O O . VAL A 1 688 ? 12.615 -2.663 -10.703 1.00 90.69 688 VAL A O 1
ATOM 5316 N N . ILE A 1 689 ? 11.325 -1.304 -9.467 1.00 87.75 689 ILE A N 1
ATOM 5317 C CA . ILE A 1 689 ? 11.386 -0.173 -10.388 1.00 87.75 689 ILE A CA 1
ATOM 5318 C C . ILE A 1 689 ? 12.814 0.387 -10.498 1.00 87.75 689 ILE A C 1
ATOM 5320 O O . ILE A 1 689 ? 13.308 0.623 -11.599 1.00 87.75 689 ILE A O 1
ATOM 5324 N N . SER A 1 690 ? 13.523 0.593 -9.386 1.00 88.25 690 SER A N 1
ATOM 5325 C CA . SER A 1 690 ? 14.901 1.090 -9.461 1.00 88.25 690 SER A CA 1
ATOM 5326 C C . SER A 1 690 ? 15.877 0.055 -10.027 1.00 88.25 690 SER A C 1
ATOM 5328 O O . SER A 1 690 ? 16.879 0.453 -10.623 1.00 88.25 690 SER A O 1
ATOM 5330 N N . SER A 1 691 ? 15.577 -1.246 -9.927 1.00 88.25 691 SER A N 1
ATOM 5331 C CA . SER A 1 691 ? 16.444 -2.323 -10.432 1.00 88.25 691 SER A CA 1
ATOM 5332 C C . SER A 1 691 ? 16.676 -2.279 -11.946 1.00 88.25 691 SER A C 1
ATOM 5334 O O . SER A 1 691 ? 17.729 -2.703 -12.412 1.00 88.25 691 SER A O 1
ATOM 5336 N N . VAL A 1 692 ? 15.724 -1.725 -12.703 1.00 81.94 692 VAL A N 1
ATOM 5337 C CA . VAL A 1 692 ? 15.814 -1.569 -14.166 1.00 81.94 692 VAL A CA 1
ATOM 5338 C C . VAL A 1 692 ? 16.307 -0.183 -14.600 1.00 81.94 692 VAL A C 1
ATOM 5340 O O . VAL A 1 692 ? 16.471 0.070 -15.792 1.00 81.94 692 VAL A O 1
ATOM 5343 N N . SER A 1 693 ? 16.545 0.722 -13.645 1.00 81.75 693 SER A N 1
ATOM 5344 C CA . SER A 1 693 ? 17.142 2.043 -13.886 1.00 81.75 693 SER A CA 1
ATOM 5345 C C . SER A 1 693 ? 18.672 1.983 -13.850 1.00 81.75 693 SER A C 1
ATOM 5347 O O . SER A 1 693 ? 19.233 0.951 -13.473 1.00 81.75 693 SER A O 1
ATOM 5349 N N . THR A 1 694 ? 19.366 3.094 -14.139 1.00 80.44 694 THR A N 1
ATOM 5350 C CA . THR A 1 694 ? 20.838 3.122 -14.020 1.00 80.44 694 THR A CA 1
ATOM 5351 C C . THR A 1 694 ? 21.331 2.772 -12.619 1.00 80.44 694 THR A C 1
ATOM 5353 O O . THR A 1 694 ? 22.415 2.219 -12.476 1.00 80.44 694 THR A O 1
ATOM 5356 N N . LEU A 1 695 ? 20.515 2.999 -11.581 1.00 84.62 695 LEU A N 1
ATOM 5357 C CA . LEU A 1 695 ? 20.839 2.601 -10.209 1.00 84.62 695 LEU A CA 1
ATOM 5358 C C . LEU A 1 695 ? 21.034 1.082 -10.074 1.00 84.62 695 LEU A C 1
ATOM 5360 O O . LEU A 1 695 ? 21.908 0.637 -9.330 1.00 84.62 695 LEU A O 1
ATOM 5364 N N . GLY A 1 696 ? 20.220 0.300 -10.786 1.00 83.56 696 GLY A N 1
ATOM 5365 C CA . GLY A 1 696 ? 20.287 -1.154 -10.790 1.00 83.56 696 GLY A CA 1
ATOM 5366 C C . GLY A 1 696 ? 21.265 -1.703 -11.823 1.00 83.56 696 GLY A C 1
ATOM 5367 O O . GLY A 1 696 ? 22.068 -2.568 -11.484 1.00 83.56 696 GLY A O 1
ATOM 5368 N N . THR A 1 697 ? 21.259 -1.167 -13.049 1.00 81.19 697 THR A N 1
ATOM 5369 C CA . THR A 1 697 ? 22.118 -1.663 -14.140 1.00 81.19 697 THR A CA 1
ATOM 5370 C C . THR A 1 697 ? 23.598 -1.331 -13.953 1.00 81.19 697 THR A C 1
ATOM 5372 O O . THR A 1 697 ? 24.439 -2.041 -14.489 1.00 81.19 697 THR A O 1
ATOM 5375 N N . GLU A 1 698 ? 23.926 -0.262 -13.217 1.00 81.44 698 GLU A N 1
ATOM 5376 C CA . GLU A 1 698 ? 25.307 0.086 -12.831 1.00 81.44 698 GLU A CA 1
ATOM 5377 C C . GLU A 1 698 ? 25.659 -0.377 -11.405 1.00 81.44 698 GLU A C 1
ATOM 5379 O O . GLU A 1 698 ? 26.695 -0.002 -10.853 1.00 81.44 698 GLU A O 1
ATOM 5384 N N . HIS A 1 699 ? 24.786 -1.175 -10.782 1.00 86.06 699 HIS A N 1
ATOM 5385 C CA . HIS A 1 699 ? 25.000 -1.786 -9.468 1.00 86.06 699 HIS A CA 1
ATOM 5386 C C . HIS A 1 699 ? 25.335 -0.775 -8.350 1.00 86.06 699 HIS A C 1
ATOM 5388 O O . HIS A 1 699 ? 26.156 -1.031 -7.458 1.00 86.06 699 HIS A O 1
ATOM 5394 N N . VAL A 1 700 ? 24.653 0.377 -8.340 1.00 87.50 700 VAL A N 1
ATOM 5395 C CA . VAL A 1 700 ? 24.846 1.457 -7.355 1.00 87.50 700 VAL A CA 1
ATOM 5396 C C . VAL A 1 700 ? 24.128 1.112 -6.047 1.00 87.50 700 VAL A C 1
ATOM 5398 O O . VAL A 1 700 ? 23.024 1.571 -5.752 1.00 87.50 700 VAL A O 1
ATOM 5401 N N . TYR A 1 701 ? 24.776 0.284 -5.225 1.00 89.62 701 TYR A N 1
ATOM 5402 C CA . TYR A 1 701 ? 24.171 -0.325 -4.032 1.00 89.62 701 TYR A CA 1
ATOM 5403 C C . TYR A 1 701 ? 23.535 0.679 -3.059 1.00 89.62 701 TYR A C 1
ATOM 5405 O O . TYR A 1 701 ? 22.437 0.445 -2.560 1.00 89.62 701 TYR A O 1
ATOM 5413 N N . VAL A 1 702 ? 24.203 1.805 -2.792 1.00 91.50 702 VAL A N 1
ATOM 5414 C CA . VAL A 1 702 ? 23.708 2.814 -1.839 1.00 91.50 702 VAL A CA 1
ATOM 5415 C C . VAL A 1 702 ? 22.387 3.422 -2.313 1.00 91.50 702 VAL A C 1
ATOM 5417 O O . VAL A 1 702 ? 21.453 3.535 -1.519 1.00 91.50 702 VAL A O 1
ATOM 5420 N N . ALA A 1 703 ? 22.291 3.739 -3.604 1.00 90.94 703 ALA A N 1
ATOM 5421 C CA . ALA A 1 703 ? 21.089 4.300 -4.206 1.00 90.94 703 ALA A CA 1
ATOM 5422 C C . ALA A 1 703 ? 19.959 3.265 -4.302 1.00 90.94 703 ALA A C 1
ATOM 5424 O O . ALA A 1 703 ? 18.803 3.598 -4.057 1.00 90.94 703 ALA A O 1
ATOM 5425 N N . MET A 1 704 ? 20.281 1.990 -4.553 1.00 92.06 704 MET A N 1
ATOM 5426 C CA . MET A 1 704 ? 19.292 0.906 -4.490 1.00 92.06 704 MET A CA 1
ATOM 5427 C C . MET A 1 704 ? 18.707 0.709 -3.089 1.00 92.06 704 MET A C 1
ATOM 5429 O O . MET A 1 704 ? 17.537 0.363 -2.951 1.00 92.06 704 MET A O 1
ATOM 5433 N N . CYS A 1 705 ? 19.478 0.983 -2.035 1.00 94.75 705 CYS A N 1
ATOM 5434 C CA . CYS A 1 705 ? 18.987 0.967 -0.657 1.00 94.75 705 CYS A CA 1
ATOM 5435 C C . CYS A 1 705 ? 18.165 2.209 -0.266 1.00 94.75 705 CYS A C 1
ATOM 5437 O O . CYS A 1 705 ? 17.718 2.276 0.879 1.00 94.75 705 CYS A O 1
ATOM 5439 N N . TYR A 1 706 ? 17.949 3.180 -1.163 1.00 96.00 706 TYR A N 1
ATOM 5440 C CA . TYR A 1 706 ? 17.241 4.427 -0.853 1.00 96.00 706 TYR A CA 1
ATOM 5441 C C . TYR A 1 706 ? 15.864 4.211 -0.192 1.00 96.00 706 TYR A C 1
ATOM 5443 O O . TYR A 1 706 ? 15.654 4.787 0.877 1.00 96.00 706 TYR A O 1
ATOM 5451 N N . PRO A 1 707 ? 14.968 3.334 -0.696 1.00 96.50 707 PRO A N 1
ATOM 5452 C CA . PRO A 1 707 ? 13.701 3.038 -0.021 1.00 96.50 707 PRO A CA 1
ATOM 5453 C C . PRO A 1 707 ? 13.887 2.572 1.435 1.00 96.50 707 PRO A C 1
ATOM 5455 O O . PRO A 1 707 ? 13.277 3.110 2.356 1.00 96.50 707 PRO A O 1
ATOM 5458 N N . LEU A 1 708 ? 14.811 1.638 1.680 1.00 97.69 708 LEU A N 1
ATOM 5459 C CA . LEU A 1 708 ? 15.069 1.114 3.025 1.00 97.69 708 LEU A CA 1
ATOM 5460 C C . LEU A 1 708 ? 15.679 2.176 3.951 1.00 97.69 708 LEU A C 1
ATOM 5462 O O . LEU A 1 708 ? 15.391 2.185 5.146 1.00 97.69 708 LEU A O 1
ATOM 5466 N N . LEU A 1 709 ? 16.514 3.072 3.417 1.00 97.62 709 LEU A N 1
ATOM 5467 C CA . LEU A 1 709 ? 17.098 4.184 4.170 1.00 97.62 709 LEU A CA 1
ATOM 5468 C C . LEU A 1 709 ? 16.039 5.199 4.609 1.00 97.62 709 LEU A C 1
ATOM 5470 O O . LEU A 1 709 ? 16.105 5.683 5.739 1.00 97.62 709 LEU A O 1
ATOM 5474 N N . ILE A 1 710 ? 15.054 5.490 3.754 1.00 97.88 710 ILE A N 1
ATOM 5475 C CA . ILE A 1 710 ? 13.920 6.356 4.103 1.00 97.88 710 ILE A CA 1
ATOM 5476 C C . ILE A 1 710 ? 13.156 5.767 5.292 1.00 97.88 710 ILE A C 1
ATOM 5478 O O . ILE A 1 710 ? 12.945 6.461 6.286 1.00 97.88 710 ILE A O 1
ATOM 5482 N N . SER A 1 711 ? 12.837 4.471 5.259 1.00 97.50 711 SER A N 1
ATOM 5483 C CA . SER A 1 711 ? 12.191 3.788 6.386 1.00 97.50 711 SER A CA 1
ATOM 5484 C C . SER A 1 711 ? 13.074 3.740 7.639 1.00 97.50 711 SER A C 1
ATOM 5486 O O . SER A 1 711 ? 12.593 3.991 8.743 1.00 97.50 711 SER A O 1
ATOM 5488 N N . ALA A 1 712 ? 14.375 3.470 7.487 1.00 97.88 712 ALA A N 1
ATOM 5489 C CA . ALA A 1 712 ? 15.322 3.406 8.600 1.00 97.88 712 ALA A CA 1
ATOM 5490 C C . ALA A 1 712 ? 15.440 4.742 9.346 1.00 97.88 712 ALA A C 1
ATOM 5492 O O . ALA A 1 712 ? 15.524 4.759 10.573 1.00 97.88 712 ALA A O 1
ATOM 5493 N N . VAL A 1 713 ? 15.444 5.860 8.618 1.00 97.12 713 VAL A N 1
ATOM 5494 C CA . VAL A 1 713 ? 15.466 7.206 9.203 1.00 97.12 713 VAL A CA 1
ATOM 5495 C C . VAL A 1 713 ? 14.090 7.599 9.743 1.00 97.12 713 VAL A C 1
ATOM 5497 O O . VAL A 1 713 ? 14.012 8.207 10.810 1.00 97.12 713 VAL A O 1
ATOM 5500 N N . GLY A 1 714 ? 13.012 7.189 9.072 1.00 97.56 714 GLY A N 1
ATOM 5501 C CA . GLY A 1 714 ? 11.637 7.347 9.544 1.00 97.56 714 GLY A CA 1
ATOM 5502 C C . GLY A 1 714 ? 11.412 6.754 10.937 1.00 97.56 714 GLY A C 1
ATOM 5503 O O . GLY A 1 714 ? 10.906 7.438 11.823 1.00 97.56 714 GLY A O 1
ATOM 5504 N N . ILE A 1 715 ? 11.909 5.537 11.184 1.00 97.75 715 ILE A N 1
ATOM 5505 C CA . ILE A 1 715 ? 11.888 4.889 12.508 1.00 97.75 715 ILE A CA 1
ATOM 5506 C C . ILE A 1 715 ? 12.569 5.759 13.576 1.00 97.75 715 ILE A C 1
ATOM 5508 O O . ILE A 1 715 ? 12.021 5.947 14.664 1.00 97.75 715 ILE A O 1
ATOM 5512 N N . LEU A 1 716 ? 13.748 6.318 13.281 1.00 96.94 716 LEU A N 1
ATOM 5513 C CA . LEU A 1 716 ? 14.478 7.170 14.229 1.00 96.94 716 LEU A CA 1
ATOM 5514 C C . LEU A 1 716 ? 13.709 8.465 14.531 1.00 96.94 716 LEU A C 1
ATOM 5516 O O . LEU A 1 716 ? 13.646 8.898 15.683 1.00 96.94 716 LEU A O 1
ATOM 5520 N N . VAL A 1 717 ? 13.083 9.059 13.513 1.00 97.62 717 VAL A N 1
ATOM 5521 C CA . VAL A 1 717 ? 12.216 10.234 13.670 1.00 97.62 717 VAL A CA 1
ATOM 5522 C C . VAL A 1 717 ? 10.989 9.904 14.523 1.00 97.62 717 VAL A C 1
ATOM 5524 O O . VAL A 1 717 ? 10.651 10.666 15.433 1.00 97.62 717 VAL A O 1
ATOM 5527 N N . CYS A 1 718 ? 10.341 8.765 14.279 1.00 97.69 718 CYS A N 1
ATOM 5528 C CA . CYS A 1 718 ? 9.209 8.298 15.074 1.00 97.69 718 CYS A CA 1
ATOM 5529 C C . CYS A 1 718 ? 9.599 8.059 16.534 1.00 97.69 718 CYS A C 1
ATOM 5531 O O . CYS A 1 718 ? 8.821 8.400 17.425 1.00 97.69 718 CYS A O 1
ATOM 5533 N N . LEU A 1 719 ? 10.797 7.525 16.802 1.00 95.81 719 LEU A N 1
ATOM 5534 C CA . LEU A 1 719 ? 11.305 7.326 18.164 1.00 95.81 719 LEU A CA 1
ATOM 5535 C C . LEU A 1 719 ? 11.381 8.664 18.906 1.00 95.81 719 LEU A C 1
ATOM 5537 O O . LEU A 1 719 ? 10.807 8.804 19.985 1.00 95.81 719 LEU A O 1
ATOM 5541 N N . ILE A 1 720 ? 12.014 9.671 18.297 1.00 94.25 720 ILE A N 1
ATOM 5542 C CA . ILE A 1 720 ? 12.104 11.024 18.869 1.00 94.25 720 ILE A CA 1
ATOM 5543 C C . ILE A 1 720 ? 10.704 11.621 19.069 1.00 94.25 720 ILE A C 1
ATOM 5545 O O . ILE A 1 720 ? 10.420 12.197 20.118 1.00 94.25 720 ILE A O 1
ATOM 5549 N N . THR A 1 721 ? 9.816 11.453 18.089 1.00 95.50 721 THR A N 1
ATOM 5550 C CA . THR A 1 721 ? 8.444 11.981 18.137 1.00 95.50 721 THR A CA 1
ATOM 5551 C C . THR A 1 721 ? 7.635 11.368 19.283 1.00 95.50 721 THR A C 1
ATOM 5553 O O . THR A 1 721 ? 6.973 12.095 20.027 1.00 95.50 721 THR A O 1
ATOM 5556 N N . THR A 1 722 ? 7.770 10.054 19.483 1.00 93.69 722 THR A N 1
ATOM 5557 C CA . THR A 1 722 ? 7.094 9.303 20.549 1.00 93.69 722 THR A CA 1
ATOM 5558 C C . THR A 1 722 ? 7.522 9.809 21.923 1.00 93.69 722 THR A C 1
ATOM 5560 O O . THR A 1 722 ? 6.660 10.095 22.749 1.00 93.69 722 THR A O 1
ATOM 5563 N N . LEU A 1 723 ? 8.829 10.020 22.144 1.00 88.31 723 LEU A N 1
ATOM 5564 C CA . LEU A 1 723 ? 9.362 10.555 23.409 1.00 88.31 723 LEU A CA 1
ATOM 5565 C C . LEU A 1 723 ? 8.786 11.937 23.764 1.00 88.31 723 LEU A C 1
ATOM 5567 O O . LEU A 1 723 ? 8.613 12.263 24.941 1.00 88.31 723 LEU A O 1
ATOM 5571 N N . ILE A 1 724 ? 8.446 12.754 22.760 1.00 81.88 724 ILE A N 1
ATOM 5572 C CA . ILE A 1 724 ? 7.811 14.058 22.985 1.00 81.88 724 ILE A CA 1
ATOM 5573 C C . ILE A 1 724 ? 6.388 13.887 23.543 1.00 81.88 724 ILE A C 1
ATOM 5575 O O . ILE A 1 724 ? 6.044 14.573 24.510 1.00 81.88 724 ILE A O 1
ATOM 5579 N N . ALA A 1 725 ? 5.578 12.978 22.983 1.00 70.00 725 ALA A N 1
ATOM 5580 C CA . ALA A 1 725 ? 4.235 12.688 23.506 1.00 70.00 725 ALA A CA 1
ATOM 5581 C C . ALA A 1 725 ? 4.274 11.987 24.864 1.00 70.00 725 ALA A C 1
ATOM 5583 O O . ALA A 1 725 ? 3.443 12.280 25.720 1.00 70.00 725 ALA A O 1
ATOM 5584 N N . THR A 1 726 ? 5.221 11.069 25.069 1.00 70.62 726 THR A N 1
ATOM 5585 C CA . THR A 1 726 ? 5.240 10.240 26.274 1.00 70.62 726 THR A CA 1
ATOM 5586 C C . THR A 1 726 ? 5.827 10.943 27.491 1.00 70.62 726 THR A C 1
ATOM 5588 O O . THR A 1 726 ? 5.333 10.760 28.602 1.00 70.62 726 THR A O 1
ATOM 5591 N N . ASP A 1 727 ? 6.895 11.722 27.323 1.00 75.88 727 ASP A N 1
ATOM 5592 C CA . ASP A 1 727 ? 7.693 12.177 28.467 1.00 75.88 727 ASP A CA 1
ATOM 5593 C C . ASP A 1 727 ? 7.727 13.706 28.616 1.00 75.88 727 ASP A C 1
ATOM 5595 O O . ASP A 1 727 ? 7.885 14.200 29.733 1.00 75.88 727 ASP A O 1
ATOM 5599 N N . LEU A 1 728 ? 7.527 14.474 27.536 1.00 75.62 728 LEU A N 1
ATOM 5600 C CA . LEU A 1 728 ? 7.597 15.943 27.583 1.00 75.62 728 LEU A CA 1
ATOM 5601 C C . LEU A 1 728 ? 6.225 16.618 27.703 1.00 75.62 728 LEU A C 1
ATOM 5603 O O . LEU A 1 728 ? 6.079 17.565 28.480 1.00 75.62 728 LEU A O 1
ATOM 5607 N N . LYS A 1 729 ? 5.231 16.175 26.922 1.00 80.19 729 LYS A N 1
ATOM 5608 C CA . LYS A 1 729 ? 3.893 16.794 26.866 1.00 80.19 729 LYS A CA 1
ATOM 5609 C C . LYS A 1 729 ? 2.765 15.751 26.741 1.00 80.19 729 LYS A C 1
ATOM 5611 O O . LYS A 1 729 ? 2.100 15.719 25.708 1.00 80.19 729 LYS A O 1
ATOM 5616 N N . PRO A 1 730 ? 2.535 14.914 27.771 1.00 81.19 730 PRO A N 1
ATOM 5617 C CA . PRO A 1 730 ? 1.394 14.001 27.782 1.00 81.19 730 PRO A CA 1
ATOM 5618 C C . PRO A 1 730 ? 0.072 14.769 27.917 1.00 81.19 730 PRO A C 1
ATOM 5620 O O . PRO A 1 730 ? 0.037 15.815 28.571 1.00 81.19 730 PRO A O 1
ATOM 5623 N N . ALA A 1 731 ? -1.011 14.224 27.353 1.00 84.75 731 ALA A N 1
ATOM 5624 C CA . ALA A 1 731 ? -2.358 14.773 27.509 1.00 84.75 731 ALA A CA 1
ATOM 5625 C C . ALA A 1 731 ? -2.780 14.728 28.986 1.00 84.75 731 ALA A C 1
ATOM 5627 O O . ALA A 1 731 ? -2.766 13.662 29.603 1.00 84.75 731 ALA A O 1
ATOM 5628 N N . ARG A 1 732 ? -3.129 15.878 29.576 1.00 86.00 732 ARG A N 1
ATOM 5629 C CA . ARG A 1 732 ? -3.519 15.971 30.995 1.00 86.00 732 ARG A CA 1
ATOM 5630 C C . ARG A 1 732 ? -5.023 16.069 31.198 1.00 86.00 732 ARG A C 1
ATOM 5632 O O . ARG A 1 732 ? -5.505 15.678 32.258 1.00 86.00 732 ARG A O 1
ATOM 5639 N N . GLY A 1 733 ? -5.747 16.559 30.197 1.00 87.69 733 GLY A N 1
ATOM 5640 C CA . GLY A 1 733 ? -7.206 16.656 30.203 1.00 87.69 733 GLY A CA 1
ATOM 5641 C C . GLY A 1 733 ? -7.846 16.066 28.949 1.00 87.69 733 GLY A C 1
ATOM 5642 O O . GLY A 1 733 ? -7.181 15.880 27.932 1.00 87.69 733 GLY A O 1
ATOM 5643 N N . ILE A 1 734 ? -9.159 15.824 29.015 1.00 86.44 734 ILE A N 1
ATOM 5644 C CA . ILE A 1 734 ? -9.961 15.220 27.934 1.00 86.44 734 ILE A CA 1
ATOM 5645 C C . ILE A 1 734 ? -9.813 15.991 26.611 1.00 86.44 734 ILE A C 1
ATOM 5647 O O . ILE A 1 734 ? -9.513 15.414 25.572 1.00 86.44 734 ILE A O 1
ATOM 5651 N N . HIS A 1 735 ? -9.912 17.324 26.646 1.00 85.38 735 HIS A N 1
ATOM 5652 C CA . HIS A 1 735 ? -9.805 18.162 25.443 1.00 85.38 735 HIS A CA 1
ATOM 5653 C C . HIS A 1 735 ? -8.405 18.188 24.799 1.00 85.38 735 HIS A C 1
ATOM 5655 O O . HIS A 1 735 ? -8.251 18.727 23.699 1.00 85.38 735 HIS A O 1
ATOM 5661 N N . GLU A 1 736 ? -7.381 17.659 25.479 1.00 89.44 736 GLU A N 1
ATOM 5662 C CA . GLU A 1 736 ? -5.996 17.636 24.997 1.00 89.44 736 GLU A CA 1
ATOM 5663 C C . GLU A 1 736 ? -5.644 16.334 24.253 1.00 89.44 736 GLU A C 1
ATOM 5665 O O . GLU A 1 736 ? -4.609 16.301 23.585 1.00 89.44 736 GLU A O 1
ATOM 5670 N N . ILE A 1 737 ? -6.477 15.285 24.336 1.00 92.38 737 ILE A N 1
ATOM 5671 C CA . ILE A 1 737 ? -6.181 13.938 23.806 1.00 92.38 737 ILE A CA 1
ATOM 5672 C C . ILE A 1 737 ? -5.978 13.982 22.284 1.00 92.38 737 ILE A C 1
ATOM 5674 O O . ILE A 1 737 ? -4.863 13.758 21.805 1.00 92.38 737 ILE A O 1
ATOM 5678 N N . GLU A 1 738 ? -7.012 14.365 21.524 1.00 90.50 738 GLU A N 1
ATOM 5679 C CA . GLU A 1 738 ? -6.946 14.476 20.056 1.00 90.50 738 GLU A CA 1
ATOM 5680 C C . GLU A 1 738 ? -5.823 15.419 19.607 1.00 90.50 738 GLU A C 1
ATOM 5682 O O . GLU A 1 738 ? -5.058 15.112 18.694 1.00 90.50 738 GLU A O 1
ATOM 5687 N N . SER A 1 739 ? -5.667 16.566 20.283 1.00 90.56 739 SER A N 1
ATOM 5688 C CA . SER A 1 739 ? -4.612 17.527 19.948 1.00 90.56 739 SER A CA 1
ATOM 5689 C C . SER A 1 739 ? -3.219 16.926 20.131 1.00 90.56 739 SER A C 1
ATOM 5691 O O . SER A 1 739 ? -2.326 17.227 19.341 1.00 90.56 739 SER A O 1
ATOM 5693 N N . THR A 1 740 ? -3.014 16.096 21.154 1.00 92.38 740 THR A N 1
ATOM 5694 C CA . THR A 1 740 ? -1.727 15.438 21.414 1.00 92.38 740 THR A CA 1
ATOM 5695 C C . THR A 1 740 ? -1.436 14.385 20.346 1.00 92.38 740 THR A C 1
ATOM 5697 O O . THR A 1 740 ? -0.330 14.369 19.804 1.00 92.38 740 THR A O 1
ATOM 5700 N N . LEU A 1 741 ? -2.434 13.575 19.975 1.00 93.50 741 LEU A N 1
ATOM 5701 C CA . LEU A 1 741 ? -2.325 12.573 18.906 1.00 93.50 741 LEU A CA 1
ATOM 5702 C C . LEU A 1 741 ? -2.050 13.241 17.548 1.00 93.50 741 LEU A C 1
ATOM 5704 O O . LEU A 1 741 ? -1.109 12.864 16.849 1.00 93.50 741 LEU A O 1
ATOM 5708 N N . LYS A 1 742 ? -2.762 14.324 17.215 1.00 93.19 742 LYS A N 1
ATOM 5709 C CA . LYS A 1 742 ? -2.490 15.131 16.014 1.00 93.19 742 LYS A CA 1
ATOM 5710 C C . LYS A 1 742 ? -1.071 15.693 15.997 1.00 93.19 742 LYS A C 1
ATOM 5712 O O . LYS A 1 742 ? -0.403 15.666 14.961 1.00 93.19 742 LYS A O 1
ATOM 5717 N N . MET A 1 743 ? -0.581 16.195 17.131 1.00 91.88 743 MET A N 1
ATOM 5718 C CA . MET A 1 743 ? 0.782 16.720 17.210 1.00 91.88 743 MET A CA 1
ATOM 5719 C C . MET A 1 743 ? 1.835 15.648 16.910 1.00 91.88 743 MET A C 1
ATOM 5721 O O . MET A 1 743 ? 2.894 16.000 16.398 1.00 91.88 743 MET A O 1
ATOM 5725 N N . GLN A 1 744 ? 1.558 14.360 17.140 1.00 94.38 744 GLN A N 1
ATOM 5726 C CA . GLN A 1 744 ? 2.457 13.279 16.723 1.00 94.38 744 GLN A CA 1
ATOM 5727 C C . GLN A 1 744 ? 2.604 13.200 15.199 1.00 94.38 744 GLN A C 1
ATOM 5729 O O . GLN A 1 744 ? 3.724 13.105 14.695 1.00 94.38 744 GLN A O 1
ATOM 5734 N N . LEU A 1 745 ? 1.507 13.321 14.448 1.00 94.69 745 LEU A N 1
ATOM 5735 C CA . LEU A 1 745 ? 1.547 13.351 12.980 1.00 94.69 745 LEU A CA 1
ATOM 5736 C C . LEU A 1 745 ? 2.285 14.586 12.456 1.00 94.69 745 LEU A C 1
ATOM 5738 O O . LEU A 1 745 ? 3.136 14.479 11.573 1.00 94.69 745 LEU A O 1
ATOM 5742 N N . VAL A 1 746 ? 2.008 15.756 13.036 1.00 96.38 746 VAL A N 1
ATOM 5743 C CA . VAL A 1 746 ? 2.647 17.017 12.631 1.00 96.38 746 VAL A CA 1
ATOM 5744 C C . VAL A 1 746 ? 4.149 16.989 12.922 1.00 96.38 746 VAL A C 1
ATOM 5746 O O . VAL A 1 746 ? 4.951 17.282 12.037 1.00 96.38 746 VAL A O 1
ATOM 5749 N N . ILE A 1 747 ? 4.549 16.614 14.141 1.00 95.62 747 ILE A N 1
ATOM 5750 C CA . ILE A 1 747 ? 5.960 16.590 14.551 1.00 95.62 747 ILE A CA 1
ATOM 5751 C C . ILE A 1 747 ? 6.737 15.565 13.729 1.00 95.62 747 ILE A C 1
ATOM 5753 O O . ILE A 1 747 ? 7.794 15.906 13.200 1.00 95.62 747 ILE A O 1
ATOM 5757 N N . SER A 1 748 ? 6.215 14.345 13.573 1.00 96.88 748 SER A N 1
ATOM 5758 C CA . SER A 1 748 ? 6.896 13.312 12.786 1.00 96.88 748 SER A CA 1
ATOM 5759 C C . SER A 1 748 ? 7.069 13.741 11.326 1.00 96.88 748 SER A C 1
ATOM 5761 O O . SER A 1 748 ? 8.156 13.582 10.781 1.00 96.88 748 SER A O 1
ATOM 5763 N N . THR A 1 749 ? 6.066 14.384 10.718 1.00 97.81 749 THR A N 1
ATOM 5764 C CA . THR A 1 749 ? 6.146 14.924 9.346 1.00 97.81 749 THR A CA 1
ATOM 5765 C C . THR A 1 749 ? 7.200 16.028 9.211 1.00 97.81 749 THR A C 1
ATOM 5767 O O . THR A 1 749 ? 8.041 16.007 8.304 1.00 97.81 749 THR A O 1
ATOM 5770 N N . VAL A 1 750 ? 7.195 16.991 10.136 1.00 97.50 750 VAL A N 1
ATOM 5771 C CA . VAL A 1 750 ? 8.139 18.118 10.129 1.00 97.50 750 VAL A CA 1
ATOM 5772 C C . VAL A 1 750 ? 9.570 17.644 10.371 1.00 97.50 750 VAL A C 1
ATOM 5774 O O . VAL A 1 750 ? 10.479 18.129 9.704 1.00 97.50 750 VAL A O 1
ATOM 5777 N N . LEU A 1 751 ? 9.784 16.683 11.275 1.00 97.00 751 LEU A N 1
ATOM 5778 C CA . LEU A 1 751 ? 11.105 16.111 11.555 1.00 97.00 751 LEU A CA 1
ATOM 5779 C C . LEU A 1 751 ? 11.586 15.158 10.451 1.00 97.00 751 LEU A C 1
ATOM 5781 O O . LEU A 1 751 ? 12.783 15.117 10.166 1.00 97.00 751 LEU A O 1
ATOM 5785 N N . ALA A 1 752 ? 10.680 14.426 9.797 1.00 97.50 752 ALA A N 1
ATOM 5786 C CA . ALA A 1 752 ? 11.024 13.537 8.690 1.00 97.50 752 ALA A CA 1
ATOM 5787 C C . ALA A 1 752 ? 11.458 14.319 7.446 1.00 97.50 752 ALA A C 1
ATOM 5789 O O . ALA A 1 752 ? 12.373 13.887 6.757 1.00 97.50 752 ALA A O 1
ATOM 5790 N N . THR A 1 753 ? 10.884 15.496 7.183 1.00 97.69 753 THR A N 1
ATOM 5791 C CA . THR A 1 753 ? 11.209 16.316 6.000 1.00 97.69 753 THR A CA 1
ATOM 5792 C C . THR A 1 753 ? 12.719 16.613 5.836 1.00 97.69 753 THR A C 1
ATOM 5794 O O . THR A 1 753 ? 13.280 16.255 4.797 1.00 97.69 753 THR A O 1
ATOM 5797 N N . PRO A 1 754 ? 13.440 17.205 6.815 1.00 97.25 754 PRO A N 1
ATOM 5798 C CA . PRO A 1 754 ? 14.884 17.426 6.693 1.00 97.25 754 PRO A CA 1
ATOM 5799 C C . PRO A 1 754 ? 15.690 16.118 6.691 1.00 97.25 754 PRO A C 1
ATOM 5801 O O . PRO A 1 754 ? 16.761 16.056 6.092 1.00 97.25 754 PRO A O 1
ATOM 5804 N N . ALA A 1 755 ? 15.181 15.060 7.323 1.00 96.31 755 ALA A N 1
ATOM 5805 C CA . ALA A 1 755 ? 15.840 13.761 7.347 1.00 96.31 755 ALA A CA 1
ATOM 5806 C C . ALA A 1 755 ? 15.787 13.071 5.966 1.00 96.31 755 ALA A C 1
ATOM 5808 O O . ALA A 1 755 ? 16.795 12.553 5.484 1.00 96.31 755 ALA A O 1
ATOM 5809 N N . VAL A 1 756 ? 14.642 13.160 5.281 1.00 97.00 756 VAL A N 1
ATOM 5810 C CA . VAL A 1 756 ? 14.449 12.736 3.885 1.00 97.00 756 VAL A CA 1
ATOM 5811 C C . VAL A 1 756 ? 15.328 13.557 2.943 1.00 97.00 756 VAL A C 1
ATOM 5813 O O . VAL A 1 756 ? 15.915 12.990 2.021 1.00 97.00 756 VAL A O 1
ATOM 5816 N N . LEU A 1 757 ? 15.482 14.867 3.179 1.00 96.06 757 LEU A N 1
ATOM 5817 C CA . LEU A 1 757 ? 16.414 15.701 2.412 1.00 96.06 757 LEU A CA 1
ATOM 5818 C C . LEU A 1 757 ? 17.850 15.188 2.543 1.00 96.06 757 LEU A C 1
ATOM 5820 O O . LEU A 1 757 ? 18.514 14.970 1.532 1.00 96.06 757 LEU A O 1
ATOM 5824 N N . ALA A 1 758 ? 18.308 14.940 3.772 1.00 95.19 758 ALA A N 1
ATOM 5825 C CA . ALA A 1 758 ? 19.648 14.424 4.027 1.00 95.19 758 ALA A CA 1
ATOM 5826 C C . ALA A 1 758 ? 19.878 13.065 3.346 1.00 95.19 758 ALA A C 1
ATOM 5828 O O . ALA A 1 758 ? 20.896 12.876 2.685 1.00 95.19 758 ALA A O 1
ATOM 5829 N N . VAL A 1 759 ? 18.921 12.135 3.441 1.00 95.69 759 VAL A N 1
ATOM 5830 C CA . VAL A 1 759 ? 19.017 10.827 2.769 1.00 95.69 759 VAL A CA 1
ATOM 5831 C C . VAL A 1 759 ? 19.040 10.999 1.251 1.00 95.69 759 VAL A C 1
ATOM 5833 O O . VAL A 1 759 ? 19.865 10.381 0.589 1.00 95.69 759 VAL A O 1
ATOM 5836 N N . SER A 1 760 ? 18.193 11.861 0.688 1.00 94.81 760 SER A N 1
ATOM 5837 C CA . SER A 1 760 ? 18.118 12.071 -0.765 1.00 94.81 760 SER A CA 1
ATOM 5838 C C . SER A 1 760 ? 19.399 12.679 -1.326 1.00 94.81 760 SER A C 1
ATOM 5840 O O . SER A 1 760 ? 19.886 12.221 -2.352 1.00 94.81 760 SER A O 1
ATOM 5842 N N . LEU A 1 761 ? 19.988 13.661 -0.641 1.00 91.94 761 LEU A N 1
ATOM 5843 C CA . LEU A 1 761 ? 21.239 14.282 -1.080 1.00 91.94 761 LEU A CA 1
ATOM 5844 C C . LEU A 1 761 ? 22.454 13.362 -0.901 1.00 91.94 761 LEU A C 1
ATOM 5846 O O . LEU A 1 761 ? 23.388 13.439 -1.694 1.00 91.94 761 LEU A O 1
ATOM 5850 N N . CYS A 1 762 ? 22.454 12.502 0.122 1.00 92.38 762 CYS A N 1
ATOM 5851 C CA . CYS A 1 762 ? 23.621 11.686 0.451 1.00 92.38 762 CYS A CA 1
ATOM 5852 C C . CYS A 1 762 ? 23.604 10.272 -0.147 1.00 92.38 762 CYS A C 1
ATOM 5854 O O . CYS A 1 762 ? 24.672 9.717 -0.414 1.00 92.38 762 CYS A O 1
ATOM 5856 N N . ALA A 1 763 ? 22.425 9.670 -0.321 1.00 92.75 763 ALA A N 1
ATOM 5857 C CA . ALA A 1 763 ? 22.270 8.285 -0.769 1.00 92.75 763 ALA A CA 1
ATOM 5858 C C . ALA A 1 763 ? 21.998 8.148 -2.273 1.00 92.75 763 ALA A C 1
ATOM 5860 O O . ALA A 1 763 ? 22.160 7.053 -2.805 1.00 92.75 763 ALA A O 1
ATOM 5861 N N . LEU A 1 764 ? 21.603 9.225 -2.959 1.00 91.19 764 LEU A N 1
ATOM 5862 C CA . LEU A 1 764 ? 21.407 9.236 -4.410 1.00 91.19 764 LEU A CA 1
ATOM 5863 C C . LEU A 1 764 ? 22.524 10.028 -5.102 1.00 91.19 764 LEU A C 1
ATOM 5865 O O . LEU A 1 764 ? 23.005 11.021 -4.547 1.00 91.19 764 LEU A O 1
ATOM 5869 N N . PRO A 1 765 ? 22.931 9.629 -6.318 1.00 86.62 765 PRO A N 1
ATOM 5870 C CA . PRO A 1 765 ? 23.819 10.443 -7.137 1.00 86.62 765 PRO A CA 1
ATOM 5871 C C . PRO A 1 765 ? 23.127 11.734 -7.581 1.00 86.62 765 PRO A C 1
ATOM 5873 O O . PRO A 1 765 ? 21.899 11.803 -7.628 1.00 86.62 765 PRO A O 1
ATOM 5876 N N . ALA A 1 766 ? 23.918 12.753 -7.930 1.00 85.69 766 ALA A N 1
ATOM 5877 C CA . ALA A 1 766 ? 23.392 14.052 -8.354 1.00 85.69 766 ALA A CA 1
ATOM 5878 C C . ALA A 1 766 ? 22.388 13.920 -9.509 1.00 85.69 766 ALA A C 1
ATOM 5880 O O . ALA A 1 766 ? 21.336 14.561 -9.476 1.00 85.69 766 ALA A O 1
ATOM 5881 N N . GLU A 1 767 ? 22.693 13.047 -10.471 1.00 84.69 767 GLU A N 1
ATOM 5882 C CA . GLU A 1 767 ? 21.875 12.755 -11.644 1.00 84.69 767 GLU A CA 1
ATOM 5883 C C . GLU A 1 767 ? 21.914 11.253 -11.967 1.00 84.69 767 GLU A C 1
ATOM 5885 O O . GLU A 1 767 ? 22.939 10.596 -11.781 1.00 84.69 767 GLU A O 1
ATOM 5890 N N . PHE A 1 768 ? 20.788 10.702 -12.423 1.00 81.62 768 PHE A N 1
ATOM 5891 C CA . PHE A 1 768 ? 20.656 9.319 -12.892 1.00 81.62 768 PHE A CA 1
ATOM 5892 C C . PHE A 1 768 ? 19.530 9.202 -13.936 1.00 81.62 768 PHE A C 1
ATOM 5894 O O . PHE A 1 768 ? 18.710 10.113 -14.072 1.00 81.62 768 PHE A O 1
ATOM 5901 N N . THR A 1 769 ? 19.499 8.115 -14.714 1.00 73.56 769 THR A N 1
ATOM 5902 C CA . THR A 1 769 ? 18.561 7.933 -15.842 1.00 73.56 769 THR A CA 1
ATOM 5903 C C . THR A 1 769 ? 17.878 6.559 -15.801 1.00 73.56 769 THR A C 1
ATOM 5905 O O . THR A 1 769 ? 18.075 5.761 -14.882 1.00 73.56 769 THR A O 1
ATOM 5908 N N . GLY A 1 770 ? 17.019 6.277 -16.787 1.00 57.97 770 GLY A N 1
ATOM 5909 C CA . GLY A 1 770 ? 16.395 4.957 -16.943 1.00 57.97 770 GLY A CA 1
ATOM 5910 C C . GLY A 1 770 ? 15.161 4.731 -16.070 1.00 57.97 770 GLY A C 1
ATOM 5911 O O . GLY A 1 770 ? 14.820 3.593 -15.764 1.00 57.97 770 GLY A O 1
ATOM 5912 N N . ILE A 1 771 ? 14.478 5.800 -15.657 1.00 58.31 771 ILE A N 1
ATOM 5913 C CA . ILE A 1 771 ? 13.274 5.692 -14.835 1.00 58.31 771 ILE A CA 1
ATOM 5914 C C . ILE A 1 771 ? 12.030 5.596 -15.728 1.00 58.31 771 ILE A C 1
ATOM 5916 O O . ILE A 1 771 ? 11.446 6.615 -16.075 1.00 58.31 771 ILE A O 1
ATOM 5920 N N . PHE A 1 772 ? 11.644 4.369 -16.097 1.00 56.00 772 PHE A N 1
ATOM 5921 C CA . PHE A 1 772 ? 10.369 4.006 -16.748 1.00 56.00 772 PHE A CA 1
ATOM 5922 C C . PHE A 1 772 ? 9.872 4.976 -17.840 1.00 56.00 772 PHE A C 1
ATOM 5924 O O . PHE A 1 772 ? 8.881 5.680 -17.638 1.00 56.00 772 PHE A O 1
ATOM 5931 N N . THR A 1 773 ? 10.515 4.963 -19.016 1.00 45.44 773 THR A N 1
ATOM 5932 C CA . THR A 1 773 ? 10.015 5.603 -20.252 1.00 45.44 773 THR A CA 1
ATOM 5933 C C . THR A 1 773 ? 10.502 4.889 -21.527 1.00 45.44 773 THR A C 1
ATOM 5935 O O . THR A 1 773 ? 11.565 4.267 -21.542 1.00 45.44 773 THR A O 1
ATOM 5938 N N . GLU A 1 774 ? 9.754 5.053 -22.630 1.00 42.25 774 GLU A N 1
ATOM 5939 C CA . GLU A 1 774 ? 10.250 4.870 -24.013 1.00 42.25 774 GLU A CA 1
ATOM 5940 C C . GLU A 1 774 ? 11.403 5.848 -24.335 1.00 42.25 774 GLU A C 1
ATOM 5942 O O . GLU A 1 774 ? 12.254 5.584 -25.185 1.00 42.25 774 GLU A O 1
ATOM 5947 N N . ASP A 1 775 ? 11.467 6.960 -23.598 1.00 45.91 775 ASP A N 1
ATOM 5948 C CA . ASP A 1 775 ? 12.423 8.050 -23.755 1.00 45.91 775 ASP A CA 1
ATOM 5949 C C . ASP A 1 775 ? 13.636 7.863 -22.823 1.00 45.91 775 ASP A C 1
ATOM 5951 O O . ASP A 1 775 ? 13.743 8.477 -21.756 1.00 45.91 775 ASP A O 1
ATOM 5955 N N . LYS A 1 776 ? 14.547 6.957 -23.208 1.00 49.12 776 LYS A N 1
ATOM 5956 C CA . LYS A 1 776 ? 15.729 6.505 -22.432 1.00 49.12 776 LYS A CA 1
ATOM 5957 C C . LYS A 1 776 ? 16.718 7.614 -22.010 1.00 49.12 776 LYS A C 1
ATOM 5959 O O . LYS A 1 776 ? 17.722 7.315 -21.368 1.00 49.12 776 LYS A O 1
ATOM 5964 N N . GLY A 1 777 ? 16.463 8.875 -22.361 1.00 50.81 777 GLY A N 1
ATOM 5965 C CA . GLY A 1 777 ? 17.336 10.023 -22.103 1.00 50.81 777 GLY A CA 1
ATOM 5966 C C . GLY A 1 777 ? 16.919 10.945 -20.952 1.00 50.81 777 GLY A C 1
ATOM 5967 O O . GLY A 1 777 ? 17.621 11.926 -20.704 1.00 50.81 777 GLY A O 1
ATOM 5968 N N . ARG A 1 778 ? 15.800 10.701 -20.249 1.00 66.00 778 ARG A N 1
ATOM 5969 C CA . ARG A 1 778 ? 15.340 11.639 -19.208 1.00 66.00 778 ARG A CA 1
ATOM 5970 C C . ARG A 1 778 ? 16.200 11.563 -17.942 1.00 66.00 778 ARG A C 1
ATOM 5972 O O . ARG A 1 778 ? 16.236 10.544 -17.256 1.00 66.00 778 ARG A O 1
ATOM 5979 N N . VAL A 1 779 ? 16.854 12.679 -17.626 1.00 79.31 779 VAL A N 1
ATOM 5980 C CA . VAL A 1 779 ? 17.704 12.846 -16.442 1.00 79.31 779 VAL A CA 1
ATOM 5981 C C . VAL A 1 779 ? 16.864 13.192 -15.216 1.00 79.31 779 VAL A C 1
ATOM 5983 O O . VAL A 1 779 ? 16.082 14.146 -15.229 1.00 79.31 779 VAL A O 1
ATOM 5986 N N . VAL A 1 780 ? 17.054 12.435 -14.137 1.00 85.44 780 VAL A N 1
ATOM 5987 C CA . VAL A 1 780 ? 16.429 12.666 -12.833 1.00 85.44 780 VAL A CA 1
ATOM 5988 C C . VAL A 1 780 ? 17.493 13.055 -11.821 1.00 85.44 780 VAL A C 1
ATOM 5990 O O . VAL A 1 780 ? 18.540 12.423 -11.725 1.00 85.44 780 VAL A O 1
ATOM 5993 N N . LYS A 1 781 ? 17.221 14.123 -11.069 1.00 89.00 781 LYS A N 1
ATOM 5994 C CA . LYS A 1 781 ? 18.142 14.672 -10.074 1.00 89.00 781 LYS A CA 1
ATOM 5995 C C . LYS A 1 781 ? 17.803 14.149 -8.682 1.00 89.00 781 LYS A C 1
ATOM 5997 O O . LYS A 1 781 ? 16.634 13.916 -8.384 1.00 89.00 781 LYS A O 1
ATOM 6002 N N . ASN A 1 782 ? 18.782 14.024 -7.791 1.00 89.38 782 ASN A N 1
ATOM 6003 C CA . ASN A 1 782 ? 18.538 13.578 -6.408 1.00 89.38 782 ASN A CA 1
ATOM 6004 C C . ASN A 1 782 ? 17.443 14.380 -5.672 1.00 89.38 782 ASN A C 1
ATOM 6006 O O . ASN A 1 782 ? 16.612 13.812 -4.962 1.00 89.38 782 ASN A O 1
ATOM 6010 N N . TRP A 1 783 ? 17.386 15.696 -5.876 1.00 90.75 783 TRP A N 1
ATOM 6011 C CA . TRP A 1 783 ? 16.386 16.566 -5.258 1.00 90.75 783 TRP A CA 1
ATOM 6012 C C . TRP A 1 783 ? 14.979 16.399 -5.857 1.00 90.75 783 TRP A C 1
ATOM 6014 O O . TRP A 1 783 ? 13.998 16.723 -5.189 1.00 90.75 783 TRP A O 1
ATOM 6024 N N . HIS A 1 784 ? 14.842 15.836 -7.065 1.00 93.56 784 HIS A N 1
ATOM 6025 C CA . HIS A 1 784 ? 13.535 15.427 -7.591 1.00 93.56 784 HIS A CA 1
ATOM 6026 C C . HIS A 1 784 ? 12.915 14.347 -6.697 1.00 93.56 784 HIS A C 1
ATOM 6028 O O . HIS A 1 784 ? 11.733 14.426 -6.363 1.00 93.56 784 HIS A O 1
ATOM 6034 N N . LEU A 1 785 ? 13.717 13.367 -6.263 1.00 93.69 785 LEU A N 1
ATOM 6035 C CA . LEU A 1 785 ? 13.250 12.277 -5.403 1.00 93.69 785 LEU A CA 1
ATOM 6036 C C . LEU A 1 785 ? 12.913 12.758 -3.995 1.00 93.69 785 LEU A C 1
ATOM 6038 O O . LEU A 1 785 ? 11.910 12.315 -3.440 1.00 93.69 785 LEU A O 1
ATOM 6042 N N . PHE A 1 786 ? 13.665 13.730 -3.468 1.00 96.19 786 PHE A N 1
ATOM 6043 C CA . PHE A 1 786 ? 13.281 14.436 -2.244 1.00 96.19 786 PHE A CA 1
ATOM 6044 C C . PHE A 1 786 ? 11.849 14.981 -2.343 1.00 96.19 786 PHE A C 1
ATOM 6046 O O . PHE A 1 786 ? 11.022 14.684 -1.482 1.00 96.19 786 PHE A O 1
ATOM 6053 N N . PHE A 1 787 ? 11.522 15.714 -3.415 1.00 97.00 787 PHE A N 1
ATOM 6054 C CA . PHE A 1 787 ? 10.163 16.225 -3.602 1.00 97.00 787 PHE A CA 1
ATOM 6055 C C . PHE A 1 787 ? 9.135 15.107 -3.797 1.00 97.00 787 PHE A C 1
ATOM 6057 O O . PHE A 1 787 ? 8.045 15.218 -3.246 1.00 97.00 787 PHE A O 1
ATOM 6064 N N . CYS A 1 788 ? 9.468 14.014 -4.489 1.00 96.62 788 CYS A N 1
ATOM 6065 C CA . CYS A 1 788 ? 8.569 12.861 -4.619 1.00 96.62 788 CYS A CA 1
ATOM 6066 C C . CYS A 1 788 ? 8.189 12.288 -3.243 1.00 96.62 788 CYS A C 1
ATOM 6068 O O . CYS A 1 788 ? 7.006 12.227 -2.906 1.00 96.62 788 CYS A O 1
ATOM 6070 N N . VAL A 1 789 ? 9.181 11.958 -2.407 1.00 97.69 789 VAL A N 1
ATOM 6071 C CA . VAL A 1 789 ? 8.950 11.445 -1.045 1.00 97.69 789 VAL A CA 1
ATOM 6072 C C . VAL A 1 789 ? 8.198 12.475 -0.196 1.00 97.69 789 VAL A C 1
ATOM 6074 O O . VAL A 1 789 ? 7.227 12.132 0.478 1.00 97.69 789 VAL A O 1
ATOM 6077 N N . CYS A 1 790 ? 8.580 13.754 -0.265 1.00 97.62 790 CYS A N 1
ATOM 6078 C CA . CYS A 1 790 ? 7.912 14.813 0.489 1.00 97.62 790 CYS A CA 1
ATOM 6079 C C . CYS A 1 790 ? 6.456 15.026 0.069 1.00 97.62 790 CYS A C 1
ATOM 6081 O O . CYS A 1 790 ? 5.627 15.258 0.944 1.00 97.62 790 CYS A O 1
ATOM 6083 N N . THR A 1 791 ? 6.111 14.926 -1.218 1.00 97.19 791 THR A N 1
ATOM 6084 C CA . THR A 1 791 ? 4.703 15.034 -1.630 1.00 97.19 791 THR A CA 1
ATOM 6085 C C . THR A 1 791 ? 3.844 13.948 -0.999 1.00 97.19 791 THR A C 1
ATOM 6087 O O . THR A 1 791 ? 2.778 14.265 -0.485 1.00 97.19 791 THR A O 1
ATOM 6090 N N . GLY A 1 792 ? 4.336 12.709 -0.929 1.00 97.44 792 GLY A N 1
ATOM 6091 C CA . GLY A 1 792 ? 3.647 11.629 -0.225 1.00 97.44 792 GLY A CA 1
ATOM 6092 C C . GLY A 1 792 ? 3.555 11.840 1.287 1.00 97.44 792 GLY A C 1
ATOM 6093 O O . GLY A 1 792 ? 2.481 11.684 1.864 1.00 97.44 792 GLY A O 1
ATOM 6094 N N . LEU A 1 793 ? 4.654 12.258 1.922 1.00 98.06 793 LEU A N 1
ATOM 6095 C CA . LEU A 1 793 ? 4.718 12.539 3.361 1.00 98.06 793 LEU A CA 1
ATOM 6096 C C . LEU A 1 793 ? 3.720 13.634 3.780 1.00 98.06 793 LEU A C 1
ATOM 6098 O O . LEU A 1 793 ? 2.913 13.444 4.689 1.00 98.06 793 LEU A O 1
ATOM 6102 N N . TRP A 1 794 ? 3.746 14.777 3.091 1.00 98.31 794 TRP A N 1
ATOM 6103 C CA . TRP A 1 794 ? 2.821 15.882 3.348 1.00 98.31 794 TRP A CA 1
ATOM 6104 C C . TRP A 1 794 ? 1.399 15.556 2.890 1.00 98.31 794 TRP A C 1
ATOM 6106 O O . TRP A 1 794 ? 0.442 15.972 3.541 1.00 98.31 794 TRP A O 1
ATOM 6116 N N . GLY A 1 795 ? 1.248 14.775 1.819 1.00 97.62 795 GLY A N 1
ATOM 6117 C CA . GLY A 1 795 ? -0.039 14.251 1.376 1.00 97.62 795 GLY A CA 1
ATOM 6118 C C . GLY A 1 795 ? -0.715 13.412 2.460 1.00 97.62 795 GLY A C 1
ATOM 6119 O O . GLY A 1 795 ? -1.886 13.638 2.750 1.00 97.62 795 GLY A O 1
ATOM 6120 N N . GLY A 1 796 ? 0.034 12.530 3.129 1.00 96.62 796 GLY A N 1
ATOM 6121 C CA . GLY A 1 796 ? -0.445 11.765 4.283 1.00 96.62 796 GLY A CA 1
ATOM 6122 C C . GLY A 1 796 ? -0.925 12.661 5.424 1.00 96.62 796 GLY A C 1
ATOM 6123 O O . GLY A 1 796 ? -2.034 12.483 5.923 1.00 96.62 796 GLY A O 1
ATOM 6124 N N . LEU A 1 797 ? -0.144 13.686 5.789 1.00 97.88 797 LEU A N 1
ATOM 6125 C CA . LEU A 1 797 ? -0.550 14.651 6.817 1.00 97.88 797 LEU A CA 1
ATOM 6126 C C . LEU A 1 797 ? -1.849 15.381 6.442 1.00 97.88 797 LEU A C 1
ATOM 6128 O O . LEU A 1 797 ? -2.740 15.501 7.278 1.00 97.88 797 LEU A O 1
ATOM 6132 N N . ILE A 1 798 ? -1.976 15.857 5.199 1.00 98.12 798 ILE A N 1
ATOM 6133 C CA . ILE A 1 798 ? -3.188 16.550 4.738 1.00 98.12 798 ILE A CA 1
ATOM 6134 C C . ILE A 1 798 ? -4.390 15.604 4.773 1.00 98.12 798 ILE A C 1
ATOM 6136 O O . ILE A 1 798 ? -5.445 16.004 5.260 1.00 98.12 798 ILE A O 1
ATOM 6140 N N . ILE A 1 799 ? -4.236 14.358 4.307 1.00 97.69 799 ILE A N 1
ATOM 6141 C CA . ILE A 1 799 ? -5.291 13.338 4.387 1.00 97.69 799 ILE A CA 1
ATOM 6142 C C . ILE A 1 799 ? -5.709 13.137 5.845 1.00 97.69 799 ILE A C 1
ATOM 6144 O O . ILE A 1 799 ? -6.895 13.234 6.139 1.00 97.69 799 ILE A O 1
ATOM 6148 N N . GLY A 1 800 ? -4.759 12.963 6.768 1.00 95.94 800 GLY A N 1
ATOM 6149 C CA . GLY A 1 800 ? -5.061 12.807 8.191 1.00 95.94 800 GLY A CA 1
ATOM 6150 C C . GLY A 1 800 ? -5.816 13.998 8.792 1.00 95.94 800 GLY A C 1
ATOM 6151 O O . GLY A 1 800 ? -6.798 13.805 9.501 1.00 95.94 800 GLY A O 1
ATOM 6152 N N . LEU A 1 801 ? -5.420 15.234 8.470 1.00 97.00 801 LEU A N 1
ATOM 6153 C CA . LEU A 1 801 ? -6.103 16.443 8.954 1.00 97.00 801 LEU A CA 1
ATOM 6154 C C . LEU A 1 801 ? -7.519 16.596 8.383 1.00 97.00 801 LEU A C 1
ATOM 6156 O O . LEU A 1 801 ? -8.425 17.060 9.074 1.00 97.00 801 LEU A O 1
ATOM 6160 N N . VAL A 1 802 ? -7.721 16.224 7.118 1.00 97.88 802 VAL A N 1
ATOM 6161 C CA . VAL A 1 802 ? -9.052 16.236 6.502 1.00 97.88 802 VAL A CA 1
ATOM 6162 C C . VAL A 1 802 ? -9.929 15.151 7.111 1.00 97.88 802 VAL A C 1
ATOM 6164 O O . VAL A 1 802 ? -11.087 15.422 7.417 1.00 97.88 802 VAL A O 1
ATOM 6167 N N . THR A 1 803 ? -9.392 13.949 7.311 1.00 97.75 803 THR A N 1
ATOM 6168 C CA . THR A 1 803 ? -10.121 12.864 7.963 1.00 97.75 803 THR A CA 1
ATOM 6169 C C . THR A 1 803 ? -10.540 13.267 9.374 1.00 97.75 803 THR A C 1
ATOM 6171 O O . THR A 1 803 ? -11.725 13.186 9.673 1.00 97.75 803 THR A O 1
ATOM 6174 N N . GLU A 1 804 ? -9.634 13.839 10.180 1.00 97.00 804 GLU A N 1
ATOM 6175 C CA . GLU A 1 804 ? -9.958 14.387 11.509 1.00 97.00 804 GLU A CA 1
ATOM 6176 C C . GLU A 1 804 ? -11.152 15.356 11.455 1.00 97.00 804 GLU A C 1
ATOM 6178 O O . GLU A 1 804 ? -12.084 15.247 12.249 1.00 97.00 804 GLU A O 1
ATOM 6183 N N . TYR A 1 805 ? -11.157 16.284 10.493 1.00 98.19 805 TYR A N 1
ATOM 6184 C CA . TYR A 1 805 ? -12.239 17.259 10.335 1.00 98.19 805 TYR A CA 1
ATOM 6185 C C . TYR A 1 805 ? -13.605 16.615 10.048 1.00 98.19 805 TYR A C 1
ATOM 6187 O O . TYR A 1 805 ? -14.635 17.152 10.460 1.00 98.19 805 TYR A O 1
ATOM 6195 N N . PHE A 1 806 ? -13.623 15.490 9.330 1.00 98.44 806 PHE A N 1
ATOM 6196 C CA . PHE A 1 806 ? -14.851 14.790 8.962 1.00 98.44 806 PHE A CA 1
ATOM 6197 C C . PHE A 1 806 ? -15.285 13.725 9.970 1.00 98.44 806 PHE A C 1
ATOM 6199 O O . PHE A 1 806 ? -16.456 13.363 9.944 1.00 98.44 806 PHE A O 1
ATOM 6206 N N . THR A 1 807 ? -14.403 13.253 10.853 1.00 97.88 807 THR A N 1
ATOM 6207 C CA . THR A 1 807 ? -14.729 12.170 11.793 1.00 97.88 807 THR A CA 1
ATOM 6208 C C . THR A 1 807 ? -14.713 12.581 13.259 1.00 97.88 807 THR A C 1
ATOM 6210 O O . THR A 1 807 ? -15.338 11.894 14.052 1.00 97.88 807 THR A O 1
ATOM 6213 N N . SER A 1 808 ? -14.081 13.690 13.657 1.00 96.88 808 SER A N 1
ATOM 6214 C CA . SER A 1 808 ? -14.115 14.143 15.057 1.00 96.88 808 SER A CA 1
ATOM 6215 C C . SER A 1 808 ? -15.373 14.959 15.377 1.00 96.88 808 SER A C 1
ATOM 6217 O O . SER A 1 808 ? -15.741 15.906 14.671 1.00 96.88 808 SER A O 1
ATOM 6219 N N . ASN A 1 809 ? -15.988 14.665 16.526 1.00 93.88 809 ASN A N 1
ATOM 6220 C CA . ASN A 1 809 ? -17.139 15.398 17.068 1.00 93.88 809 ASN A CA 1
ATOM 6221 C C . ASN A 1 809 ? -16.814 16.823 17.565 1.00 93.88 809 ASN A C 1
ATOM 6223 O O . ASN A 1 809 ? -17.699 17.587 17.978 1.00 93.88 809 ASN A O 1
ATOM 6227 N N . ARG A 1 810 ? -15.547 17.242 17.480 1.00 92.56 810 ARG A N 1
ATOM 6228 C CA . ARG A 1 810 ? -15.136 18.629 17.702 1.00 92.56 810 ARG A CA 1
ATOM 6229 C C . ARG A 1 810 ? -15.573 19.558 16.567 1.00 92.56 810 ARG A C 1
ATOM 6231 O O . ARG A 1 810 ? -15.727 20.762 16.794 1.00 92.56 810 ARG A O 1
ATOM 6238 N N . TYR A 1 811 ? -15.757 19.024 15.364 1.00 96.56 811 TYR A N 1
ATOM 6239 C CA . TYR A 1 811 ? -16.015 19.808 14.163 1.00 96.56 811 TYR A CA 1
ATOM 6240 C C . TYR A 1 811 ? -17.483 19.769 13.747 1.00 96.56 811 TYR A C 1
ATOM 6242 O O . TYR A 1 811 ? -18.253 18.897 14.142 1.00 96.56 811 TYR A O 1
ATOM 6250 N N . GLN A 1 812 ? -17.869 20.754 12.936 1.00 97.38 812 GLN A N 1
ATOM 6251 C CA . GLN A 1 812 ? -19.243 20.911 12.468 1.00 97.38 812 GLN A CA 1
ATOM 6252 C C . GLN A 1 812 ? -19.798 19.673 11.734 1.00 97.38 812 GLN A C 1
ATOM 6254 O O . GLN A 1 812 ? -20.925 19.312 12.045 1.00 97.38 812 GLN A O 1
ATOM 6259 N N . PRO A 1 813 ? -19.058 18.980 10.835 1.00 98.25 813 PRO A N 1
ATOM 6260 C CA . PRO A 1 813 ? -19.636 17.883 10.053 1.00 98.25 813 PRO A CA 1
ATOM 6261 C C . PRO A 1 813 ? -20.259 16.770 10.903 1.00 98.25 813 PRO A C 1
ATOM 6263 O O . PRO A 1 813 ? -21.387 16.369 10.645 1.00 98.25 813 PRO A O 1
ATOM 6266 N N . VAL A 1 814 ? -19.562 16.308 11.943 1.00 98.19 814 VAL A N 1
ATOM 6267 C CA . VAL A 1 814 ? -20.065 15.249 12.835 1.00 98.19 814 VAL A CA 1
ATOM 6268 C C . VAL A 1 814 ? -21.166 15.767 13.759 1.00 98.19 814 VAL A C 1
ATOM 6270 O O . VAL A 1 814 ? -22.117 15.054 14.060 1.00 98.19 814 VAL A O 1
ATOM 6273 N N . ARG A 1 815 ? -21.087 17.035 14.180 1.00 97.94 815 ARG A N 1
ATOM 6274 C CA . ARG A 1 815 ? -22.151 17.660 14.978 1.00 97.94 815 ARG A CA 1
ATOM 6275 C C . ARG A 1 815 ? -23.447 17.814 14.193 1.00 97.94 815 ARG A C 1
ATOM 6277 O O . ARG A 1 815 ? -24.501 17.667 14.794 1.00 97.94 815 ARG A O 1
ATOM 6284 N N . ASP A 1 816 ? -23.371 18.069 12.888 1.00 98.12 816 ASP A N 1
ATOM 6285 C CA . ASP A 1 816 ? -24.539 18.108 12.002 1.00 98.12 816 ASP A CA 1
ATOM 6286 C C . ASP A 1 816 ? -25.171 16.712 11.858 1.00 98.12 816 ASP A C 1
ATOM 6288 O O . ASP A 1 816 ? -26.394 16.590 11.850 1.00 98.12 816 ASP A O 1
ATOM 6292 N N . VAL A 1 817 ? -24.353 15.651 11.796 1.00 98.44 817 VAL A N 1
ATOM 6293 C CA . VAL A 1 817 ? -24.836 14.256 11.816 1.00 98.44 817 VAL A CA 1
ATOM 6294 C C . VAL A 1 817 ? -25.566 13.971 13.135 1.00 98.44 817 VAL A C 1
ATOM 6296 O O . VAL A 1 817 ? -26.734 13.584 13.114 1.00 98.44 817 VAL A O 1
ATOM 6299 N N . ALA A 1 818 ? -24.949 14.286 14.278 1.00 98.06 818 ALA A N 1
ATOM 6300 C CA . ALA A 1 818 ? -25.585 14.133 15.588 1.00 98.06 818 ALA A CA 1
ATOM 6301 C C . ALA A 1 818 ? -26.864 14.984 15.738 1.00 98.06 818 ALA A C 1
ATOM 6303 O O . ALA A 1 818 ? -27.857 14.517 16.289 1.00 98.06 818 ALA A O 1
ATOM 6304 N N . ASP A 1 819 ? -26.883 16.217 15.220 1.00 98.06 819 ASP A N 1
ATOM 6305 C CA . ASP A 1 819 ? -28.069 17.085 15.234 1.00 98.06 819 ASP A CA 1
ATOM 6306 C C . ASP A 1 819 ? -29.222 16.492 14.414 1.00 98.06 819 ASP A C 1
ATOM 6308 O O . ASP A 1 819 ? -30.379 16.511 14.841 1.00 98.06 819 ASP A O 1
ATOM 6312 N N . SER A 1 820 ? -28.907 15.874 13.273 1.00 98.06 820 SER A N 1
ATOM 6313 C CA . SER A 1 820 ? -29.899 15.232 12.408 1.00 98.06 820 SER A CA 1
ATOM 6314 C C . SER A 1 820 ? -30.613 14.042 13.068 1.00 98.06 820 SER A C 1
ATOM 6316 O O . SER A 1 820 ? -31.698 13.651 12.626 1.00 98.06 820 SER A O 1
ATOM 6318 N N . CYS A 1 821 ? -30.082 13.514 14.177 1.00 97.75 821 CYS A N 1
ATOM 6319 C CA . CYS A 1 821 ? -30.746 12.491 14.982 1.00 97.75 821 CYS A CA 1
ATOM 6320 C C . CYS A 1 821 ? -32.033 13.003 15.653 1.00 97.75 821 CYS A C 1
ATOM 6322 O O . CYS A 1 821 ? -32.914 12.198 15.957 1.00 97.75 821 CYS A O 1
ATOM 6324 N N . LYS A 1 822 ? -32.216 14.328 15.807 1.00 96.38 822 LYS A N 1
ATOM 6325 C CA . LYS A 1 822 ? -33.475 14.935 16.296 1.00 96.38 822 LYS A CA 1
ATOM 6326 C C . LYS A 1 822 ? -34.691 14.531 15.458 1.00 96.38 822 LYS A C 1
ATOM 6328 O O . LYS A 1 822 ? -35.809 14.509 15.966 1.00 96.38 822 LYS A O 1
ATOM 6333 N N . THR A 1 823 ? -34.483 14.225 14.176 1.00 95.81 823 THR A N 1
ATOM 6334 C CA . THR A 1 823 ? -35.536 13.810 13.238 1.00 95.81 823 THR A CA 1
ATOM 6335 C C . THR A 1 823 ? -35.532 12.307 12.932 1.00 95.81 823 THR A C 1
ATOM 6337 O O . THR A 1 823 ? -36.312 11.854 12.094 1.00 95.81 823 THR A O 1
ATOM 6340 N N . GLY A 1 824 ? -34.717 11.524 13.649 1.00 95.88 824 GLY A N 1
ATOM 6341 C CA . GLY A 1 824 ? -34.669 10.062 13.589 1.00 95.88 824 GLY A CA 1
ATOM 6342 C C . GLY A 1 824 ? -33.529 9.484 12.740 1.00 95.88 824 GLY A C 1
ATOM 6343 O O . GLY A 1 824 ? -32.774 10.197 12.083 1.00 95.88 824 GLY A O 1
ATOM 6344 N N . ALA A 1 825 ? -33.426 8.150 12.730 1.00 97.88 825 ALA A N 1
ATOM 6345 C CA . ALA A 1 825 ? -32.316 7.419 12.101 1.00 97.88 825 ALA A CA 1
ATOM 6346 C C . ALA A 1 825 ? -32.213 7.616 10.576 1.00 97.88 825 ALA A C 1
ATOM 6348 O O . ALA A 1 825 ? -31.136 7.525 9.999 1.00 97.88 825 ALA A O 1
ATOM 6349 N N . ALA A 1 826 ? -33.326 7.894 9.889 1.00 98.44 826 ALA A N 1
ATOM 6350 C CA . ALA A 1 826 ? -33.308 8.069 8.437 1.00 98.44 826 ALA A CA 1
ATOM 6351 C C . ALA A 1 826 ? -32.506 9.311 8.012 1.00 98.44 826 ALA A C 1
ATOM 6353 O O . ALA A 1 826 ? -31.741 9.251 7.051 1.00 98.44 826 ALA A O 1
ATOM 6354 N N . THR A 1 827 ? -32.672 10.433 8.719 1.00 97.94 827 THR A N 1
ATOM 6355 C CA . THR A 1 827 ? -31.897 11.651 8.453 1.00 97.94 827 THR A CA 1
ATOM 6356 C C . THR A 1 827 ? -30.443 11.477 8.857 1.00 97.94 827 THR A C 1
ATOM 6358 O O . THR A 1 827 ? -29.578 11.867 8.082 1.00 97.94 827 THR A O 1
ATOM 6361 N N . ASP A 1 828 ? -30.179 10.802 9.974 1.00 98.25 828 ASP A N 1
ATOM 6362 C CA . ASP A 1 828 ? -28.824 10.444 10.400 1.00 98.25 828 ASP A CA 1
ATOM 6363 C C . ASP A 1 828 ? -28.063 9.636 9.330 1.00 98.25 828 ASP A C 1
ATOM 6365 O O . ASP A 1 828 ? -26.964 10.015 8.912 1.00 98.25 828 ASP A O 1
ATOM 6369 N N . ILE A 1 829 ? -28.698 8.607 8.755 1.00 98.56 829 ILE A N 1
ATOM 6370 C CA . ILE A 1 829 ? -28.106 7.821 7.662 1.00 98.56 829 ILE A CA 1
ATOM 6371 C C . ILE A 1 829 ? -27.870 8.681 6.404 1.00 98.56 829 ILE A C 1
ATOM 6373 O O . ILE A 1 829 ? -26.836 8.576 5.741 1.00 98.56 829 ILE A O 1
ATOM 6377 N N . ILE A 1 830 ? -28.811 9.558 6.043 1.00 98.62 830 ILE A N 1
ATOM 6378 C CA . ILE A 1 830 ? -28.650 10.435 4.871 1.00 98.62 830 ILE A CA 1
ATOM 6379 C C . ILE A 1 830 ? -27.464 11.390 5.068 1.00 98.62 830 ILE A C 1
ATOM 6381 O O . ILE A 1 830 ? -26.651 11.556 4.154 1.00 98.62 830 ILE A O 1
ATOM 6385 N N . PHE A 1 831 ? -27.350 12.004 6.248 1.00 98.62 831 PHE A N 1
ATOM 6386 C CA . PHE A 1 831 ? -26.278 12.945 6.562 1.00 98.62 831 PHE A CA 1
ATOM 6387 C C . PHE A 1 831 ? -24.913 12.255 6.621 1.00 98.62 831 PHE A C 1
ATOM 6389 O O . PHE A 1 831 ? -23.963 12.765 6.026 1.00 98.62 831 PHE A O 1
ATOM 6396 N N . GLY A 1 832 ? -24.807 11.081 7.249 1.00 98.31 832 GLY A N 1
ATOM 6397 C CA . GLY A 1 832 ? -23.540 10.349 7.326 1.00 98.31 832 GLY A CA 1
ATOM 6398 C C . GLY A 1 832 ? -23.042 9.828 5.975 1.00 98.31 832 GLY A C 1
ATOM 6399 O O . GLY A 1 832 ? -21.849 9.940 5.679 1.00 98.31 832 GLY A O 1
ATOM 6400 N N . LEU A 1 833 ? -23.930 9.346 5.094 1.00 98.62 833 LEU A N 1
ATOM 6401 C CA . LEU A 1 833 ? -23.552 8.967 3.722 1.00 98.62 833 LEU A CA 1
ATOM 6402 C C . LEU A 1 833 ? -23.085 10.186 2.914 1.00 98.62 833 LEU A C 1
ATOM 6404 O O . LEU A 1 833 ? -22.035 10.147 2.268 1.00 98.62 833 LEU A O 1
ATOM 6408 N N . ALA A 1 834 ? -23.829 11.295 2.982 1.00 98.69 834 ALA A N 1
ATOM 6409 C CA . ALA A 1 834 ? -23.451 12.536 2.311 1.00 98.69 834 ALA A CA 1
ATOM 6410 C C . ALA A 1 834 ? -22.103 13.079 2.819 1.00 98.69 834 ALA A C 1
ATOM 6412 O O . ALA A 1 834 ? -21.290 13.562 2.022 1.00 98.69 834 ALA A O 1
ATOM 6413 N N . LEU A 1 835 ? -21.840 12.964 4.126 1.00 98.62 835 LEU A N 1
ATOM 6414 C CA . LEU A 1 835 ? -20.568 13.323 4.746 1.00 98.62 835 LEU A CA 1
ATOM 6415 C C . LEU A 1 835 ? -19.419 12.488 4.173 1.00 98.62 835 LEU A C 1
ATOM 6417 O O . LEU A 1 835 ? -18.424 13.068 3.734 1.00 98.62 835 LEU A O 1
ATOM 6421 N N . GLY A 1 836 ? -19.558 11.161 4.106 1.00 98.00 836 GLY A N 1
ATOM 6422 C CA . GLY A 1 836 ? -18.527 10.285 3.542 1.00 98.00 836 GLY A CA 1
ATOM 6423 C C . GLY A 1 836 ? -18.207 10.617 2.093 1.00 98.00 836 GLY A C 1
ATOM 6424 O O . GLY A 1 836 ? -17.035 10.787 1.748 1.00 98.00 836 GLY A O 1
ATOM 6425 N N . TYR A 1 837 ? -19.228 10.806 1.252 1.00 98.56 837 TYR A N 1
ATOM 6426 C CA . TYR A 1 837 ? -19.036 11.198 -0.149 1.00 98.56 837 TYR A CA 1
ATOM 6427 C C . TYR A 1 837 ? -18.303 12.537 -0.277 1.00 98.56 837 TYR A C 1
ATOM 6429 O O . TYR A 1 837 ? -17.384 12.675 -1.086 1.00 98.56 837 TYR A O 1
ATOM 6437 N N . LYS A 1 838 ? -18.653 13.516 0.564 1.00 98.31 838 LYS A N 1
ATOM 6438 C CA . LYS A 1 838 ? -17.982 14.820 0.606 1.00 98.31 838 LYS A CA 1
ATOM 6439 C C . LYS A 1 838 ? -16.535 14.710 1.096 1.00 98.31 838 LYS A C 1
ATOM 6441 O O . LYS A 1 838 ? -15.664 15.413 0.583 1.00 98.31 838 LYS A O 1
ATOM 6446 N N . SER A 1 839 ? -16.266 13.825 2.053 1.00 97.94 839 SER A N 1
ATOM 6447 C CA . SER A 1 839 ? -14.939 13.648 2.648 1.00 97.94 839 SER A CA 1
ATOM 6448 C C . SER A 1 839 ? -13.893 13.121 1.658 1.00 97.94 839 SER A C 1
ATOM 6450 O O . SER A 1 839 ? -12.716 13.435 1.804 1.00 97.94 839 SER A O 1
ATOM 6452 N N . ALA A 1 840 ? -14.307 12.395 0.611 1.00 96.75 840 ALA A N 1
ATOM 6453 C CA . ALA A 1 840 ? -13.405 11.825 -0.391 1.00 96.75 840 ALA A CA 1
ATOM 6454 C C . ALA A 1 840 ? -12.776 12.866 -1.337 1.00 96.75 840 ALA A C 1
ATOM 6456 O O . ALA A 1 840 ? -11.749 12.587 -1.958 1.00 96.75 840 ALA A O 1
ATOM 6457 N N . ILE A 1 841 ? -13.346 14.074 -1.429 1.00 98.00 841 ILE A N 1
ATOM 6458 C CA . ILE A 1 841 ? -12.941 15.103 -2.400 1.00 98.00 841 ILE A CA 1
ATOM 6459 C C . ILE A 1 841 ? -11.475 15.512 -2.210 1.00 98.00 841 ILE A C 1
ATOM 6461 O O . ILE A 1 841 ? -10.679 15.423 -3.145 1.00 98.00 841 ILE A O 1
ATOM 6465 N N . ILE A 1 842 ? -11.104 15.964 -1.008 1.00 97.88 842 ILE A N 1
ATOM 6466 C CA . ILE A 1 842 ? -9.751 16.480 -0.759 1.00 97.88 842 ILE A CA 1
ATOM 6467 C C . ILE A 1 842 ? -8.707 15.353 -0.806 1.00 97.88 842 ILE A C 1
ATOM 6469 O O . ILE A 1 842 ? -7.711 15.543 -1.502 1.00 97.88 842 ILE A O 1
ATOM 6473 N N . PRO A 1 843 ? -8.906 14.175 -0.174 1.00 97.19 843 PRO A N 1
ATOM 6474 C CA . PRO A 1 843 ? -7.979 13.053 -0.300 1.00 97.19 843 PRO A CA 1
ATOM 6475 C C . PRO A 1 843 ? -7.726 12.644 -1.755 1.00 97.19 843 PRO A C 1
ATOM 6477 O O . PRO A 1 843 ? -6.571 12.475 -2.137 1.00 97.19 843 PRO A O 1
ATOM 6480 N N . CYS A 1 844 ? -8.762 12.576 -2.601 1.00 96.69 844 CYS A N 1
ATOM 6481 C CA . CYS A 1 844 ? -8.583 12.266 -4.023 1.00 96.69 844 CYS A CA 1
ATOM 6482 C C . CYS A 1 844 ? -7.760 13.338 -4.756 1.00 96.69 844 CYS A C 1
ATOM 6484 O O . CYS A 1 844 ? -6.882 12.998 -5.548 1.00 96.69 844 CYS A O 1
ATOM 6486 N N . ILE A 1 845 ? -7.995 14.626 -4.475 1.00 97.94 845 ILE A N 1
ATOM 6487 C CA . ILE A 1 845 ? -7.199 15.727 -5.045 1.00 97.94 845 ILE A CA 1
ATOM 6488 C C . ILE A 1 845 ? -5.741 15.640 -4.577 1.00 97.94 845 ILE A C 1
ATOM 6490 O O . ILE A 1 845 ? -4.830 15.792 -5.386 1.00 97.94 845 ILE A O 1
ATOM 6494 N N . VAL A 1 846 ? -5.504 15.368 -3.293 1.00 97.88 846 VAL A N 1
ATOM 6495 C CA . VAL A 1 846 ? -4.155 15.223 -2.729 1.00 97.88 846 VAL A CA 1
ATOM 6496 C C . VAL A 1 846 ? -3.417 14.056 -3.379 1.00 97.88 846 VAL A C 1
ATOM 6498 O O . VAL A 1 846 ? -2.275 14.230 -3.801 1.00 97.88 846 VAL A O 1
ATOM 6501 N N . ILE A 1 847 ? -4.069 12.899 -3.526 1.00 96.69 847 ILE A N 1
ATOM 6502 C CA . ILE A 1 847 ? -3.504 11.738 -4.228 1.00 96.69 847 ILE A CA 1
ATOM 6503 C C . ILE A 1 847 ? -3.188 12.106 -5.683 1.00 96.69 847 ILE A C 1
ATOM 6505 O O . ILE A 1 847 ? -2.082 11.837 -6.144 1.00 96.69 847 ILE A O 1
ATOM 6509 N N . ALA A 1 848 ? -4.091 12.794 -6.390 1.00 96.94 848 ALA A N 1
ATOM 6510 C CA . ALA A 1 848 ? -3.854 13.243 -7.763 1.00 96.94 848 ALA A CA 1
ATOM 6511 C C . ALA A 1 848 ? -2.656 14.204 -7.876 1.00 96.94 848 ALA A C 1
ATOM 6513 O O . ALA A 1 848 ? -1.852 14.070 -8.797 1.00 96.94 848 ALA A O 1
ATOM 6514 N N . VAL A 1 849 ? -2.487 15.134 -6.929 1.00 97.56 849 VAL A N 1
ATOM 6515 C CA . VAL A 1 849 ? -1.315 16.026 -6.864 1.00 97.56 849 VAL A CA 1
ATOM 6516 C C . VAL A 1 849 ? -0.037 15.234 -6.591 1.00 97.56 849 VAL A C 1
ATOM 6518 O O . VAL A 1 849 ? 0.968 15.463 -7.264 1.00 97.56 849 VAL A O 1
ATOM 6521 N N . CYS A 1 850 ? -0.067 14.279 -5.654 1.00 97.19 850 CYS A N 1
ATOM 6522 C CA . CYS A 1 850 ? 1.072 13.403 -5.373 1.00 97.19 850 CYS A CA 1
ATOM 6523 C C . CYS A 1 850 ? 1.476 12.621 -6.625 1.00 97.19 850 CYS A C 1
ATOM 6525 O O . CYS A 1 850 ? 2.652 12.620 -6.982 1.00 97.19 850 CYS A O 1
ATOM 6527 N N . ILE A 1 851 ? 0.511 12.023 -7.331 1.00 94.94 851 ILE A N 1
ATOM 6528 C CA . ILE A 1 851 ? 0.736 11.319 -8.599 1.00 94.94 851 ILE A CA 1
ATOM 6529 C C . ILE A 1 851 ? 1.342 12.271 -9.627 1.00 94.94 851 ILE A C 1
ATOM 6531 O O . ILE A 1 851 ? 2.393 11.972 -10.181 1.00 94.94 851 ILE A O 1
ATOM 6535 N N . PHE A 1 852 ? 0.724 13.429 -9.861 1.00 95.31 852 PHE A N 1
ATOM 6536 C CA . PHE A 1 852 ? 1.167 14.368 -10.888 1.00 95.31 852 PHE A CA 1
ATOM 6537 C C . PHE A 1 852 ? 2.599 14.852 -10.647 1.00 95.31 852 PHE A C 1
ATOM 6539 O O . PHE A 1 852 ? 3.428 14.794 -11.555 1.00 95.31 852 PHE A O 1
ATOM 6546 N N . VAL A 1 853 ? 2.915 15.297 -9.428 1.00 95.81 853 VAL A N 1
ATOM 6547 C CA . VAL A 1 853 ? 4.252 15.802 -9.091 1.00 95.81 853 VAL A CA 1
ATOM 6548 C C . VAL A 1 853 ? 5.283 14.681 -9.166 1.00 95.81 853 VAL A C 1
ATOM 6550 O O . VAL A 1 853 ? 6.302 14.832 -9.838 1.00 95.81 853 VAL A O 1
ATOM 6553 N N . SER A 1 854 ? 5.016 13.543 -8.528 1.00 94.38 854 SER A N 1
ATOM 6554 C CA . SER A 1 854 ? 5.983 12.447 -8.459 1.00 94.38 854 SER A CA 1
ATOM 6555 C C . SER A 1 854 ? 6.217 11.772 -9.815 1.00 94.38 854 SER A C 1
ATOM 6557 O O . SER A 1 854 ? 7.370 11.551 -10.191 1.00 94.38 854 SER A O 1
ATOM 6559 N N . PHE A 1 855 ? 5.162 11.560 -10.610 1.00 89.44 855 PHE A N 1
ATOM 6560 C CA . PHE A 1 855 ? 5.273 11.068 -11.984 1.00 89.44 855 PHE A CA 1
ATOM 6561 C C . PHE A 1 855 ? 6.048 12.058 -12.857 1.00 89.44 855 PHE A C 1
ATOM 6563 O O . PHE A 1 855 ? 6.919 11.667 -13.632 1.00 89.44 855 PHE A O 1
ATOM 6570 N N . THR A 1 856 ? 5.766 13.358 -12.736 1.00 89.94 856 THR A N 1
ATOM 6571 C CA . THR A 1 856 ? 6.454 14.376 -13.541 1.00 89.94 856 THR A CA 1
ATOM 6572 C C . THR A 1 856 ? 7.940 14.433 -13.215 1.00 89.94 856 THR A C 1
ATOM 6574 O O . THR A 1 856 ? 8.742 14.619 -14.126 1.00 89.94 856 THR A O 1
ATOM 6577 N N . LEU A 1 857 ? 8.320 14.272 -11.948 1.00 90.94 857 LEU A N 1
ATOM 6578 C CA . LEU A 1 857 ? 9.702 14.399 -11.489 1.00 90.94 857 LEU A CA 1
ATOM 6579 C C . LEU A 1 857 ? 10.539 13.128 -11.689 1.00 90.94 857 LEU A C 1
ATOM 6581 O O . LEU A 1 857 ? 11.720 13.233 -12.025 1.00 90.94 857 LEU A O 1
ATOM 6585 N N . ALA A 1 858 ? 9.946 11.950 -11.472 1.00 88.38 858 ALA A N 1
ATOM 6586 C CA . ALA A 1 858 ? 10.651 10.668 -11.501 1.00 88.38 858 ALA A CA 1
ATOM 6587 C C . ALA A 1 858 ? 9.754 9.473 -11.898 1.00 88.38 858 ALA A C 1
ATOM 6589 O O . ALA A 1 858 ? 10.018 8.347 -11.483 1.00 88.38 858 ALA A O 1
ATOM 6590 N N . HIS A 1 859 ? 8.697 9.684 -12.689 1.00 85.31 859 HIS A N 1
ATOM 6591 C CA . HIS A 1 859 ? 7.815 8.630 -13.217 1.00 85.31 859 HIS A CA 1
ATOM 6592 C C . HIS A 1 859 ? 7.350 7.630 -12.136 1.00 85.31 859 HIS A C 1
ATOM 6594 O O . HIS A 1 859 ? 6.999 8.025 -11.022 1.00 85.31 859 HIS A O 1
ATOM 6600 N N . MET A 1 860 ? 7.334 6.331 -12.452 1.00 85.44 860 MET A N 1
ATOM 6601 C CA . MET A 1 860 ? 6.877 5.280 -11.539 1.00 85.44 860 MET A CA 1
ATOM 6602 C C . MET A 1 860 ? 7.740 5.168 -10.284 1.00 85.44 860 MET A C 1
ATOM 6604 O O . MET A 1 860 ? 7.212 4.888 -9.210 1.00 85.44 860 MET A O 1
ATOM 6608 N N . PHE A 1 861 ? 9.045 5.445 -10.383 1.00 88.19 861 PHE A N 1
ATOM 6609 C CA . PHE A 1 861 ? 9.920 5.442 -9.208 1.00 88.19 861 PHE A CA 1
ATOM 6610 C C . PHE A 1 861 ? 9.559 6.575 -8.255 1.00 88.19 861 PHE A C 1
ATOM 6612 O O . PHE A 1 861 ? 9.464 6.361 -7.052 1.00 88.19 861 PHE A O 1
ATOM 6619 N N . GLY A 1 862 ? 9.270 7.758 -8.799 1.00 92.56 862 GLY A N 1
ATOM 6620 C CA . GLY A 1 862 ? 8.746 8.884 -8.042 1.00 92.56 862 GLY A CA 1
ATOM 6621 C C . GLY A 1 862 ? 7.460 8.521 -7.309 1.00 92.56 862 GLY A C 1
ATOM 6622 O O . GLY A 1 862 ? 7.360 8.790 -6.114 1.00 92.56 862 GLY A O 1
ATOM 6623 N N . ILE A 1 863 ? 6.502 7.884 -7.991 1.00 93.00 863 ILE A N 1
ATOM 6624 C CA . ILE A 1 863 ? 5.231 7.465 -7.378 1.00 93.00 863 ILE A CA 1
ATOM 6625 C C . ILE A 1 863 ? 5.468 6.434 -6.265 1.00 93.00 863 ILE A C 1
ATOM 6627 O O . ILE A 1 863 ? 4.920 6.587 -5.172 1.00 93.00 863 ILE A O 1
ATOM 6631 N N . ALA A 1 864 ? 6.311 5.422 -6.496 1.00 93.38 864 ALA A N 1
ATOM 6632 C CA . ALA A 1 864 ? 6.656 4.431 -5.475 1.00 93.38 864 ALA A CA 1
ATOM 6633 C C . ALA A 1 864 ? 7.318 5.088 -4.249 1.00 93.38 864 ALA A C 1
ATOM 6635 O O . ALA A 1 864 ? 6.968 4.800 -3.104 1.00 93.38 864 ALA A O 1
ATOM 6636 N N . CYS A 1 865 ? 8.227 6.038 -4.479 1.00 95.12 865 CYS A N 1
ATOM 6637 C CA . CYS A 1 865 ? 8.850 6.829 -3.424 1.00 95.12 865 CYS A CA 1
ATOM 6638 C C . CYS A 1 865 ? 7.855 7.757 -2.710 1.00 95.12 865 CYS A C 1
ATOM 6640 O O . CYS A 1 865 ? 7.995 7.968 -1.509 1.00 95.12 865 CYS A O 1
ATOM 6642 N N . ALA A 1 866 ? 6.834 8.280 -3.393 1.00 97.38 866 ALA A N 1
ATOM 6643 C CA . ALA A 1 866 ? 5.754 9.035 -2.760 1.00 97.38 866 ALA A CA 1
ATOM 6644 C C . ALA A 1 866 ? 4.889 8.131 -1.862 1.00 97.38 866 ALA A C 1
ATOM 6646 O O . ALA A 1 866 ? 4.593 8.509 -0.729 1.00 97.38 866 ALA A O 1
ATOM 6647 N N . ALA A 1 867 ? 4.552 6.913 -2.303 1.00 95.88 867 ALA A N 1
ATOM 6648 C CA . ALA A 1 867 ? 3.852 5.933 -1.465 1.00 95.88 867 ALA A CA 1
ATOM 6649 C C . ALA A 1 867 ? 4.639 5.645 -0.175 1.00 95.88 867 ALA A C 1
ATOM 6651 O O . ALA A 1 867 ? 4.103 5.738 0.931 1.00 95.88 867 ALA A O 1
ATOM 6652 N N . LEU A 1 868 ? 5.947 5.406 -0.306 1.00 95.12 868 LEU A N 1
ATOM 6653 C CA . LEU A 1 868 ? 6.835 5.204 0.836 1.00 95.12 868 LEU A CA 1
ATOM 6654 C C . LEU A 1 868 ? 7.006 6.469 1.693 1.00 95.12 868 LEU A C 1
ATOM 6656 O O . LEU A 1 868 ? 7.150 6.379 2.911 1.00 95.12 868 LEU A O 1
ATOM 6660 N N . GLY A 1 869 ? 6.952 7.652 1.082 1.00 96.44 869 GLY A N 1
ATOM 6661 C CA . GLY A 1 869 ? 6.929 8.939 1.773 1.00 96.44 869 GLY A CA 1
ATOM 6662 C C . GLY A 1 869 ? 5.758 9.057 2.740 1.00 96.44 869 GLY A C 1
ATOM 6663 O O . GLY A 1 869 ? 5.951 9.431 3.895 1.00 96.44 869 GLY A O 1
ATOM 6664 N N . MET A 1 870 ? 4.565 8.639 2.310 1.00 96.25 870 MET A N 1
ATOM 6665 C CA . MET A 1 870 ? 3.372 8.600 3.164 1.00 96.25 870 MET A CA 1
ATOM 6666 C C . MET A 1 870 ? 3.532 7.636 4.351 1.00 96.25 870 MET A C 1
ATOM 6668 O O . MET A 1 870 ? 3.008 7.892 5.430 1.00 96.25 870 MET A O 1
ATOM 6672 N N . LEU A 1 871 ? 4.302 6.559 4.170 1.00 94.88 871 LEU A N 1
ATOM 6673 C CA . LEU A 1 871 ? 4.582 5.541 5.189 1.00 94.88 871 LEU A CA 1
ATOM 6674 C C . LEU A 1 871 ? 5.913 5.761 5.928 1.00 94.88 871 LEU A C 1
ATOM 6676 O O . LEU A 1 871 ? 6.320 4.930 6.738 1.00 94.88 871 LEU A O 1
ATOM 6680 N N . THR A 1 872 ? 6.612 6.876 5.698 1.00 95.88 872 THR A N 1
ATOM 6681 C CA . THR A 1 872 ? 7.903 7.144 6.357 1.00 95.88 872 THR A CA 1
ATOM 6682 C C . THR A 1 872 ? 7.739 7.249 7.874 1.00 95.88 872 THR A C 1
ATOM 6684 O O . THR A 1 872 ? 8.621 6.846 8.626 1.00 95.88 872 THR A O 1
ATOM 6687 N N . THR A 1 873 ? 6.587 7.731 8.338 1.00 96.25 873 THR A N 1
ATOM 6688 C CA . THR A 1 873 ? 6.250 7.879 9.759 1.00 96.25 873 THR A CA 1
ATOM 6689 C C . THR A 1 873 ? 5.337 6.759 10.276 1.00 96.25 873 THR A C 1
ATOM 6691 O O . THR A 1 873 ? 4.615 6.940 11.260 1.00 96.25 873 THR A O 1
ATOM 6694 N N . LEU A 1 874 ? 5.384 5.579 9.640 1.00 95.19 874 LEU A N 1
ATOM 6695 C CA . LEU A 1 874 ? 4.486 4.453 9.918 1.00 95.19 874 LEU A CA 1
ATOM 6696 C C . LEU A 1 874 ? 4.458 4.031 11.393 1.00 95.19 874 LEU A C 1
ATOM 6698 O O . LEU A 1 874 ? 3.381 3.761 11.911 1.00 95.19 874 LEU A O 1
ATOM 6702 N N . SER A 1 875 ? 5.594 4.011 12.099 1.00 96.44 875 SER A N 1
ATOM 6703 C CA . SER A 1 875 ? 5.607 3.637 13.524 1.00 96.44 875 SER A CA 1
ATOM 6704 C C . SER A 1 875 ? 4.754 4.572 14.383 1.00 96.44 875 SER A C 1
ATOM 6706 O O . SER A 1 875 ? 4.083 4.109 15.298 1.00 96.44 875 SER A O 1
ATOM 6708 N N . THR A 1 876 ? 4.742 5.872 14.077 1.00 96.56 876 THR A N 1
ATOM 6709 C CA . THR A 1 876 ? 3.870 6.841 14.753 1.00 96.56 876 THR A CA 1
ATOM 6710 C C . THR A 1 876 ? 2.417 6.690 14.309 1.00 96.56 876 THR A C 1
ATOM 6712 O O . THR A 1 876 ? 1.535 6.754 15.159 1.00 96.56 876 THR A O 1
ATOM 6715 N N . GLY A 1 877 ? 2.167 6.452 13.016 1.00 95.00 877 GLY A N 1
ATOM 6716 C CA . GLY A 1 877 ? 0.820 6.184 12.497 1.00 95.00 877 GLY A CA 1
ATOM 6717 C C . GLY A 1 877 ? 0.166 4.978 13.178 1.00 95.00 877 GLY A C 1
ATOM 6718 O O . GLY A 1 877 ? -0.922 5.093 13.726 1.00 95.00 877 GLY A O 1
ATOM 6719 N N . LEU A 1 878 ? 0.882 3.857 13.260 1.00 95.62 878 LEU A N 1
ATOM 6720 C CA . LEU A 1 878 ? 0.436 2.663 13.982 1.00 95.62 878 LEU A CA 1
ATOM 6721 C C . LEU A 1 878 ? 0.261 2.906 15.481 1.00 95.62 878 LEU A C 1
ATOM 6723 O O . LEU A 1 878 ? -0.635 2.330 16.085 1.00 95.62 878 LEU A O 1
ATOM 6727 N N . ALA A 1 879 ? 1.101 3.746 16.092 1.00 96.31 879 ALA A N 1
ATOM 6728 C CA . ALA A 1 879 ? 0.996 4.039 17.517 1.00 96.31 879 ALA A CA 1
ATOM 6729 C C . ALA A 1 879 ? -0.314 4.747 17.875 1.00 96.31 879 ALA A C 1
ATOM 6731 O O . ALA A 1 879 ? -0.933 4.406 18.881 1.00 96.31 879 ALA A O 1
ATOM 6732 N N . ILE A 1 880 ? -0.723 5.729 17.064 1.00 95.25 880 ILE A N 1
ATOM 6733 C CA . ILE A 1 880 ? -1.982 6.452 17.272 1.00 95.25 880 ILE A CA 1
ATOM 6734 C C . ILE A 1 880 ? -3.203 5.622 16.858 1.00 95.25 880 ILE A C 1
ATOM 6736 O O . ILE A 1 880 ? -4.265 5.804 17.440 1.00 95.25 880 ILE A O 1
ATOM 6740 N N . ASP A 1 881 ? -3.059 4.729 15.879 1.00 95.50 881 ASP A N 1
ATOM 6741 C CA . ASP A 1 881 ? -4.139 3.859 15.402 1.00 95.50 881 ASP A CA 1
ATOM 6742 C C . ASP A 1 881 ? -4.427 2.760 16.438 1.00 95.50 881 ASP A C 1
ATOM 6744 O O . ASP A 1 881 ? -5.499 2.717 17.031 1.00 95.50 881 ASP A O 1
ATOM 6748 N N . ALA A 1 882 ? -3.403 1.985 16.819 1.00 96.75 882 ALA A N 1
ATOM 6749 C CA . ALA A 1 882 ? -3.514 0.930 17.828 1.00 96.75 882 ALA A CA 1
ATOM 6750 C C . ALA A 1 882 ? -3.884 1.442 19.232 1.00 96.75 882 ALA A C 1
ATOM 6752 O O . ALA A 1 882 ? -4.352 0.676 20.069 1.00 96.75 882 ALA A O 1
ATOM 6753 N N . TYR A 1 883 ? -3.671 2.731 19.509 1.00 96.31 883 TYR A N 1
ATOM 6754 C CA . TYR A 1 883 ? -4.154 3.376 20.729 1.00 96.31 883 TYR A CA 1
ATOM 6755 C C . TYR A 1 883 ? -5.687 3.320 20.857 1.00 96.31 883 TYR A C 1
ATOM 6757 O O . TYR A 1 883 ? -6.177 3.207 21.983 1.00 96.31 883 TYR A O 1
ATOM 6765 N N . GLY A 1 884 ? -6.422 3.379 19.740 1.00 95.12 884 GLY A N 1
ATOM 6766 C CA . GLY A 1 884 ? -7.886 3.384 19.723 1.00 95.12 884 GLY A CA 1
ATOM 6767 C C . GLY A 1 884 ? -8.478 2.097 20.293 1.00 95.12 884 GLY A C 1
ATOM 6768 O O . GLY A 1 884 ? -9.011 2.149 21.399 1.00 95.12 884 GLY A O 1
ATOM 6769 N N . PRO A 1 885 ? -8.265 0.929 19.656 1.00 96.50 885 PRO A N 1
ATOM 6770 C CA . PRO A 1 885 ? -8.823 -0.339 20.137 1.00 96.50 885 PRO A CA 1
ATOM 6771 C C . PRO A 1 885 ? -8.376 -0.723 21.556 1.00 96.50 885 PRO A C 1
ATOM 6773 O O . PRO A 1 885 ? -9.094 -1.399 22.282 1.00 96.50 885 PRO A O 1
ATOM 6776 N N . ILE A 1 886 ? -7.186 -0.286 21.997 1.00 98.06 886 ILE A N 1
ATOM 6777 C CA . ILE A 1 886 ? -6.732 -0.494 23.386 1.00 98.06 886 ILE A CA 1
ATOM 6778 C C . ILE A 1 886 ? -7.567 0.331 24.373 1.00 98.06 886 ILE A C 1
ATOM 6780 O O . ILE A 1 886 ? -7.813 -0.121 25.493 1.00 98.06 886 ILE A O 1
ATOM 6784 N N . SER A 1 887 ? -7.949 1.547 23.981 1.00 97.38 887 SER A N 1
ATOM 6785 C CA . SER A 1 887 ? -8.772 2.451 24.789 1.00 97.38 887 SER A CA 1
ATOM 6786 C C . SER A 1 887 ? -10.231 2.003 24.825 1.00 97.38 887 SER A C 1
ATOM 6788 O O . SER A 1 887 ? -10.839 2.062 25.892 1.00 97.38 887 SER A O 1
ATOM 6790 N N . ASP A 1 888 ? -10.736 1.495 23.705 1.00 96.38 888 ASP A N 1
ATOM 6791 C CA . ASP A 1 888 ? -12.074 0.917 23.569 1.00 96.38 888 ASP A CA 1
ATOM 6792 C C . ASP A 1 888 ? -12.268 -0.277 24.522 1.00 96.38 888 ASP A C 1
ATOM 6794 O O . ASP A 1 888 ? -13.009 -0.210 25.505 1.00 96.38 888 ASP A O 1
ATOM 6798 N N . ASN A 1 889 ? -11.406 -1.291 24.399 1.00 97.25 889 ASN A N 1
ATOM 6799 C CA . ASN A 1 889 ? -11.355 -2.428 25.322 1.00 97.25 889 ASN A CA 1
ATOM 6800 C C . ASN A 1 889 ? -11.169 -2.016 26.799 1.00 97.25 889 ASN A C 1
ATOM 6802 O O . ASN A 1 889 ? -11.606 -2.715 27.716 1.00 97.25 889 ASN A O 1
ATOM 6806 N N . ALA A 1 890 ? -10.464 -0.912 27.071 1.00 97.75 890 ALA A N 1
ATOM 6807 C CA . ALA A 1 890 ? -10.326 -0.406 28.435 1.00 97.75 890 ALA A CA 1
ATOM 6808 C C . ALA A 1 890 ? -11.662 0.122 28.980 1.00 97.75 890 ALA A C 1
ATOM 6810 O O . ALA A 1 890 ? -11.946 -0.076 30.164 1.00 97.75 890 ALA A O 1
ATOM 6811 N N . GLY A 1 891 ? -12.476 0.753 28.131 1.00 96.44 891 GLY A N 1
ATOM 6812 C CA . GLY A 1 891 ? -13.851 1.125 28.441 1.00 96.44 891 GLY A CA 1
ATOM 6813 C C . GLY A 1 891 ? -14.724 -0.097 28.692 1.00 96.44 891 GLY A C 1
ATOM 6814 O O . GLY A 1 891 ? -15.398 -0.148 29.727 1.00 96.44 891 GLY A O 1
ATOM 6815 N N . GLY A 1 892 ? -14.664 -1.103 27.816 1.00 95.81 892 GLY A N 1
ATOM 6816 C CA . GLY A 1 892 ? -15.435 -2.338 27.979 1.00 95.81 892 GLY A CA 1
ATOM 6817 C C . GLY A 1 892 ? -15.112 -3.069 29.283 1.00 95.81 892 GLY A C 1
ATOM 6818 O O . GLY A 1 892 ? -16.004 -3.449 30.045 1.00 95.81 892 GLY A O 1
ATOM 6819 N N . ILE A 1 893 ? -13.826 -3.169 29.632 1.00 96.56 893 ILE A N 1
ATOM 6820 C CA . ILE A 1 893 ? -13.397 -3.723 30.925 1.00 96.56 893 ILE A CA 1
ATOM 6821 C C . ILE A 1 893 ? -13.880 -2.857 32.093 1.00 96.56 893 ILE A C 1
ATOM 6823 O O . ILE A 1 893 ? -14.295 -3.413 33.111 1.00 96.56 893 ILE A O 1
ATOM 6827 N N . ALA A 1 894 ? -13.846 -1.526 31.977 1.00 96.31 894 ALA A N 1
ATOM 6828 C CA . ALA A 1 894 ? -14.309 -0.634 33.038 1.00 96.31 894 ALA A CA 1
ATOM 6829 C C . ALA A 1 894 ? -15.802 -0.823 33.351 1.00 96.31 894 ALA A C 1
ATOM 6831 O O . ALA A 1 894 ? -16.170 -0.879 34.531 1.00 96.31 894 ALA A O 1
ATOM 6832 N N . GLU A 1 895 ? -16.632 -0.991 32.320 1.00 95.19 895 GLU A N 1
ATOM 6833 C CA . GLU A 1 895 ? -18.066 -1.247 32.473 1.00 95.19 895 GLU A CA 1
ATOM 6834 C C . GLU A 1 895 ? -18.324 -2.649 33.040 1.00 95.19 895 GLU A C 1
ATOM 6836 O O . GLU A 1 895 ? -18.954 -2.804 34.090 1.00 95.19 895 GLU A O 1
ATOM 6841 N N . MET A 1 896 ? -17.746 -3.688 32.426 1.00 93.81 896 MET A N 1
ATOM 6842 C CA . MET A 1 896 ? -17.916 -5.074 32.873 1.00 93.81 896 MET A CA 1
ATOM 6843 C C . MET A 1 896 ? -17.407 -5.298 34.303 1.00 93.81 896 MET A C 1
ATOM 6845 O O . MET A 1 896 ? -17.979 -6.095 35.061 1.00 93.81 896 MET A O 1
ATOM 6849 N N . ALA A 1 897 ? -16.349 -4.592 34.713 1.00 93.00 897 ALA A N 1
ATOM 6850 C CA . ALA A 1 897 ? -15.812 -4.640 36.069 1.00 93.00 897 ALA A CA 1
ATOM 6851 C C . ALA A 1 897 ? -16.539 -3.715 37.062 1.00 93.00 897 ALA A C 1
ATOM 6853 O O . ALA A 1 897 ? -16.267 -3.818 38.257 1.00 93.00 897 ALA A O 1
ATOM 6854 N N . ALA A 1 898 ? -17.506 -2.906 36.612 1.00 91.50 898 ALA A N 1
ATOM 6855 C CA . ALA A 1 898 ? -18.244 -1.929 37.414 1.00 91.50 898 ALA A CA 1
ATOM 6856 C C . ALA A 1 898 ? -17.319 -0.934 38.147 1.00 91.50 898 ALA A C 1
ATOM 6858 O O . ALA A 1 898 ? -17.436 -0.716 39.352 1.00 91.50 898 ALA A O 1
ATOM 6859 N N . MET A 1 899 ? -16.372 -0.339 37.412 1.00 90.94 899 MET A N 1
ATOM 6860 C CA . MET A 1 899 ? -15.331 0.545 37.965 1.00 90.94 899 MET A CA 1
ATOM 6861 C C . MET A 1 899 ? -15.813 1.972 38.287 1.00 90.94 899 MET A C 1
ATOM 6863 O O . MET A 1 899 ? -15.060 2.742 38.885 1.00 90.94 899 MET A O 1
ATOM 6867 N N . GLY A 1 900 ? -17.052 2.313 37.924 1.00 89.94 900 GLY A N 1
ATOM 6868 C CA . GLY A 1 900 ? -17.688 3.609 38.174 1.00 89.94 900 GLY A CA 1
ATOM 6869 C C . GLY A 1 900 ? -17.745 4.520 36.942 1.00 89.94 900 GLY A C 1
ATOM 6870 O O . GLY A 1 900 ? -16.896 4.441 36.053 1.00 89.94 900 GLY A O 1
ATOM 6871 N N . GLU A 1 901 ? -18.740 5.412 36.918 1.00 89.62 901 GLU A N 1
ATOM 6872 C CA . GLU A 1 901 ? -19.028 6.303 35.779 1.00 89.62 901 GLU A CA 1
ATOM 6873 C C . GLU A 1 901 ? -17.853 7.230 35.437 1.00 89.62 901 GLU A C 1
ATOM 6875 O O . GLU A 1 901 ? -17.520 7.373 34.266 1.00 89.62 901 GLU A O 1
ATOM 6880 N N . ASP A 1 902 ? -17.147 7.769 36.438 1.00 91.88 902 ASP A N 1
ATOM 6881 C CA . ASP A 1 902 ? -15.961 8.614 36.226 1.00 91.88 902 ASP A CA 1
ATOM 6882 C C . ASP A 1 902 ? -14.856 7.901 35.425 1.00 91.88 902 ASP A C 1
ATOM 6884 O O . ASP A 1 902 ? -14.060 8.544 34.738 1.00 91.88 902 ASP A O 1
ATOM 6888 N N . ILE A 1 903 ? -14.743 6.574 35.562 1.00 94.31 903 ILE A N 1
ATOM 6889 C CA . ILE A 1 903 ? -13.749 5.774 34.838 1.00 94.31 903 ILE A CA 1
ATOM 6890 C C . ILE A 1 903 ? -14.217 5.550 33.406 1.00 94.31 903 ILE A C 1
ATOM 6892 O O . ILE A 1 903 ? -13.412 5.737 32.492 1.00 94.31 903 ILE A O 1
ATOM 6896 N N . ARG A 1 904 ? -15.506 5.236 33.216 1.00 93.94 904 ARG A N 1
ATOM 6897 C CA . ARG A 1 904 ? -16.103 5.082 31.886 1.00 93.94 904 ARG A CA 1
ATOM 6898 C C . ARG A 1 904 ? -16.062 6.390 31.092 1.00 93.94 904 ARG A C 1
ATOM 6900 O O . ARG A 1 904 ? -15.655 6.367 29.942 1.00 93.94 904 ARG A O 1
ATOM 6907 N N . GLU A 1 905 ? -16.341 7.541 31.708 1.00 93.19 905 GLU A N 1
ATOM 6908 C CA . GLU A 1 905 ? -16.229 8.857 31.051 1.00 93.19 905 GLU A CA 1
ATOM 6909 C C . GLU A 1 905 ? -14.796 9.121 30.559 1.00 93.19 905 GLU A C 1
ATOM 6911 O O . GLU A 1 905 ? -14.571 9.637 29.461 1.00 93.19 905 GLU A O 1
ATOM 6916 N N . ARG A 1 906 ? -13.793 8.735 31.360 1.00 94.75 906 ARG A N 1
ATOM 6917 C CA . ARG A 1 906 ? -12.383 8.871 30.979 1.00 94.75 906 ARG A CA 1
ATOM 6918 C C . ARG A 1 906 ? -12.022 7.963 29.813 1.00 94.75 906 ARG A C 1
ATOM 6920 O O . ARG A 1 906 ? -11.282 8.409 28.942 1.00 94.75 906 ARG A O 1
ATOM 6927 N N . THR A 1 907 ? -12.491 6.718 29.802 1.00 95.25 907 THR A N 1
ATOM 6928 C CA . THR A 1 907 ? -12.224 5.781 28.703 1.00 95.25 907 THR A CA 1
ATOM 6929 C C . THR A 1 907 ? -12.999 6.148 27.443 1.00 95.25 907 THR A C 1
ATOM 6931 O O . THR A 1 907 ? -12.383 6.161 26.387 1.00 95.25 907 THR A O 1
ATOM 6934 N N . ASP A 1 908 ? -14.260 6.580 27.545 1.00 93.31 908 ASP A N 1
ATOM 6935 C CA . ASP A 1 908 ? -15.072 7.067 26.415 1.00 93.31 908 ASP A CA 1
ATOM 6936 C C . ASP A 1 908 ? -14.395 8.267 25.726 1.00 93.31 908 ASP A C 1
ATOM 6938 O O . ASP A 1 908 ? -14.394 8.395 24.502 1.00 93.31 908 ASP A O 1
ATOM 6942 N N . ALA A 1 909 ? -13.748 9.145 26.501 1.00 93.94 909 ALA A N 1
ATOM 6943 C CA . ALA A 1 909 ? -12.960 10.250 25.959 1.00 93.94 909 ALA A CA 1
ATOM 6944 C C . ALA A 1 909 ? -11.691 9.802 25.206 1.00 93.94 909 ALA A C 1
ATOM 6946 O O . ALA A 1 909 ? -11.278 10.468 24.253 1.00 93.94 909 ALA A O 1
ATOM 6947 N N . LEU A 1 910 ? -11.041 8.720 25.651 1.00 95.56 910 LEU A N 1
ATOM 6948 C CA . LEU A 1 910 ? -9.885 8.134 24.961 1.00 95.56 910 LEU A CA 1
ATOM 6949 C C . LEU A 1 910 ? -10.337 7.411 23.682 1.00 95.56 910 LEU A C 1
ATOM 6951 O O . LEU A 1 910 ? -9.713 7.573 22.636 1.00 95.56 910 LEU A O 1
ATOM 6955 N N . ASP A 1 911 ? -11.441 6.677 23.772 1.00 95.25 911 ASP A N 1
ATOM 6956 C CA . ASP A 1 911 ? -12.067 5.920 22.692 1.00 95.25 911 ASP A CA 1
ATOM 6957 C C . ASP A 1 911 ? -12.551 6.824 21.544 1.00 95.25 911 ASP A C 1
ATOM 6959 O O . ASP A 1 911 ? -12.132 6.654 20.403 1.00 95.25 911 ASP A O 1
ATOM 6963 N N . ALA A 1 912 ? -13.275 7.912 21.832 1.00 92.88 912 ALA A N 1
ATOM 6964 C CA . ALA A 1 912 ? -13.698 8.867 20.798 1.00 92.88 912 ALA A CA 1
ATOM 6965 C C . ALA A 1 912 ? -12.513 9.469 20.003 1.00 92.88 912 ALA A C 1
ATOM 6967 O O . ALA A 1 912 ? -12.590 9.714 18.789 1.00 92.88 912 ALA A O 1
ATOM 6968 N N . ALA A 1 913 ? -11.375 9.691 20.674 1.00 94.19 913 ALA A N 1
ATOM 6969 C CA . ALA A 1 913 ? -10.142 10.091 20.001 1.00 94.19 913 ALA A CA 1
ATOM 6970 C C . ALA A 1 913 ? -9.541 8.937 19.175 1.00 94.19 913 ALA A C 1
ATOM 6972 O O . ALA A 1 913 ? -9.033 9.180 18.078 1.00 94.19 913 ALA A O 1
ATOM 6973 N N . GLY A 1 914 ? -9.645 7.705 19.676 1.00 93.94 914 GLY A N 1
ATOM 6974 C CA . GLY A 1 914 ? -9.337 6.454 18.984 1.00 93.94 914 GLY A CA 1
ATOM 6975 C C . GLY A 1 914 ? -10.109 6.264 17.678 1.00 93.94 914 GLY A C 1
ATOM 6976 O O . GLY A 1 914 ? -9.501 5.993 16.647 1.00 93.94 914 GLY A O 1
ATOM 6977 N N . ASN A 1 915 ? -11.417 6.523 17.668 1.00 94.44 915 ASN A N 1
ATOM 6978 C CA . ASN A 1 915 ? -12.252 6.453 16.461 1.00 94.44 915 ASN A CA 1
ATOM 6979 C C . ASN A 1 915 ? -11.755 7.406 15.370 1.00 94.44 915 ASN A C 1
ATOM 6981 O O . ASN A 1 915 ? -11.691 7.070 14.182 1.00 94.44 915 ASN A O 1
ATOM 6985 N N . THR A 1 916 ? -11.313 8.597 15.782 1.00 95.50 916 THR A N 1
ATOM 6986 C CA . THR A 1 916 ? -10.695 9.563 14.872 1.00 95.50 916 THR A CA 1
ATOM 6987 C C . THR A 1 916 ? -9.335 9.078 14.364 1.00 95.50 916 THR A C 1
ATOM 6989 O O . THR A 1 916 ? -9.063 9.181 13.166 1.00 95.50 916 THR A O 1
ATOM 6992 N N . THR A 1 917 ? -8.466 8.533 15.222 1.00 94.19 917 THR A N 1
ATOM 6993 C CA . THR A 1 917 ? -7.145 8.053 14.786 1.00 94.19 917 THR A CA 1
ATOM 6994 C C . THR A 1 917 ? -7.215 6.791 13.935 1.00 94.19 917 THR A C 1
ATOM 6996 O O . THR A 1 917 ? -6.440 6.689 12.985 1.00 94.19 917 THR A O 1
ATOM 6999 N N . ALA A 1 918 ? -8.175 5.899 14.179 1.00 93.94 918 ALA A N 1
ATOM 7000 C CA . ALA A 1 918 ? -8.454 4.742 13.334 1.00 93.94 918 ALA A CA 1
ATOM 7001 C C . ALA A 1 918 ? -8.890 5.173 11.925 1.00 93.94 918 ALA A C 1
ATOM 7003 O O . ALA A 1 918 ? -8.400 4.650 10.921 1.00 93.94 918 ALA A O 1
ATOM 7004 N N . ALA A 1 919 ? -9.756 6.188 11.811 1.00 95.19 919 ALA A N 1
ATOM 7005 C CA . ALA A 1 919 ? -10.113 6.761 10.513 1.00 95.19 919 ALA A CA 1
ATOM 7006 C C . ALA A 1 919 ? -8.896 7.384 9.804 1.00 95.19 919 ALA A C 1
ATOM 7008 O O . ALA A 1 919 ? -8.709 7.190 8.598 1.00 95.19 919 ALA A O 1
ATOM 7009 N N . ILE A 1 920 ? -8.027 8.089 10.540 1.00 95.25 920 ILE A N 1
ATOM 7010 C CA . ILE A 1 920 ? -6.771 8.623 9.992 1.00 95.25 920 ILE A CA 1
ATOM 7011 C C . ILE A 1 920 ? -5.876 7.485 9.481 1.00 95.25 920 ILE A C 1
ATOM 7013 O O . ILE A 1 920 ? -5.393 7.568 8.350 1.00 95.25 920 ILE A O 1
ATOM 7017 N N . GLY A 1 921 ? -5.689 6.418 10.261 1.00 91.38 921 GLY A N 1
ATOM 7018 C CA . GLY A 1 921 ? -4.916 5.236 9.872 1.00 91.38 921 GLY A CA 1
ATOM 7019 C C . GLY A 1 921 ? -5.433 4.598 8.582 1.00 91.38 921 GLY A C 1
ATOM 7020 O O . GLY A 1 921 ? -4.662 4.383 7.641 1.00 91.38 921 GLY A O 1
ATOM 7021 N N . LYS A 1 922 ? -6.758 4.433 8.466 1.00 93.62 922 LYS A N 1
ATOM 7022 C CA . LYS A 1 922 ? -7.435 3.992 7.231 1.00 93.62 922 LYS A CA 1
ATOM 7023 C C . LYS A 1 922 ? -7.146 4.942 6.062 1.00 93.62 922 LYS A C 1
ATOM 7025 O O . LYS A 1 922 ? -6.819 4.487 4.969 1.00 93.62 922 LYS A O 1
ATOM 7030 N N . GLY A 1 923 ? -7.179 6.257 6.285 1.00 92.94 923 GLY A N 1
ATOM 7031 C CA . GLY A 1 923 ? -6.818 7.265 5.282 1.00 92.94 923 GLY A CA 1
ATOM 7032 C C . GLY A 1 923 ? -5.378 7.131 4.764 1.00 92.94 923 GLY A C 1
ATOM 7033 O O . GLY A 1 923 ? -5.157 7.182 3.552 1.00 92.94 923 GLY A O 1
ATOM 7034 N N . PHE A 1 924 ? -4.407 6.898 5.653 1.00 90.06 924 PHE A N 1
ATOM 7035 C CA . PHE A 1 924 ? -3.010 6.621 5.282 1.00 90.06 924 PHE A CA 1
ATOM 7036 C C . PHE A 1 924 ? -2.872 5.309 4.498 1.00 90.06 924 PHE A C 1
ATOM 7038 O O . PHE A 1 924 ? -2.159 5.262 3.489 1.00 90.06 924 PHE A O 1
ATOM 7045 N N . ALA A 1 925 ? -3.569 4.250 4.920 1.00 92.88 925 ALA A N 1
ATOM 7046 C CA . ALA A 1 925 ? -3.576 2.971 4.215 1.00 92.88 925 ALA A CA 1
ATOM 7047 C C . ALA A 1 925 ? -4.134 3.121 2.791 1.00 92.88 925 ALA A C 1
ATOM 7049 O O . ALA A 1 925 ? -3.498 2.682 1.838 1.00 92.88 925 ALA A O 1
ATOM 7050 N N . ILE A 1 926 ? -5.260 3.823 2.620 1.00 94.75 926 ILE A N 1
ATOM 7051 C CA . ILE A 1 926 ? -5.887 4.050 1.309 1.00 94.75 926 ILE A CA 1
ATOM 7052 C C . ILE A 1 926 ? -5.025 4.950 0.415 1.00 94.75 926 ILE A C 1
ATOM 7054 O O . ILE A 1 926 ? -4.828 4.643 -0.761 1.00 94.75 926 ILE A O 1
ATOM 7058 N N . GLY A 1 927 ? -4.489 6.050 0.953 1.00 94.50 927 GLY A N 1
ATOM 7059 C CA . GLY A 1 927 ? -3.646 6.975 0.192 1.00 94.50 927 GLY A CA 1
ATOM 7060 C C . GLY A 1 927 ? -2.355 6.322 -0.305 1.00 94.50 927 GLY A C 1
ATOM 7061 O O . GLY A 1 927 ? -1.991 6.477 -1.473 1.00 94.50 927 GLY A O 1
ATOM 7062 N N . SER A 1 928 ? -1.690 5.543 0.552 1.00 93.94 928 SER A N 1
ATOM 7063 C CA . SER A 1 928 ? -0.482 4.802 0.177 1.00 93.94 928 SER A CA 1
ATOM 7064 C C . SER A 1 928 ? -0.798 3.658 -0.786 1.00 93.94 928 SER A C 1
ATOM 7066 O O . SER A 1 928 ? -0.091 3.523 -1.784 1.00 93.94 928 SER A O 1
ATOM 7068 N N . ALA A 1 929 ? -1.893 2.915 -0.563 1.00 94.38 929 ALA A N 1
ATOM 7069 C CA . ALA A 1 929 ? -2.385 1.879 -1.472 1.00 94.38 929 ALA A CA 1
ATOM 7070 C C . ALA A 1 929 ? -2.634 2.435 -2.881 1.00 94.38 929 ALA A C 1
ATOM 7072 O O . ALA A 1 929 ? -2.240 1.813 -3.865 1.00 94.38 929 ALA A O 1
ATOM 7073 N N . ALA A 1 930 ? -3.220 3.630 -3.002 1.00 95.75 930 ALA A N 1
ATOM 7074 C CA . ALA A 1 930 ? -3.461 4.258 -4.297 1.00 95.75 930 ALA A CA 1
ATOM 7075 C C . ALA A 1 930 ? -2.156 4.553 -5.058 1.00 95.75 930 ALA A C 1
ATOM 7077 O O . ALA A 1 930 ? -2.035 4.248 -6.246 1.00 95.75 930 ALA A O 1
ATOM 7078 N N . LEU A 1 931 ? -1.168 5.125 -4.361 1.00 95.75 931 LEU A N 1
ATOM 7079 C CA . LEU A 1 931 ? 0.132 5.461 -4.942 1.00 95.75 931 LEU A CA 1
ATOM 7080 C C . LEU A 1 931 ? 0.921 4.199 -5.316 1.00 95.75 931 LEU A C 1
ATOM 7082 O O . LEU A 1 931 ? 1.391 4.085 -6.446 1.00 95.75 931 LEU A O 1
ATOM 7086 N N . VAL A 1 932 ? 1.032 3.223 -4.409 1.00 94.06 932 VAL A N 1
ATOM 7087 C CA . VAL A 1 932 ? 1.787 1.991 -4.683 1.00 94.06 932 VAL A CA 1
ATOM 7088 C C . VAL A 1 932 ? 1.143 1.169 -5.793 1.00 94.06 932 VAL A C 1
ATOM 7090 O O . VAL A 1 932 ? 1.855 0.684 -6.665 1.00 94.06 932 VAL A O 1
ATOM 7093 N N . SER A 1 933 ? -0.189 1.082 -5.839 1.00 94.19 933 SER A N 1
ATOM 7094 C CA . SER A 1 933 ? -0.890 0.335 -6.889 1.00 94.19 933 SER A CA 1
ATOM 7095 C C . SER A 1 933 ? -0.661 0.947 -8.264 1.00 94.19 933 SER A C 1
ATOM 7097 O O . SER A 1 933 ? -0.505 0.214 -9.234 1.00 94.19 933 SER A O 1
ATOM 7099 N N . LEU A 1 934 ? -0.573 2.279 -8.361 1.00 91.00 934 LEU A N 1
ATOM 7100 C CA . LEU A 1 934 ? -0.217 2.942 -9.614 1.00 91.00 934 LEU A CA 1
ATOM 7101 C C . LEU A 1 934 ? 1.238 2.662 -10.020 1.00 91.00 934 LEU A C 1
ATOM 7103 O O . LEU A 1 934 ? 1.509 2.428 -11.197 1.00 91.00 934 LEU A O 1
ATOM 7107 N N . ALA A 1 935 ? 2.171 2.657 -9.064 1.00 90.38 935 ALA A N 1
ATOM 7108 C CA . ALA A 1 935 ? 3.564 2.308 -9.337 1.00 90.38 935 ALA A CA 1
ATOM 7109 C C . ALA A 1 935 ? 3.709 0.846 -9.797 1.00 90.38 935 ALA A C 1
ATOM 7111 O O . ALA A 1 935 ? 4.375 0.574 -10.796 1.00 90.38 935 ALA A O 1
ATOM 7112 N N . LEU A 1 936 ? 3.040 -0.083 -9.109 1.00 91.19 936 LEU A N 1
ATOM 7113 C CA . LEU A 1 936 ? 2.977 -1.502 -9.462 1.00 91.19 936 LEU A CA 1
ATOM 7114 C C . LEU A 1 936 ? 2.288 -1.720 -10.811 1.00 91.19 936 LEU A C 1
ATOM 7116 O O . LEU A 1 936 ? 2.752 -2.535 -11.599 1.00 91.19 936 LEU A O 1
ATOM 7120 N N . PHE A 1 937 ? 1.238 -0.956 -11.118 1.00 88.75 937 PHE A N 1
ATOM 7121 C CA . PHE A 1 937 ? 0.596 -0.958 -12.430 1.00 88.75 937 PHE A CA 1
ATOM 7122 C C . PHE A 1 937 ? 1.571 -0.541 -13.539 1.00 88.75 937 PHE A C 1
ATOM 7124 O O . PHE A 1 937 ? 1.669 -1.218 -14.559 1.00 88.75 937 PHE A O 1
ATOM 7131 N N . GLY A 1 938 ? 2.346 0.527 -13.337 1.00 81.50 938 GLY A N 1
ATOM 7132 C CA . GLY A 1 938 ? 3.378 0.923 -14.296 1.00 81.50 938 GLY A CA 1
ATOM 7133 C C . GLY A 1 938 ? 4.479 -0.129 -14.460 1.00 81.50 938 GLY A C 1
ATOM 7134 O O . GLY A 1 938 ? 4.914 -0.389 -15.582 1.00 81.50 938 GLY A O 1
ATOM 7135 N N . ALA A 1 939 ? 4.892 -0.778 -13.367 1.00 84.00 939 ALA A N 1
ATOM 7136 C CA . ALA A 1 939 ? 5.821 -1.907 -13.418 1.00 84.00 939 ALA A CA 1
ATOM 7137 C C . ALA A 1 939 ? 5.227 -3.100 -14.194 1.00 84.00 939 ALA A C 1
ATOM 7139 O O . ALA A 1 939 ? 5.904 -3.685 -15.039 1.00 84.00 939 ALA A O 1
ATOM 7140 N N . TYR A 1 940 ? 3.942 -3.394 -13.975 1.00 89.94 940 TYR A N 1
ATOM 7141 C CA . TYR A 1 940 ? 3.206 -4.461 -14.647 1.00 89.94 940 TYR A CA 1
ATOM 7142 C C . TYR A 1 940 ? 3.154 -4.241 -16.159 1.00 89.94 940 TYR A C 1
ATOM 7144 O O . TYR A 1 940 ? 3.491 -5.149 -16.911 1.00 89.94 940 TYR A O 1
ATOM 7152 N N . VAL A 1 941 ? 2.799 -3.032 -16.607 1.00 84.94 941 VAL A N 1
ATOM 7153 C CA . VAL A 1 941 ? 2.721 -2.667 -18.035 1.00 84.94 941 VAL A CA 1
ATOM 7154 C C . VAL A 1 941 ? 4.036 -2.968 -18.760 1.00 84.94 941 VAL A C 1
ATOM 7156 O O . VAL A 1 941 ? 4.024 -3.545 -19.846 1.00 84.94 941 VAL A O 1
ATOM 7159 N N . VAL A 1 942 ? 5.176 -2.650 -18.140 1.00 77.50 942 VAL A N 1
ATOM 7160 C CA . VAL A 1 942 ? 6.501 -2.921 -18.719 1.00 77.50 942 VAL A CA 1
ATOM 7161 C C . VAL A 1 942 ? 6.827 -4.410 -18.715 1.00 77.50 942 VAL A C 1
ATOM 7163 O O . VAL A 1 942 ? 7.249 -4.956 -19.734 1.00 77.50 942 VAL A O 1
ATOM 7166 N N . GLN A 1 943 ? 6.620 -5.088 -17.588 1.00 82.75 943 GLN A N 1
ATOM 7167 C CA . GLN A 1 943 ? 6.955 -6.507 -17.458 1.00 82.75 943 GLN A CA 1
ATOM 7168 C C . GLN A 1 943 ? 6.073 -7.389 -18.354 1.00 82.75 943 GLN A C 1
ATOM 7170 O O . GLN A 1 943 ? 6.538 -8.397 -18.887 1.00 82.75 943 GLN A O 1
ATOM 7175 N N . ALA A 1 944 ? 4.838 -6.951 -18.600 1.00 85.88 944 ALA A N 1
ATOM 7176 C CA . ALA A 1 944 ? 3.890 -7.545 -19.532 1.00 85.88 944 ALA A CA 1
ATOM 7177 C C . ALA A 1 944 ? 4.113 -7.144 -21.008 1.00 85.88 944 ALA A C 1
ATOM 7179 O O . ALA A 1 944 ? 3.394 -7.643 -21.873 1.00 85.88 944 ALA A O 1
ATOM 7180 N N . ASP A 1 945 ? 5.110 -6.298 -21.312 1.00 81.75 945 ASP A N 1
ATOM 7181 C CA . ASP A 1 945 ? 5.452 -5.829 -22.667 1.00 81.75 945 ASP A CA 1
ATOM 7182 C C . ASP A 1 945 ? 4.287 -5.104 -23.376 1.00 81.75 945 ASP A C 1
ATOM 7184 O O . ASP A 1 945 ? 4.004 -5.333 -24.552 1.00 81.75 945 ASP A O 1
ATOM 7188 N N . ILE A 1 946 ? 3.563 -4.252 -22.647 1.00 82.44 946 ILE A N 1
ATOM 7189 C CA . ILE A 1 946 ? 2.451 -3.454 -23.181 1.00 82.44 946 ILE A CA 1
ATOM 7190 C C . ILE A 1 946 ? 2.999 -2.107 -23.674 1.00 82.44 946 ILE A C 1
ATOM 7192 O O . ILE A 1 946 ? 3.620 -1.366 -22.911 1.00 82.44 946 ILE A O 1
ATOM 7196 N N . THR A 1 947 ? 2.770 -1.771 -24.948 1.00 75.62 947 THR A N 1
ATOM 7197 C CA . THR A 1 947 ? 3.210 -0.485 -25.522 1.00 75.62 947 THR A CA 1
ATOM 7198 C C . THR A 1 947 ? 2.266 0.667 -25.154 1.00 75.62 947 THR A C 1
ATOM 7200 O O . THR A 1 947 ? 1.130 0.459 -24.717 1.00 75.62 947 THR A O 1
ATOM 7203 N N . VAL A 1 948 ? 2.696 1.920 -25.356 1.00 65.69 948 VAL A N 1
ATOM 7204 C CA . VAL A 1 948 ? 1.832 3.096 -25.124 1.00 65.69 948 VAL A CA 1
ATOM 7205 C C . VAL A 1 948 ? 0.589 3.071 -26.025 1.00 65.69 948 VAL A C 1
ATOM 7207 O O . VAL A 1 948 ? -0.501 3.431 -25.586 1.00 65.69 948 VAL A O 1
ATOM 7210 N N . ALA A 1 949 ? 0.721 2.594 -27.267 1.00 62.25 949 ALA A N 1
ATOM 7211 C CA . ALA A 1 949 ? -0.418 2.424 -28.169 1.00 62.25 949 ALA A CA 1
ATOM 7212 C C . ALA A 1 949 ? -1.411 1.364 -27.650 1.00 62.25 949 ALA A C 1
ATOM 7214 O O . ALA A 1 949 ? -2.620 1.581 -27.714 1.00 62.25 949 ALA A O 1
ATOM 7215 N N . ASP A 1 950 ? -0.897 0.271 -27.074 1.00 66.88 950 ASP A N 1
ATOM 7216 C CA . ASP A 1 950 ? -1.690 -0.854 -26.552 1.00 66.88 950 ASP A CA 1
ATOM 7217 C C . ASP A 1 950 ? -2.321 -0.590 -25.172 1.00 66.88 950 ASP A C 1
ATOM 7219 O O . ASP A 1 950 ? -3.149 -1.371 -24.712 1.00 66.88 950 ASP A O 1
ATOM 7223 N N . SER A 1 951 ? -1.933 0.492 -24.488 1.00 70.94 951 SER A N 1
ATOM 7224 C CA . SER A 1 951 ? -2.475 0.895 -23.176 1.00 70.94 951 SER A CA 1
ATOM 7225 C C . SER A 1 951 ? -3.500 2.032 -23.269 1.00 70.94 951 SER A C 1
ATOM 7227 O O . SER A 1 951 ? -3.916 2.597 -22.254 1.00 70.94 951 SER A O 1
ATOM 7229 N N . SER A 1 952 ? -3.935 2.375 -24.485 1.00 84.00 952 SER A N 1
ATOM 7230 C CA . SER A 1 952 ? -4.958 3.392 -24.711 1.00 84.00 952 SER A CA 1
ATOM 7231 C C . SER A 1 952 ? -6.278 3.008 -24.041 1.00 84.00 952 SER A C 1
ATOM 7233 O O . SER A 1 952 ? -6.809 1.928 -24.264 1.00 84.00 952 SER A O 1
ATOM 7235 N N . ILE A 1 953 ? -6.883 3.938 -23.300 1.00 89.12 953 ILE A N 1
ATOM 7236 C CA . ILE A 1 953 ? -8.231 3.756 -22.728 1.00 89.12 953 ILE A CA 1
ATOM 7237 C C . ILE A 1 953 ? -9.288 3.564 -23.832 1.00 89.12 953 ILE A C 1
ATOM 7239 O O . ILE A 1 953 ? -10.362 3.040 -23.567 1.00 89.12 953 ILE A O 1
ATOM 7243 N N . LEU A 1 954 ? -9.005 3.988 -25.069 1.00 89.19 954 LEU A N 1
ATOM 7244 C CA . LEU A 1 954 ? -9.905 3.789 -26.209 1.00 89.19 954 LEU A CA 1
ATOM 7245 C C . LEU A 1 954 ? -9.794 2.390 -26.831 1.00 89.19 954 LEU A C 1
ATOM 7247 O O . LEU A 1 954 ? -10.580 2.069 -27.721 1.00 89.19 954 LEU A O 1
ATOM 7251 N N . ASP A 1 955 ? -8.837 1.574 -26.389 1.00 89.50 955 ASP A N 1
ATOM 7252 C CA . ASP A 1 955 ? -8.761 0.176 -26.786 1.00 89.50 955 ASP A CA 1
ATOM 7253 C C . ASP A 1 955 ? -9.930 -0.626 -26.164 1.00 89.50 955 ASP A C 1
ATOM 7255 O O . ASP A 1 955 ? -10.202 -0.484 -24.964 1.00 89.50 955 ASP A O 1
ATOM 7259 N N . PRO A 1 956 ? -10.653 -1.459 -26.942 1.00 90.50 956 PRO A N 1
ATOM 7260 C CA . PRO A 1 956 ? -11.808 -2.201 -26.439 1.00 90.50 956 PRO A CA 1
ATOM 7261 C C . PRO A 1 956 ? -11.490 -3.174 -25.297 1.00 90.50 956 PRO A C 1
ATOM 7263 O O . PRO A 1 956 ? -12.328 -3.340 -24.405 1.00 90.50 956 PRO A O 1
ATOM 7266 N N . GLU A 1 957 ? -10.318 -3.815 -25.304 1.00 91.31 957 GLU A N 1
ATOM 7267 C CA . GLU A 1 957 ? -9.902 -4.752 -24.255 1.00 91.31 957 GLU A CA 1
ATOM 7268 C C . GLU A 1 957 ? -9.613 -3.989 -22.961 1.00 91.31 957 GLU A C 1
ATOM 7270 O O . GLU A 1 957 ? -10.144 -4.325 -21.897 1.00 91.31 957 GLU A O 1
ATOM 7275 N N . VAL A 1 958 ? -8.854 -2.893 -23.069 1.00 93.50 958 VAL A N 1
ATOM 7276 C CA . VAL A 1 958 ? -8.506 -2.031 -21.931 1.00 93.50 958 VAL A CA 1
ATOM 7277 C C . VAL A 1 958 ? -9.756 -1.390 -21.321 1.00 93.50 958 VAL A C 1
ATOM 7279 O O . VAL A 1 958 ? -9.929 -1.432 -20.102 1.00 93.50 958 VAL A O 1
ATOM 7282 N N . PHE A 1 959 ? -10.667 -0.835 -22.128 1.00 95.75 959 PHE A N 1
ATOM 7283 C CA . PHE A 1 959 ? -11.887 -0.199 -21.613 1.00 95.75 959 PHE A CA 1
ATOM 7284 C C . PHE A 1 959 ? -12.846 -1.205 -20.963 1.00 95.75 959 PHE A C 1
ATOM 7286 O O . PHE A 1 959 ? -13.449 -0.918 -19.925 1.00 95.75 959 PHE A O 1
ATOM 7293 N N . SER A 1 960 ? -12.979 -2.402 -21.543 1.00 95.56 960 SER A N 1
ATOM 7294 C CA . SER A 1 960 ? -13.792 -3.475 -20.956 1.00 95.56 960 SER A CA 1
ATOM 7295 C C . SER A 1 960 ? -13.221 -3.914 -19.609 1.00 95.56 960 SER A C 1
ATOM 7297 O O . SER A 1 960 ? -13.963 -4.031 -18.630 1.00 95.56 960 SER A O 1
ATOM 7299 N N . GLY A 1 961 ? -11.896 -4.075 -19.538 1.00 96.94 961 GLY A N 1
ATOM 7300 C CA . GLY A 1 961 ? -11.180 -4.311 -18.291 1.00 96.94 961 GLY A CA 1
ATOM 7301 C C . GLY A 1 961 ? -11.423 -3.202 -17.268 1.00 96.94 961 GLY A C 1
ATOM 7302 O O . GLY A 1 961 ? -11.757 -3.497 -16.126 1.00 96.94 961 GLY A O 1
ATOM 7303 N N . LEU A 1 962 ? -11.345 -1.933 -17.680 1.00 97.62 962 LEU A N 1
ATOM 7304 C CA . LEU A 1 962 ? -11.587 -0.765 -16.825 1.00 97.62 962 LEU A CA 1
ATOM 7305 C C . LEU A 1 962 ? -12.973 -0.796 -16.176 1.00 97.62 962 LEU A C 1
ATOM 7307 O O . LEU A 1 962 ? -13.093 -0.595 -14.967 1.00 97.62 962 LEU A O 1
ATOM 7311 N N . LEU A 1 963 ? -14.015 -1.083 -16.960 1.00 97.88 963 LEU A N 1
ATOM 7312 C CA . LEU A 1 963 ? -15.384 -1.175 -16.455 1.00 97.88 963 LEU A CA 1
ATOM 7313 C C . LEU A 1 963 ? -15.547 -2.325 -15.449 1.00 97.88 963 LEU A C 1
ATOM 7315 O O . LEU A 1 963 ? -16.152 -2.134 -14.392 1.00 97.88 963 LEU A O 1
ATOM 7319 N N . ILE A 1 964 ? -14.994 -3.503 -15.757 1.00 97.94 964 ILE A N 1
ATOM 7320 C CA . ILE A 1 964 ? -15.027 -4.663 -14.856 1.00 97.94 964 ILE A CA 1
ATOM 7321 C C . ILE A 1 964 ? -14.266 -4.345 -13.569 1.00 97.94 964 ILE A C 1
ATOM 7323 O O . ILE A 1 964 ? -14.805 -4.531 -12.481 1.00 97.94 964 ILE A O 1
ATOM 7327 N N . GLY A 1 965 ? -13.055 -3.800 -13.684 1.00 98.00 965 GLY A N 1
ATOM 7328 C CA . GLY A 1 965 ? -12.223 -3.397 -12.557 1.00 98.00 965 GLY A CA 1
ATOM 7329 C C . GLY A 1 965 ? -12.920 -2.404 -11.638 1.00 98.00 965 GLY A C 1
ATOM 7330 O O . GLY A 1 965 ? -12.917 -2.585 -10.425 1.00 98.00 965 GLY A O 1
ATOM 7331 N N . ALA A 1 966 ? -13.593 -1.398 -12.203 1.00 98.44 966 ALA A N 1
ATOM 7332 C CA . ALA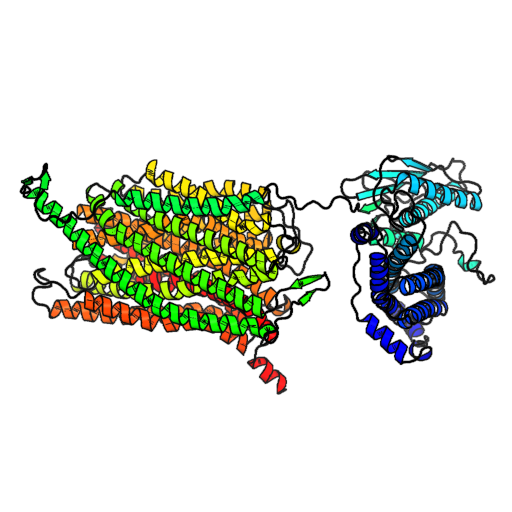 A 1 966 ? -14.338 -0.406 -11.431 1.00 98.44 966 ALA A CA 1
ATOM 7333 C C . ALA A 1 966 ? -15.525 -1.000 -10.650 1.00 98.44 966 ALA A C 1
ATOM 7335 O O . ALA A 1 966 ? -15.926 -0.439 -9.628 1.00 98.44 966 ALA A O 1
ATOM 7336 N N . MET A 1 967 ? -16.070 -2.132 -11.102 1.00 98.50 967 MET A N 1
ATOM 7337 C CA . MET A 1 967 ? -17.155 -2.859 -10.438 1.00 98.50 967 MET A CA 1
ATOM 7338 C C . MET A 1 967 ? -16.657 -3.762 -9.295 1.00 98.50 967 MET A C 1
ATOM 7340 O O . MET A 1 967 ? -17.389 -3.958 -8.325 1.00 98.50 967 MET A O 1
ATOM 7344 N N . LEU A 1 968 ? -15.416 -4.265 -9.344 1.00 98.50 968 LEU A N 1
ATOM 7345 C CA . LEU A 1 968 ? -14.887 -5.200 -8.337 1.00 98.50 968 LEU A CA 1
ATOM 7346 C C . LEU A 1 968 ? -14.958 -4.680 -6.891 1.00 98.50 968 LEU A C 1
ATOM 7348 O O . LEU A 1 968 ? -15.399 -5.453 -6.038 1.00 98.50 968 LEU A O 1
ATOM 7352 N N . PRO A 1 969 ? -14.619 -3.408 -6.580 1.00 98.50 969 PRO A N 1
ATOM 7353 C CA . PRO A 1 969 ? -14.822 -2.854 -5.241 1.00 98.50 969 PRO A CA 1
ATOM 7354 C C . PRO A 1 969 ? -16.272 -2.970 -4.751 1.00 98.50 969 PRO A C 1
ATOM 7356 O O . PRO A 1 969 ? -16.504 -3.353 -3.609 1.00 98.50 969 PRO A O 1
ATOM 7359 N N . TYR A 1 970 ? -17.260 -2.733 -5.621 1.00 98.69 970 TYR A N 1
ATOM 7360 C CA . TYR A 1 970 ? -18.677 -2.869 -5.272 1.00 98.69 970 TYR A CA 1
ATOM 7361 C C . TYR A 1 970 ? -19.066 -4.318 -5.003 1.00 98.69 970 TYR A C 1
ATOM 7363 O O . TYR A 1 970 ? -19.786 -4.589 -4.042 1.00 98.69 970 TYR A O 1
ATOM 7371 N N . TRP A 1 971 ? -18.598 -5.257 -5.829 1.00 98.62 971 TRP A N 1
ATOM 7372 C CA . TRP A 1 971 ? -18.869 -6.676 -5.612 1.00 98.62 971 TRP A CA 1
ATOM 7373 C C . TRP A 1 971 ? -18.230 -7.165 -4.310 1.00 98.62 971 TRP A C 1
ATOM 7375 O O . TRP A 1 971 ? -18.889 -7.835 -3.512 1.00 98.62 971 TRP A O 1
ATOM 7385 N N . PHE A 1 972 ? -16.988 -6.761 -4.051 1.00 98.62 972 PHE A N 1
ATOM 7386 C CA . PHE A 1 972 ? -16.299 -7.046 -2.802 1.00 98.62 972 PHE A CA 1
ATOM 7387 C C . PHE A 1 972 ? -17.083 -6.519 -1.594 1.00 98.62 972 PHE A C 1
ATOM 7389 O O . PHE A 1 972 ? -17.438 -7.304 -0.715 1.00 98.62 972 PHE A O 1
ATOM 7396 N N . SER A 1 973 ? -17.443 -5.229 -1.592 1.00 98.50 973 SER A N 1
ATOM 7397 C CA . SER A 1 973 ? -18.231 -4.624 -0.513 1.00 98.50 973 SER A CA 1
ATOM 7398 C C . SER A 1 973 ? -19.599 -5.286 -0.345 1.00 98.50 973 SER A C 1
ATOM 7400 O O . SER A 1 973 ? -20.059 -5.473 0.777 1.00 98.50 973 SER A O 1
ATOM 7402 N N . ALA A 1 974 ? -20.264 -5.682 -1.433 1.00 98.50 974 ALA A N 1
ATOM 7403 C CA . ALA A 1 974 ? -21.552 -6.366 -1.354 1.00 98.50 974 ALA A CA 1
ATOM 7404 C C . ALA A 1 974 ? -21.447 -7.723 -0.640 1.00 98.50 974 ALA A C 1
ATOM 7406 O O . ALA A 1 974 ? -22.362 -8.093 0.098 1.00 98.50 974 ALA A O 1
ATOM 7407 N N . MET A 1 975 ? -20.349 -8.459 -0.842 1.00 98.38 975 MET A N 1
ATOM 7408 C CA . MET A 1 975 ? -20.101 -9.707 -0.120 1.00 98.38 975 MET A CA 1
ATOM 7409 C C . MET A 1 975 ? -19.850 -9.432 1.360 1.00 98.38 975 MET A C 1
ATOM 7411 O O . MET A 1 975 ? -20.603 -9.937 2.188 1.00 98.38 975 MET A O 1
ATOM 7415 N N . THR A 1 976 ? -18.875 -8.583 1.693 1.00 98.00 976 THR A N 1
ATOM 7416 C CA . THR A 1 976 ? -18.484 -8.326 3.089 1.00 98.00 976 THR A CA 1
ATOM 7417 C C . THR A 1 976 ? -19.621 -7.729 3.917 1.00 98.00 976 THR A C 1
ATOM 7419 O O . THR A 1 976 ? -19.907 -8.227 5.005 1.00 98.00 976 THR A O 1
ATOM 7422 N N . MET A 1 977 ? -20.348 -6.739 3.384 1.00 97.38 977 MET A N 1
ATOM 7423 C CA . MET A 1 977 ? -21.512 -6.142 4.054 1.00 97.38 977 MET A CA 1
ATOM 7424 C C . MET A 1 977 ? -22.605 -7.180 4.325 1.00 97.38 977 MET A C 1
ATOM 7426 O O . MET A 1 977 ? -23.191 -7.220 5.407 1.00 97.38 977 MET A O 1
ATOM 7430 N N . LYS A 1 978 ? -22.885 -8.052 3.348 1.00 97.44 978 LYS A N 1
ATOM 7431 C CA . LYS A 1 978 ? -23.896 -9.103 3.499 1.00 97.44 978 LYS A CA 1
ATOM 7432 C C . LYS A 1 978 ? -23.466 -10.155 4.519 1.00 97.44 978 LYS A C 1
ATOM 7434 O O . LYS A 1 978 ? -24.316 -10.641 5.263 1.00 97.44 978 LYS A O 1
ATOM 7439 N N . SER A 1 979 ? -22.188 -10.519 4.545 1.00 97.25 979 SER A N 1
ATOM 7440 C CA . SER A 1 979 ? -21.643 -11.483 5.500 1.00 97.25 979 SER A CA 1
ATOM 7441 C C . SER A 1 979 ? -21.772 -10.976 6.937 1.00 97.25 979 SER A C 1
ATOM 7443 O O . SER A 1 979 ? -22.301 -11.710 7.773 1.00 97.25 979 SER A O 1
ATOM 7445 N N . VAL A 1 980 ? -21.425 -9.708 7.203 1.00 97.12 980 VAL A N 1
ATOM 7446 C CA . VAL A 1 980 ? -21.660 -9.086 8.520 1.00 97.12 980 VAL A CA 1
ATOM 7447 C C . VAL A 1 980 ? -23.150 -9.051 8.842 1.00 97.12 980 VAL A C 1
ATOM 7449 O O . VAL A 1 980 ? -23.544 -9.516 9.903 1.00 97.12 980 VAL A O 1
ATOM 7452 N N . GLY A 1 981 ? -24.005 -8.602 7.918 1.00 95.56 981 GLY A N 1
ATOM 7453 C CA . GLY A 1 981 ? -25.448 -8.517 8.166 1.00 95.56 981 GLY A CA 1
ATOM 7454 C C . GLY A 1 981 ? -26.095 -9.857 8.543 1.00 95.56 981 GLY A C 1
ATOM 7455 O O . GLY A 1 981 ? -26.936 -9.907 9.438 1.00 95.56 981 GLY A O 1
ATOM 7456 N N . LYS A 1 982 ? -25.685 -10.967 7.910 1.00 96.00 982 LYS A N 1
ATOM 7457 C CA . LYS A 1 982 ? -26.145 -12.314 8.300 1.00 96.00 982 LYS A CA 1
ATOM 7458 C C . LYS A 1 982 ? -25.664 -12.703 9.699 1.00 96.00 982 LYS A C 1
ATOM 7460 O O . LYS A 1 982 ? -26.438 -13.261 10.472 1.00 96.00 982 LYS A O 1
ATOM 7465 N N . ALA A 1 983 ? -24.387 -12.460 9.991 1.00 95.81 983 ALA A N 1
ATOM 7466 C CA . ALA A 1 983 ? -23.767 -12.839 11.254 1.00 95.81 983 ALA A CA 1
ATOM 7467 C C . ALA A 1 983 ? -24.326 -12.016 12.426 1.00 95.81 983 ALA A C 1
ATOM 7469 O O . ALA A 1 983 ? -24.697 -12.586 13.448 1.00 95.81 983 ALA A O 1
ATOM 7470 N N . ALA A 1 984 ? -24.488 -10.707 12.233 1.00 95.44 984 ALA A N 1
ATOM 7471 C CA . ALA A 1 984 ? -25.123 -9.799 13.178 1.00 95.44 984 ALA A CA 1
ATOM 7472 C C . ALA A 1 984 ? -26.584 -10.187 13.445 1.00 95.44 984 ALA A C 1
ATOM 7474 O O . ALA A 1 984 ? -27.006 -10.209 14.594 1.00 95.44 984 ALA A O 1
ATOM 7475 N N . LEU A 1 985 ? -27.355 -10.579 12.421 1.00 96.56 985 LEU A N 1
ATOM 7476 C CA . LEU A 1 985 ? -28.727 -11.063 12.619 1.00 96.56 985 LEU A CA 1
ATOM 7477 C C . LEU A 1 985 ? -28.762 -12.307 13.520 1.00 96.56 985 LEU A C 1
ATOM 7479 O O . LEU A 1 985 ? -29.562 -12.363 14.453 1.00 96.56 985 LEU A O 1
ATOM 7483 N N . ALA A 1 986 ? -27.869 -13.272 13.283 1.00 97.31 986 ALA A N 1
ATOM 7484 C CA . ALA A 1 986 ? -27.745 -14.448 14.142 1.00 97.31 986 ALA A CA 1
ATOM 7485 C C . ALA A 1 986 ? -27.315 -14.077 15.575 1.00 97.31 986 ALA A C 1
ATOM 7487 O O . ALA A 1 986 ? -27.808 -14.670 16.535 1.00 97.31 986 ALA A O 1
ATOM 7488 N N . MET A 1 987 ? -26.439 -13.077 15.725 1.00 97.31 987 MET A N 1
ATOM 7489 C CA . MET A 1 987 ? -26.023 -12.552 17.028 1.00 97.31 987 MET A CA 1
ATOM 7490 C C . MET A 1 987 ? -27.198 -11.914 17.777 1.00 97.31 987 MET A C 1
ATOM 7492 O O . MET A 1 987 ? -27.464 -12.273 18.920 1.00 97.31 987 MET A O 1
ATOM 7496 N N . VAL A 1 988 ? -27.963 -11.042 17.114 1.00 97.50 988 VAL A N 1
ATOM 7497 C CA . VAL A 1 988 ? -29.171 -10.400 17.658 1.00 97.50 988 VAL A CA 1
ATOM 7498 C C . VAL A 1 988 ? -30.177 -11.446 18.144 1.00 97.50 988 VAL A C 1
ATOM 7500 O O . VAL A 1 988 ? -30.716 -11.332 19.246 1.00 97.50 988 VAL A O 1
ATOM 7503 N N . GLU A 1 989 ? -30.439 -12.482 17.345 1.00 97.88 989 GLU A N 1
ATOM 7504 C CA . GLU A 1 989 ? -31.348 -13.567 17.728 1.00 97.88 989 GLU A CA 1
ATOM 7505 C C . GLU A 1 989 ? -30.854 -14.331 18.963 1.00 97.88 989 GLU A C 1
ATOM 7507 O O . GLU A 1 989 ? -31.655 -14.632 19.852 1.00 97.88 989 GLU A O 1
ATOM 7512 N N . GLU A 1 990 ? -29.551 -14.600 19.062 1.00 97.88 990 GLU A N 1
ATOM 7513 C CA . GLU A 1 990 ? -28.967 -15.281 20.219 1.00 97.88 990 GLU A CA 1
ATOM 7514 C C . GLU A 1 990 ? -28.995 -14.412 21.483 1.00 97.88 990 GLU A C 1
ATOM 7516 O O . GLU A 1 990 ? -29.418 -14.891 22.538 1.00 97.88 990 GLU A O 1
ATOM 7521 N N . VAL A 1 991 ? -28.629 -13.131 21.389 1.00 97.44 991 VAL A N 1
ATOM 7522 C CA . VAL A 1 991 ? -28.685 -12.189 22.518 1.00 97.44 991 VAL A CA 1
ATOM 7523 C C . VAL A 1 991 ? -30.128 -12.065 23.027 1.00 97.44 991 VAL A C 1
ATOM 7525 O O . VAL A 1 991 ? -30.388 -12.214 24.226 1.00 97.44 991 VAL A O 1
ATOM 7528 N N . ARG A 1 992 ? -31.105 -11.907 22.120 1.00 97.75 992 ARG A N 1
ATOM 7529 C CA . ARG A 1 992 ? -32.540 -11.910 22.462 1.00 97.75 992 ARG A CA 1
ATOM 7530 C C . ARG A 1 992 ? -32.965 -13.214 23.131 1.00 97.75 992 ARG A C 1
ATOM 7532 O O . ARG A 1 992 ? -33.693 -13.177 24.126 1.00 97.75 992 ARG A O 1
ATOM 7539 N N . ARG A 1 993 ? -32.526 -14.365 22.609 1.00 98.00 993 ARG A N 1
ATOM 7540 C CA . ARG A 1 993 ? -32.840 -15.683 23.175 1.00 98.00 993 ARG A CA 1
ATOM 7541 C C . ARG A 1 993 ? -32.322 -15.791 24.604 1.00 98.00 993 ARG A C 1
ATOM 7543 O O . ARG A 1 993 ? -33.074 -16.235 25.471 1.00 98.00 993 ARG A O 1
ATOM 7550 N N . GLN A 1 994 ? -31.080 -15.391 24.871 1.00 97.56 994 GLN A N 1
ATOM 7551 C CA . GLN A 1 994 ? -30.512 -15.448 26.218 1.00 97.56 994 GLN A CA 1
ATOM 7552 C C . GLN A 1 994 ? -31.271 -14.540 27.187 1.00 97.56 994 GLN A C 1
ATOM 7554 O O . GLN A 1 994 ? -31.729 -15.031 28.218 1.00 97.56 994 GLN A O 1
ATOM 7559 N N . PHE A 1 995 ? -31.526 -13.280 26.820 1.00 96.50 995 PHE A N 1
ATOM 7560 C CA . PHE A 1 995 ? -32.317 -12.370 27.657 1.00 96.50 995 PHE A CA 1
ATOM 7561 C C . PHE A 1 995 ? -33.751 -12.851 27.909 1.00 96.50 995 PHE A C 1
ATOM 7563 O O . PHE A 1 995 ? -34.309 -12.573 28.967 1.00 96.50 995 PHE A O 1
ATOM 7570 N N . ALA A 1 996 ? -34.361 -13.567 26.962 1.00 95.88 996 ALA A N 1
ATOM 7571 C CA . ALA A 1 996 ? -35.718 -14.086 27.117 1.00 95.88 996 ALA A CA 1
ATOM 7572 C C . ALA A 1 996 ? -35.793 -15.405 27.909 1.00 95.88 996 ALA A C 1
ATOM 7574 O O . ALA A 1 996 ? -36.826 -15.686 28.515 1.00 95.88 996 ALA A O 1
ATOM 7575 N N . THR A 1 997 ? -34.748 -16.242 27.870 1.00 96.50 997 THR A N 1
ATOM 7576 C CA . THR A 1 997 ? -34.808 -17.632 28.373 1.00 96.50 997 THR A CA 1
ATOM 7577 C C . THR A 1 997 ? -33.978 -17.896 29.626 1.00 96.50 997 THR A C 1
ATOM 7579 O O . THR A 1 997 ? -34.315 -18.810 30.378 1.00 96.50 997 THR A O 1
ATOM 7582 N N . ILE A 1 998 ? -32.921 -17.121 29.886 1.00 94.62 998 ILE A N 1
ATOM 7583 C CA . ILE A 1 998 ? -32.071 -17.290 31.071 1.00 94.62 998 ILE A CA 1
ATOM 7584 C C . ILE A 1 998 ? -32.649 -16.450 32.213 1.00 94.62 998 ILE A C 1
ATOM 7586 O O . ILE A 1 998 ? -32.487 -15.231 32.261 1.00 94.62 998 ILE A O 1
ATOM 7590 N N . SER A 1 999 ? -33.341 -17.106 33.147 1.00 94.56 999 SER A N 1
ATOM 7591 C CA . SER A 1 999 ? -33.902 -16.443 34.330 1.00 94.56 999 SER A CA 1
ATOM 7592 C C . SER A 1 999 ? -32.801 -15.829 35.199 1.00 94.56 999 SER A C 1
ATOM 7594 O O . SER A 1 999 ? -31.832 -16.509 35.531 1.00 94.56 999 SER A O 1
ATOM 7596 N N . GLY A 1 1000 ? -32.967 -14.565 35.596 1.00 91.31 1000 GLY A N 1
ATOM 7597 C CA . GLY A 1 1000 ? -32.005 -13.846 36.431 1.00 91.31 1000 GLY A CA 1
ATOM 7598 C C . GLY A 1 1000 ? -30.943 -13.057 35.657 1.00 91.31 1000 GLY A C 1
ATOM 7599 O O . GLY A 1 1000 ? -30.147 -12.368 36.298 1.00 91.31 1000 GLY A O 1
ATOM 7600 N N . LEU A 1 1001 ? -30.890 -13.155 34.319 1.00 90.56 1001 LEU A N 1
ATOM 7601 C CA . LEU A 1 1001 ? -29.858 -12.502 33.503 1.00 90.56 1001 LEU A CA 1
ATOM 7602 C C . LEU A 1 1001 ? -30.032 -10.977 33.449 1.00 90.56 1001 LEU A C 1
ATOM 7604 O O . LEU A 1 1001 ? -29.087 -10.242 33.725 1.00 90.56 1001 LEU A O 1
ATOM 7608 N N . MET A 1 1002 ? -31.243 -10.492 33.155 1.00 92.38 1002 MET A N 1
ATOM 7609 C CA . MET A 1 1002 ? -31.532 -9.048 33.126 1.00 92.38 1002 MET A CA 1
ATOM 7610 C C . MET A 1 1002 ? -31.421 -8.415 34.517 1.00 92.38 1002 MET A C 1
ATOM 7612 O O . MET A 1 1002 ? -31.020 -7.257 34.646 1.00 92.38 1002 MET A O 1
ATOM 7616 N N . GLU A 1 1003 ? -31.727 -9.196 35.555 1.00 91.31 1003 GLU A N 1
ATOM 7617 C CA . GLU A 1 1003 ? -31.581 -8.830 36.961 1.00 91.31 1003 GLU A CA 1
ATOM 7618 C C . GLU A 1 1003 ? -30.116 -8.850 37.442 1.00 91.31 1003 GLU A C 1
ATOM 7620 O O . GLU A 1 1003 ? -29.848 -8.449 38.572 1.00 91.31 1003 GLU A O 1
ATOM 7625 N N . GLY A 1 1004 ? -29.166 -9.326 36.623 1.00 86.38 1004 GLY A N 1
ATOM 7626 C CA . GLY A 1 1004 ? -27.737 -9.394 36.963 1.00 86.38 1004 GLY A CA 1
ATOM 7627 C C . GLY A 1 1004 ? -27.366 -10.495 37.965 1.00 86.38 1004 GLY A C 1
ATOM 7628 O O . GLY A 1 1004 ? -26.271 -10.486 38.522 1.00 86.38 1004 GLY A O 1
ATOM 7629 N N . THR A 1 1005 ? -28.268 -11.448 38.211 1.00 88.31 1005 THR A N 1
ATOM 7630 C CA . THR A 1 1005 ? -28.070 -12.564 39.160 1.00 88.31 1005 THR A CA 1
ATOM 7631 C C . THR A 1 1005 ? -27.602 -13.858 38.489 1.00 88.31 1005 THR A C 1
ATOM 7633 O O . THR A 1 1005 ? -27.038 -14.725 39.156 1.00 88.31 1005 THR A O 1
ATOM 7636 N N . ALA A 1 1006 ? -27.798 -13.984 37.174 1.00 87.94 1006 ALA A N 1
ATOM 7637 C CA . ALA A 1 1006 ? -27.287 -15.073 36.347 1.00 87.94 1006 ALA A CA 1
ATOM 7638 C C . ALA A 1 1006 ? -26.207 -14.563 35.380 1.00 87.94 1006 ALA A C 1
ATOM 7640 O O . ALA A 1 1006 ? -26.242 -13.410 34.955 1.00 87.94 1006 ALA A O 1
ATOM 7641 N N . ARG A 1 1007 ? -25.252 -15.431 35.020 1.00 87.19 1007 ARG A N 1
ATOM 7642 C CA . ARG A 1 1007 ? -24.213 -15.111 34.029 1.00 87.19 1007 ARG A CA 1
ATOM 7643 C C . ARG A 1 1007 ? -24.690 -15.446 32.608 1.00 87.19 1007 ARG A C 1
ATOM 7645 O O . ARG A 1 1007 ? -25.293 -16.510 32.437 1.00 87.19 1007 ARG A O 1
ATOM 7652 N N . PRO A 1 1008 ? -24.403 -14.599 31.605 1.00 90.38 1008 PRO A N 1
ATOM 7653 C CA . PRO A 1 1008 ? -24.657 -14.928 30.204 1.00 90.38 1008 PRO A CA 1
ATOM 7654 C C . PRO A 1 1008 ? -23.727 -16.037 29.687 1.00 90.38 1008 PRO A C 1
ATOM 7656 O O . PRO A 1 1008 ? -22.650 -16.281 30.236 1.00 90.38 1008 PRO A O 1
ATOM 7659 N N . ASP A 1 1009 ? -24.123 -16.683 28.589 1.00 90.44 1009 ASP A N 1
ATOM 7660 C CA . ASP A 1 1009 ? -23.273 -17.606 27.833 1.00 90.44 1009 ASP A CA 1
ATOM 7661 C C . ASP A 1 1009 ? -22.533 -16.852 26.717 1.00 90.44 1009 ASP A C 1
ATOM 7663 O O . ASP A 1 1009 ? -22.990 -16.791 25.572 1.00 90.44 1009 ASP A O 1
ATOM 7667 N N . TYR A 1 1010 ? -21.374 -16.281 27.062 1.00 88.56 1010 TYR A N 1
ATOM 7668 C CA . TYR A 1 1010 ? -20.502 -15.568 26.118 1.00 88.56 1010 TYR A CA 1
ATOM 7669 C C . TYR A 1 1010 ? -19.954 -16.467 25.006 1.00 88.56 1010 TYR A C 1
ATOM 7671 O O . TYR A 1 1010 ? -19.766 -16.033 23.868 1.00 88.56 1010 TYR A O 1
ATOM 7679 N N . ARG A 1 1011 ? -19.699 -17.744 25.324 1.00 88.75 1011 ARG A N 1
ATOM 7680 C CA . ARG A 1 1011 ? -19.089 -18.698 24.390 1.00 88.75 1011 ARG A CA 1
ATOM 7681 C C . ARG A 1 1011 ? -19.954 -18.860 23.150 1.00 88.75 1011 ARG A C 1
ATOM 7683 O O . ARG A 1 1011 ? -19.420 -18.972 22.050 1.00 88.75 1011 ARG A O 1
ATOM 7690 N N . ARG A 1 1012 ? -21.279 -18.845 23.311 1.00 91.25 1012 ARG A N 1
ATOM 7691 C CA . ARG A 1 1012 ? -22.183 -19.003 22.176 1.00 91.25 1012 ARG A CA 1
ATOM 7692 C C . ARG A 1 1012 ? -22.073 -17.856 21.168 1.00 91.25 1012 ARG A C 1
ATOM 7694 O O . ARG A 1 1012 ? -22.078 -18.119 19.969 1.00 91.25 1012 ARG A O 1
ATOM 7701 N N . CYS A 1 1013 ? -21.920 -16.619 21.636 1.00 93.12 1013 CYS A N 1
ATOM 7702 C CA . CYS A 1 1013 ? -21.713 -15.457 20.769 1.00 93.12 1013 CYS A CA 1
ATOM 7703 C C . CYS A 1 1013 ? -20.362 -15.543 20.043 1.00 93.12 1013 CYS A C 1
ATOM 7705 O O . CYS A 1 1013 ? -20.311 -15.398 18.824 1.00 93.12 1013 CYS A O 1
ATOM 7707 N N . VAL A 1 1014 ? -19.293 -15.911 20.760 1.00 91.38 1014 VAL A N 1
ATOM 7708 C CA . VAL A 1 1014 ? -17.963 -16.159 20.169 1.00 91.38 1014 VAL A CA 1
ATOM 7709 C C . VAL A 1 1014 ? -18.013 -17.246 19.086 1.00 91.38 1014 VAL A C 1
ATOM 7711 O O . VAL A 1 1014 ? -17.393 -17.108 18.033 1.00 91.38 1014 VAL A O 1
ATOM 7714 N N . GLU A 1 1015 ? -18.764 -18.332 19.295 1.00 91.50 1015 GLU A N 1
ATOM 7715 C CA . GLU A 1 1015 ? -18.944 -19.391 18.291 1.00 91.50 1015 GLU A CA 1
ATOM 7716 C C . GLU A 1 1015 ? -19.634 -18.881 17.015 1.00 91.50 1015 GLU A C 1
ATOM 7718 O O . GLU A 1 1015 ? -19.239 -19.274 15.915 1.00 91.50 1015 GLU A O 1
ATOM 7723 N N . ILE A 1 1016 ? -20.647 -18.014 17.145 1.00 93.56 1016 ILE A N 1
ATOM 7724 C CA . ILE A 1 1016 ? -21.393 -17.449 16.009 1.00 93.56 1016 ILE A CA 1
ATOM 7725 C C . ILE A 1 1016 ? -20.472 -16.585 15.145 1.00 93.56 1016 ILE A C 1
ATOM 7727 O O . ILE A 1 1016 ? -20.370 -16.823 13.937 1.00 93.56 1016 ILE A O 1
ATOM 7731 N N . SER A 1 1017 ? -19.769 -15.624 15.752 1.00 93.12 1017 SER A N 1
ATOM 7732 C CA . SER A 1 1017 ? -18.859 -14.733 15.025 1.00 93.12 1017 SER A CA 1
ATOM 7733 C C . SER A 1 1017 ? -17.664 -15.494 14.440 1.00 93.12 1017 SER A C 1
ATOM 7735 O O . SER A 1 1017 ? -17.301 -15.259 13.285 1.00 93.12 1017 SER A O 1
ATOM 7737 N N . THR A 1 1018 ? -17.107 -16.479 15.160 1.00 93.00 1018 THR A N 1
ATOM 7738 C CA . THR A 1 1018 ? -16.018 -17.347 14.662 1.00 93.00 1018 THR A CA 1
ATOM 7739 C C . THR A 1 1018 ? -16.447 -18.161 13.441 1.00 93.00 1018 THR A C 1
ATOM 7741 O O . THR A 1 1018 ? -15.737 -18.213 12.437 1.00 93.00 1018 THR A O 1
ATOM 7744 N N . ALA A 1 1019 ? -17.603 -18.825 13.499 1.00 93.25 1019 ALA A N 1
ATOM 7745 C CA . ALA A 1 1019 ? -18.060 -19.666 12.396 1.00 93.25 1019 ALA A CA 1
ATOM 7746 C C . ALA A 1 1019 ? -18.383 -18.835 11.143 1.00 93.25 1019 ALA A C 1
ATOM 7748 O O . ALA A 1 1019 ? -18.055 -19.241 10.022 1.00 93.25 1019 ALA A O 1
ATOM 7749 N N . ALA A 1 1020 ? -19.001 -17.666 11.331 1.00 94.06 1020 ALA A N 1
ATOM 7750 C CA . ALA A 1 1020 ? -19.332 -16.762 10.239 1.00 94.06 1020 ALA A CA 1
ATOM 7751 C C . ALA A 1 1020 ? -18.074 -16.194 9.569 1.00 94.06 1020 ALA A C 1
ATOM 7753 O O . ALA A 1 1020 ? -17.914 -16.348 8.362 1.00 94.06 1020 ALA A O 1
ATOM 7754 N N . SER A 1 1021 ? -17.153 -15.612 10.339 1.00 94.25 1021 SER A N 1
ATOM 7755 C CA . SER A 1 1021 ? -15.913 -15.018 9.813 1.00 94.25 1021 SER A CA 1
ATOM 7756 C C . SER A 1 1021 ? -15.074 -16.007 9.003 1.00 94.25 1021 SER A C 1
ATOM 7758 O O . SER A 1 1021 ? -14.723 -15.714 7.863 1.00 94.25 1021 SER A O 1
ATOM 7760 N N . LEU A 1 1022 ? -14.820 -17.210 9.529 1.00 92.62 1022 LEU A N 1
ATOM 7761 C CA . LEU A 1 1022 ? -13.985 -18.209 8.850 1.00 92.62 1022 LEU A CA 1
ATOM 7762 C C . LEU A 1 1022 ? -14.589 -18.716 7.534 1.00 92.62 1022 LEU A C 1
ATOM 7764 O O . LEU A 1 1022 ? -13.854 -19.035 6.600 1.00 92.62 1022 LEU A O 1
ATOM 7768 N N . SER A 1 1023 ? -15.917 -18.817 7.453 1.00 93.75 1023 SER A N 1
ATOM 7769 C CA . SER A 1 1023 ? -16.597 -19.291 6.242 1.00 93.75 1023 SER A CA 1
ATOM 7770 C C . SER A 1 1023 ? -16.802 -18.179 5.213 1.00 93.75 1023 SER A C 1
ATOM 7772 O O . SER A 1 1023 ? -16.616 -18.400 4.016 1.00 93.75 1023 SER A O 1
ATOM 7774 N N . GLU A 1 1024 ? -17.143 -16.976 5.667 1.00 96.44 1024 GLU A N 1
ATOM 7775 C CA . GLU A 1 1024 ? -17.500 -15.844 4.813 1.00 96.44 1024 GLU A CA 1
ATOM 7776 C C . GLU A 1 1024 ? -16.282 -14.999 4.381 1.00 96.44 1024 GLU A C 1
ATOM 7778 O O . GLU A 1 1024 ? -16.400 -14.215 3.442 1.00 96.44 1024 GLU A O 1
ATOM 7783 N N . MET A 1 1025 ? -15.091 -15.186 4.969 1.00 94.94 1025 MET A N 1
ATOM 7784 C CA . MET A 1 1025 ? -13.856 -14.549 4.473 1.00 94.94 1025 MET A CA 1
ATOM 7785 C C . MET A 1 1025 ? -13.328 -15.161 3.166 1.00 94.94 1025 MET A C 1
ATOM 7787 O O . MET A 1 1025 ? -12.577 -14.516 2.432 1.00 94.94 1025 MET A O 1
ATOM 7791 N N . ILE A 1 1026 ? -13.715 -16.405 2.852 1.00 95.50 1026 ILE A N 1
ATOM 7792 C CA . ILE A 1 1026 ? -13.199 -17.143 1.690 1.00 95.50 1026 ILE A CA 1
ATOM 7793 C C . ILE A 1 1026 ? -13.658 -16.514 0.362 1.00 95.50 1026 ILE A C 1
ATOM 7795 O O . ILE A 1 1026 ? -12.792 -16.253 -0.473 1.00 95.50 1026 ILE A O 1
ATOM 7799 N N . PRO A 1 1027 ? -14.957 -16.230 0.120 1.00 97.38 1027 PRO A N 1
ATOM 7800 C CA . PRO A 1 1027 ? -15.397 -15.707 -1.175 1.00 97.38 1027 PRO A CA 1
ATOM 7801 C C . PRO A 1 1027 ? -14.786 -14.345 -1.559 1.00 97.38 1027 PRO A C 1
ATOM 7803 O O . PRO A 1 1027 ? -14.312 -14.236 -2.692 1.00 97.38 1027 PRO A O 1
ATOM 7806 N N . PRO A 1 1028 ? -14.713 -13.330 -0.668 1.00 97.25 1028 PRO A N 1
ATOM 7807 C CA . PRO A 1 1028 ? -14.002 -12.086 -0.966 1.00 97.25 1028 PRO A CA 1
ATOM 7808 C C . PRO A 1 1028 ? -12.512 -12.315 -1.241 1.00 97.25 1028 PRO A C 1
ATOM 7810 O O . PRO A 1 1028 ? -11.972 -11.731 -2.177 1.00 97.25 1028 PRO A O 1
ATOM 7813 N N . GLY A 1 1029 ? -11.867 -13.217 -0.490 1.00 95.62 1029 GLY A N 1
ATOM 7814 C CA . GLY A 1 1029 ? -10.486 -13.633 -0.739 1.00 95.62 1029 GLY A CA 1
ATOM 7815 C C . GLY A 1 1029 ? -10.292 -14.228 -2.134 1.00 95.62 1029 GLY A C 1
ATOM 7816 O O . GLY A 1 1029 ? -9.425 -13.795 -2.890 1.00 95.62 1029 GLY A O 1
ATOM 7817 N N . CYS A 1 1030 ? -11.145 -15.178 -2.518 1.00 96.19 1030 CYS A N 1
ATOM 7818 C CA . CYS A 1 1030 ? -11.124 -15.780 -3.847 1.00 96.19 1030 CYS A CA 1
ATOM 7819 C C . CYS A 1 1030 ? -11.382 -14.757 -4.957 1.00 96.19 1030 CYS A C 1
ATOM 7821 O O . CYS A 1 1030 ? -10.743 -14.854 -5.999 1.00 96.19 1030 CYS A O 1
ATOM 7823 N N . LEU A 1 1031 ? -12.279 -13.784 -4.756 1.00 97.94 1031 LEU A N 1
ATOM 7824 C CA . LEU A 1 1031 ? -12.522 -12.732 -5.747 1.00 97.94 1031 LEU A CA 1
ATOM 7825 C C . LEU A 1 1031 ? -11.233 -11.968 -6.062 1.00 97.94 1031 LEU A C 1
ATOM 7827 O O . LEU A 1 1031 ? -10.906 -11.792 -7.233 1.00 97.94 1031 LEU A O 1
ATOM 7831 N N . VAL A 1 1032 ? -10.508 -11.534 -5.030 1.00 97.62 1032 VAL A N 1
ATOM 7832 C CA . VAL A 1 1032 ? -9.289 -10.734 -5.199 1.00 97.62 1032 VAL A CA 1
ATOM 7833 C C . VAL A 1 1032 ? -8.178 -11.563 -5.842 1.00 97.62 1032 VAL A C 1
ATOM 7835 O O . VAL A 1 1032 ? -7.658 -11.147 -6.869 1.00 97.62 1032 VAL A O 1
ATOM 7838 N N . MET A 1 1033 ? -7.892 -12.757 -5.312 1.00 94.62 1033 MET A N 1
ATOM 7839 C CA . MET A 1 1033 ? -6.778 -13.594 -5.785 1.00 94.62 1033 MET A CA 1
ATOM 7840 C C . MET A 1 1033 ? -7.023 -14.199 -7.177 1.00 94.62 1033 MET A C 1
ATOM 7842 O O . MET A 1 1033 ? -6.124 -14.348 -7.997 1.00 94.62 1033 MET A O 1
ATOM 7846 N N . LEU A 1 1034 ? -8.262 -14.598 -7.484 1.00 96.62 1034 LEU A N 1
ATOM 7847 C CA . LEU A 1 1034 ? -8.544 -15.230 -8.775 1.00 96.62 1034 LEU A CA 1
ATOM 7848 C C . LEU A 1 1034 ? -8.690 -14.210 -9.900 1.00 96.62 1034 LEU A C 1
ATOM 7850 O O . LEU A 1 1034 ? -8.508 -14.588 -11.053 1.00 96.62 1034 LEU A O 1
ATOM 7854 N N . THR A 1 1035 ? -9.005 -12.945 -9.612 1.00 98.19 1035 THR A N 1
ATOM 7855 C CA . THR A 1 1035 ? -9.245 -11.951 -10.666 1.00 98.19 1035 THR A CA 1
ATOM 7856 C C . THR A 1 1035 ? -8.018 -11.743 -11.564 1.00 98.19 1035 THR A C 1
ATOM 7858 O O . THR A 1 1035 ? -8.170 -11.933 -12.774 1.00 98.19 1035 THR A O 1
ATOM 7861 N N . PRO A 1 1036 ? -6.809 -11.423 -11.051 1.00 97.38 1036 PRO A N 1
ATOM 7862 C CA . PRO A 1 1036 ? -5.625 -11.274 -11.896 1.00 97.38 1036 PRO A CA 1
ATOM 7863 C C . PRO A 1 1036 ? -5.314 -12.523 -12.720 1.00 97.38 1036 PRO A C 1
ATOM 7865 O O . PRO A 1 1036 ? -5.052 -12.426 -13.917 1.00 97.38 1036 PRO A O 1
ATOM 7868 N N . VAL A 1 1037 ? -5.408 -13.705 -12.104 1.00 95.75 1037 VAL A N 1
ATOM 7869 C CA . VAL A 1 1037 ? -5.117 -14.984 -12.765 1.00 95.75 1037 VAL A CA 1
ATOM 7870 C C . VAL A 1 1037 ? -6.135 -15.283 -13.866 1.00 95.75 1037 VAL A C 1
ATOM 7872 O O . VAL A 1 1037 ? -5.753 -15.579 -14.995 1.00 95.75 1037 VAL A O 1
ATOM 7875 N N . VAL A 1 1038 ? -7.433 -15.182 -13.572 1.00 96.75 1038 VAL A N 1
ATOM 7876 C CA . VAL A 1 1038 ? -8.510 -15.471 -14.530 1.00 96.75 1038 VAL A CA 1
ATOM 7877 C C . VAL A 1 1038 ? -8.488 -14.474 -15.683 1.00 96.75 1038 VAL A C 1
ATOM 7879 O O . VAL A 1 1038 ? -8.555 -14.888 -16.840 1.00 96.75 1038 VAL A O 1
ATOM 7882 N N . VAL A 1 1039 ? -8.365 -13.175 -15.397 1.00 97.56 1039 VAL A N 1
ATOM 7883 C CA . VAL A 1 1039 ? -8.351 -12.146 -16.443 1.00 97.56 1039 VAL A CA 1
ATOM 7884 C C . VAL A 1 1039 ? -7.077 -12.243 -17.281 1.00 97.56 1039 VAL A C 1
ATOM 7886 O O . VAL A 1 1039 ? -7.174 -12.287 -18.505 1.00 97.56 1039 VAL A O 1
ATOM 7889 N N . GLY A 1 1040 ? -5.904 -12.367 -16.653 1.00 95.81 1040 GLY A N 1
ATOM 7890 C CA . GLY A 1 1040 ? -4.624 -12.476 -17.355 1.00 95.81 1040 GLY A CA 1
ATOM 7891 C C . GLY A 1 1040 ? -4.496 -13.737 -18.218 1.00 95.81 1040 GLY A C 1
ATOM 7892 O O . GLY A 1 1040 ? -3.899 -13.688 -19.292 1.00 95.81 1040 GLY A O 1
ATOM 7893 N N . VAL A 1 1041 ? -5.099 -14.859 -17.802 1.00 95.75 1041 VAL A N 1
ATOM 7894 C CA . VAL A 1 1041 ? -5.119 -16.104 -18.590 1.00 95.75 1041 VAL A CA 1
ATOM 7895 C C . VAL A 1 1041 ? -6.146 -16.046 -19.721 1.00 95.75 1041 VAL A C 1
ATOM 7897 O O . VAL A 1 1041 ? -5.831 -16.376 -20.864 1.00 95.75 1041 VAL A O 1
ATOM 7900 N N . LEU A 1 1042 ? -7.388 -15.654 -19.429 1.00 95.69 1042 LEU A N 1
ATOM 7901 C CA . LEU A 1 1042 ? -8.475 -15.744 -20.407 1.00 95.69 1042 LEU A CA 1
ATOM 7902 C C . LEU A 1 1042 ? -8.487 -14.577 -21.398 1.00 95.69 1042 LEU A C 1
ATOM 7904 O O . LEU A 1 1042 ? -8.726 -14.805 -22.582 1.00 95.69 1042 LEU A O 1
ATOM 7908 N N . PHE A 1 1043 ? -8.219 -13.358 -20.928 1.00 94.81 1043 PHE A N 1
ATOM 7909 C CA . PHE A 1 1043 ? -8.387 -12.109 -21.683 1.00 94.81 1043 PHE A CA 1
ATOM 7910 C C . PHE A 1 1043 ? -7.077 -11.339 -21.907 1.00 94.81 1043 PHE A C 1
ATOM 7912 O O . PHE A 1 1043 ? -7.088 -10.291 -22.546 1.00 94.81 1043 PHE A O 1
ATOM 7919 N N . GLY A 1 1044 ? -5.956 -11.841 -21.389 1.00 93.94 1044 GLY A N 1
ATOM 7920 C CA . GLY A 1 1044 ? -4.631 -11.300 -21.666 1.00 93.94 1044 GLY A CA 1
ATOM 7921 C C . GLY A 1 1044 ? -4.252 -10.068 -20.851 1.00 93.94 1044 GLY A C 1
ATOM 7922 O O . GLY A 1 1044 ? -4.969 -9.611 -19.953 1.00 93.94 1044 GLY A O 1
ATOM 7923 N N . THR A 1 1045 ? -3.064 -9.541 -21.146 1.00 94.12 1045 THR A N 1
ATOM 7924 C CA . THR A 1 1045 ? -2.407 -8.531 -20.305 1.00 94.12 1045 THR A CA 1
ATOM 7925 C C . THR A 1 1045 ? -3.025 -7.139 -20.435 1.00 94.12 1045 THR A C 1
ATOM 7927 O O . THR A 1 1045 ? -3.063 -6.380 -19.467 1.00 94.12 1045 THR A O 1
ATOM 7930 N N . ARG A 1 1046 ? -3.587 -6.809 -21.602 1.00 93.56 1046 ARG A N 1
ATOM 7931 C CA . ARG A 1 1046 ? -4.242 -5.515 -21.862 1.00 93.56 1046 ARG A CA 1
ATOM 7932 C C . ARG A 1 1046 ? -5.550 -5.369 -21.091 1.00 93.56 1046 ARG A C 1
ATOM 7934 O O . ARG A 1 1046 ? -5.767 -4.362 -20.418 1.00 93.56 1046 ARG A O 1
ATOM 7941 N N . THR A 1 1047 ? -6.389 -6.404 -21.108 1.00 95.69 1047 THR A N 1
ATOM 7942 C CA . THR A 1 1047 ? -7.628 -6.420 -20.317 1.00 95.69 1047 THR A CA 1
ATOM 7943 C C . THR A 1 1047 ? -7.320 -6.310 -18.822 1.00 95.69 1047 THR A C 1
ATOM 7945 O O . THR A 1 1047 ? -7.957 -5.527 -18.114 1.00 95.69 1047 THR A O 1
ATOM 7948 N N . LEU A 1 1048 ? -6.309 -7.041 -18.333 1.00 96.75 1048 LEU A N 1
ATOM 7949 C CA . LEU A 1 1048 ? -5.888 -6.965 -16.932 1.00 96.75 1048 LEU A CA 1
ATOM 7950 C C . LEU A 1 1048 ? -5.358 -5.568 -16.564 1.00 96.75 1048 LEU A C 1
ATOM 7952 O O . LEU A 1 1048 ? -5.698 -5.056 -15.499 1.00 96.75 1048 LEU A O 1
ATOM 7956 N N . ALA A 1 1049 ? -4.620 -4.903 -17.459 1.00 94.88 1049 ALA A N 1
ATOM 7957 C CA . ALA A 1 1049 ? -4.206 -3.513 -17.265 1.00 94.88 1049 ALA A CA 1
ATOM 7958 C C . ALA A 1 1049 ? -5.412 -2.579 -17.032 1.00 94.88 1049 ALA A C 1
ATOM 7960 O O . ALA A 1 1049 ? -5.402 -1.766 -16.104 1.00 94.88 1049 ALA A O 1
ATOM 7961 N N . GLY A 1 1050 ? -6.482 -2.749 -17.817 1.00 95.81 1050 GLY A N 1
ATOM 7962 C CA . GLY A 1 1050 ? -7.753 -2.056 -17.604 1.00 95.81 1050 GLY A CA 1
ATOM 7963 C C . GLY A 1 1050 ? -8.357 -2.341 -16.225 1.00 95.81 1050 GLY A C 1
ATOM 7964 O O . GLY A 1 1050 ? -8.713 -1.409 -15.504 1.00 95.81 1050 GLY A O 1
ATOM 7965 N N . VAL A 1 1051 ? -8.421 -3.616 -15.822 1.00 98.00 1051 VAL A N 1
ATOM 7966 C CA . VAL A 1 1051 ? -8.969 -4.032 -14.515 1.00 98.00 1051 VAL A CA 1
ATOM 7967 C C . VAL A 1 1051 ? -8.245 -3.352 -13.354 1.00 98.00 1051 VAL A C 1
ATOM 7969 O O . VAL A 1 1051 ? -8.904 -2.823 -12.457 1.00 98.00 1051 VAL A O 1
ATOM 7972 N N . LEU A 1 1052 ? -6.912 -3.306 -13.387 1.00 96.94 1052 LEU A N 1
ATOM 7973 C CA . LEU A 1 1052 ? -6.104 -2.661 -12.350 1.00 96.94 1052 LEU A CA 1
ATOM 7974 C C . LEU A 1 1052 ? -6.391 -1.160 -12.248 1.00 96.94 1052 LEU A C 1
ATOM 7976 O O . LEU A 1 1052 ? -6.618 -0.646 -11.150 1.00 96.94 1052 LEU A O 1
ATOM 7980 N N . ALA A 1 1053 ? -6.445 -0.463 -13.387 1.00 95.56 1053 ALA A N 1
ATOM 7981 C CA . ALA A 1 1053 ? -6.767 0.960 -13.422 1.00 95.56 1053 ALA A CA 1
ATOM 7982 C C . ALA A 1 1053 ? -8.181 1.239 -12.882 1.00 95.56 1053 ALA A C 1
ATOM 7984 O O . ALA A 1 1053 ? -8.376 2.176 -12.106 1.00 95.56 1053 ALA A O 1
ATOM 7985 N N . GLY A 1 1054 ? -9.160 0.405 -13.247 1.00 97.19 1054 GLY A N 1
ATOM 7986 C CA . GLY A 1 1054 ? -10.556 0.556 -12.836 1.00 97.19 1054 GLY A CA 1
ATOM 7987 C C . GLY A 1 1054 ? -10.752 0.311 -11.344 1.00 97.19 1054 GLY A C 1
ATOM 7988 O O . GLY A 1 1054 ? -11.391 1.114 -10.658 1.00 97.19 1054 GLY A O 1
ATOM 7989 N N . ALA A 1 1055 ? -10.154 -0.768 -10.829 1.00 97.94 1055 ALA A N 1
ATOM 7990 C CA . ALA A 1 1055 ? -10.203 -1.112 -9.413 1.00 97.94 1055 ALA A CA 1
ATOM 7991 C C . ALA A 1 1055 ? -9.573 -0.017 -8.545 1.00 97.94 1055 ALA A C 1
ATOM 7993 O O . ALA A 1 1055 ? -10.135 0.336 -7.509 1.00 97.94 1055 ALA A O 1
ATOM 7994 N N . LEU A 1 1056 ? -8.463 0.575 -9.002 1.00 96.88 1056 LEU A N 1
ATOM 7995 C CA . LEU A 1 1056 ? -7.800 1.692 -8.336 1.00 96.88 1056 LEU A CA 1
ATOM 7996 C C . LEU A 1 1056 ? -8.703 2.928 -8.229 1.00 96.88 1056 LEU A C 1
ATOM 7998 O O . LEU A 1 1056 ? -8.971 3.401 -7.123 1.00 96.88 1056 LEU A O 1
ATOM 8002 N N . VAL A 1 1057 ? -9.181 3.467 -9.355 1.00 95.69 1057 VAL A N 1
ATOM 8003 C CA . VAL A 1 1057 ? -9.894 4.761 -9.346 1.00 95.69 1057 VAL A CA 1
ATOM 8004 C C . VAL A 1 1057 ? -11.275 4.678 -8.693 1.00 95.69 1057 VAL A C 1
ATOM 8006 O O . VAL A 1 1057 ? -11.726 5.658 -8.105 1.00 95.69 1057 VAL A O 1
ATOM 8009 N N . SER A 1 1058 ? -11.929 3.514 -8.758 1.00 97.94 1058 SER A N 1
ATOM 8010 C CA . SER A 1 1058 ? -13.215 3.260 -8.098 1.00 97.94 1058 SER A CA 1
ATOM 8011 C C . SER A 1 1058 ? -13.033 2.945 -6.610 1.00 97.94 1058 SER A C 1
ATOM 8013 O O . SER A 1 1058 ? -13.673 3.550 -5.745 1.00 97.94 1058 SER A O 1
ATOM 8015 N N . GLY A 1 1059 ? -12.104 2.038 -6.292 1.00 97.56 1059 GLY A N 1
ATOM 8016 C CA . GLY A 1 1059 ? -11.923 1.520 -4.941 1.00 97.56 1059 GLY A CA 1
ATOM 8017 C C . GLY A 1 1059 ? -11.466 2.581 -3.945 1.00 97.56 1059 GLY A C 1
ATOM 8018 O O . GLY A 1 1059 ? -11.961 2.595 -2.822 1.00 97.56 1059 GLY A O 1
ATOM 8019 N N . VAL A 1 1060 ? -10.603 3.521 -4.353 1.00 97.00 1060 VAL A N 1
ATOM 8020 C CA . VAL A 1 1060 ? -10.139 4.614 -3.476 1.00 97.00 1060 VAL A CA 1
ATOM 8021 C C . VAL A 1 1060 ? -11.303 5.477 -2.984 1.00 97.00 1060 VAL A C 1
ATOM 8023 O O . VAL A 1 1060 ? -11.378 5.793 -1.798 1.00 97.00 1060 VAL A O 1
ATOM 8026 N N . GLN A 1 1061 ? -12.241 5.831 -3.866 1.00 97.00 1061 GLN A N 1
ATOM 8027 C CA . GLN A 1 1061 ? -13.381 6.676 -3.500 1.00 97.00 1061 GLN A CA 1
ATOM 8028 C C . GLN A 1 1061 ? -14.321 5.960 -2.525 1.00 97.00 1061 GLN A C 1
ATOM 8030 O O . GLN A 1 1061 ? -14.762 6.545 -1.530 1.00 97.00 1061 GLN A O 1
ATOM 8035 N N . MET A 1 1062 ? -14.592 4.678 -2.781 1.00 98.12 1062 MET A N 1
ATOM 8036 C CA . MET A 1 1062 ? -15.404 3.849 -1.891 1.00 98.12 1062 MET A CA 1
ATOM 8037 C C . MET A 1 1062 ? -14.733 3.663 -0.530 1.00 98.12 1062 MET A C 1
ATOM 8039 O O . MET A 1 1062 ? -15.369 3.888 0.493 1.00 98.12 1062 MET A O 1
ATOM 8043 N N . ALA A 1 1063 ? -13.443 3.331 -0.500 1.00 97.94 1063 ALA A N 1
ATOM 8044 C CA . ALA A 1 1063 ? -12.720 3.082 0.741 1.00 97.94 1063 ALA A CA 1
ATOM 8045 C C . ALA A 1 1063 ? -12.711 4.312 1.665 1.00 97.94 1063 ALA A C 1
ATOM 8047 O O . ALA A 1 1063 ? -12.995 4.182 2.858 1.00 97.94 1063 ALA A O 1
ATOM 8048 N N . VAL A 1 1064 ? -12.444 5.509 1.118 1.00 97.94 1064 VAL A N 1
ATOM 8049 C CA . VAL A 1 1064 ? -12.443 6.756 1.906 1.00 97.94 1064 VAL A CA 1
ATOM 8050 C C . VAL A 1 1064 ? -13.844 7.079 2.411 1.00 97.94 1064 VAL A C 1
ATOM 8052 O O . VAL A 1 1064 ? -14.021 7.345 3.598 1.00 97.94 1064 VAL A O 1
ATOM 8055 N N . SER A 1 1065 ? -14.845 7.040 1.526 1.00 98.12 1065 SER A N 1
ATOM 8056 C CA . SER A 1 1065 ? -16.215 7.397 1.906 1.00 98.12 1065 SER A CA 1
ATOM 8057 C C . SER A 1 1065 ? -16.791 6.450 2.958 1.00 98.12 1065 SER A C 1
ATOM 8059 O O . SER A 1 1065 ? -17.328 6.929 3.949 1.00 98.12 1065 SER A O 1
ATOM 8061 N N . MET A 1 1066 ? -16.613 5.135 2.805 1.00 98.38 1066 MET A N 1
ATOM 8062 C CA . MET A 1 1066 ? -17.085 4.134 3.769 1.00 98.38 1066 MET A CA 1
ATOM 8063 C C . MET A 1 1066 ? -16.419 4.283 5.139 1.00 98.38 1066 MET A C 1
ATOM 8065 O O . MET A 1 1066 ? -17.110 4.290 6.157 1.00 98.38 1066 MET A O 1
ATOM 8069 N N . SER A 1 1067 ? -15.092 4.451 5.164 1.00 97.75 1067 SER A N 1
ATOM 8070 C CA . SER A 1 1067 ? -14.333 4.583 6.415 1.00 97.75 1067 SER A CA 1
ATOM 8071 C C . SER A 1 1067 ? -14.730 5.842 7.186 1.00 97.75 1067 SER A C 1
ATOM 8073 O O . SER A 1 1067 ? -14.967 5.783 8.391 1.00 97.75 1067 SER A O 1
ATOM 8075 N N . ASN A 1 1068 ? -14.853 6.974 6.486 1.00 98.44 1068 ASN A N 1
ATOM 8076 C CA . ASN A 1 1068 ? -15.184 8.251 7.115 1.00 98.44 1068 ASN A CA 1
ATOM 8077 C C . ASN A 1 1068 ? -16.660 8.347 7.509 1.00 98.44 1068 ASN A C 1
ATOM 8079 O O . ASN A 1 1068 ? -16.962 8.940 8.537 1.00 98.44 1068 ASN A O 1
ATOM 8083 N N . THR A 1 1069 ? -17.576 7.763 6.729 1.00 98.69 1069 THR A N 1
ATOM 8084 C CA . THR A 1 1069 ? -18.995 7.686 7.101 1.00 98.69 1069 THR A CA 1
ATOM 8085 C C . THR A 1 1069 ? -19.172 6.931 8.414 1.00 98.69 1069 THR A C 1
ATOM 8087 O O . THR A 1 1069 ? -19.788 7.470 9.329 1.00 98.69 1069 THR A O 1
ATOM 8090 N N . GLY A 1 1070 ? -18.606 5.726 8.540 1.00 97.56 1070 GLY A N 1
ATOM 8091 C CA . GLY A 1 1070 ? -18.765 4.963 9.777 1.00 97.56 1070 GLY A CA 1
ATOM 8092 C C . GLY A 1 1070 ? -18.066 5.623 10.967 1.00 97.56 1070 GLY A C 1
ATOM 8093 O O . GLY A 1 1070 ? -18.662 5.712 12.032 1.00 97.56 1070 GLY A O 1
ATOM 8094 N N . GLY A 1 1071 ? -16.861 6.181 10.786 1.00 96.94 1071 GLY A N 1
ATOM 8095 C CA . GLY A 1 1071 ? -16.192 6.928 11.861 1.00 96.94 1071 GLY A CA 1
ATOM 8096 C C . GLY A 1 1071 ? -16.955 8.186 12.304 1.00 96.94 1071 GLY A C 1
ATOM 8097 O O . GLY A 1 1071 ? -16.907 8.561 13.472 1.00 96.94 1071 GLY A O 1
ATOM 8098 N N . ALA A 1 1072 ? -17.681 8.839 11.390 1.00 98.38 1072 ALA A N 1
ATOM 8099 C CA . ALA A 1 1072 ? -18.517 9.989 11.718 1.00 98.38 1072 ALA A CA 1
ATOM 8100 C C . ALA A 1 1072 ? -19.783 9.598 12.494 1.00 98.38 1072 ALA A C 1
ATOM 8102 O O . ALA A 1 1072 ? -20.139 10.315 13.426 1.00 98.38 1072 ALA A O 1
ATOM 8103 N N . TRP A 1 1073 ? -20.450 8.492 12.142 1.00 98.56 1073 TRP A N 1
ATOM 8104 C CA . TRP A 1 1073 ? -21.607 8.007 12.906 1.00 98.56 1073 TRP A CA 1
ATOM 8105 C C . TRP A 1 1073 ? -21.226 7.573 14.317 1.00 98.56 1073 TRP A C 1
ATOM 8107 O O . TRP A 1 1073 ? -21.902 7.957 15.268 1.00 98.56 1073 TRP A O 1
ATOM 8117 N N . ASP A 1 1074 ? -20.101 6.883 14.465 1.00 96.75 1074 ASP A N 1
ATOM 8118 C CA . ASP A 1 1074 ? -19.586 6.482 15.772 1.00 96.75 1074 ASP A CA 1
ATOM 8119 C C . ASP A 1 1074 ? -19.320 7.697 16.669 1.00 96.75 1074 ASP A C 1
ATOM 8121 O O . ASP A 1 1074 ? -19.846 7.837 17.772 1.00 96.75 1074 ASP A O 1
ATOM 8125 N N . ASN A 1 1075 ? -18.599 8.693 16.153 1.00 97.56 1075 ASN A N 1
ATOM 8126 C CA . ASN A 1 1075 ? -18.339 9.898 16.931 1.00 97.56 1075 ASN A CA 1
ATOM 8127 C C . ASN A 1 1075 ? -19.571 10.792 17.112 1.00 97.56 1075 ASN A C 1
ATOM 8129 O O . ASN A 1 1075 ? -19.612 11.555 18.082 1.00 97.56 1075 ASN A O 1
ATOM 8133 N N . ALA A 1 1076 ? -20.578 10.705 16.237 1.00 97.94 1076 ALA A N 1
ATOM 8134 C CA . ALA A 1 1076 ? -21.880 11.323 16.465 1.00 97.94 1076 ALA A CA 1
ATOM 8135 C C . ALA A 1 1076 ? -22.606 10.642 17.637 1.00 97.94 1076 ALA A C 1
ATOM 8137 O O . ALA A 1 1076 ? -23.084 11.345 18.527 1.00 97.94 1076 ALA A O 1
ATOM 8138 N N . LYS A 1 1077 ? -22.602 9.304 17.704 1.00 96.94 1077 LYS A N 1
ATOM 8139 C CA . LYS A 1 1077 ? -23.092 8.516 18.848 1.00 96.94 1077 LYS A CA 1
ATOM 8140 C C . LYS A 1 1077 ? -22.373 8.918 20.137 1.00 96.94 1077 LYS A C 1
ATOM 8142 O O . LYS A 1 1077 ? -23.027 9.400 21.065 1.00 96.94 1077 LYS A O 1
ATOM 8147 N N . LYS A 1 1078 ? -21.036 8.864 20.158 1.00 94.12 1078 LYS A N 1
ATOM 8148 C CA . LYS A 1 1078 ? -20.211 9.247 21.323 1.00 94.12 1078 LYS A CA 1
ATOM 8149 C C . LYS A 1 1078 ? -20.442 10.708 21.741 1.00 94.12 1078 LYS A C 1
ATOM 8151 O O . LYS A 1 1078 ? -20.409 11.035 22.926 1.00 94.12 1078 LYS A O 1
ATOM 8156 N N . TYR A 1 1079 ? -20.738 11.609 20.798 1.00 95.69 1079 TYR A N 1
ATOM 8157 C CA . TYR A 1 1079 ? -21.087 13.003 21.103 1.00 95.69 1079 TYR A CA 1
ATOM 8158 C C . TYR A 1 1079 ? -22.409 13.133 21.868 1.00 95.69 1079 TYR A C 1
ATOM 8160 O O . TYR A 1 1079 ? -22.476 13.909 22.827 1.00 95.69 1079 TYR A O 1
ATOM 8168 N N . VAL A 1 1080 ? -23.442 12.378 21.473 1.00 96.00 1080 VAL A N 1
ATOM 8169 C CA . VAL A 1 1080 ? -24.723 12.331 22.200 1.00 96.00 1080 VAL A CA 1
ATOM 8170 C C . VAL A 1 1080 ? -24.539 11.683 23.571 1.00 96.00 1080 VAL A C 1
ATOM 8172 O O . VAL A 1 1080 ? -25.047 12.203 24.562 1.00 96.00 1080 VAL A O 1
ATOM 8175 N N . GLU A 1 1081 ? -23.780 10.589 23.645 1.00 92.56 1081 GLU A N 1
ATOM 8176 C CA . GLU A 1 1081 ? -23.518 9.851 24.885 1.00 92.56 1081 GLU A CA 1
ATOM 8177 C C . GLU A 1 1081 ? -22.761 10.682 25.926 1.00 92.56 1081 GLU A C 1
ATOM 8179 O O . GLU A 1 1081 ? -23.109 10.641 27.105 1.00 92.56 1081 GLU A O 1
ATOM 8184 N N . ALA A 1 1082 ? -21.765 11.464 25.498 1.00 90.62 1082 ALA A N 1
ATOM 8185 C CA . ALA A 1 1082 ? -20.925 12.249 26.399 1.00 90.62 1082 ALA A CA 1
ATOM 8186 C C . ALA A 1 1082 ? -21.634 13.480 26.990 1.00 90.62 1082 ALA A C 1
ATOM 8188 O O . ALA A 1 1082 ? -21.286 13.929 28.080 1.00 90.62 1082 ALA A O 1
ATOM 8189 N N . GLY A 1 1083 ? -22.576 14.105 26.268 1.00 89.69 1083 GLY A N 1
ATOM 8190 C CA . GLY A 1 1083 ? -23.315 15.270 26.783 1.00 89.69 1083 GLY A CA 1
ATOM 8191 C C . GLY A 1 1083 ? -22.427 16.452 27.228 1.00 89.69 1083 GLY A C 1
ATOM 8192 O O . GLY A 1 1083 ? -22.817 17.254 28.083 1.00 89.69 1083 GLY A O 1
ATOM 8193 N N . ALA A 1 1084 ? -21.212 16.576 26.679 1.00 87.44 1084 ALA A N 1
ATOM 8194 C CA . ALA A 1 1084 ? -20.190 17.507 27.174 1.00 87.44 1084 ALA A CA 1
ATOM 8195 C C . ALA A 1 1084 ? -20.468 18.985 26.833 1.00 87.44 1084 ALA A C 1
ATOM 8197 O O . ALA A 1 1084 ? -19.948 19.893 27.482 1.00 87.44 1084 ALA A O 1
ATOM 8198 N N . THR A 1 1085 ? -21.291 19.244 25.815 1.00 89.06 1085 THR A N 1
ATOM 8199 C CA . THR A 1 1085 ? -21.668 20.596 25.367 1.00 89.06 1085 THR A CA 1
ATOM 8200 C C . THR A 1 1085 ? -23.166 20.821 25.531 1.00 89.06 1085 THR A C 1
ATOM 8202 O O . THR A 1 1085 ? -23.925 19.859 25.564 1.00 89.06 1085 THR A O 1
ATOM 8205 N N . GLU A 1 1086 ? -23.606 22.080 25.605 1.00 90.31 1086 GLU A N 1
ATOM 8206 C CA . GLU A 1 1086 ? -25.037 22.419 25.685 1.00 90.31 1086 GLU A CA 1
ATOM 8207 C C . GLU A 1 1086 ? -25.829 21.785 24.534 1.00 90.31 1086 GLU A C 1
ATOM 8209 O O . GLU A 1 1086 ? -26.798 21.077 24.780 1.00 90.31 1086 GLU A O 1
ATOM 8214 N N . HIS A 1 1087 ? -25.317 21.895 23.306 1.00 93.31 1087 HIS A N 1
ATOM 8215 C CA . HIS A 1 1087 ? -25.896 21.249 22.129 1.00 93.31 1087 HIS A CA 1
ATOM 8216 C C . HIS A 1 1087 ? -26.004 19.717 22.261 1.00 93.31 1087 HIS A C 1
ATOM 8218 O O . HIS A 1 1087 ? -27.042 19.148 21.949 1.00 93.31 1087 HIS A O 1
ATOM 8224 N N . ALA A 1 1088 ? -24.972 19.039 22.777 1.00 92.19 1088 ALA A N 1
ATOM 8225 C CA . ALA A 1 1088 ? -25.037 17.592 23.015 1.00 92.19 1088 ALA A CA 1
ATOM 8226 C C . ALA A 1 1088 ? -26.104 17.221 24.061 1.00 92.19 1088 ALA A C 1
ATOM 8228 O O . ALA A 1 1088 ? -26.800 16.223 23.911 1.00 92.19 1088 ALA A O 1
ATOM 8229 N N . ARG A 1 1089 ? -26.272 18.039 25.109 1.00 93.25 1089 ARG A N 1
ATOM 8230 C CA . ARG A 1 1089 ? -27.299 17.817 26.143 1.00 93.25 1089 ARG A CA 1
ATOM 8231 C C . ARG A 1 1089 ? -28.711 18.025 25.610 1.00 93.25 1089 ARG A C 1
ATOM 8233 O O . ARG A 1 1089 ? -29.617 17.310 26.025 1.00 93.25 1089 ARG A O 1
ATOM 8240 N N . GLU A 1 1090 ? -28.902 18.955 24.675 1.00 93.94 1090 GLU A N 1
ATOM 8241 C CA . GLU A 1 1090 ? -30.187 19.163 23.992 1.00 93.94 1090 GLU A CA 1
ATOM 8242 C C . GLU A 1 1090 ? -30.634 17.945 23.167 1.00 93.94 1090 GLU A C 1
ATOM 8244 O O . GLU A 1 1090 ? -31.826 17.797 22.904 1.00 93.94 1090 GLU A O 1
ATOM 8249 N N . LEU A 1 1091 ? -29.708 17.055 22.792 1.00 94.38 1091 LEU A N 1
ATOM 8250 C CA . LEU A 1 1091 ? -30.019 15.793 22.111 1.00 94.38 1091 LEU A CA 1
ATOM 8251 C C . LEU A 1 1091 ? -30.564 14.718 23.067 1.00 94.38 1091 LEU A C 1
ATOM 8253 O O . LEU A 1 1091 ? -31.053 13.694 22.610 1.00 94.38 1091 LEU A O 1
ATOM 8257 N N . GLY A 1 1092 ? -30.536 14.949 24.383 1.00 89.62 1092 GLY A N 1
ATOM 8258 C CA . GLY A 1 1092 ? -31.201 14.104 25.380 1.00 89.62 1092 GLY A CA 1
ATOM 8259 C C . GLY A 1 1092 ? -30.338 13.008 26.013 1.00 89.62 1092 GLY A C 1
ATOM 8260 O O . GLY A 1 1092 ? -30.766 12.432 27.009 1.00 89.62 1092 GLY A O 1
ATOM 8261 N N . GLY A 1 1093 ? -29.127 12.751 25.508 1.00 91.62 1093 GLY A N 1
ATOM 8262 C CA . GLY A 1 1093 ? -28.193 11.780 26.095 1.00 91.62 1093 GLY A CA 1
ATOM 8263 C C . GLY A 1 1093 ? -28.613 10.313 25.929 1.00 91.62 1093 GLY A C 1
ATOM 8264 O O . GLY A 1 1093 ? -29.508 9.997 25.137 1.00 91.62 1093 GLY A O 1
ATOM 8265 N N . LYS A 1 1094 ? -27.953 9.408 26.667 1.00 91.56 1094 LYS A N 1
ATOM 8266 C CA . LYS A 1 1094 ? -28.185 7.949 26.614 1.00 91.56 1094 LYS A CA 1
ATOM 8267 C C . LYS A 1 1094 ? -29.669 7.601 26.838 1.00 91.56 1094 LYS A C 1
ATOM 8269 O O . LYS A 1 1094 ? -30.337 8.190 27.682 1.00 91.56 1094 LYS A O 1
ATOM 8274 N N . GLY A 1 1095 ? -30.185 6.657 26.050 1.00 90.50 1095 GLY A N 1
ATOM 8275 C CA . GLY A 1 1095 ? -31.581 6.181 26.089 1.00 90.50 1095 GLY A CA 1
ATOM 8276 C C . GLY A 1 1095 ? -32.610 7.044 25.335 1.00 90.50 1095 GLY A C 1
ATOM 8277 O O . GLY A 1 1095 ? -33.706 6.563 25.038 1.00 90.50 1095 GLY A O 1
ATOM 8278 N N . SER A 1 1096 ? -32.272 8.285 24.964 1.00 95.62 1096 SER A N 1
ATOM 8279 C CA . SER A 1 1096 ? -33.156 9.166 24.181 1.00 95.62 1096 SER A CA 1
ATOM 8280 C C . SER A 1 1096 ? -33.401 8.663 22.748 1.00 95.62 1096 SER A C 1
ATOM 8282 O O . SER A 1 1096 ? -32.624 7.873 22.208 1.00 95.62 1096 SER A O 1
ATOM 8284 N N . ASP A 1 1097 ? -34.451 9.163 22.089 1.00 96.44 1097 ASP A N 1
ATOM 8285 C CA . ASP A 1 1097 ? -34.741 8.817 20.687 1.00 96.44 1097 ASP A CA 1
ATOM 8286 C C . ASP A 1 1097 ? -33.612 9.245 19.735 1.00 96.44 1097 ASP A C 1
ATOM 8288 O O . ASP A 1 1097 ? -33.292 8.520 18.792 1.00 96.44 1097 ASP A O 1
ATOM 8292 N N . ALA A 1 1098 ? -32.967 10.388 19.999 1.00 96.75 1098 ALA A N 1
ATOM 8293 C CA . ALA A 1 1098 ? -31.825 10.844 19.210 1.00 96.75 1098 ALA A CA 1
ATOM 8294 C C . ALA A 1 1098 ? -30.594 9.953 19.434 1.00 96.75 1098 ALA A C 1
ATOM 8296 O O . ALA A 1 1098 ? -29.913 9.603 18.476 1.00 96.75 1098 ALA A O 1
ATOM 8297 N N . HIS A 1 1099 ? -30.340 9.518 20.671 1.00 96.94 1099 HIS A N 1
ATOM 8298 C CA . HIS A 1 1099 ? -29.289 8.539 20.952 1.00 96.94 1099 HIS A CA 1
ATOM 8299 C C . HIS A 1 1099 ? -29.551 7.210 20.238 1.00 96.94 1099 HIS A C 1
ATOM 8301 O O . HIS A 1 1099 ? -28.663 6.682 19.579 1.00 96.94 1099 HIS A O 1
ATOM 8307 N N . LYS A 1 1100 ? -30.786 6.700 20.289 1.00 97.00 1100 LYS A N 1
ATOM 8308 C CA . LYS A 1 1100 ? -31.165 5.484 19.558 1.00 97.00 1100 LYS A CA 1
ATOM 8309 C C . LYS A 1 1100 ? -30.976 5.646 18.051 1.00 97.00 1100 LYS A C 1
ATOM 8311 O O . LYS A 1 1100 ? -30.495 4.720 17.411 1.00 97.00 1100 LYS A O 1
ATOM 8316 N N . ALA A 1 1101 ? -31.305 6.808 17.484 1.00 97.94 1101 ALA A N 1
ATOM 8317 C CA . ALA A 1 1101 ? -31.037 7.101 16.078 1.00 97.94 1101 ALA A CA 1
ATOM 8318 C C . ALA A 1 1101 ? -29.535 7.065 15.749 1.00 97.94 1101 ALA A C 1
ATOM 8320 O O . ALA A 1 1101 ? -29.168 6.402 14.784 1.00 97.94 1101 ALA A O 1
ATOM 8321 N N . ALA A 1 1102 ? -28.690 7.684 16.578 1.00 97.88 1102 ALA A N 1
ATOM 8322 C CA . ALA A 1 1102 ? -27.238 7.687 16.389 1.00 97.88 1102 ALA A CA 1
ATOM 8323 C C . ALA A 1 1102 ? -26.624 6.276 16.476 1.00 97.88 1102 ALA A C 1
ATOM 8325 O O . ALA A 1 1102 ? -25.751 5.933 15.686 1.00 97.88 1102 ALA A O 1
ATOM 8326 N N . VAL A 1 1103 ? -27.118 5.427 17.385 1.00 97.75 1103 VAL A N 1
ATOM 8327 C CA . VAL A 1 1103 ? -26.708 4.011 17.487 1.00 97.75 1103 VAL A CA 1
ATOM 8328 C C . VAL A 1 1103 ? -27.100 3.220 16.228 1.00 97.75 1103 VAL A C 1
ATOM 8330 O O . VAL A 1 1103 ? -26.355 2.349 15.783 1.00 97.75 1103 VAL A O 1
ATOM 8333 N N . ILE A 1 1104 ? -28.243 3.524 15.598 1.00 98.06 1104 ILE A N 1
ATOM 8334 C CA . ILE A 1 1104 ? -28.594 2.919 14.301 1.00 98.06 1104 ILE A CA 1
ATOM 8335 C C . ILE A 1 1104 ? -27.620 3.365 13.203 1.00 98.06 1104 ILE A C 1
ATOM 8337 O O . ILE A 1 1104 ? -27.207 2.532 12.399 1.00 98.06 1104 ILE A O 1
ATOM 8341 N N . GLY A 1 1105 ? -27.240 4.644 13.153 1.00 97.88 1105 GLY A N 1
ATOM 8342 C CA . GLY A 1 1105 ? -26.210 5.121 12.227 1.00 97.88 1105 GLY A CA 1
ATOM 8343 C C . GLY A 1 1105 ? -24.884 4.391 12.411 1.00 97.88 1105 GLY A C 1
ATOM 8344 O O . GLY A 1 1105 ? -24.318 3.885 11.444 1.00 97.88 1105 GLY A O 1
ATOM 8345 N N . ASP A 1 1106 ? -24.424 4.272 13.655 1.00 97.81 1106 ASP A N 1
ATOM 8346 C CA . ASP A 1 1106 ? -23.159 3.615 13.985 1.00 97.81 1106 ASP A CA 1
ATOM 8347 C C . ASP A 1 1106 ? -23.148 2.137 13.579 1.00 97.81 1106 ASP A C 1
ATOM 8349 O O . ASP A 1 1106 ? -22.296 1.722 12.797 1.00 97.81 1106 ASP A O 1
ATOM 8353 N N . THR A 1 1107 ? -24.196 1.388 13.931 1.00 96.38 1107 THR A N 1
ATOM 8354 C CA . THR A 1 1107 ? -24.332 -0.033 13.556 1.00 96.38 1107 THR A CA 1
ATOM 8355 C C . THR A 1 1107 ? -24.487 -0.278 12.048 1.00 96.38 1107 THR A C 1
ATOM 8357 O O . THR A 1 1107 ? -24.198 -1.369 11.547 1.00 96.38 1107 THR A O 1
ATOM 8360 N N . VAL A 1 1108 ? -24.904 0.733 11.273 1.00 97.69 1108 VAL A N 1
ATOM 8361 C CA . VAL A 1 1108 ? -24.812 0.719 9.798 1.00 97.69 1108 VAL A CA 1
ATOM 8362 C C . VAL A 1 1108 ? -23.382 1.028 9.329 1.00 97.69 1108 VAL A C 1
ATOM 8364 O O . VAL A 1 1108 ? -22.925 0.479 8.321 1.00 97.69 1108 VAL A O 1
ATOM 8367 N N . GLY A 1 1109 ? -22.682 1.907 10.043 1.00 97.31 1109 GLY A N 1
ATOM 8368 C CA . GLY A 1 1109 ? -21.302 2.326 9.814 1.00 97.31 1109 GLY A CA 1
ATOM 8369 C C . GLY A 1 1109 ? -20.246 1.271 10.108 1.00 97.31 1109 GLY A C 1
ATOM 8370 O O . GLY A 1 1109 ? -19.232 1.233 9.416 1.00 97.31 1109 GLY A O 1
ATOM 8371 N N . ASP A 1 1110 ? -20.486 0.396 11.069 1.00 96.12 1110 ASP A N 1
ATOM 8372 C CA . ASP A 1 1110 ? -19.570 -0.652 11.517 1.00 96.12 1110 ASP A CA 1
ATOM 8373 C C . ASP A 1 1110 ? -19.028 -1.540 10.385 1.00 96.12 1110 ASP A C 1
ATOM 8375 O O . ASP A 1 1110 ? -17.816 -1.536 10.122 1.00 96.12 1110 ASP A O 1
ATOM 8379 N N . PRO A 1 1111 ? -19.867 -2.243 9.597 1.00 97.12 1111 PRO A N 1
ATOM 8380 C CA . PRO A 1 1111 ? -19.366 -3.046 8.483 1.00 97.12 1111 PRO A CA 1
ATOM 8381 C C . PRO A 1 1111 ? -18.764 -2.202 7.346 1.00 97.12 1111 PRO A C 1
ATOM 8383 O O . PRO A 1 1111 ? -17.981 -2.726 6.539 1.00 97.12 1111 PRO A O 1
ATOM 8386 N N . LEU A 1 1112 ? -19.094 -0.906 7.259 1.00 97.75 1112 LEU A N 1
ATOM 8387 C CA . LEU A 1 1112 ? -18.469 0.013 6.307 1.00 97.75 1112 LEU A CA 1
ATOM 8388 C C . LEU A 1 1112 ? -17.047 0.369 6.747 1.00 97.75 1112 LEU A C 1
ATOM 8390 O O . LEU A 1 1112 ? -16.136 0.289 5.922 1.00 97.75 1112 LEU A O 1
ATOM 8394 N N . LYS A 1 1113 ? -16.846 0.734 8.019 1.00 96.62 1113 LYS A N 1
ATOM 8395 C CA . LYS A 1 1113 ? -15.579 1.272 8.527 1.00 96.62 1113 LYS A CA 1
ATOM 8396 C C . LYS A 1 1113 ? -14.582 0.196 8.951 1.00 96.62 1113 LYS A C 1
ATOM 8398 O O . LYS A 1 1113 ? -13.392 0.476 8.838 1.00 96.62 1113 LYS A O 1
ATOM 8403 N N . ASP A 1 1114 ? -15.014 -1.003 9.349 1.00 96.12 1114 ASP A N 1
ATOM 8404 C CA . ASP A 1 1114 ? -14.112 -2.019 9.937 1.00 96.12 1114 ASP A CA 1
ATOM 8405 C C . ASP A 1 1114 ? -14.062 -3.346 9.172 1.00 96.12 1114 ASP A C 1
ATOM 8407 O O . ASP A 1 1114 ? -13.196 -4.180 9.421 1.00 96.12 1114 ASP A O 1
ATOM 8411 N N . THR A 1 1115 ? -14.933 -3.548 8.179 1.00 96.44 1115 THR A N 1
ATOM 8412 C CA . THR A 1 1115 ? -14.858 -4.728 7.298 1.00 96.44 1115 THR A CA 1
ATOM 8413 C C . THR A 1 1115 ? -14.600 -4.334 5.850 1.00 96.44 1115 THR A C 1
ATOM 8415 O O . THR A 1 1115 ? -13.581 -4.704 5.269 1.00 96.44 1115 THR A O 1
ATOM 8418 N N . SER A 1 1116 ? -15.519 -3.579 5.248 1.00 97.25 1116 SER A N 1
ATOM 8419 C CA . SER A 1 1116 ? -15.533 -3.348 3.800 1.00 97.25 1116 SER A CA 1
ATOM 8420 C C . SER A 1 1116 ? -14.536 -2.266 3.387 1.00 97.25 1116 SER A C 1
ATOM 8422 O O . SER A 1 1116 ? -13.619 -2.540 2.618 1.00 97.25 1116 SER A O 1
ATOM 8424 N N . GLY A 1 1117 ? -14.684 -1.054 3.928 1.00 96.81 1117 GLY A N 1
ATOM 8425 C CA . GLY A 1 1117 ? -13.870 0.122 3.615 1.00 96.81 1117 GLY A CA 1
ATOM 8426 C C . GLY A 1 1117 ? -12.362 -0.108 3.736 1.00 96.81 1117 GLY A C 1
ATOM 8427 O O . GLY A 1 1117 ? -11.662 0.090 2.741 1.00 96.81 1117 GLY A O 1
ATOM 8428 N N . PRO A 1 1118 ? -11.835 -0.573 4.887 1.00 95.81 1118 PRO A N 1
ATOM 8429 C CA . PRO A 1 1118 ? -10.408 -0.829 5.024 1.00 95.81 1118 PRO A CA 1
ATOM 8430 C C . PRO A 1 1118 ? -9.951 -1.954 4.090 1.00 95.81 1118 PRO A C 1
ATOM 8432 O O . PRO A 1 1118 ? -8.949 -1.791 3.406 1.00 95.81 1118 PRO A O 1
ATOM 8435 N N . SER A 1 1119 ? -10.699 -3.048 3.945 1.00 97.62 1119 SER A N 1
ATOM 8436 C CA . SER A 1 1119 ? -10.280 -4.166 3.084 1.00 97.62 1119 SER A CA 1
ATOM 8437 C C . SER A 1 1119 ? -10.201 -3.807 1.592 1.00 97.62 1119 SER A C 1
ATOM 8439 O O . SER A 1 1119 ? -9.457 -4.448 0.848 1.00 97.62 1119 SER A O 1
ATOM 8441 N N . LEU A 1 1120 ? -10.894 -2.753 1.139 1.00 98.06 1120 LEU A N 1
ATOM 8442 C CA . LEU A 1 1120 ? -10.772 -2.260 -0.237 1.00 98.06 1120 LEU A CA 1
ATOM 8443 C C . LEU A 1 1120 ? -9.363 -1.752 -0.564 1.00 98.06 1120 LEU A C 1
ATOM 8445 O O . LEU A 1 1120 ? -8.920 -1.919 -1.697 1.00 98.06 1120 LEU A O 1
ATOM 8449 N N . ASN A 1 1121 ? -8.629 -1.180 0.397 1.00 96.44 1121 ASN A N 1
ATOM 8450 C CA . ASN A 1 1121 ? -7.244 -0.770 0.138 1.00 96.44 1121 ASN A CA 1
ATOM 8451 C C . ASN A 1 1121 ? -6.355 -1.989 -0.169 1.00 96.44 1121 ASN A C 1
ATOM 8453 O O . ASN A 1 1121 ? -5.509 -1.934 -1.063 1.00 96.44 1121 ASN A O 1
ATOM 8457 N N . ILE A 1 1122 ? -6.619 -3.107 0.517 1.00 97.44 1122 ILE A N 1
ATOM 8458 C CA . ILE A 1 1122 ? -5.921 -4.375 0.313 1.00 97.44 1122 ILE A CA 1
ATOM 8459 C C . ILE A 1 1122 ? -6.283 -4.965 -1.045 1.00 97.44 1122 ILE A C 1
ATOM 8461 O O . ILE A 1 1122 ? -5.386 -5.363 -1.776 1.00 97.44 1122 ILE A O 1
ATOM 8465 N N . LEU A 1 1123 ? -7.568 -4.961 -1.420 1.00 97.94 1123 LEU A N 1
ATOM 8466 C CA . LEU A 1 1123 ? -8.024 -5.421 -2.736 1.00 97.94 1123 LEU A CA 1
ATOM 8467 C C . LEU A 1 1123 ? -7.244 -4.750 -3.873 1.00 97.94 1123 LEU A C 1
ATOM 8469 O O . LEU A 1 1123 ? -6.782 -5.433 -4.783 1.00 97.94 1123 LEU A O 1
ATOM 8473 N N . ILE A 1 1124 ? -7.082 -3.425 -3.819 1.00 96.25 1124 ILE A N 1
ATOM 8474 C CA . ILE A 1 1124 ? -6.442 -2.663 -4.900 1.00 96.25 1124 ILE A CA 1
ATOM 8475 C C . ILE A 1 1124 ? -4.956 -3.030 -5.004 1.00 96.25 1124 ILE A C 1
ATOM 8477 O O . ILE A 1 1124 ? -4.476 -3.378 -6.084 1.00 96.25 1124 ILE A O 1
ATOM 8481 N N . LYS A 1 1125 ? -4.243 -2.977 -3.875 1.00 95.62 1125 LYS A N 1
ATOM 8482 C CA . LYS A 1 1125 ? -2.788 -3.153 -3.838 1.00 95.62 1125 LYS A CA 1
ATOM 8483 C C . LYS A 1 1125 ? -2.363 -4.608 -4.077 1.00 95.62 1125 LYS A C 1
ATOM 8485 O O . LYS A 1 1125 ? -1.453 -4.869 -4.865 1.00 95.62 1125 LYS A O 1
ATOM 8490 N N . LEU A 1 1126 ? -3.152 -5.554 -3.559 1.00 97.44 1126 LEU A N 1
ATOM 8491 C CA . LEU A 1 1126 ? -2.943 -6.985 -3.748 1.00 97.44 1126 LEU A CA 1
ATOM 8492 C C . LEU A 1 1126 ? -3.118 -7.404 -5.210 1.00 97.44 1126 LEU A C 1
ATOM 8494 O O . LEU A 1 1126 ? -2.243 -8.078 -5.748 1.00 97.44 1126 LEU A O 1
ATOM 8498 N N . MET A 1 1127 ? -4.184 -6.958 -5.890 1.00 97.88 1127 MET A N 1
ATOM 8499 C CA . MET A 1 1127 ? -4.347 -7.266 -7.319 1.00 97.88 1127 MET A CA 1
ATOM 8500 C C . MET A 1 1127 ? -3.209 -6.682 -8.160 1.00 97.88 1127 MET A C 1
ATOM 8502 O O . MET A 1 1127 ? -2.786 -7.310 -9.133 1.00 97.88 1127 MET A O 1
ATOM 8506 N N . ALA A 1 1128 ? -2.696 -5.501 -7.798 1.00 96.69 1128 ALA A N 1
ATOM 8507 C CA . ALA A 1 1128 ? -1.595 -4.864 -8.511 1.00 96.69 1128 ALA A CA 1
ATOM 8508 C C . ALA A 1 1128 ? -0.281 -5.651 -8.367 1.00 96.69 1128 ALA A C 1
ATOM 8510 O O . ALA A 1 1128 ? 0.356 -5.952 -9.379 1.00 96.69 1128 ALA A O 1
ATOM 8511 N N . VAL A 1 1129 ? 0.111 -6.031 -7.143 1.00 96.38 1129 VAL A N 1
ATOM 8512 C CA . VAL A 1 1129 ? 1.340 -6.817 -6.927 1.00 96.38 1129 VAL A CA 1
ATOM 8513 C C . VAL A 1 1129 ? 1.206 -8.243 -7.463 1.00 96.38 1129 VAL A C 1
ATOM 8515 O O . VAL A 1 1129 ? 2.156 -8.766 -8.037 1.00 96.38 1129 VAL A O 1
ATOM 8518 N N . GLU A 1 1130 ? 0.029 -8.863 -7.356 1.00 97.31 1130 GLU A N 1
ATOM 8519 C CA . GLU A 1 1130 ? -0.229 -10.192 -7.915 1.00 97.31 1130 GLU A CA 1
ATOM 8520 C C . GLU A 1 1130 ? -0.105 -10.190 -9.442 1.00 97.31 1130 GLU A C 1
ATOM 8522 O O . GLU A 1 1130 ? 0.566 -11.049 -10.019 1.00 97.31 1130 GLU A O 1
ATOM 8527 N N . SER A 1 1131 ? -0.682 -9.180 -10.098 1.00 96.94 1131 SER A N 1
ATOM 8528 C CA . SER A 1 1131 ? -0.557 -9.009 -11.546 1.00 96.94 1131 SER A CA 1
ATOM 8529 C C . SER A 1 1131 ? 0.895 -8.806 -11.966 1.00 96.94 1131 SER A C 1
ATOM 8531 O O . SER A 1 1131 ? 1.314 -9.390 -12.961 1.00 96.94 1131 SER A O 1
ATOM 8533 N N . LEU A 1 1132 ? 1.666 -8.014 -11.209 1.00 94.81 1132 LEU A N 1
ATOM 8534 C CA . LEU A 1 1132 ? 3.093 -7.797 -11.449 1.00 94.81 1132 LEU A CA 1
ATOM 8535 C C . LEU A 1 1132 ? 3.893 -9.099 -11.332 1.00 94.81 1132 LEU A C 1
ATOM 8537 O O . LEU A 1 1132 ? 4.632 -9.443 -12.249 1.00 94.81 1132 LEU A O 1
ATOM 8541 N N . VAL A 1 1133 ? 3.711 -9.841 -10.236 1.00 95.31 1133 VAL A N 1
ATOM 8542 C CA . VAL A 1 1133 ? 4.412 -11.109 -9.993 1.00 95.31 1133 VAL A CA 1
ATOM 8543 C C . VAL A 1 1133 ? 4.125 -12.099 -11.120 1.00 95.31 1133 VAL A C 1
ATOM 8545 O O . VAL A 1 1133 ? 5.052 -12.712 -11.639 1.00 95.31 1133 VAL A O 1
ATOM 8548 N N . PHE A 1 1134 ? 2.868 -12.226 -11.553 1.00 96.19 1134 PHE A N 1
ATOM 8549 C CA . PHE A 1 1134 ? 2.484 -13.130 -12.642 1.00 96.19 1134 PHE A CA 1
ATOM 8550 C C . PHE A 1 1134 ? 2.669 -12.550 -14.053 1.00 96.19 1134 PHE A C 1
ATOM 8552 O O . PHE A 1 1134 ? 2.448 -13.266 -15.034 1.00 96.19 1134 PHE A O 1
ATOM 8559 N N . ALA A 1 1135 ? 3.129 -11.304 -14.195 1.00 93.56 1135 ALA A N 1
ATOM 8560 C CA . ALA A 1 1135 ? 3.301 -10.649 -15.490 1.00 93.56 1135 ALA A CA 1
ATOM 8561 C C . ALA A 1 1135 ? 4.168 -11.448 -16.477 1.00 93.56 1135 ALA A C 1
ATOM 8563 O O . ALA A 1 1135 ? 3.737 -11.603 -17.625 1.00 93.56 1135 ALA A O 1
ATOM 8564 N N . PRO A 1 1136 ? 5.329 -12.020 -16.089 1.00 91.12 1136 PRO A N 1
ATOM 8565 C CA . PRO A 1 1136 ? 6.129 -12.766 -17.048 1.00 91.12 1136 PRO A CA 1
ATOM 8566 C C . PRO A 1 1136 ? 5.497 -14.117 -17.420 1.00 91.12 1136 PRO A C 1
ATOM 8568 O O . PRO A 1 1136 ? 5.674 -14.574 -18.548 1.00 91.12 1136 PRO A O 1
ATOM 8571 N N . PHE A 1 1137 ? 4.677 -14.719 -16.545 1.00 94.25 1137 PHE A N 1
ATOM 8572 C CA . PHE A 1 1137 ? 3.861 -15.882 -16.912 1.00 94.25 1137 PHE A CA 1
ATOM 8573 C C . PHE A 1 1137 ? 2.822 -15.516 -17.980 1.00 94.25 1137 PHE A C 1
ATOM 8575 O O . PHE A 1 1137 ? 2.759 -16.187 -19.015 1.00 94.25 1137 PHE A O 1
ATOM 8582 N N . PHE A 1 1138 ? 2.057 -14.438 -17.765 1.00 94.50 1138 PHE A N 1
ATOM 8583 C CA . PHE A 1 1138 ? 1.059 -13.979 -18.734 1.00 94.50 1138 PHE A CA 1
ATOM 8584 C C . PHE A 1 1138 ? 1.712 -13.614 -20.064 1.00 94.50 1138 PHE A C 1
ATOM 8586 O O . PHE A 1 1138 ? 1.252 -14.049 -21.112 1.00 94.50 1138 PHE A O 1
ATOM 8593 N N . LYS A 1 1139 ? 2.835 -12.891 -20.036 1.00 91.50 1139 LYS A N 1
ATOM 8594 C CA . LYS A 1 1139 ? 3.601 -12.536 -21.236 1.00 91.50 1139 LYS A CA 1
ATOM 8595 C C . LYS A 1 1139 ? 4.050 -13.763 -22.033 1.00 91.50 1139 LYS A C 1
ATOM 8597 O O . LYS A 1 1139 ? 3.971 -13.739 -23.258 1.00 91.50 1139 LYS A O 1
ATOM 8602 N N . ALA A 1 1140 ? 4.524 -14.812 -21.360 1.00 89.38 1140 ALA A N 1
ATOM 8603 C CA . ALA A 1 1140 ? 5.035 -16.011 -22.020 1.00 89.38 1140 ALA A CA 1
ATOM 8604 C C . ALA A 1 1140 ? 3.924 -16.898 -22.610 1.00 89.38 1140 ALA A C 1
ATOM 8606 O O . ALA A 1 1140 ? 4.108 -17.461 -23.687 1.00 89.38 1140 ALA A O 1
ATOM 8607 N N . HIS A 1 1141 ? 2.779 -17.020 -21.930 1.00 89.94 1141 HIS A N 1
ATOM 8608 C CA . HIS A 1 1141 ? 1.764 -18.027 -22.273 1.00 89.94 1141 HIS A CA 1
ATOM 8609 C C . HIS A 1 1141 ? 0.447 -17.453 -22.793 1.00 89.94 1141 HIS A C 1
ATOM 8611 O O . HIS A 1 1141 ? -0.206 -18.074 -23.627 1.00 89.94 1141 HIS A O 1
ATOM 8617 N N . THR A 1 1142 ? 0.021 -16.297 -22.287 1.00 90.88 1142 THR A N 1
ATOM 8618 C CA . THR A 1 1142 ? -1.343 -15.782 -22.471 1.00 90.88 1142 THR A CA 1
ATOM 8619 C C . THR A 1 1142 ? -1.366 -14.282 -22.752 1.00 90.88 1142 THR A C 1
ATOM 8621 O O . THR A 1 1142 ? -2.310 -13.610 -22.352 1.00 90.88 1142 THR A O 1
ATOM 8624 N N . ARG A 1 1143 ? -0.354 -13.740 -23.449 1.00 89.06 1143 ARG A N 1
ATOM 8625 C CA . ARG A 1 1143 ? -0.213 -12.290 -23.696 1.00 89.06 1143 ARG A CA 1
ATOM 8626 C C . ARG A 1 1143 ? -1.501 -11.676 -24.246 1.00 89.06 1143 ARG A C 1
ATOM 8628 O O . ARG A 1 1143 ? -2.021 -10.732 -23.661 1.00 89.06 1143 ARG A O 1
ATOM 8635 N N . ASP A 1 1144 ? -2.031 -12.285 -25.302 1.00 87.94 1144 ASP A N 1
ATOM 8636 C CA . ASP A 1 1144 ? -3.273 -11.868 -25.959 1.00 87.94 1144 ASP A CA 1
ATOM 8637 C C . ASP A 1 1144 ? -4.515 -12.564 -25.376 1.00 87.94 1144 ASP A C 1
ATOM 8639 O O . ASP A 1 1144 ? -5.610 -12.362 -25.867 1.00 87.94 1144 ASP A O 1
ATOM 8643 N N . GLY A 1 1145 ? -4.375 -13.407 -24.348 1.00 90.69 1145 GLY A N 1
ATOM 8644 C CA . GLY A 1 1145 ? -5.476 -14.157 -23.735 1.00 90.69 1145 GLY A CA 1
ATOM 8645 C C . GLY A 1 1145 ? -5.952 -15.379 -24.533 1.00 90.69 1145 GLY A C 1
ATOM 8646 O O . GLY A 1 1145 ? -6.052 -15.370 -25.760 1.00 90.69 1145 GLY A O 1
ATOM 8647 N N . LEU A 1 1146 ? -6.299 -16.458 -23.825 1.00 91.94 1146 LEU A N 1
ATOM 8648 C CA . LEU A 1 1146 ? -6.742 -17.713 -24.451 1.00 91.94 1146 LEU A CA 1
ATOM 8649 C C . LEU A 1 1146 ? -8.039 -17.567 -25.263 1.00 91.94 1146 LEU A C 1
ATOM 8651 O O . LEU A 1 1146 ? -8.201 -18.231 -26.287 1.00 91.94 1146 LEU A O 1
ATOM 8655 N N . ILE A 1 1147 ? -8.965 -16.709 -24.823 1.00 90.19 1147 ILE A N 1
ATOM 8656 C CA . ILE A 1 1147 ? -10.240 -16.487 -25.517 1.00 90.19 1147 ILE A CA 1
ATOM 8657 C C . ILE A 1 1147 ? -9.985 -15.840 -26.878 1.00 90.19 1147 ILE A C 1
ATOM 8659 O O . ILE A 1 1147 ? -10.466 -16.336 -27.898 1.00 90.19 1147 ILE A O 1
ATOM 8663 N N . PHE A 1 1148 ? -9.199 -14.763 -26.915 1.00 84.88 1148 PHE A N 1
ATOM 8664 C CA . PHE A 1 1148 ? -8.917 -14.059 -28.161 1.00 84.88 1148 PHE A CA 1
ATOM 8665 C C . PHE A 1 1148 ? -8.056 -14.902 -29.100 1.00 84.88 1148 PHE A C 1
ATOM 8667 O O . PHE A 1 1148 ? -8.342 -14.932 -30.294 1.00 84.88 1148 PHE A O 1
ATOM 8674 N N . GLN A 1 1149 ? -7.102 -15.686 -28.587 1.00 83.62 1149 GLN A N 1
ATOM 8675 C CA . GLN A 1 1149 ? -6.323 -16.627 -29.401 1.00 83.62 1149 GLN A CA 1
ATOM 8676 C C . GLN A 1 1149 ? -7.202 -17.699 -30.067 1.00 83.62 1149 GLN A C 1
ATOM 8678 O O . GLN A 1 1149 ? -7.011 -18.005 -31.247 1.00 83.62 1149 GLN A O 1
ATOM 8683 N N . TYR A 1 1150 ? -8.196 -18.233 -29.347 1.00 81.38 1150 TYR A N 1
ATOM 8684 C CA . TYR A 1 1150 ? -9.139 -19.216 -29.889 1.00 81.38 1150 TYR A CA 1
ATOM 8685 C C . TYR A 1 1150 ? -9.994 -18.627 -31.020 1.00 81.38 1150 TYR A C 1
ATOM 8687 O O . TYR A 1 1150 ? -10.118 -19.220 -32.091 1.00 81.38 1150 TYR A O 1
ATOM 8695 N N . PHE A 1 1151 ? -10.545 -17.425 -30.835 1.00 76.56 1151 PHE A N 1
ATOM 8696 C CA . PHE A 1 1151 ? -11.366 -16.793 -31.873 1.00 76.56 1151 PHE A CA 1
ATOM 8697 C C . PHE A 1 1151 ? -10.545 -16.275 -33.063 1.00 76.56 1151 PHE A C 1
ATOM 8699 O O . PHE A 1 1151 ? -11.023 -16.340 -34.192 1.00 76.56 1151 PHE A O 1
ATOM 8706 N N . SER A 1 1152 ? -9.295 -15.858 -32.846 1.00 64.12 1152 SER A N 1
ATOM 8707 C CA . SER A 1 1152 ? -8.372 -15.417 -33.909 1.00 64.12 1152 SER A CA 1
ATOM 8708 C C . SER A 1 1152 ? -7.916 -16.541 -34.840 1.00 64.12 1152 SER A C 1
ATOM 8710 O O . SER A 1 1152 ? -7.554 -16.275 -35.977 1.00 64.12 1152 SER A O 1
ATOM 8712 N N . THR A 1 1153 ? -7.911 -17.795 -34.373 1.00 51.38 1153 THR A N 1
ATOM 8713 C CA . THR A 1 1153 ? -7.517 -18.968 -35.180 1.00 51.38 1153 THR A CA 1
ATOM 8714 C C . THR A 1 1153 ? -8.679 -19.596 -35.954 1.00 51.38 1153 THR A C 1
ATOM 8716 O O . THR A 1 1153 ? -8.456 -20.492 -36.767 1.00 51.38 1153 THR A O 1
ATOM 8719 N N . THR A 1 1154 ? -9.915 -19.140 -35.718 1.00 42.56 1154 THR A N 1
ATOM 8720 C CA . THR A 1 1154 ? -11.129 -19.667 -36.372 1.00 42.56 1154 THR A CA 1
ATOM 8721 C C . THR A 1 1154 ? -11.630 -18.776 -37.524 1.00 42.56 1154 THR A C 1
ATOM 8723 O O . THR A 1 1154 ? -12.639 -19.098 -38.154 1.00 42.56 1154 THR A O 1
ATOM 8726 N N . VAL A 1 1155 ? -10.932 -17.671 -37.805 1.00 35.44 1155 VAL A N 1
ATOM 8727 C CA . VAL A 1 1155 ? -11.157 -16.740 -38.927 1.00 35.44 1155 VAL A CA 1
ATOM 8728 C C . VAL A 1 1155 ? -9.943 -16.796 -39.840 1.00 35.44 1155 VAL A C 1
ATOM 8730 O O . VAL A 1 1155 ? -10.148 -16.793 -41.076 1.00 35.44 1155 VAL A O 1
#

Sequence (1155 aa):
MGFRFASAVVRSALAAAKQVKLSDSVPRELVDDIFSSAIRKQTGVSLRYMLDFGANPIRRQLVLSAQFLHNELPVRLAHRVAELENLPYGLSAKPQVLRVRDWYVESFKDLREFPAIKDNNDEQKFTDLLRHIYHRHRHVVPVMAMGVAELKKELQEGVGLLELPEIHQFLDGFYLSRIGIRILIGQHIALHEPEKDNYIGMIATKCCPSQVVGDAVMDARSICMREYASAPEVNIYGDPNFTFPYVPSHLHHMTFELVKNSLRAVNDKYDDSDDEPPPIRLVVAEGEEDITIKVSDEGGGIPRSGLPKIWTYLYSTALSPLDDMEDSGDADGPAVLAGYGYGLPLSRLYARYFGGDLQIISMEGYGTDATQQPDYTLRIKMEAHLHSVHTVFPSAVPTILIPVSALLSIAFGIWLWYRVSAIKVGNGHHGLRTENGREYLLEEEQRGEDEIVQKAADLQDAISEGATSFLITEYKYMGVFMALMSGVIFVLLSSQDGFSRDWIVDSQGHRHAPAIYNGAFSTIAFLLGAVTSIASGFFGMKIAVYANARTALEARKGIAPAFMCAFRSGAVMGFLLAGNGLLVVFLTIMAYKKVFGDDWHGLYEAITGYGLGGSSIALFGRVGGGIYTKAADVGADLVGKIEKDIPEDDPRNPATIADNVGDNVGDIAGMGADLFGSFAESTCAALVISSVSTLGTEHVYVAMCYPLLISAVGILVCLITTLIATDLKPARGIHEIESTLKMQLVISTVLATPAVLAVSLCALPAEFTGIFTEDKGRVVKNWHLFFCVCTGLWGGLIIGLVTEYFTSNRYQPVRDVADSCKTGAATDIIFGLALGYKSAIIPCIVIAVCIFVSFTLAHMFGIACAALGMLTTLSTGLAIDAYGPISDNAGGIAEMAAMGEDIRERTDALDAAGNTTAAIGKGFAIGSAALVSLALFGAYVVQADITVADSSILDPEVFSGLLIGAMLPYWFSAMTMKSVGKAALAMVEEVRRQFATISGLMEGTARPDYRRCVEISTAASLSEMIPPGCLVMLTPVVVGVLFGTRTLAGVLAGALVSGVQMAVSMSNTGGAWDNAKKYVEAGATEHARELGGKGSDAHKAAVIGDTVGDPLKDTSGPSLNILIKLMAVESLVFAPFFKAHTRDGLIFQYFSTTV

Radius of gyration: 39.8 Å; chains: 1; bounding box: 92×70×127 Å

pLDDT: mean 86.55, std 15.12, range [28.03, 98.69]

Secondary structure (DSSP, 8-state):
-GGGTHHHHHHHHHHH-----GGGTS-HHHHHHHHHHHTSPPPP--HHHHHHHHSS--HHHHHHHHHHHHHHHHHHHHHHHHHHHT-TTTGGGSHHHHHHHHHHHHHHHHHHHSPP--SHHHHHHHHHHHHHHHHHGGGHHHHHHHHHHHHHHHTTTT--GGG-HHHHHHHHHHHHHHHHHHHHHHHHHHTTSPPPTTEETTEEEEE-HHHHHHHHHHHHHHHHHHHHS----EEEES-TT--EEE-HHHHHHHHHHHHHHHHHHHHHHHTT-SSPPPPEEEEEEE-SSEEEEEEE--S----TTTGGGGGSTT--SSPPGGGS-SS---S-----SS-SS-HHHHHHHHHHHTT-EEE---BTTTBS--SSS--EEEEEE-SS-------SS-THHHHHHHHHHHHHHHHHHHHHHHHHHTS----SSSSEEEETTEEEEPPHHHHHHHHHHHHHHHHHHHHHHHHHHHHHHHHHHHHHHHHHHHHHHHHHHHGGGTS--PPEEPTTSPEEPPHHHHHHHHHHHHHHHHHHHHHHHHHHHHHHHHHHHHHHHHHTT-HHHHHHHHHHHHHHHHHHHHHHHHHHHHHHHHHHHHHHTT-HHHHHHHHHHHHHHHHHHHHHHHHHHHHHHHHHHHHHHIIIIIII-PPTT-TT-TTHHHHHHHIIIIIIIIHHHHHHHHHHHHHHHHHHHHHTSHHHHTT-HHHHTHHHHHHHHHHHHHHHHHHIIIIIS---SGGGHHHHHHHHHHHHHHHHHHHHHHHHHHHS-SEE--SS-S-TT--EEHHHHHHHHHHHHHHHHHHHHHHHHHH-TTSHHHHHHHHHGGG-HHHHHHHHHHHHHHHTHHHHHHHHHHHHHHHHHHHHHHHHHHHHHHTTTHHHHHHHHHHHHHHHHHHHHHHHTT--HHHHHHHHHHHHHHHHHHHHHHHHHHHHHHHHHHHHHHHHHHHTT--TGGG-TTSHHHHHHHHHHHHHHHHHHHHHHHHHHHHHHHHHHHHHHHHHHSTTTTTTSS---HHHHHHHHHHHHHHHTHHHHHHHHHHHHHHHHHTHHHHHHHHHHHHHHHHHHHHHHHHHHHHHHHHHHHHHHH--SHHHHHTT-TTSHHHHHHHHHHHHHHIIIIIIHHHHHHHHHHHHHHHHHHHHHHHHH-TT-HHHHHHHT--